Protein AF-A0A1I0YNU4-F1 (afdb_monomer)

Sequence (839 aa):
MLKPWMLETPRPGLGELNALDLMLEQQLVSIAKTKTVETIGDIEQSILSANVVILSDGLSHAVIAELKGFEQRAIEEPANETTIRGPREGFTENINVNTSLVRRKIQSTKLKMESMTVGNLSKTTIVIAYIEGLAIDSIVEEVRKRINRIQIDTVLGGNFIEEFIEDHPFTLFPQVQNTERPDIVASSLAERKVAIFIDGTPFTLIVPCSLWNAFQSADDYYERFLYATLIRWLRMLLIITSLFLPSIYVAITTFHPQLMPTNFLLSLTSAREGVPFPAVIEAFIMEFLFEGLREAGIRLPRPTGSAVSIVGALVIGQAAVQAGIVSAPMVIVVSLTGIASLISPRYSMGVAFRMLRFPMLLFSGMFGLYGVTMGSLFLLIHLTNLESFGVPYLSPITPLSRTEIKGRIHSCTKMENAYNPLIRFYPSSIAIPQRTKARRQPRRRSLMNHRPTAFLFLILCFALTTGCWDREELTDRVFDLAASTDLNKDGTYLTAAQFLIPSRIEQSSKGGIGGEKPYFIETGSGKSILEAIQKARQKLSRTITRSHRRNYYIGEDLAKHGIKEMLDAFSRDPGNRIRMDIWVVKGNTGLEALQVPYPLEKIPAVASLKIHKAVGGTSGTSYLDFMMASSSEGSCPTLPVVDIVQGDSSQKTIRFYGRAIFNHDYKLAGYLNFVEGAYRQWILNGISFLDIEENIPEADGSVGVIVTNFSSKLKSRITSENKVKMEIELSGVGHVSENNTNLDLRRQKNLKLVQNTINEKTSEHVLEMVIKVQKQYGTDVFGFNEALNRQHPREWNKIKGQWDTIFQDIKVTVNVKVNIKSIGLVGPPLQFKEGDIKQ

Secondary structure (DSSP, 8-state):
--S-GGGS-PPTTS-HHHHHHHHHHHHHTTTSEEEEE--HHHHHHHHHTT-EEE--TT-SSEEEEE------PPPPPPSSS--SSS--PPP-S-HHHHHHHHHHH---TTEEEEEEEE-TTT-EEEEEEEETTTS-HHHHHHHHHHHHH---S---SHHHHHHHH-S-TT-SS-SSEEES-HHHHHHHHHTT-EEEEETT-S-EEEES--GGGGG--SGGGTS-HHHHHHHHHHHHHHHHHHHHHHHHHHHHHHT-GGGS-HHHHHHHHHHHTT--S-HHHHHHHHHHHHHHHHHHHHHS-HHHHHHHHHHHHHHHHHHHHHTTSS-HHHHHHHHHHHHHHTT-SSHHHHHHHHHHHHHHHHHHHHHHHHHHHHHHHHHHHHHHH-EETTEETTTTTTTT-HHHHHHHH-TTHHHHHHS-TTS----S--------S-----------SSHHHHHHHHHHHHHHT--GGG---GGGEEEEEEEEEEE-TTS-EEEEEEEE-GGGTTGGGS--TTSPPSEEEEEEEESSHHHHHHHHHTT-SSEEE-TT--EEEEEHHHHHH-SHHHHHHHHH-TTS-TT-EEEEEETS-HHHHHH--BTTBSSHHHHHHHHHHHTTB--S-HHHHHHHHHHSTT---EEEEEEEEE-TTS-EEEEEEEEEEE-TTS-EEEEEEHHHHHHHHHHTT-BSEEEEEEEEGGGTEEEEEEEEEEEEEEEEEE-TT--EEEEEEEEEEEEEEEE-SSB-TTSHHHHHHHHHHHHHHHHHHHHHHHHHIIIII----S-HHHHHHHH-HHHHHHHGGGHHHHHHH-EEEEEEEEEEEE--S-SS-TTS-TTTSB-

Solvent-accessible surface area (backbone atoms only — not comparable to full-atom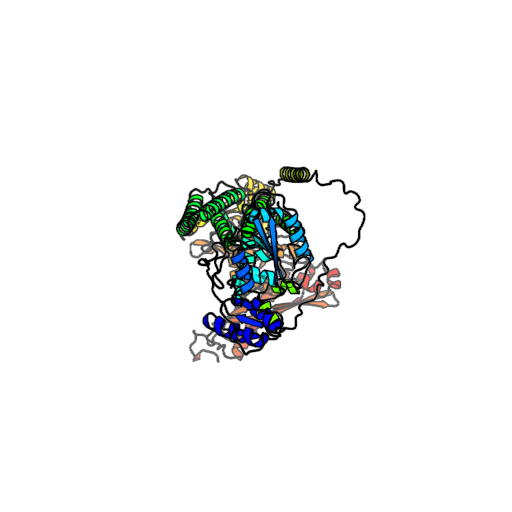 values): 45512 Å² total; per-residue (Å²): 130,92,65,76,72,84,75,73,73,84,80,91,87,57,62,77,69,66,45,51,55,55,50,50,51,65,59,42,55,77,79,23,64,65,49,79,44,70,49,69,69,58,51,53,54,37,48,52,72,57,30,47,75,48,78,54,91,97,54,82,50,32,45,33,34,50,61,86,76,81,92,69,77,86,71,50,64,34,86,86,65,74,71,95,50,75,85,56,58,26,45,46,42,47,48,71,60,39,54,47,55,33,39,70,76,51,69,49,94,44,57,45,73,49,79,46,73,45,28,79,72,54,54,39,47,34,35,45,34,35,29,66,93,58,33,52,64,72,44,55,52,49,51,54,53,41,62,73,64,60,84,49,52,66,72,89,47,62,67,61,58,50,58,69,62,45,81,57,79,86,54,64,66,68,43,60,38,78,40,38,40,44,67,60,50,48,52,38,34,75,70,34,22,39,37,40,40,38,51,72,29,41,49,35,42,33,38,64,28,39,60,63,58,56,60,53,51,75,47,49,76,65,46,59,40,70,61,30,26,53,50,35,52,50,40,51,53,27,46,52,40,34,36,43,47,67,19,52,52,36,8,34,54,33,62,38,59,71,79,47,58,62,74,58,47,50,58,51,39,33,56,36,66,72,36,87,55,54,63,53,58,39,48,52,54,52,51,51,50,51,50,52,45,50,59,52,23,73,75,37,60,72,76,55,12,52,51,51,39,53,51,47,54,51,49,51,48,52,48,34,36,74,70,27,59,33,35,61,71,55,50,52,50,51,50,53,28,53,58,25,44,66,61,42,65,42,66,66,55,35,51,29,46,55,61,52,23,57,61,31,34,48,32,6,62,43,48,17,61,61,20,38,52,51,48,49,49,52,51,50,56,51,45,69,71,36,50,12,78,89,37,47,20,47,46,40,66,48,70,74,35,74,70,57,42,49,48,72,66,34,51,56,51,65,58,60,50,69,78,36,86,75,74,59,91,69,75,95,68,79,74,67,81,72,86,81,68,96,64,83,74,71,83,74,69,82,84,70,87,50,59,69,58,52,50,49,48,49,51,49,49,50,65,74,62,62,52,60,84,72,67,48,50,58,78,50,43,34,46,30,44,25,36,21,41,29,50,44,97,87,68,30,27,37,29,31,36,37,32,56,38,46,81,32,57,70,64,53,70,61,88,50,99,81,56,71,70,33,49,51,74,48,59,14,68,20,86,40,66,67,49,2,48,50,52,26,50,74,76,52,97,46,47,80,40,40,60,61,31,46,36,34,28,30,4,38,65,26,35,49,76,33,42,54,71,58,51,56,57,50,77,70,40,86,48,56,49,60,58,15,30,42,33,38,20,53,94,41,46,12,61,56,63,66,65,39,64,44,98,92,33,91,51,35,58,57,42,60,52,51,52,39,45,74,68,23,41,77,66,46,37,38,44,41,52,27,52,52,27,67,70,37,82,65,40,24,30,54,31,46,24,34,31,77,43,76,41,97,83,75,46,57,36,83,41,82,44,25,26,36,35,26,40,94,72,40,22,51,67,48,76,35,48,49,67,54,33,47,50,50,22,38,59,66,63,48,49,61,43,49,82,45,75,44,76,39,83,96,42,74,29,39,40,30,31,41,31,30,75,64,44,47,48,75,47,69,47,71,47,100,82,74,50,51,35,41,37,42,40,38,35,30,38,23,31,36,78,42,58,61,26,38,45,32,48,76,38,68,69,50,40,48,48,53,38,48,51,50,20,51,51,52,21,51,55,51,44,52,49,50,50,47,37,26,73,75,61,40,52,44,70,70,51,59,55,59,45,34,40,75,75,39,51,74,61,33,72,74,43,51,94,49,35,53,68,50,56,44,70,45,52,73,46,60,47,45,47,51,47,71,78,45,57,65,98,54,42,57,34,87,88,55,58,82,88,67,44,51,127

Foldseek 3Di:
DPPPPVPPDDDPDDPPVVSVVVVCCVVLVVPFDKDKDQDPVVVLLLVLQVWDWDDDPPDNIIMTGPPPDDDDDDFAFDPQQDEPDDDRGFFDLAQVVLVVLLSNVDSDPQWDWDWDFDAQAARWIKIKIAGHLQADVLLVVLLVVQRVPDDHHDDPEDVVSQCSSWPDNPALARQKDKDRDSVVVNVLRNVNWMWMDIHRYSIIIIDGAAPLVQLDGPNLVVDDQVVSLVLSVLLVVLLVLLQCLLLQVLLCQWFNVLVDDPVVLLLQLLQLLLAPDRSLVLLVVLLVQLVVLQVVLVVDDVVVSVVSNVCSLVVVLVVCSVVNNHGNVSSVSSVSSSVSLVSGSHDSRSSSSSVSNNCSSVLCNQPRVVSNVVSVVVVVVVQQPDDRSLHRNNPPVVVPDPVVVCVSNTVCVVVVCVVCVPPDPDRDPPCPPPPPDDDPDPPPPDPPPCVVVVVVVVVVVCVVPRCCVSTGGSNQEWEFQEKEWEADPVRKIKIKTKTFQSNQPVVCVPPDPPGDQRTDMFMAIGNAPVNGVVRSVVPDRHHYQQSNHAEYEYEQVDLQVACVRVLVVQVPDPSHDQQHAYEYEPPDGSVVQQVQDDSVDSRSRVVVQVLCVVQFFDHRHLSVQCVVQLVAQQAWHKHWYWYWDQDPVRGIDIHGFAIFTADNRSHGLDGDGNLLNQLLCLLVVGGAKHWDWDDQVVFGGIWIKIWGDKDWDWDWDADPVRQIAIEIEIETEIATPDDGGLEQCVDPVSVVSNQVRRFVVSQVVNVVSLLCCLARRLGHNNCNLVNCCVVPVPSSVVCSVVSSVSSSVHHYGYGYGYHYDYHPPGRGHPPDDPVSRDD

Mean predicted aligned error: 13.48 Å

Structure (mmCIF, N/CA/C/O backbone):
data_AF-A0A1I0YNU4-F1
#
_entry.id   AF-A0A1I0YNU4-F1
#
loop_
_atom_site.group_PDB
_atom_site.id
_atom_site.type_symbol
_atom_site.label_atom_id
_atom_site.label_alt_id
_atom_site.label_comp_id
_atom_site.label_asym_id
_atom_site.label_entity_id
_atom_site.label_seq_id
_atom_site.pdbx_PDB_ins_code
_atom_site.Cartn_x
_atom_site.Cartn_y
_atom_site.Cartn_z
_atom_site.occupancy
_atom_site.B_iso_or_equiv
_atom_site.auth_seq_id
_atom_site.auth_comp_id
_atom_site.auth_asym_id
_atom_site.auth_atom_id
_atom_site.pdbx_PDB_model_num
ATOM 1 N N . MET A 1 1 ? 55.400 -5.269 -47.349 1.00 42.78 1 MET A N 1
ATOM 2 C CA . MET A 1 1 ? 55.995 -6.573 -47.715 1.00 42.78 1 MET A CA 1
ATOM 3 C C . MET A 1 1 ? 56.030 -6.863 -49.220 1.00 42.78 1 MET A C 1
ATOM 5 O O . MET A 1 1 ? 56.769 -7.751 -49.597 1.00 42.78 1 MET A O 1
ATOM 9 N N . LEU A 1 2 ? 55.330 -6.139 -50.108 1.00 44.31 2 LEU A N 1
ATOM 10 C CA . LEU A 1 2 ? 55.301 -6.473 -51.550 1.00 44.31 2 LEU A CA 1
ATOM 11 C C . LEU A 1 2 ? 56.367 -5.750 -52.407 1.00 44.31 2 LEU A C 1
ATOM 13 O O . LEU A 1 2 ? 56.107 -5.405 -53.555 1.00 44.31 2 LEU A O 1
ATOM 17 N N . LYS A 1 3 ? 57.571 -5.503 -51.872 1.00 52.38 3 LYS A N 1
ATOM 18 C CA . LYS A 1 3 ? 58.757 -5.315 -52.730 1.00 52.38 3 LYS A CA 1
ATOM 19 C C . LYS A 1 3 ? 59.356 -6.714 -52.903 1.00 52.38 3 LYS A C 1
ATOM 21 O O . LYS A 1 3 ? 59.558 -7.353 -51.873 1.00 52.38 3 LYS A O 1
ATOM 26 N N . PRO A 1 4 ? 59.608 -7.223 -54.122 1.00 51.06 4 PRO A N 1
ATOM 27 C CA . PRO A 1 4 ? 60.126 -8.576 -54.288 1.00 51.06 4 PRO A CA 1
ATOM 28 C C . PRO A 1 4 ? 61.519 -8.662 -53.655 1.00 51.06 4 PRO A C 1
ATOM 30 O O . PRO A 1 4 ? 62.486 -8.144 -54.203 1.00 51.06 4 PRO A O 1
ATOM 33 N N . TRP A 1 5 ? 61.623 -9.302 -52.490 1.00 53.41 5 TRP A N 1
ATOM 34 C CA . TRP A 1 5 ? 62.898 -9.532 -51.794 1.00 53.41 5 TRP A CA 1
ATOM 35 C C . TRP A 1 5 ? 63.843 -10.448 -52.581 1.00 53.41 5 TRP A C 1
ATOM 37 O O . TRP A 1 5 ? 65.043 -10.464 -52.342 1.00 53.41 5 TRP A O 1
ATOM 47 N N . MET A 1 6 ? 63.310 -11.149 -53.582 1.00 49.66 6 MET A N 1
ATOM 48 C CA . MET A 1 6 ? 64.043 -12.059 -54.460 1.00 49.66 6 MET A CA 1
ATOM 49 C C . MET A 1 6 ? 65.051 -11.368 -55.404 1.00 49.66 6 MET A C 1
ATOM 51 O O . MET A 1 6 ? 65.832 -12.059 -56.047 1.00 49.66 6 MET A O 1
ATOM 55 N N . LEU A 1 7 ? 65.037 -10.033 -55.525 1.00 48.16 7 LEU A N 1
ATOM 56 C CA . LEU A 1 7 ? 65.888 -9.297 -56.476 1.00 48.16 7 LEU A CA 1
ATOM 57 C C . LEU A 1 7 ? 67.234 -8.821 -55.899 1.00 48.16 7 LEU A C 1
ATOM 59 O O . LEU A 1 7 ? 68.112 -8.449 -56.674 1.00 48.16 7 LEU A O 1
ATOM 63 N N . GLU A 1 8 ? 67.444 -8.876 -54.581 1.00 50.28 8 GLU A N 1
ATOM 64 C CA . GLU A 1 8 ? 68.716 -8.486 -53.951 1.00 50.28 8 GLU A CA 1
ATOM 65 C C . GLU A 1 8 ? 69.497 -9.725 -53.461 1.00 50.28 8 GLU A C 1
ATOM 67 O O . GLU A 1 8 ? 69.604 -10.014 -52.276 1.00 50.28 8 GLU A O 1
ATOM 72 N N . THR A 1 9 ? 70.088 -10.429 -54.440 1.00 47.84 9 THR A N 1
ATOM 73 C CA . THR A 1 9 ? 71.176 -11.442 -54.377 1.00 47.84 9 THR A CA 1
ATOM 74 C C . THR A 1 9 ? 70.952 -12.782 -53.641 1.00 47.84 9 THR A C 1
ATOM 76 O O . THR A 1 9 ? 70.757 -12.793 -52.428 1.00 47.84 9 THR A O 1
ATOM 79 N N . PRO A 1 10 ? 71.171 -13.943 -54.304 1.00 49.12 10 PRO A N 1
ATOM 80 C CA . PRO A 1 10 ? 71.491 -15.197 -53.625 1.00 49.12 10 PRO A CA 1
ATOM 81 C C . PRO A 1 10 ? 73.016 -15.330 -53.440 1.00 49.12 10 PRO A C 1
ATOM 83 O O . PRO A 1 10 ? 73.789 -15.152 -54.383 1.00 49.12 10 PRO A O 1
ATOM 86 N N . ARG A 1 11 ? 73.483 -15.672 -52.231 1.00 48.78 11 ARG A N 1
ATOM 87 C CA . ARG A 1 11 ? 74.863 -16.160 -52.039 1.00 48.78 11 ARG A CA 1
ATOM 88 C C . ARG A 1 11 ? 74.952 -17.594 -52.592 1.00 48.78 11 ARG A C 1
ATOM 90 O O . ARG A 1 11 ? 74.142 -18.424 -52.184 1.00 48.78 11 ARG A O 1
ATOM 97 N N . PRO A 1 12 ? 75.902 -17.921 -53.486 1.00 39.62 12 PRO A N 1
ATOM 98 C CA . PRO A 1 12 ? 75.988 -19.258 -54.067 1.00 39.62 12 PRO A CA 1
ATOM 99 C C . PRO A 1 12 ? 76.534 -20.253 -53.031 1.00 39.62 12 PRO A C 1
ATOM 101 O O . PRO A 1 12 ? 77.619 -20.042 -52.493 1.00 39.62 12 PRO A O 1
ATOM 104 N N . GLY A 1 13 ? 75.790 -21.332 -52.756 1.00 49.91 13 GLY A N 1
ATOM 105 C CA . GLY A 1 13 ? 76.290 -22.480 -51.979 1.00 49.91 13 GLY A CA 1
ATOM 106 C C . GLY A 1 13 ? 75.359 -23.085 -50.920 1.00 49.91 13 GLY A C 1
ATOM 107 O O . GLY A 1 13 ? 75.735 -24.077 -50.305 1.00 49.91 13 GLY A O 1
ATOM 108 N N . LEU A 1 14 ? 74.159 -22.545 -50.702 1.00 47.19 14 LEU A N 1
ATOM 109 C CA . LEU A 1 14 ? 73.142 -23.136 -49.820 1.00 47.19 14 LEU A CA 1
ATOM 110 C C . LEU A 1 14 ? 71.992 -23.664 -50.685 1.00 47.19 14 LEU A C 1
ATOM 112 O O . LEU A 1 14 ? 71.564 -22.972 -51.605 1.00 47.19 14 LEU A O 1
ATOM 116 N N . GLY A 1 15 ? 71.518 -24.888 -50.426 1.00 53.84 15 GLY A N 1
ATOM 117 C CA . GLY A 1 15 ? 70.350 -25.440 -51.122 1.00 53.84 15 GLY A CA 1
ATOM 118 C C . GLY A 1 15 ? 69.161 -24.474 -51.056 1.00 53.84 15 GLY A C 1
ATOM 119 O O . GLY A 1 15 ? 68.958 -23.835 -50.023 1.00 53.84 15 GLY A O 1
ATOM 120 N N . GLU A 1 16 ? 68.406 -24.363 -52.154 1.00 54.31 16 GLU A N 1
ATOM 121 C CA . GLU A 1 16 ? 67.404 -23.304 -52.389 1.00 54.31 16 GLU A CA 1
ATOM 122 C C . GLU A 1 16 ? 66.394 -23.125 -51.240 1.00 54.31 16 GLU A C 1
ATOM 124 O O . GLU A 1 16 ? 65.996 -22.000 -50.951 1.00 54.31 16 GLU A O 1
ATOM 129 N N . LEU A 1 17 ? 66.045 -24.205 -50.531 1.00 51.81 17 LEU A N 1
ATOM 130 C CA . LEU A 1 17 ? 65.100 -24.187 -49.408 1.00 51.81 17 LEU A CA 1
ATOM 131 C C . LEU A 1 17 ? 65.709 -23.608 -48.114 1.00 51.81 17 LEU A C 1
ATOM 133 O O . LEU A 1 17 ? 65.120 -22.719 -47.511 1.00 51.81 17 LEU A O 1
ATOM 137 N N . ASN A 1 18 ? 66.926 -24.019 -47.731 1.00 53.91 18 ASN A N 1
ATOM 138 C CA . ASN A 1 18 ? 67.583 -23.535 -46.503 1.00 53.91 18 ASN A CA 1
ATOM 139 C C . ASN A 1 18 ? 68.078 -22.084 -46.623 1.00 53.91 18 ASN A C 1
ATOM 141 O O . ASN A 1 18 ? 68.269 -21.408 -45.613 1.00 53.91 18 ASN A O 1
ATOM 145 N N . ALA A 1 19 ? 68.332 -21.605 -47.845 1.00 58.22 19 ALA A N 1
ATOM 146 C CA . ALA A 1 19 ? 68.742 -20.224 -48.084 1.00 58.22 19 ALA A CA 1
ATOM 147 C C . ALA A 1 19 ? 67.593 -19.232 -47.829 1.00 58.22 19 ALA A C 1
ATOM 149 O O . ALA A 1 19 ? 67.837 -18.148 -47.302 1.00 58.22 19 ALA A O 1
ATOM 150 N N . LEU A 1 20 ? 66.352 -19.610 -48.161 1.00 60.41 20 LEU A N 1
ATOM 151 C CA . LEU A 1 20 ? 65.181 -18.743 -48.031 1.00 60.41 20 LEU A CA 1
ATOM 152 C C . LEU A 1 20 ? 64.808 -18.494 -46.560 1.00 60.41 20 LEU A C 1
ATOM 154 O O . LEU A 1 20 ? 64.576 -17.347 -46.183 1.00 60.41 20 LEU A O 1
ATOM 158 N N . ASP A 1 21 ? 64.832 -19.534 -45.722 1.00 58.94 21 ASP A N 1
ATOM 159 C CA . ASP A 1 21 ? 64.544 -19.428 -44.282 1.00 58.94 21 ASP A CA 1
ATOM 160 C C . ASP A 1 21 ? 65.544 -18.526 -43.564 1.00 58.94 21 ASP A C 1
ATOM 162 O O . ASP A 1 21 ? 65.171 -17.613 -42.827 1.00 58.94 21 ASP A O 1
ATOM 166 N N . LEU A 1 22 ? 66.833 -18.725 -43.846 1.00 61.72 22 LEU A N 1
ATOM 167 C CA . LEU A 1 22 ? 67.919 -17.962 -43.237 1.00 61.72 22 LEU A CA 1
ATOM 168 C C . LEU A 1 22 ? 67.891 -16.487 -43.677 1.00 61.72 22 LEU A C 1
ATOM 170 O O . LEU A 1 22 ? 68.210 -15.599 -42.885 1.00 61.72 22 LEU A O 1
ATOM 174 N N . MET A 1 23 ? 67.469 -16.213 -44.918 1.00 63.22 23 MET A N 1
ATOM 175 C CA . MET A 1 23 ? 67.255 -14.853 -45.428 1.00 63.22 23 MET A CA 1
ATOM 176 C C . MET A 1 23 ? 66.038 -14.178 -44.785 1.00 63.22 23 MET A C 1
ATOM 178 O O . MET A 1 23 ? 66.135 -13.019 -44.371 1.00 63.22 23 MET A O 1
ATOM 182 N N . LEU A 1 24 ? 64.911 -14.894 -44.682 1.00 63.69 24 LEU A N 1
ATOM 183 C CA . LEU A 1 24 ? 63.697 -14.401 -44.034 1.00 63.69 24 LEU A CA 1
ATOM 184 C C . LEU A 1 24 ? 63.969 -14.086 -42.564 1.00 63.69 24 LEU A C 1
ATOM 186 O O . LEU A 1 24 ? 63.661 -12.981 -42.128 1.00 63.69 24 LEU A O 1
ATOM 190 N N . GLU A 1 25 ? 64.610 -14.987 -41.817 1.00 62.44 25 GLU A N 1
ATOM 191 C CA . GLU A 1 25 ? 64.972 -14.745 -40.420 1.00 62.44 25 GLU A CA 1
ATOM 192 C C . GLU A 1 25 ? 65.926 -13.553 -40.269 1.00 62.44 25 GLU A C 1
ATOM 194 O O . GLU A 1 25 ? 65.624 -12.633 -39.513 1.00 62.44 25 GLU A O 1
ATOM 199 N N . GLN A 1 26 ? 67.040 -13.499 -41.008 1.00 64.44 26 GLN A N 1
ATOM 200 C CA . GLN A 1 26 ? 68.035 -12.429 -40.838 1.00 64.44 26 GLN A CA 1
ATOM 201 C C . GLN A 1 26 ? 67.491 -11.030 -41.156 1.00 64.44 26 GLN A C 1
ATOM 203 O O . GLN A 1 26 ? 67.839 -10.069 -40.466 1.00 64.44 26 GLN A O 1
ATOM 208 N N . GLN A 1 27 ? 66.636 -10.894 -42.174 1.00 63.50 27 GLN A N 1
ATOM 209 C CA . GLN A 1 27 ? 66.058 -9.597 -42.532 1.00 63.50 27 GLN A CA 1
ATOM 210 C C . GLN A 1 27 ? 64.829 -9.241 -41.689 1.00 63.50 27 GLN A C 1
ATOM 212 O O . GLN A 1 27 ? 64.687 -8.084 -41.294 1.00 63.50 27 GLN A O 1
ATOM 217 N N . LEU A 1 28 ? 63.959 -10.198 -41.346 1.00 62.25 28 LEU A N 1
ATOM 218 C CA . LEU A 1 28 ? 62.780 -9.926 -40.514 1.00 62.25 28 LEU A CA 1
ATOM 219 C C . LEU A 1 28 ? 63.147 -9.630 -39.056 1.00 62.25 28 LEU A C 1
ATOM 221 O O . LEU A 1 28 ? 62.504 -8.765 -38.461 1.00 62.25 28 LEU A O 1
ATOM 225 N N . VAL A 1 29 ? 64.206 -10.251 -38.513 1.00 60.19 29 VAL A N 1
ATOM 226 C CA . VAL A 1 29 ? 64.736 -9.962 -37.161 1.00 60.19 29 VAL A CA 1
ATOM 227 C C . VAL A 1 29 ? 65.100 -8.482 -36.993 1.00 60.19 29 VAL A C 1
ATOM 229 O O . VAL A 1 29 ? 65.012 -7.949 -35.888 1.00 60.19 29 VAL A O 1
ATOM 232 N N . SER A 1 30 ? 65.458 -7.787 -38.080 1.00 61.38 30 SER A N 1
ATOM 233 C CA . SER A 1 30 ? 65.788 -6.356 -38.037 1.00 61.38 30 SER A CA 1
ATOM 234 C C . SER A 1 30 ? 64.573 -5.433 -37.828 1.00 61.38 30 SER A C 1
ATOM 236 O O . SER A 1 30 ? 64.750 -4.285 -37.426 1.00 61.38 30 SER A O 1
ATOM 238 N N . ILE A 1 31 ? 63.345 -5.922 -38.065 1.00 63.97 31 ILE A N 1
ATOM 239 C CA . ILE A 1 31 ? 62.097 -5.131 -38.040 1.00 63.97 31 ILE A CA 1
ATOM 240 C C . ILE A 1 31 ? 61.124 -5.631 -36.959 1.00 63.97 31 ILE A C 1
ATOM 242 O O . ILE A 1 31 ? 60.387 -4.837 -36.375 1.00 63.97 31 ILE A O 1
ATOM 246 N N . ALA A 1 32 ? 61.099 -6.936 -36.684 1.00 68.12 32 ALA A N 1
ATOM 247 C CA . ALA A 1 32 ? 60.167 -7.559 -35.752 1.00 68.12 32 ALA A CA 1
ATOM 248 C C . ALA A 1 32 ? 60.786 -8.791 -35.084 1.00 68.12 32 ALA A C 1
ATOM 250 O O . ALA A 1 32 ? 61.663 -9.452 -35.634 1.00 68.12 32 ALA A O 1
ATOM 251 N N . LYS A 1 33 ? 60.285 -9.150 -33.898 1.00 74.50 33 LYS A N 1
ATOM 252 C CA . LYS A 1 33 ? 60.649 -10.418 -33.261 1.00 74.50 33 LYS A CA 1
ATOM 253 C C . LYS A 1 33 ? 60.056 -11.570 -34.075 1.00 74.50 33 LYS A C 1
ATOM 255 O O . LYS A 1 33 ? 58.842 -11.593 -34.293 1.00 74.50 33 LYS A O 1
ATOM 260 N N . THR A 1 34 ? 60.899 -12.502 -34.511 1.00 78.25 34 THR A N 1
ATOM 261 C CA . THR A 1 34 ? 60.482 -13.661 -35.305 1.00 78.25 34 THR A CA 1
ATOM 262 C C . THR A 1 34 ? 60.488 -14.955 -34.498 1.00 78.25 34 THR A C 1
ATOM 264 O O . THR A 1 34 ? 61.238 -15.102 -33.531 1.00 78.25 34 THR A O 1
ATOM 267 N N . LYS A 1 35 ? 59.618 -15.894 -34.878 1.00 81.88 35 LYS A N 1
ATOM 268 C CA . LYS A 1 35 ? 59.570 -17.256 -34.331 1.00 81.88 35 LYS A CA 1
ATOM 269 C C . LYS A 1 35 ? 59.152 -18.238 -35.425 1.00 81.88 35 LYS A C 1
ATOM 271 O O . LYS A 1 35 ? 58.194 -17.963 -36.141 1.00 81.88 35 LYS A O 1
ATOM 276 N N . THR A 1 36 ? 59.814 -19.385 -35.511 1.00 81.19 36 THR A N 1
ATOM 277 C CA . THR A 1 36 ? 59.415 -20.499 -36.381 1.00 81.19 36 THR A CA 1
ATOM 278 C C . THR A 1 36 ? 58.432 -21.428 -35.668 1.00 81.19 36 THR A C 1
ATOM 280 O O . THR A 1 36 ? 58.555 -21.692 -34.467 1.00 81.19 36 THR A O 1
ATOM 283 N N . VAL A 1 37 ? 57.404 -21.881 -36.388 1.00 84.00 37 VAL A N 1
ATOM 284 C CA . VAL A 1 37 ? 56.398 -22.832 -35.888 1.00 84.00 37 VAL A CA 1
ATOM 285 C C . VAL A 1 37 ? 56.085 -23.895 -36.931 1.00 84.00 37 VAL A C 1
ATOM 287 O O . VAL A 1 37 ? 56.006 -23.603 -38.119 1.00 84.00 37 VAL A O 1
ATOM 290 N N . GLU A 1 38 ? 55.875 -25.127 -36.481 1.00 83.12 38 GLU A N 1
ATOM 291 C CA . GLU A 1 38 ? 55.632 -26.288 -37.353 1.00 83.12 38 GLU A CA 1
ATOM 292 C C . GLU A 1 38 ? 54.169 -26.758 -37.306 1.00 83.12 38 GLU A C 1
ATOM 294 O O . GLU A 1 38 ? 53.688 -27.434 -38.213 1.00 83.12 38 GLU A O 1
ATOM 299 N N . THR A 1 39 ? 53.421 -26.376 -36.265 1.00 85.69 39 THR A N 1
ATOM 300 C CA . THR A 1 39 ? 52.045 -26.838 -36.051 1.00 85.69 39 THR A CA 1
ATOM 301 C C . THR A 1 39 ? 51.022 -25.833 -36.574 1.00 85.69 39 THR A C 1
ATOM 303 O O . THR A 1 39 ? 51.100 -24.639 -36.283 1.00 85.69 39 THR A O 1
ATOM 306 N N . ILE A 1 40 ? 49.964 -26.323 -37.231 1.00 84.31 40 ILE A N 1
ATOM 307 C CA . ILE A 1 40 ? 48.814 -25.499 -37.652 1.00 84.31 40 ILE A CA 1
ATOM 308 C C . ILE A 1 40 ? 48.177 -24.767 -36.460 1.00 84.31 40 ILE A C 1
ATOM 310 O O . ILE A 1 40 ? 47.834 -23.596 -36.577 1.00 84.31 40 ILE A O 1
ATOM 314 N N . GLY A 1 41 ? 48.074 -25.411 -35.292 1.00 83.38 41 GLY A N 1
ATOM 315 C CA . GLY A 1 41 ? 47.530 -24.769 -34.089 1.00 83.38 41 GLY A CA 1
ATOM 316 C C . GLY A 1 41 ? 48.340 -23.548 -33.629 1.00 83.38 41 GLY A C 1
ATOM 317 O O . GLY A 1 41 ? 47.760 -22.527 -33.259 1.00 83.38 41 GLY A O 1
ATOM 318 N N . ASP A 1 42 ? 49.671 -23.612 -33.727 1.00 82.19 42 ASP A N 1
ATOM 319 C CA . ASP A 1 42 ? 50.554 -22.490 -33.388 1.00 82.19 42 ASP A CA 1
ATOM 320 C C . ASP A 1 42 ? 50.431 -21.352 -34.414 1.00 82.19 42 ASP A C 1
ATOM 322 O O . ASP A 1 42 ? 50.466 -20.171 -34.052 1.00 82.19 42 ASP A O 1
ATOM 326 N N . ILE A 1 43 ? 50.231 -21.697 -35.692 1.00 84.69 43 ILE A N 1
ATOM 327 C CA . ILE A 1 43 ? 49.937 -20.743 -36.770 1.00 84.69 43 ILE A CA 1
ATOM 328 C C . ILE A 1 43 ? 48.607 -20.029 -36.500 1.00 84.69 43 ILE A C 1
ATOM 330 O O . ILE A 1 43 ? 48.559 -18.798 -36.510 1.00 84.69 43 ILE A O 1
ATOM 334 N N . GLU A 1 44 ? 47.540 -20.772 -36.196 1.00 84.69 44 GLU A N 1
ATOM 335 C CA . GLU A 1 44 ? 46.219 -20.215 -35.886 1.00 84.69 44 GLU A CA 1
ATOM 336 C C . GLU A 1 44 ? 46.278 -19.248 -34.698 1.00 84.69 44 GLU A C 1
ATOM 338 O O . GLU A 1 44 ? 45.787 -18.120 -34.787 1.00 84.69 44 GLU A O 1
ATOM 343 N N . GLN A 1 45 ? 46.924 -19.648 -33.599 1.00 82.88 45 GLN A N 1
ATOM 344 C CA . GLN A 1 45 ? 47.087 -18.799 -32.417 1.00 82.88 45 GLN A CA 1
ATOM 345 C C . GLN A 1 45 ? 47.905 -17.534 -32.724 1.00 82.88 45 GLN A C 1
ATOM 347 O O . GLN A 1 45 ? 47.615 -16.449 -32.208 1.00 82.88 45 GLN A O 1
ATOM 352 N N . SER A 1 46 ? 48.905 -17.646 -33.597 1.00 82.88 46 SER A N 1
ATOM 353 C CA . SER A 1 46 ? 49.748 -16.520 -34.003 1.00 82.88 46 SER A CA 1
ATOM 354 C C . SER A 1 46 ? 48.988 -15.515 -34.868 1.00 82.88 46 SER A C 1
ATOM 356 O O . SER A 1 46 ? 49.088 -14.312 -34.635 1.00 82.88 46 SER A O 1
ATOM 358 N N . ILE A 1 47 ? 48.144 -15.989 -35.787 1.00 84.56 47 ILE A N 1
ATOM 359 C CA . ILE A 1 47 ? 47.246 -15.128 -36.573 1.00 84.56 47 ILE A CA 1
ATOM 360 C C . ILE A 1 47 ? 46.236 -14.430 -35.651 1.00 84.56 47 ILE A C 1
ATOM 362 O O . ILE A 1 47 ? 46.014 -13.223 -35.755 1.00 84.56 47 ILE A O 1
ATOM 366 N N . LEU A 1 48 ? 45.636 -15.164 -34.708 1.00 83.31 48 LEU A N 1
ATOM 367 C CA . LEU A 1 48 ? 44.648 -14.617 -33.769 1.00 83.31 48 LEU A CA 1
ATOM 368 C C . LEU A 1 48 ? 45.231 -13.581 -32.797 1.00 83.31 48 LEU A C 1
ATOM 370 O O . LEU A 1 48 ? 44.501 -12.703 -32.339 1.00 83.31 48 LEU A O 1
ATOM 374 N N . SER A 1 49 ? 46.532 -13.651 -32.512 1.00 79.88 49 SER A N 1
ATOM 375 C CA . SER A 1 49 ? 47.263 -12.672 -31.694 1.00 79.88 49 SER A CA 1
ATOM 376 C C . SER A 1 49 ? 47.809 -11.479 -32.492 1.00 79.88 49 SER A C 1
ATOM 378 O O . SER A 1 49 ? 48.583 -10.686 -31.954 1.00 79.88 49 SER A O 1
ATOM 380 N N . ALA A 1 50 ? 47.341 -11.310 -33.736 1.00 76.69 50 ALA A N 1
ATOM 381 C CA . ALA A 1 50 ? 47.706 -10.234 -34.657 1.00 76.69 50 ALA A CA 1
ATOM 382 C C . ALA A 1 50 ? 49.177 -10.256 -35.113 1.00 76.69 50 ALA A C 1
ATOM 384 O O . ALA A 1 50 ? 49.750 -9.204 -35.396 1.00 76.69 50 ALA A O 1
ATOM 385 N N . ASN A 1 51 ? 49.783 -11.443 -35.213 1.00 82.19 51 ASN A N 1
ATOM 386 C CA . ASN A 1 51 ? 51.087 -11.605 -35.850 1.00 82.19 51 ASN A CA 1
ATOM 387 C C . ASN A 1 51 ? 50.930 -11.902 -37.346 1.00 82.19 51 ASN A C 1
ATOM 389 O O . ASN A 1 51 ? 49.925 -12.465 -37.787 1.00 82.19 51 ASN A O 1
ATOM 393 N N . VAL A 1 52 ? 51.948 -11.553 -38.131 1.00 82.94 52 VAL A N 1
ATOM 394 C CA . VAL A 1 52 ? 52.010 -11.903 -39.553 1.00 82.94 52 VAL A CA 1
ATOM 395 C C . VAL A 1 52 ? 52.654 -13.277 -39.678 1.00 82.94 52 VAL A C 1
ATOM 397 O O . VAL A 1 52 ? 53.743 -13.489 -39.152 1.00 82.94 52 VAL A O 1
ATOM 400 N N . VAL A 1 53 ? 51.989 -14.205 -40.365 1.00 84.06 53 VAL A N 1
ATOM 401 C CA . VAL A 1 53 ? 52.535 -15.535 -40.662 1.00 84.06 53 VAL A CA 1
ATOM 402 C C . VAL A 1 53 ? 52.938 -15.586 -42.126 1.00 84.06 53 VAL A C 1
ATOM 404 O O . VAL A 1 53 ? 52.140 -15.258 -43.003 1.00 84.06 53 VAL A O 1
ATOM 407 N N . ILE A 1 54 ? 54.174 -16.000 -42.380 1.00 82.00 54 ILE A N 1
ATOM 408 C CA . ILE A 1 54 ? 54.722 -16.196 -43.717 1.00 82.00 54 ILE A CA 1
ATOM 409 C C . ILE A 1 54 ? 54.820 -17.700 -43.949 1.00 82.00 54 ILE A C 1
ATOM 411 O O . ILE A 1 54 ? 55.526 -18.408 -43.231 1.00 82.00 54 ILE A O 1
ATOM 415 N N . LEU A 1 55 ? 54.073 -18.165 -44.946 1.00 81.88 55 LEU A N 1
ATOM 416 C CA . LEU A 1 55 ? 54.127 -19.528 -45.454 1.00 81.88 55 LEU A CA 1
ATOM 417 C C . LEU A 1 55 ? 54.826 -19.482 -46.807 1.00 81.88 55 LEU A C 1
ATOM 419 O O . LEU A 1 55 ? 54.407 -18.728 -47.686 1.00 81.88 55 LEU A O 1
ATOM 423 N N . SER A 1 56 ? 55.885 -20.269 -46.956 1.00 76.75 56 SER A N 1
ATOM 424 C CA . SER A 1 56 ? 56.593 -20.422 -48.221 1.00 76.75 56 SER A CA 1
ATOM 425 C C . SER A 1 56 ? 56.353 -21.816 -48.777 1.00 76.75 56 SER A C 1
ATOM 427 O O . SER A 1 56 ? 56.330 -22.797 -48.034 1.00 76.75 56 SER A O 1
ATOM 429 N N . ASP A 1 57 ? 56.172 -21.891 -50.092 1.00 73.75 57 ASP A N 1
ATOM 430 C CA . ASP A 1 57 ? 55.971 -23.157 -50.788 1.00 73.75 57 ASP A CA 1
ATOM 431 C C . ASP A 1 57 ? 57.214 -24.055 -50.645 1.00 73.75 57 ASP A C 1
ATOM 433 O O . ASP A 1 57 ? 58.347 -23.575 -50.711 1.00 73.75 57 ASP A O 1
ATOM 437 N N . GLY A 1 58 ? 56.996 -25.347 -50.395 1.00 72.88 58 GLY A N 1
ATOM 438 C CA . GLY A 1 58 ? 58.054 -26.339 -50.165 1.00 72.88 58 GLY A CA 1
ATOM 439 C C . GLY A 1 58 ? 58.646 -26.414 -48.747 1.00 72.88 58 GLY A C 1
ATOM 440 O O . GLY A 1 58 ? 59.459 -27.305 -48.501 1.00 72.88 58 GLY A O 1
ATOM 441 N N . LEU A 1 59 ? 58.241 -25.551 -47.805 1.00 74.75 59 LEU A N 1
ATOM 442 C CA . LEU A 1 59 ? 58.750 -25.546 -46.424 1.00 74.75 59 LEU A CA 1
ATOM 443 C C . LEU A 1 59 ? 57.742 -26.132 -45.423 1.00 74.75 59 LEU A C 1
ATOM 445 O O . LEU A 1 59 ? 56.544 -25.865 -45.483 1.00 74.75 59 LEU A O 1
ATOM 449 N N . SER A 1 60 ? 58.235 -26.943 -44.480 1.00 75.94 60 SER A N 1
ATOM 450 C CA . SER A 1 60 ? 57.415 -27.632 -43.467 1.00 75.94 60 SER A CA 1
ATOM 451 C C . SER A 1 60 ? 57.127 -26.796 -42.215 1.00 75.94 60 SER A C 1
ATOM 453 O O . SER A 1 60 ? 56.512 -27.296 -41.276 1.00 75.94 60 SER A O 1
ATOM 455 N N . HIS A 1 61 ? 57.586 -25.546 -42.176 1.00 78.00 61 HIS A N 1
ATOM 456 C CA . HIS A 1 61 ? 57.438 -24.641 -41.042 1.00 78.00 61 HIS A CA 1
ATOM 457 C C . HIS A 1 61 ? 57.064 -23.230 -41.514 1.00 78.00 61 HIS A C 1
ATOM 459 O O . HIS A 1 61 ? 57.293 -22.856 -42.662 1.00 78.00 61 HIS A O 1
ATOM 465 N N . ALA A 1 62 ? 56.453 -22.453 -40.624 1.00 83.12 62 ALA A N 1
ATOM 466 C CA . ALA A 1 62 ? 56.020 -21.085 -40.870 1.00 83.12 62 ALA A CA 1
ATOM 467 C C . ALA A 1 62 ? 56.850 -20.097 -40.048 1.00 83.12 62 ALA A C 1
ATOM 469 O O . ALA A 1 62 ? 57.137 -20.343 -38.873 1.00 83.12 62 ALA A O 1
ATOM 470 N N . VAL A 1 63 ? 57.172 -18.945 -40.639 1.00 81.69 63 VAL A N 1
ATOM 471 C CA . VAL A 1 63 ? 57.839 -17.843 -39.934 1.00 81.69 63 VAL A CA 1
ATOM 472 C C . VAL A 1 63 ? 56.780 -16.859 -39.446 1.00 81.69 63 VAL A C 1
ATOM 474 O O . VAL A 1 63 ? 56.031 -16.283 -40.235 1.00 81.69 63 VAL A O 1
ATOM 477 N N . ILE A 1 64 ? 56.710 -16.649 -38.134 1.00 82.75 64 ILE A N 1
ATOM 478 C CA . ILE A 1 64 ? 55.865 -15.633 -37.505 1.00 82.75 64 ILE A CA 1
ATOM 479 C C . ILE A 1 64 ? 56.693 -14.369 -37.315 1.00 82.75 64 ILE A C 1
ATOM 481 O O . ILE A 1 64 ? 57.773 -14.433 -36.734 1.00 82.75 64 ILE A O 1
ATOM 485 N N . ALA A 1 65 ? 56.162 -13.222 -37.726 1.00 80.06 65 ALA A N 1
ATOM 486 C CA . ALA A 1 65 ? 56.704 -11.903 -37.425 1.00 80.06 65 ALA A CA 1
ATOM 487 C C . ALA A 1 65 ? 55.733 -11.124 -36.522 1.00 80.06 65 ALA A C 1
ATOM 489 O O . ALA A 1 65 ? 54.585 -10.854 -36.897 1.00 80.06 65 ALA A O 1
ATOM 490 N N . GLU A 1 66 ? 56.192 -10.738 -35.329 1.00 76.50 66 GLU A N 1
ATOM 491 C CA . GLU A 1 66 ? 55.421 -9.902 -34.401 1.00 76.50 66 GLU A CA 1
ATOM 492 C C . GLU A 1 66 ? 55.408 -8.432 -34.858 1.00 76.50 66 GLU A C 1
ATOM 494 O O . GLU A 1 66 ? 56.201 -7.609 -34.402 1.00 76.50 66 GLU A O 1
ATOM 499 N N . LEU A 1 67 ? 54.486 -8.081 -35.755 1.00 71.62 67 LEU A N 1
ATOM 500 C CA . LEU A 1 67 ? 54.282 -6.712 -36.242 1.00 71.62 67 LEU A CA 1
ATOM 501 C C . LEU A 1 67 ? 53.108 -6.043 -35.514 1.00 71.62 67 LEU A C 1
ATOM 503 O O . LEU A 1 67 ? 52.031 -5.839 -36.069 1.00 71.62 67 LEU A O 1
ATOM 507 N N . LYS A 1 68 ? 53.313 -5.691 -34.242 1.00 64.19 68 LYS A N 1
ATOM 508 C CA . LYS A 1 68 ? 52.307 -5.004 -33.410 1.00 64.19 68 LYS A CA 1
ATOM 509 C C . LYS A 1 68 ? 52.403 -3.483 -33.583 1.00 64.19 68 LYS A C 1
ATOM 511 O O . LYS A 1 68 ? 52.769 -2.771 -32.655 1.00 64.19 68 LYS A O 1
ATOM 516 N N . GLY A 1 69 ? 52.120 -2.988 -34.788 1.00 56.25 69 GLY A N 1
ATOM 517 C CA . GLY A 1 69 ? 52.034 -1.554 -35.089 1.00 56.25 69 GLY A CA 1
ATOM 518 C C . GLY A 1 69 ? 50.577 -1.125 -35.234 1.00 56.25 69 GLY A C 1
ATOM 519 O O . GLY A 1 69 ? 49.894 -1.588 -36.144 1.00 56.25 69 GLY A O 1
ATOM 520 N N . PHE A 1 70 ? 50.085 -0.265 -34.342 1.00 55.88 70 PHE A N 1
ATOM 521 C CA . PHE A 1 70 ? 48.709 0.227 -34.388 1.00 55.88 70 PHE A CA 1
ATOM 522 C C . PHE A 1 70 ? 48.708 1.727 -34.680 1.00 55.88 70 PHE A C 1
ATOM 524 O O . PHE A 1 70 ? 48.976 2.524 -33.786 1.00 55.88 70 PHE A O 1
ATOM 531 N N . GLU A 1 71 ? 48.365 2.129 -35.902 1.00 44.66 71 GLU A N 1
ATOM 532 C CA . GLU A 1 71 ? 47.824 3.474 -36.093 1.00 44.66 71 GLU A CA 1
ATOM 533 C C . GLU A 1 71 ? 46.362 3.453 -35.646 1.00 44.66 71 GLU A C 1
ATOM 535 O O . GLU A 1 71 ? 45.530 2.753 -36.225 1.00 44.66 71 GLU A O 1
ATOM 540 N N . GLN A 1 72 ? 46.041 4.178 -34.576 1.00 52.62 72 GLN A N 1
ATOM 541 C CA . GLN A 1 72 ? 44.662 4.381 -34.142 1.00 52.62 72 GLN A CA 1
ATOM 542 C C . GLN A 1 72 ? 44.457 5.867 -33.846 1.00 52.62 72 GLN A C 1
ATOM 544 O O . GLN A 1 72 ? 45.261 6.484 -33.149 1.00 52.62 72 GLN A O 1
ATOM 549 N N . ARG A 1 73 ? 43.355 6.442 -34.351 1.00 54.06 73 ARG A N 1
ATOM 550 C CA . ARG A 1 73 ? 42.753 7.623 -33.710 1.00 54.06 73 ARG A CA 1
ATOM 551 C C . ARG A 1 73 ? 42.536 7.302 -32.229 1.00 54.06 73 ARG A C 1
ATOM 553 O O . ARG A 1 73 ? 42.303 6.143 -31.888 1.00 54.06 73 ARG A O 1
ATOM 560 N N . ALA A 1 74 ? 42.596 8.315 -31.366 1.00 65.50 74 ALA A N 1
ATOM 561 C CA . ALA A 1 74 ? 42.278 8.140 -29.955 1.00 65.50 74 ALA A CA 1
ATOM 562 C C . ALA A 1 74 ? 40.887 7.494 -29.820 1.00 65.50 74 ALA A C 1
ATOM 564 O O . ALA A 1 74 ? 39.906 8.027 -30.331 1.00 65.50 74 ALA A O 1
ATOM 565 N N . ILE A 1 75 ? 40.820 6.315 -29.197 1.00 68.94 75 ILE A N 1
ATOM 566 C CA . ILE A 1 75 ? 39.551 5.684 -28.833 1.00 68.94 75 ILE A CA 1
ATOM 567 C C . ILE A 1 75 ? 38.995 6.492 -27.663 1.00 68.94 75 ILE A C 1
ATOM 569 O O . ILE A 1 75 ? 39.649 6.604 -26.625 1.00 68.94 75 ILE A O 1
ATOM 573 N N . GLU A 1 76 ? 37.815 7.070 -27.848 1.00 74.94 76 GLU A N 1
ATOM 574 C CA . GLU A 1 76 ? 37.151 7.883 -26.834 1.00 74.94 76 GLU A CA 1
ATOM 575 C C . GLU A 1 76 ? 36.201 7.040 -25.973 1.00 74.94 76 GLU A C 1
ATOM 577 O O . GLU A 1 76 ? 35.826 5.916 -26.323 1.00 74.94 76 GLU A O 1
ATOM 582 N N . GLU A 1 77 ? 35.836 7.584 -24.811 1.00 78.00 77 GLU A N 1
ATOM 583 C CA . GLU A 1 77 ? 34.871 6.953 -23.914 1.00 78.00 77 GLU A CA 1
ATOM 584 C C . GLU A 1 77 ? 33.452 7.044 -24.502 1.00 78.00 77 GLU A C 1
ATOM 586 O O . GLU A 1 77 ? 33.063 8.129 -24.943 1.00 78.00 77 GLU A O 1
ATOM 591 N N . PRO A 1 78 ? 32.656 5.954 -24.491 1.00 75.62 78 PRO A N 1
ATOM 592 C CA . PRO A 1 78 ? 31.283 5.971 -24.993 1.00 75.62 78 PRO A CA 1
ATOM 593 C C . PRO A 1 78 ? 30.453 7.041 -24.277 1.00 75.62 78 PRO A C 1
ATOM 595 O O . PRO A 1 78 ? 30.293 7.029 -23.050 1.00 75.62 78 PRO A O 1
ATOM 598 N N . ALA A 1 79 ? 29.910 7.986 -25.044 1.00 70.31 79 ALA A N 1
ATOM 599 C CA . ALA A 1 79 ? 29.197 9.133 -24.498 1.00 70.31 79 ALA A CA 1
ATOM 600 C C . ALA A 1 79 ? 27.836 8.740 -23.902 1.00 70.31 79 ALA A C 1
ATOM 602 O O . ALA A 1 79 ? 27.385 9.392 -22.952 1.00 70.31 79 ALA A O 1
ATOM 603 N N . ASN A 1 80 ? 27.204 7.686 -24.434 1.00 69.19 80 ASN A N 1
ATOM 604 C CA . ASN A 1 80 ? 25.878 7.223 -24.015 1.00 69.19 80 ASN A CA 1
ATOM 605 C C . ASN A 1 80 ? 25.920 6.055 -23.012 1.00 69.19 80 ASN A C 1
ATOM 607 O O . ASN A 1 80 ? 24.928 5.813 -22.325 1.00 69.19 80 ASN A O 1
ATOM 611 N N . GLU A 1 81 ? 27.056 5.361 -22.881 1.00 72.19 81 GLU A N 1
ATOM 612 C CA . GLU A 1 81 ? 27.251 4.221 -21.967 1.00 72.19 81 GLU A CA 1
ATOM 613 C C . GLU A 1 81 ? 28.449 4.442 -21.018 1.00 72.19 81 GLU A C 1
ATOM 615 O O . GLU A 1 81 ? 29.382 3.636 -20.941 1.00 72.19 81 GLU A O 1
ATOM 620 N N . THR A 1 82 ? 28.427 5.548 -20.267 1.00 67.38 82 THR A N 1
ATOM 621 C CA . THR A 1 82 ? 29.482 5.879 -19.292 1.00 67.38 82 THR A CA 1
ATOM 622 C C . THR A 1 82 ? 29.581 4.819 -18.201 1.00 67.38 82 THR A C 1
ATOM 624 O O . THR A 1 82 ? 28.566 4.407 -17.637 1.00 67.38 82 THR A O 1
ATOM 627 N N . THR A 1 83 ? 30.801 4.406 -17.870 1.00 67.75 83 THR A N 1
ATOM 628 C CA . THR A 1 83 ? 31.047 3.244 -17.005 1.00 67.75 83 THR A CA 1
ATOM 629 C C . THR A 1 83 ? 31.833 3.649 -15.770 1.00 67.75 83 THR A C 1
ATOM 631 O O . THR A 1 83 ? 32.882 4.289 -15.870 1.00 67.75 83 THR A O 1
ATOM 634 N N . ILE A 1 84 ? 31.360 3.242 -14.592 1.00 70.88 84 ILE A N 1
ATOM 635 C CA . ILE A 1 84 ? 32.069 3.514 -13.334 1.00 70.88 84 ILE A CA 1
ATOM 636 C C . ILE A 1 84 ? 33.232 2.525 -13.184 1.00 70.88 84 ILE A C 1
ATOM 638 O O . ILE A 1 84 ? 34.323 2.917 -12.761 1.00 70.88 84 ILE A O 1
ATOM 642 N N . ARG A 1 85 ? 33.027 1.255 -13.570 1.00 68.12 85 ARG A N 1
ATOM 643 C CA . ARG A 1 85 ? 34.065 0.212 -13.576 1.00 68.12 85 ARG A CA 1
ATOM 644 C C . ARG A 1 85 ? 34.002 -0.669 -14.822 1.00 68.12 85 ARG A C 1
ATOM 646 O O . ARG A 1 85 ? 32.998 -1.318 -15.077 1.00 68.12 85 ARG A O 1
ATOM 653 N N . GLY A 1 86 ? 35.115 -0.752 -15.548 1.00 77.19 86 GLY A N 1
ATOM 654 C CA . GLY A 1 86 ? 35.248 -1.578 -16.750 1.00 77.19 86 GLY A CA 1
ATOM 655 C C . GLY A 1 86 ? 36.029 -0.867 -17.861 1.00 77.19 86 GLY A C 1
ATOM 656 O O . GLY A 1 86 ? 36.517 0.246 -17.649 1.00 77.19 86 GLY A O 1
ATOM 657 N N . PRO A 1 87 ? 36.173 -1.499 -19.040 1.00 79.12 87 PRO A N 1
ATOM 658 C CA . PRO A 1 87 ? 36.780 -0.885 -20.215 1.00 79.12 87 PRO A CA 1
ATOM 659 C C . PRO A 1 87 ? 35.996 0.352 -20.655 1.00 79.12 87 PRO A C 1
ATOM 661 O O . PRO A 1 87 ? 34.770 0.301 -20.755 1.00 79.12 87 PRO A O 1
ATOM 664 N N . ARG A 1 88 ? 36.722 1.432 -20.955 1.00 80.19 88 ARG A N 1
ATOM 665 C CA . ARG A 1 88 ? 36.186 2.707 -21.463 1.00 80.19 88 ARG A CA 1
ATOM 666 C C . ARG A 1 88 ? 36.340 2.856 -22.977 1.00 80.19 88 ARG A C 1
ATOM 668 O O . ARG A 1 88 ? 36.249 3.952 -23.494 1.00 80.19 88 ARG A O 1
ATOM 675 N N . GLU A 1 89 ? 36.629 1.769 -23.680 1.00 83.38 89 GLU A N 1
ATOM 676 C CA . GLU A 1 89 ? 36.784 1.792 -25.135 1.00 83.38 89 GLU A CA 1
ATOM 677 C C . GLU A 1 89 ? 35.400 1.876 -25.793 1.00 83.38 89 GLU A C 1
ATOM 679 O O . GLU A 1 89 ? 34.577 0.986 -25.574 1.00 83.38 89 GLU A O 1
ATOM 684 N N . GLY A 1 90 ? 35.148 2.920 -26.585 1.00 87.06 90 GLY A N 1
ATOM 685 C CA . GLY A 1 90 ? 33.978 3.030 -27.457 1.00 87.06 90 GLY A CA 1
ATOM 686 C C . GLY A 1 90 ? 34.264 2.578 -28.893 1.00 87.06 90 GLY A C 1
ATOM 687 O O . GLY A 1 90 ? 35.410 2.564 -29.349 1.00 87.06 90 GLY A O 1
ATOM 688 N N . PHE A 1 91 ? 33.220 2.195 -29.621 1.00 90.31 91 PHE A N 1
ATOM 689 C CA . PHE A 1 91 ? 33.269 2.039 -31.072 1.00 90.31 91 PHE A CA 1
ATOM 690 C C . PHE A 1 91 ? 33.411 3.396 -31.774 1.00 90.31 91 PHE A C 1
ATOM 692 O O . PHE A 1 91 ? 33.066 4.444 -31.236 1.00 90.31 91 PHE A O 1
ATOM 699 N N . THR A 1 92 ? 33.917 3.354 -33.003 1.00 89.12 92 THR A N 1
ATOM 700 C CA . THR A 1 92 ? 34.103 4.512 -33.893 1.00 89.12 92 THR A CA 1
ATOM 701 C C . THR A 1 92 ? 33.233 4.354 -35.138 1.00 89.12 92 THR A C 1
ATOM 703 O O . THR A 1 92 ? 32.632 3.307 -35.342 1.00 89.12 92 THR A O 1
ATOM 706 N N . GLU A 1 93 ? 33.190 5.336 -36.030 1.00 88.88 93 GLU A N 1
ATOM 707 C CA . GLU A 1 93 ? 32.448 5.227 -37.293 1.00 88.88 93 GLU A CA 1
ATOM 708 C C . GLU A 1 93 ? 33.091 4.249 -38.291 1.00 88.88 93 GLU A C 1
ATOM 710 O O . GLU A 1 93 ? 32.456 3.867 -39.270 1.00 88.88 93 GLU A O 1
ATOM 715 N N . ASN A 1 94 ? 34.346 3.837 -38.068 1.00 87.62 94 ASN A N 1
ATOM 716 C CA . ASN A 1 94 ? 35.072 2.953 -38.975 1.00 87.62 94 ASN A CA 1
ATOM 717 C C . ASN A 1 94 ? 34.835 1.476 -38.628 1.00 87.62 94 ASN A C 1
ATOM 719 O O . ASN A 1 94 ? 35.282 0.982 -37.585 1.00 87.62 94 ASN A O 1
ATOM 723 N N . ILE A 1 95 ? 34.209 0.742 -39.551 1.00 89.31 95 ILE A N 1
ATOM 724 C CA . ILE A 1 95 ? 33.867 -0.668 -39.338 1.00 89.31 95 ILE A CA 1
ATOM 725 C C . ILE A 1 95 ? 35.088 -1.568 -39.093 1.00 89.31 95 ILE A C 1
ATOM 727 O O . ILE A 1 95 ? 35.023 -2.446 -38.235 1.00 89.31 95 ILE A O 1
ATOM 731 N N . ASN A 1 96 ? 36.221 -1.320 -39.762 1.00 88.31 96 ASN A N 1
ATOM 732 C CA . ASN A 1 96 ? 37.437 -2.133 -39.620 1.00 88.31 96 ASN A CA 1
ATOM 733 C C . ASN A 1 96 ? 38.073 -1.971 -38.235 1.00 88.31 96 ASN A C 1
ATOM 735 O O . ASN A 1 96 ? 38.623 -2.925 -37.675 1.00 88.31 96 ASN A O 1
ATOM 739 N N . VAL A 1 97 ? 37.995 -0.765 -37.663 1.00 87.75 97 VAL A N 1
ATOM 740 C CA . VAL A 1 97 ? 38.432 -0.513 -36.285 1.00 87.75 97 VAL A CA 1
ATOM 741 C C . VAL A 1 97 ? 37.517 -1.267 -35.321 1.00 87.75 97 VAL A C 1
ATOM 743 O O . VAL A 1 97 ? 38.007 -1.998 -34.460 1.00 87.75 97 VAL A O 1
ATOM 746 N N . ASN A 1 98 ? 36.199 -1.177 -35.512 1.00 91.38 98 ASN A N 1
ATOM 747 C CA . ASN A 1 98 ? 35.213 -1.823 -34.643 1.00 91.38 98 ASN A CA 1
ATOM 748 C C . ASN A 1 98 ? 35.335 -3.354 -34.640 1.00 91.38 98 ASN A C 1
ATOM 750 O O . ASN A 1 98 ? 35.378 -3.975 -33.573 1.00 91.38 98 ASN A O 1
ATOM 754 N N . THR A 1 99 ? 35.465 -3.979 -35.813 1.00 91.69 99 THR A N 1
ATOM 755 C CA . THR A 1 99 ? 35.673 -5.431 -35.921 1.00 91.69 99 THR A CA 1
ATOM 756 C C . THR A 1 99 ? 36.998 -5.853 -35.289 1.00 91.69 99 THR A C 1
ATOM 758 O O . THR A 1 99 ? 37.056 -6.879 -34.608 1.00 91.69 99 THR A O 1
ATOM 761 N N . SER A 1 100 ? 38.050 -5.039 -35.428 1.00 88.62 100 SER A N 1
ATOM 762 C CA . SER A 1 100 ? 39.347 -5.287 -34.790 1.00 88.62 100 SER A CA 1
ATOM 763 C C . SER A 1 100 ? 39.259 -5.243 -33.260 1.00 88.62 100 SER A C 1
ATOM 765 O O . SER A 1 100 ? 39.848 -6.097 -32.594 1.00 88.62 100 SER A O 1
ATOM 767 N N . LEU A 1 101 ? 38.490 -4.309 -32.682 1.00 89.56 101 LEU A N 1
ATOM 768 C CA . LEU A 1 101 ? 38.278 -4.220 -31.228 1.00 89.56 101 LEU A CA 1
ATOM 769 C C . LEU A 1 101 ? 37.614 -5.481 -30.663 1.00 89.56 101 LEU A C 1
ATOM 771 O O . LEU A 1 101 ? 38.029 -5.981 -29.615 1.00 89.56 101 LEU A O 1
ATOM 775 N N . VAL A 1 102 ? 36.632 -6.047 -31.370 1.00 92.62 102 VAL A N 1
ATOM 776 C CA . VAL A 1 102 ? 35.991 -7.306 -30.954 1.00 92.62 102 VAL A CA 1
ATOM 777 C C . VAL A 1 102 ? 36.913 -8.507 -31.167 1.00 92.62 102 VAL A C 1
ATOM 779 O O . VAL A 1 102 ? 37.015 -9.358 -30.281 1.00 92.62 102 VAL A O 1
ATOM 782 N N . ARG A 1 103 ? 37.659 -8.556 -32.280 1.00 88.94 103 ARG A N 1
ATOM 783 C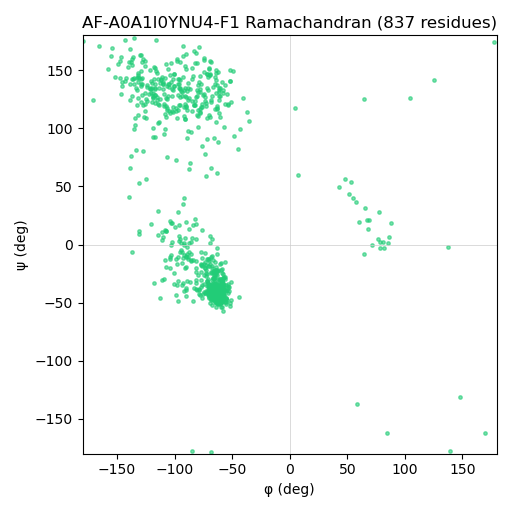 CA . ARG A 1 103 ? 38.638 -9.624 -32.553 1.00 88.94 103 ARG A CA 1
ATOM 784 C C . ARG A 1 103 ? 39.746 -9.683 -31.496 1.00 88.94 103 ARG A C 1
ATOM 786 O O . ARG A 1 103 ? 40.174 -10.771 -31.131 1.00 88.94 103 ARG A O 1
ATOM 793 N N . ARG A 1 104 ? 40.162 -8.535 -30.946 1.00 86.25 104 ARG A N 1
ATOM 794 C CA . ARG A 1 104 ? 41.122 -8.469 -29.827 1.00 86.25 104 ARG A CA 1
ATOM 795 C C . ARG A 1 104 ? 40.587 -9.114 -28.549 1.00 86.25 104 ARG A C 1
ATOM 797 O O . ARG A 1 104 ? 41.363 -9.722 -27.817 1.00 86.25 104 ARG A O 1
ATOM 804 N N . LYS A 1 105 ? 39.283 -8.980 -28.277 1.00 87.88 105 LYS A N 1
ATOM 805 C CA . LYS A 1 105 ? 38.637 -9.555 -27.086 1.00 87.88 105 LYS A CA 1
ATOM 806 C C . LYS A 1 105 ? 38.299 -11.041 -27.262 1.00 87.88 105 LYS A C 1
ATOM 808 O O . LYS A 1 105 ? 38.327 -11.776 -26.281 1.00 87.88 105 LYS A O 1
ATOM 813 N N . ILE A 1 106 ? 38.008 -11.494 -28.487 1.00 89.25 106 ILE A N 1
ATOM 814 C CA . ILE A 1 106 ? 37.702 -12.898 -28.810 1.00 89.25 106 ILE A CA 1
ATOM 815 C C . ILE A 1 106 ? 38.732 -13.441 -29.810 1.00 89.25 106 ILE A C 1
ATOM 817 O O . ILE A 1 106 ? 38.559 -13.367 -31.028 1.00 89.25 106 ILE A O 1
ATOM 821 N N . GLN A 1 107 ? 39.785 -14.058 -29.278 1.00 87.69 107 GLN A N 1
ATOM 822 C CA . GLN A 1 107 ? 40.833 -14.725 -30.053 1.00 87.69 107 GLN A CA 1
ATOM 823 C C . GLN A 1 107 ? 40.432 -16.176 -30.353 1.00 87.69 107 GLN A C 1
ATOM 825 O O . GLN A 1 107 ? 40.962 -17.118 -29.773 1.00 87.69 107 GLN A O 1
ATOM 830 N N . SER A 1 108 ? 39.441 -16.369 -31.227 1.00 87.25 108 SER A N 1
ATOM 831 C CA . SER A 1 108 ? 38.979 -17.704 -31.626 1.00 87.25 108 SER A CA 1
ATOM 832 C C . SER A 1 108 ? 38.784 -17.813 -33.136 1.00 87.25 108 SER A C 1
ATOM 834 O O . SER A 1 108 ? 38.199 -16.926 -33.757 1.00 87.25 108 SER A O 1
ATOM 836 N N . THR A 1 109 ? 39.199 -18.941 -33.718 1.00 87.12 109 THR A N 1
ATOM 837 C CA . THR A 1 109 ? 38.940 -19.303 -35.126 1.00 87.12 109 THR A CA 1
ATOM 838 C C . THR A 1 109 ? 37.448 -19.505 -35.424 1.00 87.12 109 THR A C 1
ATOM 840 O O . THR A 1 109 ? 37.014 -19.401 -36.575 1.00 87.12 109 THR A O 1
ATOM 843 N N . LYS A 1 110 ? 36.643 -19.733 -34.377 1.00 90.44 110 LYS A N 1
ATOM 844 C CA . LYS A 1 110 ? 35.184 -19.865 -34.459 1.00 90.44 110 LYS A CA 1
ATOM 845 C C . LYS A 1 110 ? 34.462 -18.528 -34.606 1.00 90.44 110 LYS A C 1
ATOM 847 O O . LYS A 1 110 ? 33.300 -18.523 -34.990 1.00 90.44 110 LYS A O 1
ATOM 852 N N . LEU A 1 111 ? 35.108 -17.395 -34.313 1.00 93.44 111 LEU A N 1
ATOM 853 C CA . LEU A 1 111 ? 34.506 -16.082 -34.549 1.00 93.44 111 LEU A CA 1
ATOM 854 C C . LEU A 1 111 ? 34.469 -15.805 -36.058 1.00 93.44 111 LEU A C 1
ATOM 856 O O . LEU A 1 111 ? 35.512 -15.563 -36.675 1.00 93.44 111 LEU A O 1
ATOM 860 N N . LYS A 1 112 ? 33.268 -15.827 -36.635 1.00 94.56 112 LYS A N 1
ATOM 861 C CA . LYS A 1 112 ? 33.008 -15.506 -38.040 1.00 94.56 112 LYS A CA 1
ATOM 862 C C . LYS A 1 112 ? 32.549 -14.062 -38.167 1.00 94.56 112 LYS A C 1
ATOM 864 O O . LYS A 1 112 ? 31.836 -13.556 -37.304 1.00 94.56 112 LYS A O 1
ATOM 869 N N . MET A 1 113 ? 32.992 -13.414 -39.236 1.00 94.62 113 MET A N 1
ATOM 870 C CA . MET A 1 113 ? 32.618 -12.055 -39.617 1.00 94.62 113 MET A CA 1
ATOM 871 C C . MET A 1 113 ? 32.318 -12.069 -41.117 1.00 94.62 113 MET A C 1
ATOM 873 O O . MET A 1 113 ? 33.226 -12.253 -41.922 1.00 94.62 113 MET A O 1
ATOM 877 N N . GLU A 1 114 ? 31.046 -11.935 -41.482 1.00 94.19 114 GLU A N 1
ATOM 878 C CA . GLU A 1 114 ? 30.562 -11.959 -42.865 1.00 94.19 114 GLU A CA 1
ATOM 879 C C . GLU A 1 114 ? 30.289 -10.532 -43.336 1.00 94.19 114 GLU A C 1
ATOM 881 O O . GLU A 1 114 ? 29.449 -9.845 -42.757 1.00 94.19 114 GLU A O 1
ATOM 886 N N . SER A 1 115 ? 31.002 -10.083 -44.370 1.00 93.44 115 SER A N 1
ATOM 887 C CA . SER A 1 115 ? 30.809 -8.753 -44.957 1.00 93.44 115 SER A CA 1
ATOM 888 C C . SER A 1 115 ? 29.740 -8.783 -46.049 1.00 93.44 115 SER A C 1
ATOM 890 O O . SER A 1 115 ? 29.731 -9.673 -46.900 1.00 93.44 115 SER A O 1
ATOM 892 N N . MET A 1 116 ? 28.847 -7.800 -46.022 1.00 91.94 116 MET A N 1
ATOM 893 C CA . MET A 1 116 ? 27.738 -7.608 -46.951 1.00 91.94 116 MET A CA 1
ATOM 894 C C . MET A 1 116 ? 27.635 -6.130 -47.339 1.00 91.94 116 MET A C 1
ATOM 896 O O . MET A 1 116 ? 28.108 -5.253 -46.619 1.00 91.94 116 MET A O 1
ATOM 900 N N . THR A 1 117 ? 26.982 -5.835 -48.460 1.00 90.56 117 THR A N 1
ATOM 901 C CA . THR A 1 117 ? 26.767 -4.459 -48.931 1.00 90.56 117 THR A CA 1
ATOM 902 C C . THR A 1 117 ? 25.276 -4.191 -49.089 1.00 90.56 117 THR A C 1
ATOM 904 O O . THR A 1 117 ? 24.579 -4.976 -49.729 1.00 90.56 117 THR A O 1
ATOM 907 N N . VAL A 1 118 ? 24.788 -3.088 -48.516 1.00 89.62 118 VAL A N 1
ATOM 908 C CA . VAL A 1 118 ? 23.371 -2.688 -48.529 1.00 89.62 118 VAL A CA 1
ATOM 909 C C . VAL A 1 118 ? 23.231 -1.236 -48.990 1.00 89.62 118 VAL A C 1
ATOM 911 O O . VAL A 1 118 ? 24.039 -0.382 -48.636 1.00 89.62 118 VAL A O 1
ATOM 914 N N . GLY A 1 119 ? 22.185 -0.948 -49.766 1.00 87.12 119 GLY A N 1
ATOM 915 C CA . GLY A 1 119 ? 21.895 0.384 -50.304 1.00 87.12 119 GLY A CA 1
ATOM 916 C C . GLY A 1 119 ? 22.240 0.507 -51.789 1.00 87.12 119 GLY A C 1
ATOM 917 O O . GLY A 1 119 ? 23.375 0.236 -52.185 1.00 87.12 119 GLY A O 1
ATOM 918 N N . ASN A 1 120 ? 21.278 0.934 -52.614 1.00 84.81 120 ASN A N 1
ATOM 919 C CA . ASN A 1 120 ? 21.475 1.056 -54.067 1.00 84.81 120 ASN A CA 1
ATOM 920 C C . ASN A 1 120 ? 22.487 2.156 -54.433 1.00 84.81 120 ASN A C 1
ATOM 922 O O . ASN A 1 120 ? 23.315 1.966 -55.327 1.00 84.81 120 ASN A O 1
ATOM 926 N N . LEU A 1 121 ? 22.422 3.296 -53.737 1.00 85.19 121 LEU A N 1
ATOM 927 C CA . LEU A 1 121 ? 23.285 4.460 -53.939 1.00 85.19 121 LEU A CA 1
ATOM 928 C C . LEU A 1 121 ? 24.450 4.472 -52.949 1.00 85.19 121 LEU A C 1
ATOM 930 O O . LEU A 1 121 ? 25.592 4.649 -53.367 1.00 85.19 121 LEU A O 1
ATOM 934 N N . SER A 1 122 ? 24.182 4.269 -51.652 1.00 85.88 122 SER A N 1
ATOM 935 C CA . SER A 1 122 ? 25.222 4.390 -50.617 1.00 85.88 122 SER A CA 1
ATOM 936 C C . SER A 1 122 ? 26.203 3.221 -50.580 1.00 85.88 122 SER A C 1
ATOM 938 O O . SER A 1 122 ? 27.335 3.419 -50.148 1.00 85.88 122 SER A O 1
ATOM 940 N N . LYS A 1 123 ? 25.788 2.021 -51.022 1.00 87.44 123 LYS A N 1
ATOM 941 C CA . LYS A 1 123 ? 26.584 0.779 -50.973 1.00 87.44 123 LYS A CA 1
ATOM 942 C C . LYS A 1 123 ? 27.320 0.614 -49.636 1.00 87.44 123 LYS A C 1
ATOM 944 O O . LYS A 1 123 ? 28.523 0.362 -49.589 1.00 87.44 123 LYS A O 1
ATOM 949 N N . THR A 1 124 ? 26.586 0.784 -48.543 1.00 89.94 124 THR A N 1
ATOM 950 C CA . THR A 1 124 ? 27.119 0.768 -47.182 1.00 89.94 124 THR A CA 1
ATOM 951 C C . THR A 1 124 ? 27.520 -0.650 -46.791 1.00 89.94 124 THR A C 1
ATOM 953 O O . THR A 1 124 ? 26.763 -1.601 -47.004 1.00 89.94 124 THR A O 1
ATOM 956 N N . THR A 1 125 ? 28.714 -0.800 -46.214 1.00 91.94 125 THR A N 1
ATOM 957 C CA . THR A 1 125 ? 29.220 -2.102 -45.760 1.00 91.94 125 THR A CA 1
ATOM 958 C C . THR A 1 125 ? 28.622 -2.461 -44.402 1.00 91.94 125 THR A C 1
ATOM 960 O O . THR A 1 125 ? 28.606 -1.647 -43.479 1.00 91.94 125 THR A O 1
ATOM 963 N N . ILE A 1 126 ? 28.139 -3.693 -44.274 1.00 94.25 126 ILE A N 1
ATOM 964 C CA . ILE A 1 126 ? 27.605 -4.270 -43.041 1.00 94.25 126 ILE A CA 1
ATOM 965 C C . ILE A 1 126 ? 28.376 -5.553 -42.745 1.00 94.25 126 ILE A C 1
ATOM 967 O O . ILE A 1 126 ? 28.587 -6.363 -43.643 1.00 94.25 126 ILE A O 1
ATOM 971 N N . VAL A 1 127 ? 28.780 -5.762 -41.493 1.00 96.00 127 VAL A N 1
ATOM 972 C CA . VAL A 1 127 ? 29.452 -6.997 -41.063 1.00 96.00 127 VAL A CA 1
ATOM 973 C C . VAL A 1 127 ? 28.599 -7.719 -40.028 1.00 96.00 127 VAL A C 1
ATOM 975 O O . VAL A 1 127 ? 28.316 -7.175 -38.963 1.00 96.00 127 VAL A O 1
ATOM 978 N N . ILE A 1 128 ? 28.223 -8.965 -40.319 1.00 96.50 128 ILE A N 1
ATOM 979 C CA . ILE A 1 128 ? 27.549 -9.862 -39.373 1.00 96.50 128 ILE A CA 1
ATOM 980 C C . ILE A 1 128 ? 28.619 -10.668 -38.635 1.00 96.50 128 ILE A C 1
ATOM 982 O O . ILE A 1 128 ? 29.376 -11.407 -39.259 1.00 96.50 128 ILE A O 1
ATOM 986 N N . ALA A 1 129 ? 28.674 -10.561 -37.309 1.00 96.62 129 ALA A N 1
ATOM 987 C CA . ALA A 1 129 ? 29.594 -11.313 -36.465 1.00 96.62 129 ALA A CA 1
ATOM 988 C C . ALA A 1 129 ? 28.860 -12.307 -35.556 1.00 96.62 129 ALA A C 1
ATOM 990 O O . ALA A 1 129 ? 27.871 -11.965 -34.905 1.00 96.62 129 ALA A O 1
ATOM 991 N N . TYR A 1 130 ? 29.371 -13.535 -35.479 1.00 96.00 130 TYR A N 1
ATOM 992 C CA . TYR A 1 130 ? 28.848 -14.610 -34.628 1.00 96.00 130 TYR A CA 1
ATOM 993 C C . TYR A 1 130 ? 29.946 -15.632 -34.299 1.00 96.00 130 TYR A C 1
ATOM 995 O O . TYR A 1 130 ? 30.982 -15.681 -34.964 1.00 96.00 130 TYR A O 1
ATOM 1003 N N . ILE A 1 131 ? 29.743 -16.456 -33.266 1.00 93.44 131 ILE A N 1
ATOM 1004 C CA . ILE A 1 131 ? 30.659 -17.561 -32.939 1.00 93.44 131 ILE A CA 1
ATOM 1005 C C . ILE A 1 131 ? 30.058 -18.880 -33.428 1.00 93.44 131 ILE A C 1
ATOM 1007 O O . ILE A 1 131 ? 29.028 -19.331 -32.924 1.00 93.44 131 ILE A O 1
ATOM 1011 N N . GLU A 1 132 ? 30.726 -19.504 -34.392 1.00 90.62 132 GLU A N 1
ATOM 1012 C CA . GLU A 1 132 ? 30.363 -20.798 -34.967 1.00 90.62 132 GLU A CA 1
ATOM 1013 C C . GLU A 1 132 ? 30.300 -21.892 -33.887 1.00 90.62 132 GLU A C 1
ATOM 1015 O O . GLU A 1 132 ? 31.207 -22.044 -33.062 1.00 90.62 132 GLU A O 1
ATOM 1020 N N . GLY A 1 133 ? 29.198 -22.646 -33.868 1.00 84.56 133 GLY A N 1
ATOM 1021 C CA . GLY A 1 133 ? 28.931 -23.689 -32.873 1.00 84.56 133 GLY A CA 1
ATOM 1022 C C . GLY A 1 133 ? 28.451 -23.184 -31.504 1.00 84.56 133 GLY A C 1
ATOM 1023 O O . GLY A 1 133 ? 28.152 -24.008 -30.639 1.00 84.56 133 GLY A O 1
ATOM 1024 N N . LEU A 1 134 ? 28.362 -21.864 -31.290 1.00 83.06 134 LEU A N 1
ATOM 1025 C CA . LEU A 1 134 ? 27.716 -21.257 -30.115 1.00 83.06 134 LEU A CA 1
ATOM 1026 C C . LEU A 1 134 ? 26.442 -20.496 -30.479 1.00 83.06 134 LEU A C 1
ATOM 1028 O O . LEU A 1 134 ? 25.439 -20.632 -29.778 1.00 83.06 134 LEU A O 1
ATOM 1032 N N . ALA A 1 135 ? 26.490 -19.682 -31.535 1.00 85.81 135 ALA A N 1
ATOM 1033 C CA . ALA A 1 135 ? 25.329 -18.957 -32.028 1.00 85.81 135 ALA A CA 1
ATOM 1034 C C . ALA A 1 135 ? 24.252 -19.932 -32.525 1.00 85.81 135 ALA A C 1
ATOM 1036 O O . ALA A 1 135 ? 24.549 -21.020 -33.012 1.00 85.81 135 ALA A O 1
ATOM 1037 N N . ILE A 1 136 ? 22.987 -19.543 -32.381 1.00 83.38 136 ILE A N 1
ATOM 1038 C CA . ILE A 1 136 ? 21.868 -20.340 -32.884 1.00 83.38 136 ILE A CA 1
ATOM 1039 C C . ILE A 1 136 ? 21.776 -20.113 -34.396 1.00 83.38 136 ILE A C 1
ATOM 1041 O O . ILE A 1 136 ? 21.419 -19.014 -34.824 1.00 83.38 136 ILE A O 1
ATOM 1045 N N . ASP A 1 137 ? 22.044 -21.148 -35.194 1.00 86.69 137 ASP A N 1
ATOM 1046 C CA . ASP A 1 137 ? 22.097 -21.049 -36.663 1.00 86.69 137 ASP A CA 1
ATOM 1047 C C . ASP A 1 137 ? 20.823 -20.438 -37.266 1.00 86.69 137 ASP A C 1
ATOM 1049 O O . ASP A 1 137 ? 20.895 -19.612 -38.171 1.00 86.69 137 ASP A O 1
ATOM 1053 N N . SER A 1 138 ? 19.643 -20.751 -36.714 1.00 88.81 138 SER A N 1
ATOM 1054 C CA . SER A 1 138 ? 18.379 -20.171 -37.192 1.00 88.81 138 SER A CA 1
ATOM 1055 C C . SER A 1 138 ? 18.316 -18.648 -37.049 1.00 88.81 138 SER A C 1
ATOM 1057 O O . SER A 1 138 ? 17.659 -17.996 -37.854 1.00 88.81 138 SER A O 1
ATOM 1059 N N . ILE A 1 139 ? 18.983 -18.077 -36.041 1.00 89.75 139 ILE A N 1
ATOM 1060 C CA . ILE A 1 139 ? 19.049 -16.625 -35.831 1.00 89.75 139 ILE A CA 1
ATOM 1061 C C . ILE A 1 139 ? 20.016 -16.002 -36.838 1.00 89.75 139 ILE A C 1
ATOM 1063 O O . ILE A 1 139 ? 19.687 -14.981 -37.433 1.00 89.75 139 ILE A O 1
ATOM 1067 N N . VAL A 1 140 ? 21.175 -16.628 -37.070 1.00 92.88 140 VAL A N 1
ATOM 1068 C CA . VAL A 1 140 ? 22.161 -16.160 -38.061 1.00 92.88 140 VAL A CA 1
ATOM 1069 C C . VAL A 1 140 ? 21.542 -16.129 -39.462 1.00 92.88 140 VAL A C 1
ATOM 1071 O O . VAL A 1 140 ? 21.636 -15.115 -40.154 1.00 92.88 140 VAL A O 1
ATOM 1074 N N . GLU A 1 141 ? 20.840 -17.196 -39.857 1.00 92.94 141 GLU A N 1
ATOM 1075 C CA . GLU A 1 141 ? 20.136 -17.256 -41.144 1.00 92.94 141 GLU A CA 1
ATOM 1076 C C . GLU A 1 141 ? 19.031 -16.203 -41.260 1.00 92.94 141 GLU A C 1
ATOM 1078 O O . GLU A 1 141 ? 18.884 -15.565 -42.304 1.00 92.94 141 GLU A O 1
ATOM 1083 N N . GLU A 1 142 ? 18.258 -15.983 -40.194 1.00 92.31 142 GLU A N 1
ATOM 1084 C CA . GLU A 1 142 ? 17.190 -14.983 -40.196 1.00 92.31 142 GLU A CA 1
ATOM 1085 C C . GLU A 1 142 ? 17.756 -13.557 -40.307 1.00 92.31 142 GLU A C 1
ATOM 1087 O O . GLU A 1 142 ? 17.233 -12.754 -41.080 1.00 92.31 142 GLU A O 1
ATOM 1092 N N . VAL A 1 143 ? 18.872 -13.259 -39.631 1.00 94.12 143 VAL A N 1
ATOM 1093 C CA . VAL A 1 143 ? 19.607 -11.991 -39.786 1.00 94.12 143 VAL A CA 1
ATOM 1094 C C . VAL A 1 143 ? 20.087 -11.817 -41.226 1.00 94.12 143 VAL A C 1
ATOM 1096 O O . VAL A 1 143 ? 19.793 -10.793 -41.848 1.00 94.12 143 VAL A O 1
ATOM 1099 N N . ARG A 1 144 ? 20.756 -12.829 -41.797 1.00 94.06 144 ARG A N 1
ATOM 1100 C CA . ARG A 1 144 ? 21.249 -12.789 -43.184 1.00 94.06 144 ARG A CA 1
ATOM 1101 C C . ARG A 1 144 ? 20.110 -12.555 -44.174 1.00 94.06 144 ARG A C 1
ATOM 1103 O O . ARG A 1 144 ? 20.221 -11.742 -45.091 1.00 94.06 144 ARG A O 1
ATOM 1110 N N . LYS A 1 145 ? 18.986 -13.243 -43.979 1.00 93.81 145 LYS A N 1
ATOM 1111 C CA . LYS A 1 145 ? 17.788 -13.113 -44.811 1.00 93.81 145 LYS A CA 1
ATOM 1112 C C . LYS A 1 145 ? 17.155 -11.725 -44.713 1.00 93.81 145 LYS A C 1
ATOM 1114 O O . LYS A 1 145 ? 16.749 -11.189 -45.744 1.00 93.81 145 LYS A O 1
ATOM 1119 N N . ARG A 1 146 ? 17.056 -11.145 -43.512 1.00 92.50 146 ARG A N 1
ATOM 1120 C CA . ARG A 1 146 ? 16.490 -9.799 -43.317 1.00 92.50 146 ARG A CA 1
ATOM 1121 C C . ARG A 1 146 ? 17.361 -8.734 -43.955 1.00 92.50 146 ARG A C 1
ATOM 1123 O O . ARG A 1 146 ? 16.832 -7.949 -44.731 1.00 92.50 146 ARG A O 1
ATOM 1130 N N . ILE A 1 147 ? 18.674 -8.778 -43.724 1.00 92.44 147 ILE A N 1
ATOM 1131 C CA . ILE A 1 147 ? 19.631 -7.830 -44.313 1.00 92.44 147 ILE A CA 1
ATOM 1132 C C . ILE A 1 147 ? 19.592 -7.892 -45.847 1.00 92.44 147 ILE A C 1
ATOM 1134 O O . ILE A 1 147 ? 19.486 -6.856 -46.495 1.00 92.44 147 ILE A O 1
ATOM 1138 N N . ASN A 1 148 ? 19.562 -9.092 -46.439 1.00 91.81 148 ASN A N 1
ATOM 1139 C CA . ASN A 1 148 ? 19.452 -9.260 -47.896 1.00 91.81 148 ASN A CA 1
ATOM 1140 C C . ASN A 1 148 ? 18.130 -8.753 -48.496 1.00 91.81 148 ASN A C 1
ATOM 1142 O O . ASN A 1 148 ? 18.057 -8.498 -49.696 1.00 91.81 148 ASN A O 1
ATOM 1146 N N . ARG A 1 149 ? 17.063 -8.646 -47.696 1.00 91.12 149 ARG A N 1
ATOM 1147 C CA . ARG A 1 149 ? 15.755 -8.158 -48.155 1.00 91.12 149 ARG A CA 1
ATOM 1148 C C . ARG A 1 149 ? 15.665 -6.629 -48.151 1.00 91.12 149 ARG A C 1
ATOM 1150 O O . ARG A 1 149 ? 14.722 -6.090 -48.730 1.00 91.12 149 ARG A O 1
ATOM 1157 N N . ILE A 1 150 ? 16.601 -5.933 -47.507 1.00 90.25 150 ILE A N 1
ATOM 1158 C CA . ILE A 1 150 ? 16.568 -4.474 -47.390 1.00 90.25 150 ILE A CA 1
ATOM 1159 C C . ILE A 1 150 ? 16.715 -3.851 -48.784 1.00 90.25 150 ILE A C 1
ATOM 1161 O O . ILE A 1 150 ? 17.739 -4.002 -49.444 1.00 90.25 150 ILE A O 1
ATOM 1165 N N . GLN A 1 151 ? 15.681 -3.131 -49.220 1.00 85.25 151 GLN A N 1
ATOM 1166 C CA . GLN A 1 151 ? 15.673 -2.359 -50.462 1.00 85.25 151 GLN A CA 1
ATOM 1167 C C . GLN A 1 151 ? 15.500 -0.881 -50.123 1.00 85.25 151 GLN A C 1
ATOM 1169 O O . GLN A 1 151 ? 14.379 -0.403 -49.968 1.00 85.25 151 GLN A O 1
ATOM 1174 N N . ILE A 1 152 ? 16.624 -0.178 -49.983 1.00 88.62 152 ILE A N 1
ATOM 1175 C CA . ILE A 1 152 ? 16.682 1.272 -49.768 1.00 88.62 152 ILE A CA 1
ATOM 1176 C C . ILE A 1 152 ? 17.783 1.880 -50.626 1.00 88.62 152 ILE A C 1
ATOM 1178 O O . ILE A 1 152 ? 18.760 1.211 -50.965 1.00 88.62 152 ILE A O 1
ATOM 1182 N N . ASP A 1 153 ? 17.642 3.156 -50.964 1.00 86.00 153 ASP A N 1
ATOM 1183 C CA . ASP A 1 153 ? 18.629 3.833 -51.801 1.00 86.00 153 ASP A CA 1
ATOM 1184 C C . ASP A 1 153 ? 19.868 4.247 -51.000 1.00 86.00 153 ASP A C 1
ATOM 1186 O O . ASP A 1 153 ? 20.992 4.000 -51.438 1.00 86.00 153 ASP A O 1
ATOM 1190 N N . THR A 1 154 ? 19.681 4.777 -49.790 1.00 84.94 154 THR A N 1
ATOM 1191 C CA . THR A 1 154 ? 20.770 5.298 -48.951 1.00 84.94 154 THR A CA 1
ATOM 1192 C C . THR A 1 154 ? 20.597 4.859 -47.499 1.00 84.94 154 THR A C 1
ATOM 1194 O O . THR A 1 154 ? 19.548 5.093 -46.901 1.00 84.94 154 THR A O 1
ATOM 1197 N N . VAL A 1 155 ? 21.642 4.273 -46.910 1.00 85.94 155 VAL A N 1
ATOM 1198 C CA . VAL A 1 155 ? 21.741 4.018 -45.463 1.00 85.94 155 VAL A CA 1
ATOM 1199 C C . VAL A 1 155 ? 22.444 5.212 -44.814 1.00 85.94 155 VAL A C 1
ATOM 1201 O O . VAL A 1 155 ? 23.635 5.414 -45.036 1.00 85.94 155 VAL A O 1
ATOM 1204 N N . LEU A 1 156 ? 21.717 6.012 -44.028 1.00 79.56 156 LEU A N 1
ATOM 1205 C CA . LEU A 1 156 ? 22.274 7.196 -43.347 1.00 79.56 156 LEU A CA 1
ATOM 1206 C C . LEU A 1 156 ? 22.751 6.912 -41.916 1.00 79.56 156 LEU A C 1
ATOM 1208 O O . LEU A 1 156 ? 23.472 7.717 -41.336 1.00 79.56 156 LEU A O 1
ATOM 1212 N N . GLY A 1 157 ? 22.338 5.789 -41.330 1.00 80.31 157 GLY A N 1
ATOM 1213 C CA . GLY A 1 157 ? 22.717 5.413 -39.975 1.00 80.31 157 GLY A CA 1
ATOM 1214 C C . GLY A 1 157 ? 22.124 4.076 -39.545 1.00 80.31 157 GLY A C 1
ATOM 1215 O O . GLY A 1 157 ? 21.324 3.473 -40.262 1.00 80.31 157 GLY A O 1
ATOM 1216 N N . GLY A 1 158 ? 22.507 3.628 -38.348 1.00 80.44 158 GLY A N 1
ATOM 1217 C CA . GLY A 1 158 ? 22.181 2.297 -37.835 1.00 80.44 158 GLY A CA 1
ATOM 1218 C C . GLY A 1 158 ? 20.686 2.084 -37.620 1.00 80.44 158 GLY A C 1
ATOM 1219 O O . GLY A 1 158 ? 20.178 1.008 -37.921 1.00 80.44 158 GLY A O 1
ATOM 1220 N N . ASN A 1 159 ? 19.973 3.141 -37.221 1.00 84.94 159 ASN A N 1
ATOM 1221 C CA . ASN A 1 159 ? 18.531 3.111 -36.964 1.00 84.94 159 ASN A CA 1
ATOM 1222 C C . ASN A 1 159 ? 17.710 2.723 -38.207 1.00 84.94 159 ASN A C 1
ATOM 1224 O O . ASN A 1 159 ? 16.655 2.116 -38.071 1.00 84.94 159 ASN A O 1
ATOM 1228 N N . PHE A 1 160 ? 18.194 3.036 -39.420 1.00 86.19 160 PHE A N 1
ATOM 1229 C CA . PHE A 1 160 ? 17.521 2.623 -40.656 1.00 86.19 160 PHE A CA 1
ATOM 1230 C C . PHE A 1 160 ? 17.534 1.103 -40.773 1.00 86.19 160 PHE A C 1
ATOM 1232 O O . PHE A 1 160 ? 16.501 0.486 -40.999 1.00 86.19 160 PHE A O 1
ATOM 1239 N N . ILE A 1 161 ? 18.707 0.492 -40.587 1.00 89.38 161 ILE A N 1
ATOM 1240 C CA . ILE A 1 161 ? 18.841 -0.965 -40.625 1.00 89.38 161 ILE A CA 1
ATOM 1241 C C . ILE A 1 161 ? 18.036 -1.595 -39.490 1.00 89.38 161 ILE A C 1
ATOM 1243 O O . ILE A 1 161 ? 17.343 -2.575 -39.743 1.00 89.38 161 ILE A O 1
ATOM 1247 N N . GLU A 1 162 ? 18.086 -1.019 -38.285 1.00 89.38 162 GLU A N 1
ATOM 1248 C CA . GLU A 1 162 ? 17.306 -1.459 -37.123 1.00 89.38 162 GLU A CA 1
ATOM 1249 C C . GLU A 1 162 ? 15.811 -1.585 -37.456 1.00 89.38 162 GLU A C 1
ATOM 1251 O O . GLU A 1 162 ? 15.252 -2.671 -37.319 1.00 89.38 162 GLU A O 1
ATOM 1256 N N . GLU A 1 163 ? 15.190 -0.542 -38.013 1.00 87.06 163 GLU A N 1
ATOM 1257 C CA . GLU A 1 163 ? 13.760 -0.538 -38.357 1.00 87.06 163 GLU A CA 1
ATOM 1258 C C . GLU A 1 163 ? 13.379 -1.624 -39.384 1.00 87.06 163 GLU A C 1
ATOM 1260 O O . GLU A 1 163 ? 12.312 -2.234 -39.284 1.00 87.06 163 GLU A O 1
ATOM 1265 N N . PHE A 1 164 ? 14.258 -1.929 -40.349 1.00 88.44 164 PHE A N 1
ATOM 1266 C CA . PHE A 1 164 ? 14.005 -2.977 -41.349 1.00 88.44 164 PHE A CA 1
ATOM 1267 C C . PHE A 1 164 ? 14.189 -4.405 -40.826 1.00 88.44 164 PHE A C 1
ATOM 1269 O O . PHE A 1 164 ? 13.641 -5.341 -41.421 1.00 88.44 164 PHE A O 1
ATOM 1276 N N . ILE A 1 165 ? 14.983 -4.600 -39.770 1.00 90.25 165 ILE A N 1
ATOM 1277 C CA . ILE A 1 165 ? 15.272 -5.933 -39.226 1.00 90.25 165 ILE A CA 1
ATOM 1278 C C . ILE A 1 165 ? 14.393 -6.300 -38.024 1.00 90.25 165 ILE A C 1
ATOM 1280 O O . ILE A 1 165 ? 14.397 -7.469 -37.636 1.00 90.25 165 ILE A O 1
ATOM 1284 N N . GLU A 1 166 ? 13.639 -5.363 -37.447 1.00 88.81 166 GLU A N 1
ATOM 1285 C CA . GLU A 1 166 ? 12.710 -5.633 -36.342 1.00 88.81 166 GLU A CA 1
ATOM 1286 C C . GLU A 1 166 ? 11.489 -6.479 -36.757 1.00 88.81 166 GLU A C 1
ATOM 1288 O O . GLU A 1 166 ? 10.972 -6.371 -37.869 1.00 88.81 166 GLU A O 1
ATOM 1293 N N . ASP A 1 167 ? 10.989 -7.324 -35.843 1.00 84.50 167 ASP A N 1
ATOM 1294 C CA . ASP A 1 167 ? 9.780 -8.133 -36.080 1.00 84.50 167 ASP A CA 1
ATOM 1295 C C . ASP A 1 167 ? 8.496 -7.294 -36.010 1.00 84.50 167 ASP A C 1
ATOM 1297 O O . ASP A 1 167 ? 7.570 -7.466 -36.808 1.00 84.50 167 ASP A O 1
ATOM 1301 N N . HIS A 1 168 ? 8.438 -6.373 -35.046 1.00 85.62 168 HIS A N 1
ATOM 1302 C CA . HIS A 1 168 ? 7.265 -5.553 -34.758 1.00 85.62 168 HIS A CA 1
ATOM 1303 C C . HIS A 1 168 ? 7.592 -4.050 -34.719 1.00 85.62 168 HIS A C 1
ATOM 1305 O O . HIS A 1 168 ? 7.667 -3.504 -33.626 1.00 85.62 168 HIS A O 1
ATOM 1311 N N . PRO A 1 169 ? 7.695 -3.341 -35.856 1.00 82.44 169 PRO A N 1
ATOM 1312 C CA . PRO A 1 169 ? 8.125 -1.930 -35.889 1.00 82.44 169 PRO A CA 1
ATOM 1313 C C . PRO A 1 169 ? 7.256 -0.943 -35.083 1.00 82.44 169 PRO A C 1
ATOM 1315 O O . PRO A 1 169 ? 7.692 0.145 -34.735 1.00 82.44 169 PRO A O 1
ATOM 1318 N N . PHE A 1 170 ? 6.002 -1.300 -34.781 1.00 83.06 170 PHE A N 1
ATOM 1319 C CA . PHE A 1 170 ? 5.071 -0.448 -34.023 1.00 83.06 170 PHE A CA 1
ATOM 1320 C C . PHE A 1 170 ? 5.087 -0.693 -32.507 1.00 83.06 170 PHE A C 1
ATOM 1322 O O . PHE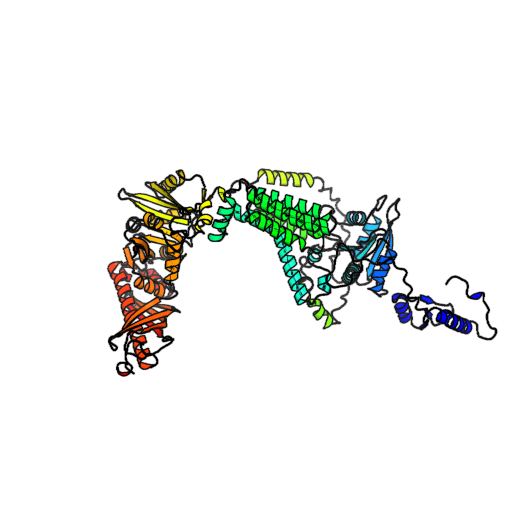 A 1 170 ? 4.295 -0.091 -31.779 1.00 83.06 170 PHE A O 1
ATOM 1329 N N . THR A 1 171 ? 5.908 -1.622 -32.013 1.00 88.38 171 THR A N 1
ATOM 1330 C CA . THR A 1 171 ? 6.023 -1.847 -30.568 1.00 88.38 171 THR A CA 1
ATOM 1331 C C . THR A 1 171 ? 6.823 -0.715 -29.918 1.00 88.38 171 THR A C 1
ATOM 1333 O O . THR A 1 171 ? 7.750 -0.179 -30.509 1.00 88.38 171 THR A O 1
ATOM 1336 N N . LEU A 1 172 ? 6.509 -0.380 -28.664 1.00 88.81 172 LEU A N 1
ATOM 1337 C CA . LEU A 1 172 ? 7.329 0.555 -27.881 1.00 88.81 172 LEU A CA 1
ATOM 1338 C C . LEU A 1 172 ? 8.618 -0.095 -27.353 1.00 88.81 172 LEU A C 1
ATOM 1340 O O . LEU A 1 172 ? 9.531 0.605 -26.928 1.00 88.81 172 LEU A O 1
ATOM 1344 N N . PHE A 1 173 ? 8.668 -1.428 -27.313 1.00 91.00 173 PHE A N 1
ATOM 1345 C CA . PHE A 1 173 ? 9.769 -2.188 -26.726 1.00 91.00 173 PHE A CA 1
ATOM 1346 C C . PHE A 1 173 ? 10.860 -2.495 -27.756 1.00 91.00 173 PHE A C 1
ATOM 1348 O O . PHE A 1 173 ? 10.583 -3.242 -28.691 1.00 91.00 173 PHE A O 1
ATOM 1355 N N . PRO A 1 174 ? 12.106 -2.032 -27.564 1.00 89.75 174 PRO A N 1
ATOM 1356 C CA . PRO A 1 174 ? 13.170 -2.290 -28.528 1.00 89.75 174 PRO A CA 1
ATOM 1357 C C . PRO A 1 174 ? 13.431 -3.796 -28.660 1.00 89.75 174 PRO A C 1
ATOM 1359 O O . PRO A 1 174 ? 13.577 -4.499 -27.647 1.00 89.75 174 PRO A O 1
ATOM 1362 N N . GLN A 1 175 ? 13.486 -4.281 -29.904 1.00 90.19 175 GLN A N 1
ATOM 1363 C CA . GLN A 1 175 ? 13.751 -5.689 -30.242 1.00 90.19 175 GLN A CA 1
ATOM 1364 C C . GLN A 1 175 ? 15.213 -5.922 -30.633 1.00 90.19 175 GLN A C 1
ATOM 1366 O O . GLN A 1 175 ? 15.687 -7.058 -30.650 1.00 90.19 175 GLN A O 1
ATOM 1371 N N . VAL A 1 176 ? 15.949 -4.842 -30.871 1.00 91.62 176 VAL A N 1
ATOM 1372 C CA . VAL A 1 176 ? 17.386 -4.835 -31.114 1.00 91.62 176 VAL A CA 1
ATOM 1373 C C . VAL A 1 176 ? 18.074 -4.104 -29.964 1.00 91.62 176 VAL A C 1
ATOM 1375 O O . VAL A 1 176 ? 17.545 -3.152 -29.394 1.00 91.62 176 VAL A O 1
ATOM 1378 N N . GLN A 1 177 ? 19.243 -4.591 -29.551 1.00 90.56 177 GLN A N 1
ATOM 1379 C CA . GLN A 1 177 ? 20.060 -3.899 -28.561 1.00 90.56 177 GLN A CA 1
ATOM 1380 C C . GLN A 1 177 ? 21.154 -3.108 -29.282 1.00 90.56 177 GLN A C 1
ATOM 1382 O O . GLN A 1 177 ? 22.034 -3.704 -29.896 1.00 90.56 177 GLN A O 1
ATOM 1387 N N . ASN A 1 178 ? 21.139 -1.786 -29.151 1.00 90.12 178 ASN A N 1
ATOM 1388 C CA . ASN A 1 178 ? 22.236 -0.919 -29.565 1.00 90.12 178 ASN A CA 1
ATOM 1389 C C . ASN A 1 178 ? 23.305 -0.824 -28.463 1.00 90.12 178 ASN A C 1
ATOM 1391 O O . ASN A 1 178 ? 22.986 -0.829 -27.273 1.00 90.12 178 ASN A O 1
ATOM 1395 N N . THR A 1 179 ? 24.580 -0.773 -28.850 1.00 89.69 179 THR A N 1
ATOM 1396 C CA . THR A 1 179 ? 25.684 -0.507 -27.918 1.00 89.69 179 THR A CA 1
ATOM 1397 C C . THR A 1 179 ? 26.866 0.165 -28.608 1.00 89.69 179 THR A C 1
ATOM 1399 O O . THR A 1 179 ? 27.196 -0.149 -29.753 1.00 89.69 179 THR A O 1
ATOM 1402 N N . GLU A 1 180 ? 27.522 1.071 -27.885 1.00 90.00 180 GLU A N 1
ATOM 1403 C CA . GLU A 1 180 ? 28.790 1.708 -28.274 1.00 90.00 180 GLU A CA 1
ATOM 1404 C C . GLU A 1 180 ? 30.002 0.903 -27.778 1.00 90.00 180 GLU A C 1
ATOM 1406 O O . GLU A 1 180 ? 31.142 1.279 -28.028 1.00 90.00 180 GLU A O 1
ATOM 1411 N N . ARG A 1 181 ? 29.783 -0.196 -27.046 1.00 89.25 181 ARG A N 1
ATOM 1412 C CA . ARG A 1 181 ? 30.819 -0.854 -26.251 1.00 89.25 181 ARG A CA 1
ATOM 1413 C C . ARG A 1 181 ? 31.265 -2.205 -26.823 1.00 89.25 181 ARG A C 1
ATOM 1415 O O . ARG A 1 181 ? 30.467 -3.149 -26.877 1.00 89.25 181 ARG A O 1
ATOM 1422 N N . PRO A 1 182 ? 32.561 -2.380 -27.154 1.00 90.88 182 PRO A N 1
ATOM 1423 C CA . PRO A 1 182 ? 33.073 -3.640 -27.691 1.00 90.88 182 PRO A CA 1
ATOM 1424 C C . PRO A 1 182 ? 33.038 -4.808 -26.701 1.00 90.88 182 PRO A C 1
ATOM 1426 O O . PRO A 1 182 ? 32.928 -5.963 -27.110 1.00 90.88 182 PRO A O 1
ATOM 1429 N N . ASP A 1 183 ? 33.134 -4.547 -25.396 1.00 88.31 183 ASP A N 1
ATOM 1430 C CA . ASP A 1 183 ? 33.039 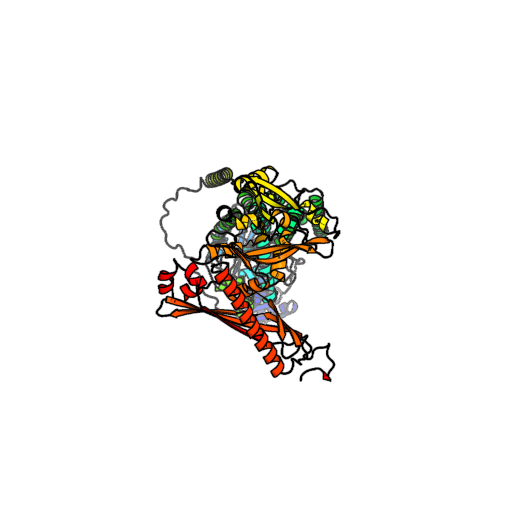-5.579 -24.360 1.00 88.31 183 ASP A CA 1
ATOM 1431 C C . ASP A 1 183 ? 31.618 -6.145 -24.217 1.00 88.31 183 ASP A C 1
ATOM 1433 O O . ASP A 1 183 ? 31.474 -7.353 -24.028 1.00 88.31 183 ASP A O 1
ATOM 1437 N N . ILE A 1 184 ? 30.579 -5.319 -24.398 1.00 88.50 184 ILE A N 1
ATOM 1438 C CA . ILE A 1 184 ? 29.179 -5.777 -24.428 1.00 88.50 184 ILE A CA 1
ATOM 1439 C C . ILE A 1 184 ? 28.915 -6.640 -25.665 1.00 88.50 184 ILE A C 1
ATOM 1441 O O . ILE A 1 184 ? 28.207 -7.646 -25.577 1.00 88.50 184 ILE A O 1
ATOM 1445 N N . VAL A 1 185 ? 29.494 -6.284 -26.815 1.00 93.06 185 VAL A N 1
ATOM 1446 C CA . VAL A 1 185 ? 29.412 -7.122 -28.020 1.00 93.06 185 VAL A CA 1
ATOM 1447 C C . VAL A 1 185 ? 30.105 -8.461 -27.783 1.00 93.06 185 VAL A C 1
ATOM 1449 O O . VAL A 1 185 ? 29.515 -9.505 -28.047 1.00 93.06 185 VAL A O 1
ATOM 1452 N N . ALA A 1 186 ? 31.319 -8.457 -27.227 1.00 90.62 186 ALA A N 1
ATOM 1453 C CA . ALA A 1 186 ? 32.056 -9.688 -26.959 1.00 90.62 186 ALA A CA 1
ATOM 1454 C C . ALA A 1 186 ? 31.317 -10.620 -25.979 1.00 90.62 186 ALA A C 1
ATOM 1456 O O . ALA A 1 186 ? 31.212 -11.822 -26.233 1.00 90.62 186 ALA A O 1
ATOM 1457 N N . SER A 1 187 ? 30.756 -10.079 -24.890 1.00 86.69 187 SER A N 1
ATOM 1458 C CA . SER A 1 187 ? 29.956 -10.869 -23.946 1.00 86.69 187 SER A CA 1
ATOM 1459 C C . SER A 1 187 ? 28.662 -11.381 -24.581 1.00 86.69 187 SER A C 1
ATOM 1461 O O . SER A 1 187 ? 28.314 -12.544 -24.403 1.00 86.69 187 SER A O 1
ATOM 1463 N N . SER A 1 188 ? 27.998 -10.569 -25.404 1.00 88.62 188 SER A N 1
ATOM 1464 C CA . SER A 1 188 ? 26.776 -10.966 -26.111 1.00 88.62 188 SER A CA 1
ATOM 1465 C C . SER A 1 188 ? 27.020 -12.085 -27.129 1.00 88.62 188 SER A C 1
ATOM 1467 O O . SER A 1 188 ? 26.228 -13.022 -27.213 1.00 88.62 188 SER A O 1
ATOM 1469 N N . LEU A 1 189 ? 28.137 -12.037 -27.862 1.00 90.56 189 LEU A N 1
ATOM 1470 C CA . LEU A 1 189 ? 28.557 -13.113 -28.766 1.00 90.56 189 LEU A CA 1
ATOM 1471 C C . LEU A 1 189 ? 28.826 -14.419 -27.998 1.00 90.56 189 LEU A C 1
ATOM 1473 O O . LEU A 1 189 ? 28.424 -15.494 -28.444 1.00 90.56 189 LEU A O 1
ATOM 1477 N N . ALA A 1 190 ? 29.441 -14.333 -26.813 1.00 86.44 190 ALA A N 1
ATOM 1478 C CA . ALA A 1 190 ? 29.622 -15.481 -25.922 1.00 86.44 190 ALA A CA 1
ATOM 1479 C C . ALA A 1 190 ? 28.286 -16.014 -25.357 1.00 86.44 190 ALA A C 1
ATOM 1481 O O . ALA A 1 190 ? 28.146 -17.214 -25.122 1.00 86.44 190 ALA A O 1
ATOM 1482 N N . GLU A 1 191 ? 27.278 -15.150 -25.210 1.00 81.31 191 GLU A N 1
ATOM 1483 C CA . GLU A 1 191 ? 25.895 -15.482 -24.833 1.00 81.31 191 GLU A CA 1
ATOM 1484 C C . GLU A 1 191 ? 25.029 -15.969 -26.016 1.00 81.31 191 GLU A C 1
ATOM 1486 O O . GLU A 1 191 ? 23.799 -15.957 -25.933 1.00 81.31 191 GLU A O 1
ATOM 1491 N N . ARG A 1 192 ? 25.653 -16.463 -27.098 1.00 87.56 192 ARG A N 1
ATOM 1492 C CA . ARG A 1 192 ? 24.993 -17.067 -28.278 1.00 87.56 192 ARG A CA 1
ATOM 1493 C C . ARG A 1 192 ? 24.193 -16.086 -29.146 1.00 87.56 192 ARG A C 1
ATOM 1495 O O . ARG A 1 192 ? 23.306 -16.512 -29.887 1.00 87.56 192 ARG A O 1
ATOM 1502 N N . LYS A 1 193 ? 24.489 -14.787 -29.063 1.00 90.25 193 LYS A N 1
ATOM 1503 C CA . LYS A 1 193 ? 23.858 -13.744 -29.888 1.00 90.25 193 LYS A CA 1
ATOM 1504 C C . LYS A 1 193 ? 24.656 -13.462 -31.161 1.00 90.25 193 LYS A C 1
ATOM 1506 O O . LYS A 1 193 ? 25.780 -13.931 -31.324 1.00 90.25 193 LYS A O 1
ATOM 1511 N N . VAL A 1 194 ? 24.060 -12.668 -32.044 1.00 95.38 194 VAL A N 1
ATOM 1512 C CA . VAL A 1 194 ? 24.656 -12.167 -33.286 1.00 95.38 194 VAL A CA 1
ATOM 1513 C C . VAL A 1 194 ? 24.836 -10.656 -33.165 1.00 95.38 194 VAL A C 1
ATOM 1515 O O . VAL A 1 194 ? 23.961 -9.968 -32.636 1.00 95.38 194 VAL A O 1
ATOM 1518 N N . ALA A 1 195 ? 25.969 -10.146 -33.640 1.00 96.25 195 ALA A N 1
ATOM 1519 C CA . ALA A 1 195 ? 26.257 -8.718 -33.703 1.00 96.25 195 ALA A CA 1
ATOM 1520 C C . ALA A 1 195 ? 26.303 -8.245 -35.161 1.00 96.25 195 ALA A C 1
ATOM 1522 O O . ALA A 1 195 ? 26.789 -8.963 -36.031 1.00 96.25 195 ALA A O 1
ATOM 1523 N N . ILE A 1 196 ? 25.803 -7.043 -35.429 1.00 96.06 196 ILE A N 1
ATOM 1524 C CA . ILE A 1 196 ? 25.731 -6.440 -36.760 1.00 96.06 196 ILE A CA 1
ATOM 1525 C C . ILE A 1 196 ? 26.410 -5.073 -36.682 1.00 96.06 196 ILE A C 1
ATOM 1527 O O . ILE A 1 196 ? 25.942 -4.173 -35.981 1.00 96.06 196 ILE A O 1
ATOM 1531 N N . PHE A 1 197 ? 27.524 -4.934 -37.392 1.00 95.38 197 PHE A N 1
ATOM 1532 C CA . PHE A 1 197 ? 28.273 -3.688 -37.521 1.00 95.38 197 PHE A CA 1
ATOM 1533 C C . PHE A 1 197 ? 27.866 -2.975 -38.800 1.00 95.38 197 PHE A C 1
ATOM 1535 O O . PHE A 1 197 ? 27.742 -3.614 -39.844 1.00 95.38 197 PHE A O 1
ATOM 1542 N N . ILE A 1 198 ? 27.698 -1.659 -38.727 1.00 93.50 198 ILE A N 1
ATOM 1543 C CA . ILE A 1 198 ? 27.278 -0.830 -39.856 1.00 93.50 198 ILE A CA 1
ATOM 1544 C C . ILE A 1 198 ? 28.322 0.263 -40.044 1.00 93.50 198 ILE A C 1
ATOM 1546 O O . ILE A 1 198 ? 28.624 1.006 -39.106 1.00 93.50 198 ILE A O 1
ATOM 1550 N N . ASP A 1 199 ? 28.882 0.338 -41.248 1.00 90.25 199 ASP A N 1
ATOM 1551 C CA . ASP A 1 199 ? 29.902 1.326 -41.579 1.00 90.25 199 ASP A CA 1
ATOM 1552 C C . ASP A 1 199 ? 29.340 2.753 -41.521 1.00 90.25 199 ASP A C 1
ATOM 1554 O O . ASP A 1 199 ? 28.207 3.009 -41.937 1.00 90.25 199 ASP A O 1
ATOM 1558 N N . GLY A 1 200 ? 30.124 3.677 -40.967 1.00 86.25 200 GLY A N 1
ATOM 1559 C CA . GLY A 1 200 ? 29.715 5.061 -40.735 1.00 86.25 200 GLY A CA 1
ATOM 1560 C C . GLY A 1 200 ? 28.981 5.309 -39.413 1.00 86.25 200 GLY A C 1
ATOM 1561 O O . GLY A 1 200 ? 28.510 6.425 -39.201 1.00 86.25 200 GLY A O 1
ATOM 1562 N N . THR A 1 201 ? 28.873 4.319 -38.513 1.00 88.69 201 THR A N 1
ATOM 1563 C CA . THR A 1 201 ? 28.194 4.493 -37.214 1.00 88.69 201 THR A CA 1
ATOM 1564 C C . THR A 1 201 ? 29.004 3.965 -36.027 1.00 88.69 201 THR A C 1
ATOM 1566 O O . THR A 1 201 ? 29.583 2.884 -36.129 1.00 88.69 201 THR A O 1
ATOM 1569 N N . PRO A 1 202 ? 29.011 4.669 -34.876 1.00 88.62 202 PRO A N 1
ATOM 1570 C CA . PRO A 1 202 ? 29.710 4.225 -33.668 1.00 88.62 202 PRO A CA 1
ATOM 1571 C C . PRO A 1 202 ? 28.881 3.236 -32.827 1.00 88.62 202 PRO A C 1
ATOM 1573 O O . PRO A 1 202 ? 29.174 3.012 -31.656 1.00 88.62 202 PRO A O 1
ATOM 1576 N N . PHE A 1 203 ? 27.833 2.634 -33.398 1.00 88.94 203 PHE A N 1
ATOM 1577 C CA . PHE A 1 203 ? 26.942 1.708 -32.703 1.00 88.94 203 PHE A CA 1
ATOM 1578 C C . PHE A 1 203 ? 26.950 0.344 -33.383 1.00 88.94 203 PHE A C 1
ATOM 1580 O O . PHE A 1 203 ? 26.931 0.236 -34.606 1.00 88.94 203 PHE A O 1
ATOM 1587 N N . THR A 1 204 ? 26.922 -0.711 -32.576 1.00 93.50 204 THR A N 1
ATOM 1588 C CA . THR A 1 204 ? 26.715 -2.084 -33.046 1.00 93.50 204 THR A CA 1
ATOM 1589 C C . THR A 1 204 ? 25.347 -2.572 -32.591 1.00 93.50 204 THR A C 1
ATOM 1591 O O . THR A 1 204 ? 24.951 -2.343 -31.445 1.00 93.50 204 THR A O 1
ATOM 1594 N N . LEU A 1 205 ? 24.630 -3.259 -33.479 1.00 93.81 205 LEU A N 1
ATOM 1595 C CA . LEU A 1 205 ? 23.333 -3.863 -33.181 1.00 93.81 205 LEU A CA 1
ATOM 1596 C C . LEU A 1 205 ? 23.530 -5.310 -32.714 1.00 93.81 205 LEU A C 1
ATOM 1598 O O . LEU A 1 205 ? 24.254 -6.076 -33.343 1.00 93.81 205 LEU A O 1
ATOM 1602 N N . ILE A 1 206 ? 22.884 -5.704 -31.621 1.00 93.25 206 ILE A N 1
ATOM 1603 C CA . ILE A 1 206 ? 22.949 -7.052 -31.046 1.00 93.25 206 ILE A CA 1
ATOM 1604 C C . ILE A 1 206 ? 21.552 -7.667 -31.058 1.00 93.25 206 ILE A C 1
ATOM 1606 O O . ILE A 1 206 ? 20.593 -7.070 -30.559 1.00 93.25 206 ILE A O 1
ATOM 1610 N N . VAL A 1 207 ? 21.454 -8.895 -31.568 1.00 93.69 207 VAL A N 1
ATOM 1611 C CA . VAL A 1 207 ? 20.197 -9.644 -31.691 1.00 93.69 207 VAL A CA 1
ATOM 1612 C C . VAL A 1 207 ? 20.372 -11.102 -31.243 1.00 93.69 207 VAL A C 1
ATOM 1614 O O . VAL A 1 207 ? 21.426 -11.694 -31.486 1.00 93.69 207 VAL A O 1
ATOM 1617 N N . PRO A 1 208 ? 19.373 -11.725 -30.590 1.00 90.44 208 PRO A N 1
ATOM 1618 C CA . PRO A 1 208 ? 18.076 -11.172 -30.183 1.00 90.44 208 PRO A CA 1
ATOM 1619 C C . PRO A 1 208 ? 18.144 -10.347 -28.880 1.00 90.44 208 PRO A C 1
ATOM 1621 O O . PRO A 1 208 ? 19.008 -10.573 -28.021 1.00 90.44 208 PRO A O 1
ATOM 1624 N N . CYS A 1 209 ? 17.191 -9.426 -28.703 1.00 88.75 209 CYS A N 1
ATOM 1625 C CA . CYS A 1 209 ? 16.984 -8.678 -27.461 1.00 88.75 209 CYS A CA 1
ATOM 1626 C C . CYS A 1 209 ? 15.823 -9.271 -26.643 1.00 88.75 209 CYS A C 1
ATOM 1628 O O . CYS A 1 209 ? 14.847 -9.778 -27.189 1.00 88.75 209 CYS A O 1
ATOM 1630 N N . SER A 1 210 ? 15.919 -9.209 -25.314 1.00 87.25 210 SER A N 1
ATOM 1631 C CA . SER A 1 210 ? 14.861 -9.654 -24.397 1.00 87.25 210 SER A CA 1
ATOM 1632 C C . SER A 1 210 ? 14.563 -8.584 -23.353 1.00 87.25 210 SER A C 1
ATOM 1634 O O . SER A 1 210 ? 15.410 -7.729 -23.095 1.00 87.25 210 SER A O 1
ATOM 1636 N N . LEU A 1 211 ? 13.417 -8.662 -22.670 1.00 85.81 211 LEU A N 1
ATOM 1637 C CA . LEU A 1 211 ? 13.059 -7.697 -21.622 1.00 85.81 211 LEU A CA 1
ATOM 1638 C C . LEU A 1 211 ? 14.137 -7.606 -20.532 1.00 85.81 211 LEU A C 1
ATOM 1640 O O . LEU A 1 211 ? 14.407 -6.537 -20.004 1.00 85.81 211 LEU A O 1
ATOM 1644 N N . TRP A 1 212 ? 14.803 -8.713 -20.212 1.00 82.81 212 TRP A N 1
ATOM 1645 C CA . TRP A 1 212 ? 15.836 -8.753 -19.174 1.00 82.81 212 TRP A CA 1
ATOM 1646 C C . TRP A 1 212 ? 17.064 -7.914 -19.487 1.00 82.81 212 TRP A C 1
ATOM 1648 O O . TRP A 1 212 ? 17.738 -7.452 -18.567 1.00 82.81 212 TRP A O 1
ATOM 1658 N N . ASN A 1 213 ? 17.318 -7.662 -20.772 1.00 79.81 213 ASN A N 1
ATOM 1659 C CA . ASN A 1 213 ? 18.355 -6.739 -21.193 1.00 79.81 213 ASN A CA 1
ATOM 1660 C C . ASN A 1 213 ? 18.085 -5.346 -20.588 1.00 79.81 213 ASN A C 1
ATOM 1662 O O . ASN A 1 213 ? 19.040 -4.699 -20.170 1.00 79.81 213 ASN A O 1
ATOM 1666 N N . ALA A 1 214 ? 16.823 -4.928 -20.409 1.00 75.06 214 ALA A N 1
ATOM 1667 C CA . ALA A 1 214 ? 16.452 -3.681 -19.725 1.00 75.06 214 ALA A CA 1
ATOM 1668 C C . ALA A 1 214 ? 17.076 -3.522 -18.333 1.00 75.06 214 ALA A C 1
ATOM 1670 O O . ALA A 1 214 ? 17.421 -2.419 -17.920 1.00 75.06 214 ALA A O 1
ATOM 1671 N N . PHE A 1 215 ? 17.195 -4.624 -17.594 1.00 80.44 215 PHE A N 1
ATOM 1672 C CA . PHE A 1 215 ? 17.573 -4.612 -16.185 1.00 80.44 215 PHE A CA 1
ATOM 1673 C C . PHE A 1 215 ? 19.060 -4.858 -15.961 1.00 80.44 215 PHE A C 1
ATOM 1675 O O . PHE A 1 215 ? 19.484 -4.924 -14.809 1.00 80.44 215 PHE A O 1
ATOM 1682 N N . GLN A 1 216 ? 19.854 -4.985 -17.023 1.00 78.62 216 GLN A N 1
ATOM 1683 C CA . GLN A 1 216 ? 21.263 -5.335 -16.936 1.00 78.62 216 GLN A CA 1
ATOM 1684 C C . GLN A 1 216 ? 22.147 -4.191 -17.430 1.00 78.62 216 GLN A C 1
ATOM 1686 O O . GLN A 1 216 ? 22.003 -3.735 -18.564 1.00 78.62 216 GLN A O 1
ATOM 1691 N N . SER A 1 217 ? 23.074 -3.758 -16.573 1.00 81.94 217 SER A N 1
ATOM 1692 C CA . SER A 1 217 ? 24.151 -2.832 -16.941 1.00 81.94 217 SER A CA 1
ATOM 1693 C C . SER A 1 217 ? 25.440 -3.603 -17.219 1.00 81.94 217 SER A C 1
ATOM 1695 O O . SER A 1 217 ? 25.635 -4.713 -16.719 1.00 81.94 217 SER A O 1
ATOM 1697 N N . ALA A 1 218 ? 26.345 -3.000 -17.982 1.00 76.75 218 ALA A N 1
ATOM 1698 C CA . ALA A 1 218 ? 27.691 -3.521 -18.177 1.00 76.75 218 ALA A CA 1
ATOM 1699 C C . ALA A 1 218 ? 28.514 -3.530 -16.876 1.00 76.75 218 ALA A C 1
ATOM 1701 O O . ALA A 1 218 ? 29.246 -4.490 -16.635 1.00 76.75 218 ALA A O 1
ATOM 1702 N N . ASP A 1 219 ? 28.316 -2.550 -15.982 1.00 77.06 219 ASP A N 1
ATOM 1703 C CA . ASP A 1 219 ? 28.965 -2.518 -14.658 1.00 77.06 219 ASP A CA 1
ATOM 1704 C C . ASP A 1 219 ? 28.640 -3.770 -13.820 1.00 77.06 219 ASP A C 1
ATOM 1706 O O . ASP A 1 219 ? 29.459 -4.229 -13.018 1.00 77.06 219 ASP A O 1
ATOM 1710 N N . ASP A 1 220 ? 27.471 -4.388 -14.039 1.00 79.50 220 ASP A N 1
ATOM 1711 C CA . ASP A 1 220 ? 27.048 -5.583 -13.304 1.00 79.50 220 ASP A CA 1
ATOM 1712 C C . ASP A 1 220 ? 28.011 -6.773 -13.543 1.00 79.50 220 ASP A C 1
ATOM 1714 O O . ASP A 1 220 ? 28.065 -7.696 -12.722 1.00 79.50 220 ASP A O 1
ATOM 1718 N N . TYR A 1 221 ? 28.770 -6.765 -14.653 1.00 74.94 221 TYR A N 1
ATOM 1719 C CA . TYR A 1 221 ? 29.804 -7.758 -14.969 1.00 74.94 221 TYR A CA 1
ATOM 1720 C C . TYR A 1 221 ? 31.168 -7.440 -14.352 1.00 74.94 221 TYR A C 1
ATOM 1722 O O . TYR A 1 221 ? 32.003 -8.342 -14.276 1.00 74.94 221 TYR A O 1
ATOM 1730 N N . TYR A 1 222 ? 31.406 -6.228 -13.863 1.00 78.31 222 TYR A N 1
ATOM 1731 C CA . TYR A 1 222 ? 32.678 -5.835 -13.244 1.00 78.31 222 TYR A CA 1
ATOM 1732 C C . TYR A 1 222 ? 32.600 -5.757 -11.715 1.00 78.31 222 TYR A C 1
ATOM 1734 O O . TYR A 1 222 ? 33.628 -5.761 -11.041 1.00 78.31 222 TYR A O 1
ATOM 1742 N N . GLU A 1 223 ? 31.392 -5.788 -11.152 1.00 81.62 223 GLU A N 1
ATOM 1743 C CA . GLU A 1 223 ? 31.161 -5.793 -9.708 1.00 81.62 223 GLU A CA 1
ATOM 1744 C C . GLU A 1 223 ? 31.095 -7.192 -9.076 1.00 81.62 223 GLU A C 1
ATOM 1746 O O . GLU A 1 223 ? 30.908 -8.226 -9.740 1.00 81.62 223 GLU A O 1
ATOM 1751 N N . ARG A 1 224 ? 31.226 -7.231 -7.739 1.00 81.62 224 ARG A N 1
ATOM 1752 C CA . ARG A 1 224 ? 30.980 -8.462 -6.967 1.00 81.62 224 ARG A CA 1
ATOM 1753 C C . ARG A 1 224 ? 29.505 -8.847 -7.073 1.00 81.62 224 ARG A C 1
ATOM 1755 O O . ARG A 1 224 ? 28.623 -7.990 -7.034 1.00 81.62 224 ARG A O 1
ATOM 1762 N N . PHE A 1 225 ? 29.233 -10.151 -7.125 1.00 79.44 225 PHE A N 1
ATOM 1763 C CA . PHE A 1 225 ? 27.891 -10.669 -7.406 1.00 79.44 225 PHE A CA 1
ATOM 1764 C C . PHE A 1 225 ? 26.814 -10.162 -6.429 1.00 79.44 225 PHE A C 1
ATOM 1766 O O . PHE A 1 225 ? 25.682 -9.936 -6.854 1.00 79.44 225 PHE A O 1
ATOM 1773 N N . LEU A 1 226 ? 27.150 -9.968 -5.146 1.00 84.12 226 LEU A N 1
ATOM 1774 C CA . LEU A 1 226 ? 26.209 -9.501 -4.124 1.00 84.12 226 LEU A CA 1
ATOM 1775 C C . LEU A 1 226 ? 25.793 -8.043 -4.369 1.00 84.12 226 LEU A C 1
ATOM 1777 O O . LEU A 1 226 ? 24.598 -7.752 -4.387 1.00 84.12 226 LEU A O 1
ATOM 1781 N N . TYR A 1 227 ? 26.755 -7.157 -4.658 1.00 85.31 227 TYR A N 1
ATOM 1782 C CA . TYR A 1 227 ? 26.475 -5.761 -5.016 1.00 85.31 227 TYR A CA 1
ATOM 1783 C C . TYR A 1 227 ? 25.709 -5.666 -6.337 1.00 85.31 227 TYR A C 1
ATOM 1785 O O . TYR A 1 227 ? 24.674 -5.007 -6.394 1.00 85.31 227 TYR A O 1
ATOM 1793 N N . ALA A 1 228 ? 26.149 -6.392 -7.370 1.00 83.75 228 ALA A N 1
ATOM 1794 C CA . ALA A 1 228 ? 25.473 -6.417 -8.666 1.00 83.75 228 ALA A CA 1
ATOM 1795 C C . ALA A 1 228 ? 24.016 -6.899 -8.544 1.00 83.75 228 ALA A C 1
ATOM 1797 O O . ALA A 1 228 ? 23.114 -6.316 -9.137 1.00 83.75 228 ALA A O 1
ATOM 1798 N N . THR A 1 229 ? 23.758 -7.931 -7.734 1.00 84.44 229 THR A N 1
ATOM 1799 C CA . THR A 1 229 ? 22.397 -8.450 -7.522 1.00 84.44 229 THR A CA 1
ATOM 1800 C C . THR A 1 229 ? 21.523 -7.435 -6.782 1.00 84.44 229 THR A C 1
ATOM 1802 O O . THR A 1 229 ? 20.390 -7.206 -7.196 1.00 84.44 229 THR A O 1
ATOM 1805 N N . LEU A 1 230 ? 22.036 -6.780 -5.732 1.00 89.06 230 LEU A N 1
ATOM 1806 C CA . LEU A 1 230 ? 21.289 -5.750 -5.001 1.00 89.06 230 LEU A CA 1
ATOM 1807 C C . LEU A 1 230 ? 20.940 -4.553 -5.899 1.00 89.06 230 LEU A C 1
ATOM 1809 O O . LEU A 1 230 ? 19.800 -4.092 -5.889 1.00 89.06 230 LEU A O 1
ATOM 1813 N N . ILE A 1 231 ? 21.885 -4.099 -6.729 1.00 87.44 231 ILE A N 1
ATOM 1814 C CA . ILE A 1 231 ? 21.660 -3.008 -7.689 1.00 87.44 231 ILE A CA 1
ATOM 1815 C C . ILE A 1 231 ? 20.642 -3.417 -8.765 1.00 87.44 231 ILE A C 1
ATOM 1817 O O . ILE A 1 231 ? 19.780 -2.613 -9.115 1.00 87.44 231 ILE A O 1
ATOM 1821 N N . ARG A 1 232 ? 20.667 -4.667 -9.253 1.00 87.31 232 ARG A N 1
ATOM 1822 C CA . ARG A 1 232 ? 19.635 -5.178 -10.177 1.00 87.31 232 ARG A CA 1
ATOM 1823 C C . ARG A 1 232 ? 18.241 -5.169 -9.546 1.00 87.31 232 ARG A C 1
ATOM 1825 O O . ARG A 1 232 ? 17.301 -4.723 -10.198 1.00 87.31 232 ARG A O 1
ATOM 1832 N N . TRP A 1 233 ? 18.095 -5.603 -8.290 1.00 89.44 233 TRP A N 1
ATOM 1833 C CA . TRP A 1 233 ? 16.813 -5.532 -7.569 1.00 89.44 233 TRP A CA 1
ATOM 1834 C C . TRP A 1 233 ? 16.326 -4.097 -7.392 1.00 89.44 233 TRP A C 1
ATOM 1836 O O . TRP A 1 233 ? 15.155 -3.817 -7.646 1.00 89.44 233 TRP A O 1
ATOM 1846 N N . LEU A 1 234 ? 17.229 -3.183 -7.033 1.00 91.19 234 LEU A N 1
ATOM 1847 C CA . LEU A 1 234 ? 16.920 -1.760 -6.939 1.00 91.19 234 LEU A CA 1
ATOM 1848 C C . LEU A 1 234 ? 16.441 -1.200 -8.288 1.00 91.19 234 LEU A C 1
ATOM 1850 O O . LEU A 1 234 ? 15.416 -0.526 -8.341 1.00 91.19 234 LEU A O 1
ATOM 1854 N N . ARG A 1 235 ? 17.133 -1.526 -9.386 1.00 90.44 235 ARG A N 1
ATOM 1855 C CA . ARG A 1 235 ? 16.776 -1.113 -10.751 1.00 90.44 235 ARG A CA 1
ATOM 1856 C C . ARG A 1 235 ? 15.408 -1.654 -11.170 1.00 90.44 235 ARG A C 1
ATOM 1858 O O . ARG A 1 235 ? 14.603 -0.897 -11.701 1.00 90.44 235 ARG A O 1
ATOM 1865 N N . MET A 1 236 ? 15.115 -2.927 -10.891 1.00 89.50 236 MET A N 1
ATOM 1866 C CA . MET A 1 236 ? 13.793 -3.516 -11.144 1.00 89.50 236 MET A CA 1
ATOM 1867 C C . MET A 1 236 ? 12.694 -2.784 -10.363 1.00 89.50 236 MET A C 1
ATOM 1869 O O . MET A 1 236 ? 11.690 -2.389 -10.951 1.00 89.50 236 MET A O 1
ATOM 1873 N N . LEU A 1 237 ? 12.900 -2.544 -9.064 1.00 93.25 237 LEU A N 1
ATOM 1874 C CA . LEU A 1 237 ? 11.936 -1.838 -8.218 1.00 93.25 237 LEU A CA 1
ATOM 1875 C C . LEU A 1 237 ? 11.695 -0.404 -8.699 1.00 93.25 237 LEU A C 1
ATOM 1877 O O . LEU A 1 237 ? 10.545 0.026 -8.769 1.00 93.25 237 LEU A O 1
ATOM 1881 N N . LEU A 1 238 ? 12.752 0.322 -9.068 1.00 93.69 238 LEU A N 1
ATOM 1882 C CA . LEU A 1 238 ? 12.651 1.698 -9.549 1.00 93.69 238 LEU A CA 1
ATOM 1883 C C . LEU A 1 238 ? 12.004 1.779 -10.937 1.00 93.69 238 LEU A C 1
ATOM 1885 O O . LEU A 1 238 ? 11.156 2.637 -11.141 1.00 93.69 238 LEU A O 1
ATOM 1889 N N . ILE A 1 239 ? 12.290 0.859 -11.863 1.00 91.19 239 ILE A N 1
ATOM 1890 C CA . ILE A 1 239 ? 11.607 0.827 -13.169 1.00 91.19 239 ILE A CA 1
ATOM 1891 C C . ILE A 1 239 ? 10.108 0.549 -12.987 1.00 91.19 239 ILE A C 1
ATOM 1893 O O . ILE A 1 239 ? 9.286 1.263 -13.562 1.00 91.19 239 ILE A O 1
ATOM 1897 N N . ILE A 1 240 ? 9.737 -0.411 -12.131 1.00 92.50 240 ILE A N 1
ATOM 1898 C CA . ILE A 1 240 ? 8.330 -0.696 -11.793 1.00 92.50 240 ILE A CA 1
ATOM 1899 C C . ILE A 1 240 ? 7.675 0.537 -11.153 1.00 92.50 240 ILE A C 1
ATOM 1901 O O . ILE A 1 240 ? 6.599 0.956 -11.577 1.00 92.50 240 ILE A O 1
ATOM 1905 N N . THR A 1 241 ? 8.346 1.168 -10.188 1.00 94.56 241 THR A N 1
ATOM 1906 C CA . THR A 1 241 ? 7.887 2.420 -9.562 1.00 94.56 241 THR A CA 1
ATOM 1907 C C . THR A 1 241 ? 7.696 3.520 -10.606 1.00 94.56 241 THR A C 1
ATOM 1909 O O . THR A 1 241 ? 6.669 4.186 -10.604 1.00 94.56 241 THR A O 1
ATOM 1912 N N . SER A 1 242 ? 8.624 3.668 -11.554 1.00 93.75 242 SER A N 1
ATOM 1913 C CA . SER A 1 242 ? 8.567 4.702 -12.592 1.00 93.75 242 SER A CA 1
ATOM 1914 C C . SER A 1 242 ? 7.400 4.529 -13.571 1.00 93.75 242 SER A C 1
ATOM 1916 O O . SER A 1 242 ? 6.998 5.497 -14.211 1.00 93.75 242 SER A O 1
ATOM 1918 N N . LEU A 1 243 ? 6.866 3.311 -13.708 1.00 93.94 243 LEU A N 1
ATOM 1919 C CA . LEU A 1 243 ? 5.706 3.017 -14.548 1.00 93.94 243 LEU A CA 1
ATOM 1920 C C . LEU A 1 243 ? 4.390 3.156 -13.768 1.00 93.94 243 LEU A C 1
ATOM 1922 O O . LEU A 1 243 ? 3.424 3.724 -14.276 1.00 93.94 243 LEU A O 1
ATOM 1926 N N . PHE A 1 244 ? 4.339 2.626 -12.542 1.00 95.88 244 PHE A N 1
ATOM 1927 C CA . PHE A 1 244 ? 3.081 2.461 -11.811 1.00 95.88 244 PHE A CA 1
ATOM 1928 C C . PHE A 1 244 ? 2.802 3.529 -10.753 1.00 95.88 244 PHE A C 1
ATOM 1930 O O . PHE A 1 244 ? 1.633 3.733 -10.439 1.00 95.88 244 PHE A O 1
ATOM 1937 N N . LEU A 1 245 ? 3.809 4.208 -10.194 1.00 96.25 245 LEU A N 1
ATOM 1938 C CA . LEU A 1 245 ? 3.617 5.083 -9.030 1.00 96.25 245 LEU A CA 1
ATOM 1939 C C . LEU A 1 245 ? 2.600 6.221 -9.267 1.00 96.25 245 LEU A C 1
ATOM 1941 O O . LEU A 1 245 ? 1.692 6.340 -8.441 1.00 96.25 245 LEU A O 1
ATOM 1945 N N . PRO A 1 246 ? 2.654 6.996 -10.371 1.00 95.56 246 PRO A N 1
ATOM 1946 C CA . PRO A 1 246 ? 1.667 8.053 -10.627 1.00 95.56 246 PRO A CA 1
ATOM 1947 C C . PRO A 1 246 ? 0.252 7.488 -10.779 1.00 95.56 246 PRO A C 1
ATOM 1949 O O . PRO A 1 246 ? -0.705 7.984 -10.188 1.00 95.56 246 PRO A O 1
ATOM 1952 N N . SER A 1 247 ? 0.136 6.381 -11.513 1.00 95.69 247 SER A N 1
ATOM 1953 C CA . SER A 1 247 ? -1.126 5.686 -11.755 1.00 95.69 247 SER A CA 1
ATOM 1954 C C . SER A 1 247 ? -1.723 5.140 -10.455 1.00 95.69 247 SER A C 1
ATOM 1956 O O . SER A 1 247 ? -2.907 5.322 -10.195 1.00 95.69 247 SER A O 1
ATOM 1958 N N . ILE A 1 248 ? -0.924 4.514 -9.591 1.00 95.69 248 ILE A N 1
ATOM 1959 C CA . ILE A 1 248 ? -1.380 4.005 -8.290 1.00 95.69 248 ILE A CA 1
ATOM 1960 C C . ILE A 1 248 ? -1.799 5.159 -7.374 1.00 95.69 248 ILE A C 1
ATOM 1962 O O . ILE A 1 248 ? -2.831 5.063 -6.712 1.00 95.69 248 ILE A O 1
ATOM 1966 N N . TYR A 1 249 ? -1.035 6.254 -7.347 1.00 95.25 249 TYR A N 1
ATOM 1967 C CA . TYR A 1 249 ? -1.364 7.430 -6.543 1.00 95.25 249 TYR A CA 1
ATOM 1968 C C . TYR A 1 249 ? -2.734 8.010 -6.921 1.00 95.25 249 TYR A C 1
ATOM 1970 O O . TYR A 1 249 ? -3.595 8.188 -6.057 1.00 95.25 249 TYR A O 1
ATOM 1978 N N . VAL A 1 250 ? -2.978 8.229 -8.214 1.00 94.44 250 VAL A N 1
ATOM 1979 C CA . VAL A 1 250 ? -4.271 8.709 -8.722 1.00 94.44 250 VAL A CA 1
ATOM 1980 C C . VAL A 1 250 ? -5.402 7.727 -8.392 1.00 94.44 250 VAL A C 1
ATOM 1982 O O . VAL A 1 250 ? -6.441 8.127 -7.870 1.00 94.44 250 VAL A O 1
ATOM 1985 N N . ALA A 1 251 ? -5.184 6.426 -8.589 1.00 93.25 251 ALA A N 1
ATOM 1986 C CA . ALA A 1 251 ? -6.189 5.406 -8.296 1.00 93.25 251 ALA A CA 1
ATOM 1987 C C . ALA A 1 251 ? -6.601 5.394 -6.815 1.00 93.25 251 ALA A C 1
ATOM 1989 O O . ALA A 1 251 ? -7.786 5.322 -6.489 1.00 93.25 251 ALA A O 1
ATOM 1990 N N . ILE A 1 252 ? -5.626 5.462 -5.906 1.00 92.75 252 ILE A N 1
ATOM 1991 C CA . ILE A 1 252 ? -5.877 5.426 -4.462 1.00 92.75 252 ILE A CA 1
ATOM 1992 C C . ILE A 1 252 ? -6.552 6.717 -3.996 1.00 92.75 252 ILE A C 1
ATOM 1994 O O . ILE A 1 252 ? -7.499 6.660 -3.216 1.00 92.75 252 ILE A O 1
ATOM 1998 N N . THR A 1 253 ? -6.090 7.876 -4.463 1.00 91.75 253 THR A N 1
ATOM 1999 C CA . THR A 1 253 ? -6.608 9.169 -3.994 1.00 91.75 253 THR A CA 1
ATOM 2000 C C . THR A 1 253 ? -8.015 9.474 -4.488 1.00 91.75 253 THR A C 1
ATOM 2002 O O . THR A 1 253 ? -8.774 10.105 -3.756 1.00 91.75 253 THR A O 1
ATOM 2005 N N . THR A 1 254 ? -8.380 8.996 -5.678 1.00 89.25 254 THR A N 1
ATOM 2006 C CA . THR A 1 254 ? -9.675 9.303 -6.290 1.00 89.25 254 THR A CA 1
ATOM 2007 C C . THR A 1 254 ? -10.726 8.202 -6.084 1.00 89.25 254 THR A C 1
ATOM 2009 O O . THR A 1 254 ? -11.900 8.511 -5.894 1.00 89.25 254 THR A O 1
ATOM 2012 N N . PHE A 1 255 ? -10.341 6.920 -6.074 1.00 88.00 255 PHE A N 1
ATOM 2013 C CA . PHE A 1 255 ? -11.304 5.807 -5.982 1.00 88.00 255 PHE A CA 1
ATOM 2014 C C . PHE A 1 255 ? -11.250 5.050 -4.652 1.00 88.00 255 PHE A C 1
ATOM 2016 O O . PHE A 1 255 ? -12.269 4.529 -4.200 1.00 88.00 255 PHE A O 1
ATOM 2023 N N . HIS A 1 256 ? -10.081 4.977 -4.008 1.00 87.94 256 HIS A N 1
ATOM 2024 C CA . HIS A 1 256 ? -9.883 4.121 -2.832 1.00 87.94 256 HIS A CA 1
ATOM 2025 C C . HIS A 1 256 ? -9.230 4.833 -1.634 1.00 87.94 256 HIS A C 1
ATOM 2027 O O . HIS A 1 256 ? -8.248 4.318 -1.078 1.00 87.94 256 HIS A O 1
ATOM 2033 N N . PRO A 1 257 ? -9.765 5.980 -1.164 1.00 87.06 257 PRO A N 1
ATOM 2034 C CA . PRO A 1 257 ? -9.186 6.694 -0.027 1.00 87.06 257 PRO A CA 1
ATOM 2035 C C . PRO A 1 257 ? -9.147 5.847 1.255 1.00 87.06 257 PRO A C 1
ATOM 2037 O O . PRO A 1 257 ? -8.297 6.057 2.118 1.00 87.06 257 PRO A O 1
ATOM 2040 N N . GLN A 1 258 ? -9.999 4.821 1.341 1.00 84.94 258 GLN A N 1
ATOM 2041 C CA . GLN A 1 258 ? -10.102 3.892 2.467 1.00 84.94 258 GLN A CA 1
ATOM 2042 C C . GLN A 1 258 ? -8.833 3.063 2.710 1.00 84.94 258 GLN A C 1
ATOM 2044 O O . GLN A 1 258 ? -8.635 2.565 3.822 1.00 84.94 258 GLN A O 1
ATOM 2049 N N . LEU A 1 259 ? -7.984 2.896 1.688 1.00 87.81 259 LEU A N 1
ATOM 2050 C CA . LEU A 1 259 ? -6.711 2.179 1.803 1.00 87.81 259 LEU A CA 1
ATOM 2051 C C . LEU A 1 259 ? -5.655 2.995 2.560 1.00 87.81 259 LEU A C 1
ATOM 2053 O O . LEU A 1 259 ? -4.699 2.425 3.086 1.00 87.81 259 LEU A O 1
ATOM 2057 N N . MET A 1 260 ? -5.822 4.318 2.642 1.00 89.31 260 MET A N 1
ATOM 2058 C CA . MET A 1 260 ? -4.850 5.192 3.286 1.00 89.31 260 MET A CA 1
ATOM 2059 C C . MET A 1 260 ? -4.985 5.158 4.816 1.00 89.31 260 MET A C 1
ATOM 2061 O O . MET A 1 260 ? -6.092 5.179 5.364 1.00 89.31 260 MET A O 1
ATOM 2065 N N . PRO A 1 261 ? -3.870 5.157 5.566 1.00 87.75 261 PRO A N 1
ATOM 2066 C CA . PRO A 1 261 ? -3.914 5.450 6.992 1.00 87.75 261 PRO A CA 1
ATOM 2067 C C . PRO A 1 261 ? -4.555 6.821 7.225 1.00 87.75 261 PRO A C 1
ATOM 2069 O O . PRO A 1 261 ? -4.224 7.776 6.525 1.00 87.75 261 PRO A O 1
ATOM 2072 N N . THR A 1 262 ? -5.432 6.939 8.231 1.00 82.50 262 THR A N 1
ATOM 2073 C CA . THR A 1 262 ? -6.183 8.181 8.479 1.00 82.50 262 THR A CA 1
ATOM 2074 C C . THR A 1 262 ? -5.249 9.390 8.564 1.00 82.50 262 THR A C 1
ATOM 2076 O O . THR A 1 262 ? -5.438 10.324 7.807 1.00 82.50 262 THR A O 1
ATOM 2079 N N . ASN A 1 263 ? -4.177 9.347 9.363 1.00 82.25 263 ASN A N 1
ATOM 2080 C CA . ASN A 1 263 ? -3.249 10.483 9.500 1.00 82.25 263 ASN A CA 1
ATOM 2081 C C . ASN A 1 263 ? -2.633 10.942 8.165 1.00 82.25 263 ASN A C 1
ATOM 2083 O O . ASN A 1 263 ? -2.487 12.141 7.945 1.00 82.25 263 ASN A O 1
ATOM 2087 N N . PHE A 1 264 ? -2.302 9.999 7.277 1.00 85.50 264 PHE A N 1
ATOM 2088 C CA . PHE A 1 264 ? -1.756 10.315 5.958 1.00 85.50 264 PHE A CA 1
ATOM 2089 C C . PHE A 1 264 ? -2.819 10.952 5.056 1.00 85.50 264 PHE A C 1
ATOM 2091 O O . PHE A 1 264 ? -2.559 11.983 4.444 1.00 85.50 264 PHE A O 1
ATOM 2098 N N . LEU A 1 265 ? -4.040 10.406 5.053 1.00 87.69 265 LEU A N 1
ATOM 2099 C CA . LEU A 1 265 ? -5.179 10.980 4.332 1.00 87.69 265 LEU A CA 1
ATOM 2100 C C . LEU A 1 265 ? -5.473 12.420 4.773 1.00 87.69 265 LEU A C 1
ATOM 2102 O O . LEU A 1 265 ? -5.716 13.277 3.927 1.00 87.69 265 LEU A O 1
ATOM 2106 N N . LEU A 1 266 ? -5.452 12.693 6.084 1.00 83.06 266 LEU A N 1
ATOM 2107 C CA . LEU A 1 266 ? -5.723 14.032 6.616 1.00 83.06 266 LEU A CA 1
ATOM 2108 C C . LEU A 1 266 ? -4.689 15.047 6.107 1.00 83.06 266 LEU A C 1
ATOM 2110 O O . LEU A 1 266 ? -5.073 16.107 5.623 1.00 83.06 266 LEU A O 1
ATOM 2114 N N . SER A 1 267 ? -3.399 14.694 6.161 1.00 84.75 267 SER A N 1
ATOM 2115 C CA . SER A 1 267 ? -2.310 15.536 5.644 1.00 84.75 267 SER A CA 1
ATOM 2116 C C . SER A 1 267 ? -2.376 15.716 4.125 1.00 84.75 267 SER A C 1
ATOM 2118 O O . SER A 1 267 ? -2.009 16.765 3.606 1.00 84.75 267 SER A O 1
ATOM 2120 N N . LEU A 1 268 ? -2.829 14.695 3.398 1.00 88.94 268 LEU A N 1
ATOM 2121 C CA . LEU A 1 268 ? -2.984 14.762 1.949 1.00 88.94 268 LEU A CA 1
ATOM 2122 C C . LEU A 1 268 ? -4.161 15.657 1.546 1.00 88.94 268 LEU A C 1
ATOM 2124 O O . LEU A 1 268 ? -4.058 16.434 0.603 1.00 88.94 268 LEU A O 1
ATOM 2128 N N . THR A 1 269 ? -5.272 15.565 2.278 1.00 88.00 269 THR A N 1
ATOM 2129 C CA . THR A 1 269 ? -6.465 16.383 2.038 1.00 88.00 269 THR A CA 1
ATOM 2130 C C . THR A 1 269 ? -6.174 17.852 2.340 1.00 88.00 269 THR A C 1
ATOM 2132 O O . THR A 1 269 ? -6.535 18.708 1.540 1.00 88.00 269 THR A O 1
ATOM 2135 N N . SER A 1 270 ? -5.455 18.159 3.431 1.00 86.50 270 SER A N 1
ATOM 2136 C CA . SER A 1 270 ? -5.054 19.542 3.733 1.00 86.50 270 SER A CA 1
ATOM 2137 C C . SER A 1 270 ? -4.172 20.136 2.635 1.00 86.50 270 SER A C 1
ATOM 2139 O O . SER A 1 270 ? -4.410 21.263 2.212 1.00 86.50 270 SER A O 1
ATOM 2141 N N . ALA A 1 271 ? -3.225 19.357 2.106 1.00 87.88 271 ALA A N 1
ATOM 2142 C CA . ALA A 1 271 ? -2.336 19.791 1.030 1.00 87.88 271 ALA A CA 1
ATOM 2143 C C . ALA A 1 271 ? -3.034 19.973 -0.335 1.00 87.88 271 ALA A C 1
ATOM 2145 O O . ALA A 1 271 ? -2.458 20.595 -1.228 1.00 87.88 271 ALA A O 1
ATOM 2146 N N . ARG A 1 272 ? -4.245 19.425 -0.521 1.00 88.31 272 ARG A N 1
ATOM 2147 C CA . ARG A 1 272 ? -5.028 19.526 -1.769 1.00 88.31 272 ARG A CA 1
ATOM 2148 C C . ARG A 1 272 ? -6.185 20.521 -1.710 1.00 88.31 272 ARG A C 1
ATOM 2150 O O . ARG A 1 272 ? -6.740 20.832 -2.754 1.00 88.31 272 ARG A O 1
ATOM 2157 N N . GLU A 1 273 ? -6.538 21.040 -0.536 1.00 83.88 273 GLU A N 1
ATOM 2158 C CA . GLU A 1 273 ? -7.738 21.870 -0.333 1.00 83.88 273 GLU A CA 1
ATOM 2159 C C . GLU A 1 273 ? -7.779 23.132 -1.225 1.00 83.88 273 GLU A C 1
ATOM 2161 O O . GLU A 1 273 ? -8.858 23.594 -1.586 1.00 83.88 273 GLU A O 1
ATOM 2166 N N . GLY A 1 274 ? -6.617 23.677 -1.605 1.00 83.19 274 GLY A N 1
ATOM 2167 C CA . GLY A 1 274 ? -6.496 24.847 -2.486 1.00 83.19 274 GLY A CA 1
ATOM 2168 C C . GLY A 1 274 ? -6.296 24.537 -3.973 1.00 83.19 274 GLY A C 1
ATOM 2169 O O . GLY A 1 274 ? -6.122 25.471 -4.751 1.00 83.19 274 GLY A O 1
ATOM 2170 N N . VAL A 1 275 ? -6.278 23.260 -4.373 1.00 90.31 275 VAL A N 1
ATOM 2171 C CA . VAL A 1 275 ? -5.950 22.848 -5.747 1.00 90.31 275 VAL A CA 1
ATOM 2172 C C . VAL A 1 275 ? -7.234 22.639 -6.558 1.00 90.31 275 VAL A C 1
ATOM 2174 O O . VAL A 1 275 ? -8.037 21.777 -6.202 1.00 90.31 275 VAL A O 1
ATOM 2177 N N . PRO A 1 276 ? -7.445 23.378 -7.665 1.00 87.12 276 PRO A N 1
ATOM 2178 C CA . PRO A 1 276 ? -8.693 23.330 -8.427 1.00 87.12 276 PRO A CA 1
ATOM 2179 C C . PRO A 1 276 ? -8.767 22.135 -9.386 1.00 87.12 276 PRO A C 1
ATOM 2181 O O . PRO A 1 276 ? -9.835 21.835 -9.921 1.00 87.12 276 PRO A O 1
ATOM 2184 N N . PHE A 1 277 ? -7.638 21.467 -9.646 1.00 90.62 277 PHE A N 1
ATOM 2185 C CA . PHE A 1 277 ? -7.566 20.379 -10.610 1.00 90.62 277 PHE A CA 1
ATOM 2186 C C . PHE A 1 277 ? -7.720 18.993 -9.958 1.00 90.62 277 PHE A C 1
ATOM 2188 O O . PHE A 1 277 ? -7.157 18.714 -8.896 1.00 90.62 277 PHE A O 1
ATOM 2195 N N . PRO A 1 278 ? -8.429 18.076 -10.637 1.00 90.62 278 PRO A N 1
ATOM 2196 C CA . PRO A 1 278 ? -8.386 16.645 -10.366 1.00 90.62 278 PRO A CA 1
ATOM 2197 C C . PRO A 1 278 ? -6.982 16.064 -10.265 1.00 90.62 278 PRO A C 1
ATOM 2199 O O . PRO A 1 278 ? -6.113 16.446 -11.050 1.00 90.62 278 PRO A O 1
ATOM 2202 N N . ALA A 1 279 ? -6.805 15.023 -9.445 1.00 92.12 279 ALA A N 1
ATOM 2203 C CA . ALA A 1 279 ? -5.512 14.341 -9.307 1.00 92.12 279 ALA A CA 1
ATOM 2204 C C . ALA A 1 279 ? -4.979 13.815 -10.653 1.00 92.12 279 ALA A C 1
ATOM 2206 O O . ALA A 1 279 ? -3.784 13.867 -10.923 1.00 92.12 279 ALA A O 1
ATOM 2207 N N . VAL A 1 280 ? -5.873 13.337 -11.526 1.00 92.44 280 VAL A N 1
ATOM 2208 C CA . VAL A 1 280 ? -5.521 12.848 -12.869 1.00 92.44 280 VAL A CA 1
ATOM 2209 C C . VAL A 1 280 ? -4.914 13.967 -13.722 1.00 92.44 280 VAL A C 1
ATOM 2211 O O . VAL A 1 280 ? -3.862 13.781 -14.327 1.00 92.44 280 VAL A O 1
ATOM 2214 N N . ILE A 1 281 ? -5.574 15.129 -13.772 1.00 92.44 281 ILE A N 1
ATOM 2215 C CA . ILE A 1 281 ? -5.154 16.272 -14.601 1.00 92.44 281 ILE A CA 1
ATOM 2216 C C . ILE A 1 281 ? -3.852 16.855 -14.058 1.00 92.44 281 ILE A C 1
ATOM 2218 O O . ILE A 1 281 ? -2.927 17.124 -14.818 1.00 92.44 281 ILE A O 1
ATOM 2222 N N . GLU A 1 282 ? -3.767 16.983 -12.738 1.00 92.00 282 GLU A N 1
ATOM 2223 C CA . GLU A 1 282 ? -2.574 17.409 -12.021 1.00 92.00 282 GLU A CA 1
ATOM 2224 C C . GLU A 1 282 ? -1.359 16.524 -12.363 1.00 92.00 282 GLU A C 1
ATOM 2226 O O . GLU A 1 282 ? -0.290 17.037 -12.702 1.00 92.00 282 GLU A O 1
ATOM 2231 N N . ALA A 1 283 ? -1.545 15.197 -12.365 1.00 93.62 283 ALA A N 1
ATOM 2232 C CA . ALA A 1 283 ? -0.513 14.244 -12.759 1.00 93.62 283 ALA A CA 1
ATOM 2233 C C . ALA A 1 283 ? -0.119 14.410 -14.234 1.00 93.62 283 ALA A C 1
ATOM 2235 O O . ALA A 1 283 ? 1.068 14.463 -14.530 1.00 93.62 283 ALA A O 1
ATOM 2236 N N . PHE A 1 284 ? -1.075 14.553 -15.160 1.00 94.19 284 PHE A N 1
ATOM 2237 C CA . PHE A 1 284 ? -0.761 14.761 -16.581 1.00 94.19 284 PHE A CA 1
ATOM 2238 C C . PHE A 1 284 ? 0.040 16.041 -16.833 1.00 94.19 284 PHE A C 1
ATOM 2240 O O . PHE A 1 284 ? 1.015 15.998 -17.581 1.00 94.19 284 PHE A O 1
ATOM 2247 N N . ILE A 1 285 ? -0.343 17.161 -16.210 1.00 92.19 285 ILE A N 1
ATOM 2248 C CA . ILE A 1 285 ? 0.376 18.435 -16.344 1.00 92.19 285 ILE A CA 1
ATOM 2249 C C . ILE A 1 285 ? 1.812 18.271 -15.848 1.00 92.19 285 ILE A C 1
ATOM 2251 O O . ILE A 1 285 ? 2.753 18.614 -16.560 1.00 92.19 285 ILE A O 1
ATOM 2255 N N . MET A 1 286 ? 1.994 17.709 -14.651 1.00 91.69 286 MET A N 1
ATOM 2256 C CA . MET A 1 286 ? 3.324 17.555 -14.067 1.00 91.69 286 MET A CA 1
ATOM 2257 C C . MET A 1 286 ? 4.195 16.542 -14.811 1.00 91.69 286 MET A C 1
ATOM 2259 O O . MET A 1 286 ? 5.374 16.811 -15.021 1.00 91.69 286 MET A O 1
ATOM 2263 N N . GLU A 1 287 ? 3.638 15.410 -15.242 1.00 91.62 287 GLU A N 1
ATOM 2264 C CA . GLU A 1 287 ? 4.360 14.413 -16.041 1.00 91.62 287 GLU A CA 1
ATOM 2265 C C . GLU A 1 287 ? 4.774 14.988 -17.402 1.00 91.62 287 GLU A C 1
ATOM 2267 O O . GLU A 1 287 ? 5.912 14.801 -17.830 1.00 91.62 287 GLU A O 1
ATOM 2272 N N . PHE A 1 288 ? 3.895 15.754 -18.058 1.00 91.56 288 PHE A N 1
ATOM 2273 C CA . PHE A 1 288 ? 4.212 16.421 -19.320 1.00 91.56 288 PHE A CA 1
ATOM 2274 C C . PHE A 1 288 ? 5.304 17.487 -19.154 1.00 91.56 288 PHE A C 1
ATOM 2276 O O . PHE A 1 288 ? 6.257 17.521 -19.933 1.00 91.56 288 PHE A O 1
ATOM 2283 N N . LEU A 1 289 ? 5.209 18.333 -18.121 1.00 89.94 289 LEU A N 1
ATOM 2284 C CA . LEU A 1 289 ? 6.228 19.345 -17.823 1.00 89.94 289 LEU A CA 1
ATOM 2285 C C . LEU A 1 289 ? 7.579 18.705 -17.492 1.00 89.94 289 LEU A C 1
ATOM 2287 O O . LEU A 1 289 ? 8.614 19.171 -17.969 1.00 89.94 289 LEU A O 1
ATOM 2291 N N . PHE A 1 290 ? 7.580 17.627 -16.706 1.00 87.44 290 PHE A N 1
ATOM 2292 C CA . PHE A 1 290 ? 8.803 16.920 -16.342 1.00 87.44 290 PHE A CA 1
ATOM 2293 C C . PHE A 1 290 ? 9.464 16.255 -17.557 1.00 87.44 290 PHE A C 1
ATOM 2295 O O . PHE A 1 290 ? 10.684 16.321 -17.710 1.00 87.44 290 PHE A O 1
ATOM 2302 N N . GLU A 1 291 ? 8.674 15.668 -18.455 1.00 88.75 291 GLU A N 1
ATOM 2303 C CA . GLU A 1 291 ? 9.186 15.084 -19.695 1.00 88.75 291 GLU A CA 1
ATOM 2304 C C . GLU A 1 291 ? 9.729 16.161 -20.648 1.00 88.75 291 GLU A C 1
ATOM 2306 O O . GLU A 1 291 ? 10.817 16.000 -21.200 1.00 88.75 291 GLU A O 1
ATOM 2311 N N . GLY A 1 292 ? 9.048 17.306 -20.767 1.00 88.38 292 GLY A N 1
ATOM 2312 C CA . GLY A 1 292 ? 9.538 18.455 -21.534 1.00 88.38 292 GLY A CA 1
ATOM 2313 C C . GLY A 1 292 ? 10.861 19.009 -20.995 1.00 88.38 292 GLY A C 1
ATOM 2314 O O . GLY A 1 292 ? 11.792 19.257 -21.764 1.00 88.38 292 GLY A O 1
ATOM 2315 N N . LEU A 1 293 ? 10.988 19.137 -19.669 1.00 86.56 293 LEU A N 1
ATOM 2316 C CA . LEU A 1 293 ? 12.248 19.510 -19.016 1.00 86.56 293 LEU A CA 1
ATOM 2317 C C . LEU A 1 293 ? 13.362 18.509 -19.310 1.00 86.56 293 LEU A C 1
ATOM 2319 O O . LEU A 1 293 ? 14.499 18.904 -19.574 1.00 86.56 293 LEU A O 1
ATOM 2323 N N . ARG A 1 294 ? 13.047 17.212 -19.271 1.00 83.81 294 ARG A N 1
ATOM 2324 C CA . ARG A 1 294 ? 14.017 16.152 -19.538 1.00 83.81 294 ARG A CA 1
ATOM 2325 C C . ARG A 1 294 ? 14.501 16.190 -20.984 1.00 83.81 294 ARG A C 1
ATOM 2327 O O . ARG A 1 294 ? 15.708 16.112 -21.210 1.00 83.81 294 ARG A O 1
ATOM 2334 N N . GLU A 1 295 ? 13.585 16.334 -21.935 1.00 85.44 295 GLU A N 1
ATOM 2335 C CA . GLU A 1 295 ? 13.888 16.409 -23.366 1.00 85.44 295 GLU A CA 1
ATOM 2336 C C . GLU A 1 295 ? 14.702 17.666 -23.713 1.00 85.44 295 GLU A C 1
ATOM 2338 O O . GLU A 1 295 ? 15.646 17.607 -24.501 1.00 85.44 295 GLU A O 1
ATOM 2343 N N . ALA A 1 296 ? 14.415 18.798 -23.065 1.00 85.44 296 ALA A N 1
ATOM 2344 C CA . ALA A 1 296 ? 15.246 19.993 -23.175 1.00 85.44 296 ALA A CA 1
ATOM 2345 C C . ALA A 1 296 ? 16.644 19.771 -22.568 1.00 85.44 296 ALA A C 1
ATOM 2347 O O . ALA A 1 296 ? 17.653 20.141 -23.168 1.00 85.44 296 ALA A O 1
ATOM 2348 N N . GLY A 1 297 ? 16.717 19.120 -21.402 1.00 83.69 297 GLY A N 1
ATOM 2349 C CA . GLY A 1 297 ? 17.962 18.866 -20.678 1.00 83.69 297 GLY A CA 1
ATOM 2350 C C . GLY A 1 297 ? 18.959 17.997 -21.446 1.00 83.69 297 GLY A C 1
ATOM 2351 O O . GLY A 1 297 ? 20.156 18.271 -21.390 1.00 83.69 297 GLY A O 1
ATOM 2352 N N . ILE A 1 298 ? 18.490 16.989 -22.194 1.00 80.69 298 ILE A N 1
ATOM 2353 C CA . ILE A 1 298 ? 19.373 16.116 -22.992 1.00 80.69 298 ILE A CA 1
ATOM 2354 C C . ILE A 1 298 ? 19.927 16.792 -24.256 1.00 80.69 298 ILE A C 1
ATOM 2356 O O . ILE A 1 298 ? 20.936 16.339 -24.788 1.00 80.69 298 ILE A O 1
ATOM 2360 N N . ARG A 1 299 ? 19.292 17.869 -24.740 1.00 85.31 299 ARG A N 1
ATOM 2361 C CA . ARG A 1 299 ? 19.729 18.620 -25.934 1.00 85.31 299 ARG A CA 1
ATOM 2362 C C . ARG A 1 299 ? 20.731 19.728 -25.614 1.00 85.31 299 ARG A C 1
ATOM 2364 O O . ARG A 1 299 ? 21.339 20.287 -26.523 1.00 85.31 299 ARG A O 1
ATOM 2371 N N . LEU A 1 300 ? 20.895 20.056 -24.335 1.00 85.50 300 LEU A N 1
ATOM 2372 C CA . LEU A 1 300 ? 21.832 21.068 -23.863 1.00 85.50 300 LEU A CA 1
ATOM 2373 C C . LEU A 1 300 ? 23.203 20.443 -23.546 1.00 85.50 300 LEU A C 1
ATOM 2375 O O . LEU A 1 300 ? 23.268 19.288 -23.119 1.00 85.50 300 LEU A O 1
ATOM 2379 N N . PRO A 1 301 ? 24.312 21.198 -23.680 1.00 83.62 301 PRO A N 1
ATOM 2380 C CA . PRO A 1 301 ? 25.631 20.743 -23.240 1.00 83.62 301 PRO A CA 1
ATOM 2381 C C . PRO A 1 301 ? 25.600 20.268 -21.783 1.00 83.62 301 PRO A C 1
ATOM 2383 O O . PRO A 1 301 ? 24.954 20.908 -20.956 1.00 83.62 301 PRO A O 1
ATOM 2386 N N . ARG A 1 302 ? 26.322 19.187 -21.441 1.00 78.06 302 ARG A N 1
ATOM 2387 C CA . ARG A 1 302 ? 26.246 18.524 -20.116 1.00 78.06 302 ARG A CA 1
ATOM 2388 C C . ARG A 1 302 ? 26.234 19.482 -18.900 1.00 78.06 302 ARG A C 1
ATOM 2390 O O . ARG A 1 302 ? 25.395 19.265 -18.026 1.00 78.06 302 ARG A O 1
ATOM 2397 N N . PRO A 1 303 ? 27.082 20.535 -18.814 1.00 78.81 303 PRO A N 1
ATOM 2398 C CA . PRO A 1 303 ? 27.063 21.469 -17.680 1.00 78.81 303 PRO A CA 1
ATOM 2399 C C . PRO A 1 303 ? 25.797 22.338 -17.624 1.00 78.81 303 PRO A C 1
ATOM 2401 O O . PRO A 1 303 ? 25.291 22.643 -16.549 1.00 78.81 303 PRO A O 1
ATOM 2404 N N . THR A 1 304 ? 25.270 22.729 -18.784 1.00 81.94 304 THR A N 1
ATOM 2405 C CA . THR A 1 304 ? 24.067 23.560 -18.908 1.00 81.94 304 THR A CA 1
ATOM 2406 C C . THR A 1 304 ? 22.799 22.723 -18.751 1.00 81.94 304 THR A C 1
ATOM 2408 O O . THR A 1 304 ? 21.863 23.152 -18.086 1.00 81.94 304 THR A O 1
ATOM 2411 N N . GLY A 1 305 ? 22.772 21.508 -19.306 1.00 82.38 305 GLY A N 1
ATOM 2412 C CA . GLY A 1 305 ? 21.629 20.599 -19.228 1.00 82.38 305 GLY A CA 1
ATOM 2413 C C . GLY A 1 305 ? 21.316 20.155 -17.801 1.00 82.38 305 GLY A C 1
ATOM 2414 O O . GLY A 1 305 ? 20.147 20.124 -17.413 1.00 82.38 305 GLY A O 1
ATOM 2415 N N . SER A 1 306 ? 22.341 19.884 -16.983 1.00 79.69 306 SER A N 1
ATOM 2416 C CA . SER A 1 306 ? 22.156 19.569 -15.560 1.00 79.69 306 SER A CA 1
ATOM 2417 C C . SER A 1 306 ? 21.652 20.780 -14.769 1.00 79.69 306 SER A C 1
ATOM 2419 O O . SER A 1 306 ? 20.686 20.648 -14.019 1.00 79.69 306 SER A O 1
ATOM 2421 N N . ALA A 1 307 ? 22.225 21.968 -14.992 1.00 83.19 307 ALA A N 1
ATOM 2422 C CA . ALA A 1 307 ? 21.790 23.206 -14.347 1.00 83.19 307 ALA A CA 1
ATOM 2423 C C . ALA A 1 307 ? 20.331 23.557 -14.689 1.00 83.19 307 ALA A C 1
ATOM 2425 O O . ALA A 1 307 ? 19.533 23.808 -13.788 1.00 83.19 307 ALA A O 1
ATOM 2426 N N . VAL A 1 308 ? 19.953 23.500 -15.971 1.00 83.88 308 VAL A N 1
ATOM 2427 C CA . VAL A 1 308 ? 18.577 23.757 -16.430 1.00 83.88 308 VAL A CA 1
ATOM 2428 C C . VAL A 1 308 ? 17.605 22.703 -15.904 1.00 83.88 308 VAL A C 1
ATOM 2430 O O . VAL A 1 308 ? 16.498 23.057 -15.515 1.00 83.88 308 VAL A O 1
ATOM 2433 N N . SER A 1 309 ? 18.005 21.431 -15.815 1.00 81.88 309 SER A N 1
ATOM 2434 C CA . SER A 1 309 ? 17.151 20.384 -15.233 1.00 81.88 309 SER A CA 1
ATOM 2435 C C . SER A 1 309 ? 16.902 20.609 -13.736 1.00 81.88 309 SER A C 1
ATOM 2437 O O . SER A 1 309 ? 15.773 20.446 -13.280 1.00 81.88 309 SER A O 1
ATOM 2439 N N . ILE A 1 310 ? 17.928 21.011 -12.972 1.00 82.44 310 ILE A N 1
ATOM 2440 C CA . ILE A 1 310 ? 17.813 21.288 -11.529 1.00 82.44 310 ILE A CA 1
ATOM 2441 C C . ILE A 1 310 ? 16.942 22.522 -11.287 1.00 82.44 310 ILE A C 1
ATOM 2443 O O . ILE A 1 310 ? 15.983 22.462 -10.518 1.00 82.44 310 ILE A O 1
ATOM 2447 N N . VAL A 1 311 ? 17.258 23.631 -11.961 1.00 80.94 311 VAL A N 1
ATOM 2448 C CA . VAL A 1 311 ? 16.508 24.885 -11.825 1.00 80.94 311 VAL A CA 1
ATOM 2449 C C . VAL A 1 311 ? 15.086 24.704 -12.344 1.00 80.94 311 VAL A C 1
ATOM 2451 O O . VAL A 1 311 ? 14.145 25.099 -11.670 1.00 80.94 311 VAL A O 1
ATOM 2454 N N . GLY A 1 312 ? 14.906 24.046 -13.489 1.00 83.25 312 GLY A N 1
ATOM 2455 C CA . GLY A 1 312 ? 13.600 23.767 -14.074 1.00 83.25 312 GLY A CA 1
ATOM 2456 C C . GLY A 1 312 ? 12.719 22.931 -13.153 1.00 83.25 312 GLY A C 1
ATOM 2457 O O . GLY A 1 312 ? 11.601 23.341 -12.862 1.00 83.25 312 GLY A O 1
ATOM 2458 N N . ALA A 1 313 ? 13.221 21.809 -12.628 1.00 81.19 313 ALA A N 1
ATOM 2459 C CA . ALA A 1 313 ? 12.442 20.953 -11.733 1.00 81.19 313 ALA A CA 1
ATOM 2460 C C . ALA A 1 313 ? 12.081 21.655 -10.412 1.00 81.19 313 ALA A C 1
ATOM 2462 O O . ALA A 1 313 ? 10.940 21.552 -9.960 1.00 81.19 313 ALA A O 1
ATOM 2463 N N . LEU A 1 314 ? 13.022 22.396 -9.810 1.00 82.75 314 LEU A N 1
ATOM 2464 C CA . LEU A 1 314 ? 12.782 23.122 -8.560 1.00 82.75 314 LEU A CA 1
ATOM 2465 C C . LEU A 1 314 ? 11.813 24.290 -8.763 1.00 82.75 314 LEU A C 1
ATOM 2467 O O . LEU A 1 314 ? 10.834 24.398 -8.031 1.00 82.75 314 LEU A O 1
ATOM 2471 N N . VAL A 1 315 ? 12.065 25.145 -9.758 1.00 83.94 315 VAL A N 1
ATOM 2472 C CA . VAL A 1 315 ? 11.266 26.350 -10.009 1.00 83.94 315 VAL A CA 1
ATOM 2473 C C . VAL A 1 315 ? 9.869 25.973 -10.475 1.00 83.94 315 VAL A C 1
ATOM 2475 O O . VAL A 1 315 ? 8.908 26.507 -9.937 1.00 83.94 315 VAL A O 1
ATOM 2478 N N . ILE A 1 316 ? 9.723 25.028 -11.410 1.00 85.69 316 ILE A N 1
ATOM 2479 C CA . ILE A 1 316 ? 8.396 24.598 -11.872 1.00 85.69 316 ILE A CA 1
ATOM 2480 C C . ILE A 1 316 ? 7.647 23.891 -10.746 1.00 85.69 316 ILE A C 1
ATOM 2482 O O . ILE A 1 316 ? 6.483 24.205 -10.520 1.00 85.69 316 ILE A O 1
ATOM 2486 N N . GLY A 1 317 ? 8.300 23.000 -9.994 1.00 85.44 317 GLY A N 1
ATOM 2487 C CA . GLY A 1 317 ? 7.670 22.320 -8.863 1.00 85.44 317 GLY A CA 1
ATOM 2488 C C . GLY A 1 317 ? 7.207 23.293 -7.775 1.00 85.44 317 GLY A C 1
ATOM 2489 O O . GLY A 1 317 ? 6.048 23.257 -7.368 1.00 85.44 317 GLY A O 1
ATOM 2490 N N . GLN A 1 318 ? 8.080 24.202 -7.329 1.00 88.94 318 GLN A N 1
ATOM 2491 C CA . GLN A 1 318 ? 7.741 25.182 -6.294 1.00 88.94 318 GLN A CA 1
ATOM 2492 C C . GLN A 1 318 ? 6.716 26.206 -6.777 1.00 88.94 318 GLN A C 1
ATOM 2494 O O . GLN A 1 318 ? 5.769 26.489 -6.046 1.00 88.94 318 GLN A O 1
ATOM 2499 N N . ALA A 1 319 ? 6.860 26.732 -7.995 1.00 88.75 319 ALA A N 1
ATOM 2500 C CA . ALA A 1 319 ? 5.911 27.688 -8.554 1.00 88.75 319 ALA A CA 1
ATOM 2501 C C . ALA A 1 319 ? 4.533 27.052 -8.771 1.00 88.75 319 ALA A C 1
ATOM 2503 O O . ALA A 1 319 ? 3.531 27.684 -8.458 1.00 88.75 319 ALA A O 1
ATOM 2504 N N . ALA A 1 320 ? 4.462 25.798 -9.235 1.00 87.69 320 ALA A N 1
ATOM 2505 C CA . ALA A 1 320 ? 3.193 25.090 -9.410 1.00 87.69 320 ALA A CA 1
ATOM 2506 C C . ALA A 1 320 ? 2.460 24.874 -8.076 1.00 87.69 320 ALA A C 1
ATOM 2508 O O . ALA A 1 320 ? 1.238 25.030 -8.021 1.00 87.69 320 ALA A O 1
ATOM 2509 N N . VAL A 1 321 ? 3.206 24.580 -7.003 1.00 89.12 321 VAL A N 1
ATOM 2510 C CA . VAL A 1 321 ? 2.658 24.452 -5.642 1.00 89.12 321 VAL A CA 1
ATOM 2511 C C . VAL A 1 321 ? 2.226 25.803 -5.080 1.00 89.12 321 VAL A C 1
ATOM 2513 O O . VAL A 1 321 ? 1.125 25.921 -4.553 1.00 89.12 321 VAL A O 1
ATOM 2516 N N . GLN A 1 322 ? 3.051 26.843 -5.222 1.00 88.75 322 GLN A N 1
ATOM 2517 C CA . GLN A 1 322 ? 2.729 28.192 -4.739 1.00 88.75 322 GLN A CA 1
ATOM 2518 C C . GLN A 1 322 ? 1.547 28.820 -5.485 1.00 88.75 322 GLN A C 1
ATOM 2520 O O . GLN A 1 322 ? 0.741 29.514 -4.874 1.00 88.75 322 GLN A O 1
ATOM 2525 N N . ALA A 1 323 ? 1.420 28.554 -6.787 1.00 87.56 323 ALA A N 1
ATOM 2526 C CA . ALA A 1 323 ? 0.286 28.989 -7.596 1.00 87.56 323 ALA A CA 1
ATOM 2527 C C . ALA A 1 323 ? -1.000 28.191 -7.309 1.00 87.56 323 ALA A C 1
ATOM 2529 O O . ALA A 1 323 ? -2.048 28.519 -7.861 1.00 87.56 323 ALA A O 1
ATOM 2530 N N . GLY A 1 324 ? -0.933 27.129 -6.495 1.00 85.62 324 GLY A N 1
ATOM 2531 C CA . GLY A 1 324 ? -2.071 26.257 -6.200 1.00 85.62 324 GLY A CA 1
ATOM 2532 C C . GLY A 1 324 ? -2.543 25.424 -7.395 1.00 85.62 324 GLY A C 1
ATOM 2533 O O . GLY A 1 324 ? -3.624 24.852 -7.348 1.00 85.62 324 GLY A O 1
ATOM 2534 N N . ILE A 1 325 ? -1.756 25.338 -8.474 1.00 89.19 325 ILE A N 1
ATOM 2535 C CA . ILE A 1 325 ? -2.096 24.540 -9.666 1.00 89.19 325 ILE A CA 1
ATOM 2536 C C . ILE A 1 325 ? -1.916 23.048 -9.365 1.00 89.19 325 ILE A C 1
ATOM 2538 O O . ILE A 1 325 ? -2.659 22.212 -9.876 1.00 89.19 325 ILE A O 1
ATOM 2542 N N . VAL A 1 326 ? -0.925 22.722 -8.533 1.00 91.62 326 VAL A N 1
ATOM 2543 C CA . VAL A 1 326 ? -0.509 21.358 -8.200 1.00 91.62 326 VAL A CA 1
ATOM 2544 C C . VAL A 1 326 ? -0.278 21.258 -6.694 1.00 91.62 326 VAL A C 1
ATOM 2546 O O . VAL A 1 326 ? 0.241 22.170 -6.064 1.00 91.62 326 VAL A O 1
ATOM 2549 N N . SER A 1 327 ? -0.645 20.134 -6.101 1.00 92.06 327 SER A N 1
ATOM 2550 C CA . SER A 1 327 ? -0.409 19.801 -4.702 1.00 92.06 327 SER A CA 1
ATOM 2551 C C . SER A 1 327 ? 1.035 19.348 -4.460 1.00 92.06 327 SER A C 1
ATOM 2553 O O . SER A 1 327 ? 1.648 18.651 -5.273 1.00 92.06 327 SER A O 1
ATOM 2555 N N . ALA A 1 328 ? 1.590 19.686 -3.293 1.00 91.00 328 ALA A N 1
ATOM 2556 C CA . ALA A 1 328 ? 2.940 19.251 -2.923 1.00 91.00 328 ALA A CA 1
ATOM 2557 C C . ALA A 1 328 ? 3.133 17.714 -2.988 1.00 91.00 328 ALA A C 1
ATOM 2559 O O . ALA A 1 328 ? 4.166 17.271 -3.500 1.00 91.00 328 ALA A O 1
ATOM 2560 N N . PRO A 1 329 ? 2.164 16.875 -2.560 1.00 92.38 329 PRO A N 1
ATOM 2561 C CA . PRO A 1 329 ? 2.271 15.421 -2.686 1.00 92.38 329 PRO A CA 1
ATOM 2562 C C . PRO A 1 329 ? 2.410 14.929 -4.130 1.00 92.38 329 PRO A C 1
ATOM 2564 O O . PRO A 1 329 ? 3.173 13.993 -4.369 1.00 92.38 329 PRO A O 1
ATOM 2567 N N . MET A 1 330 ? 1.759 15.571 -5.106 1.00 93.00 330 MET A N 1
ATOM 2568 C CA . MET A 1 330 ? 1.932 15.200 -6.513 1.00 93.00 330 MET A CA 1
ATOM 2569 C C . MET A 1 330 ? 3.327 15.538 -7.031 1.00 93.00 330 MET A C 1
ATOM 2571 O O . MET A 1 330 ? 3.935 14.721 -7.720 1.00 93.00 330 MET A O 1
ATOM 2575 N N . VAL A 1 331 ? 3.877 16.702 -6.665 1.00 91.62 331 VAL A N 1
ATOM 2576 C CA . VAL A 1 331 ? 5.254 17.063 -7.043 1.00 91.62 331 VAL A CA 1
ATOM 2577 C C . VAL A 1 331 ? 6.250 16.030 -6.516 1.00 91.62 331 VAL A C 1
ATOM 2579 O O . VAL A 1 331 ? 7.166 15.640 -7.241 1.00 91.62 331 VAL A O 1
ATOM 2582 N N . ILE A 1 332 ? 6.049 15.527 -5.293 1.00 92.12 332 ILE A N 1
ATOM 2583 C CA . ILE A 1 332 ? 6.867 14.447 -4.720 1.00 92.12 332 ILE A CA 1
ATOM 2584 C C . ILE A 1 332 ? 6.736 13.164 -5.551 1.00 92.12 332 ILE A C 1
ATOM 2586 O O . ILE A 1 332 ? 7.752 12.561 -5.903 1.00 92.12 332 ILE A O 1
ATOM 2590 N N . VAL A 1 333 ? 5.508 12.757 -5.892 1.00 94.69 333 VAL A N 1
ATOM 2591 C CA . VAL A 1 333 ? 5.238 11.555 -6.700 1.00 94.69 333 VAL A CA 1
ATOM 2592 C C . VAL A 1 333 ? 5.922 11.634 -8.064 1.00 94.69 333 VAL A C 1
ATOM 2594 O O . VAL A 1 333 ? 6.631 10.699 -8.444 1.00 94.69 333 VAL A O 1
ATOM 2597 N N . VAL A 1 334 ? 5.774 12.749 -8.778 1.00 92.19 334 VAL A N 1
ATOM 2598 C CA . VAL A 1 334 ? 6.373 12.939 -10.108 1.00 92.19 334 VAL A CA 1
ATOM 2599 C C . VAL A 1 334 ? 7.895 13.041 -10.018 1.00 92.19 334 VAL A C 1
ATOM 2601 O O . VAL A 1 334 ? 8.593 12.426 -10.819 1.00 92.19 334 VAL A O 1
ATOM 2604 N N . SER A 1 335 ? 8.438 13.712 -8.998 1.00 90.38 335 SER A N 1
ATOM 2605 C CA . SER A 1 335 ? 9.892 13.794 -8.788 1.00 90.38 335 SER A CA 1
ATOM 2606 C C . SER A 1 335 ? 10.507 12.418 -8.527 1.00 90.38 335 SER A C 1
ATOM 2608 O O . SER A 1 335 ? 11.519 12.063 -9.133 1.00 90.38 335 SER A O 1
ATOM 2610 N N . LEU A 1 336 ? 9.877 11.607 -7.666 1.00 93.12 336 LEU A N 1
ATOM 2611 C CA . LEU A 1 336 ? 10.327 10.243 -7.385 1.00 93.12 336 LEU A CA 1
ATOM 2612 C C . LEU A 1 336 ? 10.234 9.358 -8.634 1.00 93.12 336 LEU A C 1
ATOM 2614 O O . LEU A 1 336 ? 11.165 8.612 -8.929 1.00 93.12 336 LEU A O 1
ATOM 2618 N N . THR A 1 337 ? 9.146 9.480 -9.394 1.00 92.94 337 THR A N 1
ATOM 2619 C CA . THR A 1 337 ? 8.938 8.769 -10.665 1.00 92.94 337 THR A CA 1
ATOM 2620 C C . THR A 1 337 ? 9.992 9.168 -11.704 1.00 92.94 337 THR A C 1
ATOM 2622 O O . THR A 1 337 ? 10.566 8.309 -12.379 1.00 92.94 337 THR A O 1
ATOM 2625 N N . GLY A 1 338 ? 10.298 10.461 -11.788 1.00 88.62 338 GLY A N 1
ATOM 2626 C CA . GLY A 1 338 ? 11.336 11.031 -12.633 1.00 88.62 338 GLY A CA 1
ATOM 2627 C C . GLY A 1 338 ? 12.712 10.462 -12.311 1.00 88.62 338 GLY A C 1
ATOM 2628 O O . GLY A 1 338 ? 13.347 9.887 -13.192 1.00 88.62 338 GLY A O 1
ATOM 2629 N N . ILE A 1 339 ? 13.134 10.521 -11.043 1.00 88.31 339 ILE A N 1
ATOM 2630 C CA . ILE A 1 339 ? 14.403 9.938 -10.570 1.00 88.31 339 ILE A CA 1
ATOM 2631 C C . ILE A 1 339 ? 14.449 8.434 -10.853 1.00 88.31 339 ILE A C 1
ATOM 2633 O O . ILE A 1 339 ? 15.440 7.932 -11.382 1.00 88.31 339 ILE A O 1
ATOM 2637 N N . ALA A 1 340 ? 13.366 7.716 -10.549 1.00 91.50 340 ALA A N 1
ATOM 2638 C CA . ALA A 1 340 ? 13.278 6.280 -10.766 1.00 91.50 340 ALA A CA 1
ATOM 2639 C C . ALA A 1 340 ? 13.427 5.908 -12.251 1.00 91.50 340 ALA A C 1
ATOM 2641 O O . ALA A 1 340 ? 14.032 4.888 -12.562 1.00 91.50 340 ALA A O 1
ATOM 2642 N N . SER A 1 341 ? 12.955 6.752 -13.174 1.00 88.19 341 SER A N 1
ATOM 2643 C CA . SER A 1 341 ? 13.110 6.520 -14.616 1.00 88.19 341 SER A CA 1
ATOM 2644 C C . SER A 1 341 ? 14.558 6.640 -15.117 1.00 88.19 341 SER A C 1
ATOM 2646 O O . SER A 1 341 ? 14.909 6.023 -16.123 1.00 88.19 341 SER A O 1
ATOM 2648 N N . LEU A 1 342 ? 15.425 7.369 -14.399 1.00 83.75 342 LEU A N 1
ATOM 2649 C CA . LEU A 1 342 ? 16.835 7.570 -14.767 1.00 83.75 342 LEU A CA 1
ATOM 2650 C C . LEU A 1 342 ? 17.721 6.354 -14.488 1.00 83.75 342 LEU A C 1
ATOM 2652 O O . LEU A 1 342 ? 18.859 6.311 -14.944 1.00 83.75 342 LEU A O 1
ATOM 2656 N N . ILE A 1 343 ? 17.215 5.365 -13.748 1.00 86.06 343 ILE A N 1
ATOM 2657 C CA . ILE A 1 343 ? 17.964 4.150 -13.411 1.00 86.06 343 ILE A CA 1
ATOM 2658 C C . ILE A 1 343 ? 18.114 3.194 -14.605 1.00 86.06 343 ILE A C 1
ATOM 2660 O O . ILE A 1 343 ? 18.895 2.241 -14.532 1.00 86.06 343 ILE A O 1
ATOM 2664 N N . SER A 1 344 ? 17.324 3.395 -15.671 1.00 84.38 344 SER A N 1
ATOM 2665 C CA . SER A 1 344 ? 17.363 2.542 -16.858 1.00 84.38 344 SER A CA 1
ATOM 2666 C C . SER A 1 344 ? 18.746 2.644 -17.512 1.00 84.38 344 SER A C 1
ATOM 2668 O O . SER A 1 344 ? 19.109 3.724 -17.975 1.00 84.38 344 SER A O 1
ATOM 2670 N N . PRO A 1 345 ? 19.514 1.542 -17.596 1.00 77.69 345 PRO A N 1
ATOM 2671 C CA . PRO A 1 345 ? 20.883 1.556 -18.105 1.00 77.69 345 PRO A CA 1
ATOM 2672 C C . PRO A 1 345 ? 20.938 1.811 -19.613 1.00 77.69 345 PRO A C 1
ATOM 2674 O O . PRO A 1 345 ? 21.983 2.181 -20.131 1.00 77.69 345 PRO A O 1
ATOM 2677 N N . ARG A 1 346 ? 19.821 1.605 -20.323 1.00 81.00 346 ARG A N 1
ATOM 2678 C CA . ARG A 1 346 ? 19.699 1.875 -21.756 1.00 81.00 346 ARG A CA 1
ATOM 2679 C C . ARG A 1 346 ? 18.600 2.889 -22.017 1.00 81.00 346 ARG A C 1
ATOM 2681 O O . ARG A 1 346 ? 17.482 2.747 -21.507 1.00 81.00 346 ARG A O 1
ATOM 2688 N N . TYR A 1 347 ? 18.914 3.872 -22.854 1.00 80.94 347 TYR A N 1
ATOM 2689 C CA . TYR A 1 347 ? 18.011 4.972 -23.177 1.00 80.94 347 TYR A CA 1
ATOM 2690 C C . TYR A 1 347 ? 16.739 4.493 -23.894 1.00 80.94 347 TYR A C 1
ATOM 2692 O O . TYR A 1 347 ? 15.642 4.782 -23.416 1.00 80.94 347 TYR A O 1
ATOM 2700 N N . SER A 1 348 ? 16.863 3.689 -24.960 1.00 83.44 348 SER A N 1
ATOM 2701 C CA . SER A 1 348 ? 15.721 3.209 -25.764 1.00 83.44 348 SER A CA 1
ATOM 2702 C C . SER A 1 348 ? 14.694 2.445 -24.924 1.00 83.44 348 SER A C 1
ATOM 2704 O O . SER A 1 348 ? 13.488 2.633 -25.059 1.00 83.44 348 SER A O 1
ATOM 2706 N N . MET A 1 349 ? 15.169 1.644 -23.968 1.00 85.75 349 MET A N 1
ATOM 2707 C CA . MET A 1 349 ? 14.298 0.928 -23.038 1.00 85.75 349 MET A CA 1
ATOM 2708 C C . MET A 1 349 ? 13.618 1.866 -22.032 1.00 85.75 349 MET A C 1
ATOM 2710 O O . MET A 1 349 ? 12.446 1.693 -21.708 1.00 85.75 349 MET A O 1
ATOM 2714 N N . GLY A 1 350 ? 14.335 2.887 -21.554 1.00 87.06 350 GLY A N 1
ATOM 2715 C CA . GLY A 1 350 ? 13.773 3.905 -20.668 1.00 87.06 350 GLY A CA 1
ATOM 2716 C C . GLY A 1 350 ? 12.653 4.707 -21.338 1.00 87.06 350 GLY A C 1
ATOM 2717 O O . GLY A 1 350 ? 11.651 5.012 -20.695 1.00 87.06 350 GLY A O 1
ATOM 2718 N N . VAL A 1 351 ? 12.775 5.010 -22.636 1.00 87.56 351 VAL A N 1
ATOM 2719 C CA . VAL A 1 351 ? 11.710 5.660 -23.428 1.00 87.56 351 VAL A CA 1
ATOM 2720 C C . VAL A 1 351 ? 10.436 4.808 -23.445 1.00 87.56 351 VAL A C 1
ATOM 2722 O O . VAL A 1 351 ? 9.357 5.347 -23.205 1.00 87.56 351 VAL A O 1
ATOM 2725 N N . ALA A 1 352 ? 10.547 3.488 -23.639 1.00 90.56 352 ALA A N 1
ATOM 2726 C CA . ALA A 1 352 ? 9.397 2.579 -23.660 1.00 90.56 352 ALA A CA 1
ATOM 2727 C C . ALA A 1 352 ? 8.558 2.671 -22.372 1.00 90.56 352 ALA A C 1
ATOM 2729 O O . ALA A 1 352 ? 7.342 2.868 -22.421 1.00 90.56 352 ALA A O 1
ATOM 2730 N N . PHE A 1 353 ? 9.210 2.599 -21.205 1.00 90.38 353 PHE A N 1
ATOM 2731 C CA . PHE A 1 353 ? 8.536 2.711 -19.906 1.00 90.38 353 PHE A CA 1
ATOM 2732 C C . PHE A 1 353 ? 7.936 4.101 -19.659 1.00 90.38 353 PHE A C 1
ATOM 2734 O O . PHE A 1 353 ? 6.858 4.199 -19.074 1.00 90.38 353 PHE A O 1
ATOM 2741 N N . ARG A 1 354 ? 8.593 5.171 -20.131 1.00 90.38 354 ARG A N 1
ATOM 2742 C CA . ARG A 1 354 ? 8.066 6.544 -20.044 1.00 90.38 354 ARG A CA 1
ATOM 2743 C C . ARG A 1 354 ? 6.803 6.722 -20.882 1.00 90.38 354 ARG A C 1
ATOM 2745 O O . ARG A 1 354 ? 5.816 7.246 -20.380 1.00 90.38 354 ARG A O 1
ATOM 2752 N N . MET A 1 355 ? 6.787 6.211 -22.112 1.00 91.50 355 MET A N 1
ATOM 2753 C CA . MET A 1 355 ? 5.604 6.274 -22.976 1.00 91.50 355 MET A CA 1
ATOM 2754 C C . MET A 1 355 ? 4.438 5.457 -22.416 1.00 91.50 355 MET A C 1
ATOM 2756 O O . MET A 1 355 ? 3.301 5.915 -22.450 1.00 91.50 355 MET A O 1
ATOM 2760 N N . LEU A 1 356 ? 4.707 4.282 -21.836 1.00 93.00 356 LEU A N 1
ATOM 2761 C CA . LEU A 1 356 ? 3.682 3.437 -21.208 1.00 93.00 356 LEU A CA 1
ATOM 2762 C C . LEU A 1 356 ? 3.065 4.041 -19.939 1.00 93.00 356 LEU A C 1
ATOM 2764 O O . LEU A 1 356 ? 1.956 3.654 -19.562 1.00 93.00 356 LEU A O 1
ATOM 2768 N N . ARG A 1 357 ? 3.737 5.002 -19.296 1.00 93.12 357 ARG A N 1
ATOM 2769 C CA . ARG A 1 357 ? 3.222 5.697 -18.110 1.00 93.12 357 ARG A CA 1
ATOM 2770 C C . ARG A 1 357 ? 1.927 6.452 -18.405 1.00 93.12 357 ARG A C 1
ATOM 2772 O O . ARG A 1 357 ? 0.996 6.363 -17.612 1.00 93.12 357 ARG A O 1
ATOM 2779 N N . PHE A 1 358 ? 1.832 7.144 -19.542 1.00 93.62 358 PHE A N 1
ATOM 2780 C CA . PHE A 1 358 ? 0.653 7.952 -19.881 1.00 93.62 358 PHE A CA 1
ATOM 2781 C C . PHE A 1 358 ? -0.619 7.104 -20.102 1.00 93.62 358 PHE A C 1
ATOM 2783 O O . PHE A 1 358 ? -1.643 7.429 -19.500 1.00 93.62 358 PHE A O 1
ATOM 2790 N N . PRO A 1 359 ? -0.595 5.985 -20.862 1.00 93.12 359 PRO A N 1
ATOM 2791 C CA . PRO A 1 359 ? -1.724 5.055 -20.929 1.00 93.12 359 PRO A CA 1
ATOM 2792 C C . PRO A 1 359 ? -2.106 4.447 -19.575 1.00 93.12 359 PRO A C 1
ATOM 2794 O O . PRO A 1 359 ? -3.291 4.315 -19.280 1.00 93.12 359 PRO A O 1
ATOM 2797 N N . MET A 1 360 ? -1.127 4.100 -18.729 1.00 93.94 360 MET A N 1
ATOM 2798 C CA . MET A 1 360 ? -1.407 3.578 -17.383 1.00 93.94 360 MET A CA 1
ATOM 2799 C C . MET A 1 360 ? -2.086 4.625 -16.495 1.00 93.94 360 MET A C 1
ATOM 2801 O O . MET A 1 360 ? -3.045 4.304 -15.788 1.00 93.94 360 MET A O 1
ATOM 2805 N N . LEU A 1 361 ? -1.630 5.878 -16.569 1.00 93.75 361 LEU A N 1
ATOM 2806 C CA . LEU A 1 361 ? -2.218 7.006 -15.852 1.00 93.75 361 LEU A CA 1
ATOM 2807 C C . LEU A 1 361 ? -3.650 7.272 -16.327 1.00 93.75 361 LEU A C 1
ATOM 2809 O O . LEU A 1 361 ? -4.538 7.499 -15.507 1.00 93.75 361 LEU A O 1
ATOM 2813 N N . LEU A 1 362 ? -3.892 7.168 -17.637 1.00 91.94 362 LEU A N 1
ATOM 2814 C CA . LEU A 1 362 ? -5.224 7.285 -18.223 1.00 91.94 362 LEU A CA 1
ATOM 2815 C C . LEU A 1 362 ? -6.160 6.182 -17.710 1.00 91.94 362 LEU A C 1
ATOM 2817 O O . LEU A 1 362 ? -7.240 6.484 -17.206 1.00 91.94 362 LEU A O 1
ATOM 2821 N N . PHE A 1 363 ? -5.740 4.912 -17.765 1.00 90.81 363 PHE A N 1
ATOM 2822 C CA . PHE A 1 363 ? -6.548 3.803 -17.248 1.00 90.81 363 PHE A CA 1
ATOM 2823 C C . PHE A 1 363 ? -6.842 3.944 -15.754 1.00 90.81 363 PHE A C 1
ATOM 2825 O O . PHE A 1 363 ? -7.961 3.660 -15.326 1.00 90.81 363 PHE A O 1
ATOM 2832 N N . SER A 1 364 ? -5.872 4.421 -14.971 1.00 92.44 364 SER A N 1
ATOM 2833 C CA . SER A 1 364 ? -6.072 4.735 -13.556 1.00 92.44 364 SER A CA 1
ATOM 2834 C C . SER A 1 364 ? -7.102 5.845 -13.339 1.00 92.44 364 SER A C 1
ATOM 2836 O O . SER A 1 364 ? -8.011 5.696 -12.527 1.00 92.44 364 SER A O 1
ATOM 2838 N N . GLY A 1 365 ? -7.011 6.943 -14.090 1.00 90.12 365 GLY A N 1
ATOM 2839 C CA . GLY A 1 365 ? -7.953 8.052 -13.957 1.00 90.12 365 GLY A CA 1
ATOM 2840 C C . GLY A 1 365 ? -9.391 7.690 -14.330 1.00 90.12 365 GLY A C 1
ATOM 2841 O O . GLY A 1 365 ? -10.323 8.311 -13.825 1.00 90.12 365 GLY A O 1
ATOM 2842 N N . MET A 1 366 ? -9.568 6.677 -15.182 1.00 87.06 366 MET A N 1
ATOM 2843 C CA . MET A 1 366 ? -10.878 6.211 -15.640 1.00 87.06 366 MET A CA 1
ATOM 2844 C C . MET A 1 366 ? -11.482 5.114 -14.757 1.00 87.06 366 MET A C 1
ATOM 2846 O O . MET A 1 366 ? -12.687 5.119 -14.541 1.00 87.06 366 MET A O 1
ATOM 2850 N N . PHE A 1 367 ? -10.672 4.167 -14.270 1.00 87.25 367 PHE A N 1
ATOM 2851 C CA . PHE A 1 367 ? -11.163 2.959 -13.586 1.00 87.25 367 PHE A CA 1
ATOM 2852 C C . PHE A 1 367 ? -10.460 2.672 -12.245 1.00 87.25 367 PHE A C 1
ATOM 2854 O O . PHE A 1 367 ? -10.563 1.566 -11.710 1.00 87.25 367 PHE A O 1
ATOM 2861 N N . GLY A 1 368 ? -9.680 3.611 -11.714 1.00 90.25 368 GLY A N 1
ATOM 2862 C CA . GLY A 1 368 ? -8.937 3.445 -10.467 1.00 90.25 368 GLY A CA 1
ATOM 2863 C C . GLY A 1 368 ? -7.959 2.268 -10.499 1.00 90.25 368 GLY A C 1
ATOM 2864 O O . GLY A 1 368 ? -7.261 2.028 -11.489 1.00 90.25 368 GLY A O 1
ATOM 2865 N N . LEU A 1 369 ? -7.904 1.498 -9.404 1.00 90.12 369 LEU A N 1
ATOM 2866 C CA . LEU A 1 369 ? -6.990 0.352 -9.293 1.00 90.12 369 LEU A CA 1
ATOM 2867 C C . LEU A 1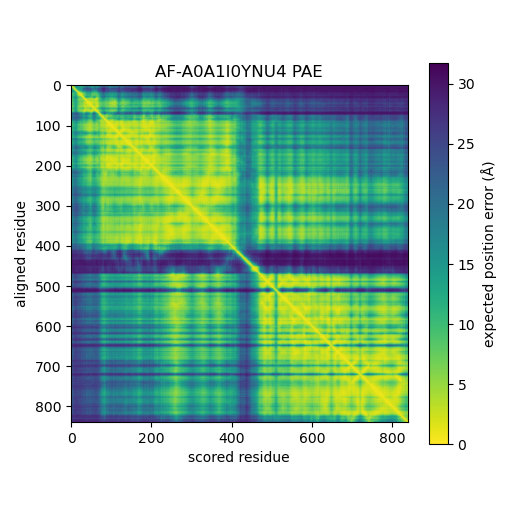 369 ? -7.330 -0.751 -10.302 1.00 90.12 369 LEU A C 1
ATOM 2869 O O . LEU A 1 369 ? -6.422 -1.403 -10.817 1.00 90.12 369 LEU A O 1
ATOM 2873 N N . TYR A 1 370 ? -8.613 -0.923 -10.634 1.00 90.69 370 TYR A N 1
ATOM 2874 C CA . TYR A 1 370 ? -9.037 -1.871 -11.663 1.00 90.69 370 TYR A CA 1
ATOM 2875 C C . TYR A 1 370 ? -8.424 -1.517 -13.026 1.00 90.69 370 TYR A C 1
ATOM 2877 O O . TYR A 1 370 ? -7.866 -2.385 -13.699 1.00 90.69 370 TYR A O 1
ATOM 2885 N N . GLY A 1 371 ? -8.405 -0.232 -13.389 1.00 90.62 371 GLY A N 1
ATOM 2886 C CA . GLY A 1 371 ? -7.755 0.252 -14.610 1.00 90.62 371 GLY A CA 1
ATOM 2887 C C . GLY A 1 371 ? -6.265 -0.054 -14.657 1.00 90.62 371 GLY A C 1
ATOM 2888 O O . GLY A 1 371 ? -5.773 -0.560 -15.665 1.00 90.62 371 GLY A O 1
ATOM 2889 N N . VAL A 1 372 ? -5.559 0.166 -13.545 1.00 91.25 372 VAL A N 1
ATOM 2890 C CA . VAL A 1 372 ? -4.136 -0.191 -13.434 1.00 91.25 372 VAL A CA 1
ATOM 2891 C C . VAL A 1 372 ? -3.940 -1.693 -13.642 1.00 91.25 372 VAL A C 1
ATOM 2893 O O . VAL A 1 372 ? -3.071 -2.091 -14.418 1.00 91.25 372 VAL A O 1
ATOM 2896 N N . THR A 1 373 ? -4.759 -2.546 -13.015 1.00 92.38 373 THR A N 1
ATOM 2897 C CA . THR A 1 373 ? -4.656 -4.005 -13.203 1.00 92.38 373 THR A CA 1
ATOM 2898 C C . THR A 1 373 ? -4.933 -4.427 -14.644 1.00 92.38 373 THR A C 1
ATOM 2900 O O . THR A 1 373 ? -4.181 -5.220 -15.206 1.00 92.38 373 THR A O 1
ATOM 2903 N N . MET A 1 374 ? -5.946 -3.845 -15.285 1.00 88.75 374 MET A N 1
ATOM 2904 C CA . MET A 1 374 ? -6.293 -4.124 -16.675 1.00 88.75 374 MET A CA 1
ATOM 2905 C C . MET A 1 374 ? -5.182 -3.674 -17.638 1.00 88.75 374 MET A C 1
ATOM 2907 O O . MET A 1 374 ? -4.769 -4.449 -18.499 1.00 88.75 374 MET A O 1
ATOM 2911 N N . GLY A 1 375 ? -4.638 -2.466 -17.459 1.00 89.81 375 GLY A N 1
ATOM 2912 C CA . GLY A 1 375 ? -3.492 -1.974 -18.228 1.00 89.81 375 GLY A CA 1
ATOM 2913 C C . GLY A 1 375 ? -2.258 -2.861 -18.056 1.00 89.81 375 GLY A C 1
ATOM 2914 O O . GLY A 1 375 ? -1.577 -3.180 -19.030 1.00 89.81 375 GLY A O 1
ATOM 2915 N N . SER A 1 376 ? -2.016 -3.341 -16.832 1.00 89.94 376 SER A N 1
ATOM 2916 C CA . SER A 1 376 ? -0.942 -4.296 -16.526 1.00 89.94 376 SER A CA 1
ATOM 2917 C C . SER A 1 376 ? -1.132 -5.620 -17.265 1.00 89.94 376 SER A C 1
ATOM 2919 O O . SER A 1 376 ? -0.180 -6.152 -17.830 1.00 89.94 376 SER A O 1
ATOM 2921 N N . LEU A 1 377 ? -2.361 -6.144 -17.305 1.00 87.62 377 LEU A N 1
ATOM 2922 C CA . LEU A 1 377 ? -2.686 -7.370 -18.035 1.00 87.62 377 LEU A CA 1
ATOM 2923 C C . LEU A 1 377 ? -2.499 -7.197 -19.544 1.00 87.62 377 LEU A C 1
ATOM 2925 O O . LEU A 1 377 ? -1.883 -8.058 -20.168 1.00 87.62 377 LEU A O 1
ATOM 2929 N N . PHE A 1 378 ? -2.954 -6.083 -20.127 1.00 89.56 378 PHE A N 1
ATOM 2930 C CA . PHE A 1 378 ? -2.704 -5.778 -21.541 1.00 89.56 378 PHE A CA 1
ATOM 2931 C C . PHE A 1 378 ? -1.209 -5.711 -21.852 1.00 89.56 378 PHE A C 1
ATOM 2933 O O . PHE A 1 378 ? -0.764 -6.291 -22.842 1.00 89.56 378 PHE A O 1
ATOM 2940 N N . LEU A 1 379 ? -0.427 -5.066 -20.984 1.00 88.12 379 LEU A N 1
ATOM 2941 C CA . LEU A 1 379 ? 1.022 -4.993 -21.123 1.00 88.12 379 LEU A CA 1
ATOM 2942 C C . LEU A 1 379 ? 1.673 -6.384 -21.073 1.00 88.12 379 LEU A C 1
ATOM 2944 O O . LEU A 1 379 ? 2.521 -6.695 -21.906 1.00 88.12 379 LEU A O 1
ATOM 2948 N N . LEU A 1 380 ? 1.257 -7.244 -20.141 1.00 87.25 380 LEU A N 1
ATOM 2949 C CA . LEU A 1 380 ? 1.757 -8.619 -20.040 1.00 87.25 380 LEU A CA 1
ATOM 2950 C C . LEU A 1 380 ? 1.374 -9.469 -21.259 1.00 87.25 380 LEU A C 1
ATOM 2952 O O . LEU A 1 380 ? 2.210 -10.208 -21.779 1.00 87.25 380 LEU A O 1
ATOM 2956 N N . ILE A 1 381 ? 0.137 -9.352 -21.745 1.00 84.94 381 ILE A N 1
ATOM 2957 C CA . ILE A 1 381 ? -0.320 -10.028 -22.969 1.00 84.94 381 ILE A CA 1
ATOM 2958 C C . ILE A 1 381 ? 0.490 -9.549 -24.183 1.00 84.94 381 ILE A C 1
ATOM 2960 O O . ILE A 1 381 ? 0.872 -10.358 -25.025 1.00 84.94 381 ILE A O 1
ATOM 2964 N N . HIS A 1 382 ? 0.797 -8.255 -24.277 1.00 88.75 382 HIS A N 1
ATOM 2965 C CA . HIS A 1 382 ? 1.655 -7.726 -25.340 1.00 88.75 382 HIS A CA 1
ATOM 2966 C C . HIS A 1 382 ? 3.074 -8.302 -25.260 1.00 88.75 382 HIS A C 1
ATOM 2968 O O . HIS A 1 382 ? 3.568 -8.865 -26.232 1.00 88.75 382 HIS A O 1
ATOM 2974 N N . LEU A 1 383 ? 3.699 -8.249 -24.081 1.00 86.31 383 LEU A N 1
ATOM 2975 C CA . LEU A 1 383 ? 5.067 -8.733 -23.862 1.00 86.31 383 LEU A CA 1
ATOM 2976 C C . LEU A 1 383 ? 5.222 -10.246 -24.070 1.00 86.31 383 LEU A C 1
ATOM 2978 O O . LEU A 1 383 ? 6.271 -10.695 -24.521 1.00 86.31 383 LEU A O 1
ATOM 2982 N N . THR A 1 384 ? 4.197 -11.037 -23.748 1.00 84.88 384 THR A N 1
ATOM 2983 C CA . THR A 1 384 ? 4.200 -12.497 -23.973 1.00 84.88 384 THR A CA 1
ATOM 2984 C C . THR A 1 384 ? 4.063 -12.883 -25.442 1.00 84.88 384 THR A C 1
ATOM 2986 O O . THR A 1 384 ? 4.552 -13.945 -25.817 1.00 84.88 384 THR A O 1
ATOM 2989 N N . ASN A 1 385 ? 3.426 -12.043 -26.261 1.00 84.62 385 ASN A N 1
ATOM 2990 C CA . ASN A 1 385 ? 3.289 -12.259 -27.703 1.00 84.62 385 ASN A CA 1
ATOM 2991 C C . ASN A 1 385 ? 4.439 -11.646 -28.516 1.00 84.62 385 ASN A C 1
ATOM 2993 O O . ASN A 1 385 ? 4.510 -11.881 -29.720 1.00 84.62 385 ASN A O 1
ATOM 2997 N N . LEU A 1 386 ? 5.300 -10.842 -27.886 1.00 86.12 386 LEU A N 1
ATOM 2998 C CA . LEU A 1 386 ? 6.431 -10.214 -28.551 1.00 86.12 386 LEU A CA 1
ATOM 2999 C C . LEU A 1 386 ? 7.567 -11.230 -28.729 1.00 86.12 386 LEU A C 1
ATOM 3001 O O . LEU A 1 386 ? 7.982 -11.906 -27.782 1.00 86.12 386 LEU A O 1
ATOM 3005 N N . GLU A 1 387 ? 8.098 -11.299 -29.943 1.00 87.31 387 GLU A N 1
ATOM 3006 C CA . GLU A 1 387 ? 9.262 -12.106 -30.298 1.00 87.31 387 GLU A CA 1
ATOM 3007 C C . GLU A 1 387 ? 10.354 -11.198 -30.872 1.00 87.31 387 GLU A C 1
ATOM 3009 O O . GLU A 1 387 ? 10.065 -10.161 -31.461 1.00 87.31 387 GLU A O 1
ATOM 3014 N N . SER A 1 388 ? 11.612 -11.586 -30.676 1.00 89.00 388 SER A N 1
ATOM 3015 C CA . SER A 1 388 ? 12.786 -10.955 -31.277 1.00 89.00 388 SER A CA 1
ATOM 3016 C C . SER A 1 388 ? 13.594 -12.042 -31.976 1.00 89.00 388 SER A C 1
ATOM 3018 O O . SER A 1 388 ? 14.206 -12.879 -31.309 1.00 89.00 388 SER A O 1
ATOM 3020 N N . PHE A 1 389 ? 13.623 -12.029 -33.307 1.00 88.69 389 PHE A N 1
ATOM 3021 C CA . PHE A 1 389 ? 14.330 -13.001 -34.151 1.00 88.69 389 PHE A CA 1
ATOM 3022 C C . PHE A 1 389 ? 13.973 -14.455 -33.790 1.00 88.69 389 PHE A C 1
ATOM 3024 O O . PHE A 1 389 ? 14.836 -15.326 -33.668 1.00 88.69 389 PHE A O 1
ATOM 3031 N N . GLY A 1 390 ? 12.676 -14.705 -33.569 1.00 82.56 390 GLY A N 1
ATOM 3032 C CA . GLY A 1 390 ? 12.128 -16.020 -33.210 1.00 82.56 390 GLY A CA 1
ATOM 3033 C C . GLY A 1 390 ? 12.352 -16.446 -31.754 1.00 82.56 390 GLY A C 1
ATOM 3034 O O . GLY A 1 390 ? 12.005 -17.570 -31.389 1.00 82.56 390 GLY A O 1
ATOM 3035 N N . VAL A 1 391 ? 12.920 -15.576 -30.911 1.00 85.38 391 VAL A N 1
ATOM 3036 C CA . VAL A 1 391 ? 13.061 -15.807 -29.468 1.00 85.38 391 VAL A CA 1
ATOM 3037 C C . VAL A 1 391 ? 11.999 -15.002 -28.708 1.00 85.38 391 VAL A C 1
ATOM 3039 O O . VAL A 1 391 ? 11.916 -13.788 -28.904 1.00 85.38 391 VAL A O 1
ATOM 3042 N N . PRO A 1 392 ? 11.209 -15.623 -27.809 1.00 86.75 392 PRO A N 1
ATOM 3043 C CA . PRO A 1 392 ? 10.231 -14.904 -26.992 1.00 86.75 392 PRO A CA 1
ATOM 3044 C C . PRO A 1 392 ? 10.873 -13.799 -26.147 1.00 86.75 392 PRO A C 1
ATOM 3046 O O . PRO A 1 392 ? 11.854 -14.039 -25.436 1.00 86.75 392 PRO A O 1
ATOM 3049 N N . TYR A 1 393 ? 10.284 -12.603 -26.154 1.00 85.56 393 TYR A N 1
ATOM 3050 C CA . TYR A 1 393 ? 10.859 -11.421 -25.502 1.00 85.56 393 TYR A CA 1
ATOM 3051 C C . TYR A 1 393 ? 10.957 -11.546 -23.971 1.00 85.56 393 TYR A C 1
ATOM 3053 O O . TYR A 1 393 ? 11.859 -10.983 -23.347 1.00 85.56 393 TYR A O 1
ATOM 3061 N N . LEU A 1 394 ? 10.061 -12.327 -23.355 1.00 82.50 394 LEU A N 1
ATOM 3062 C CA . LEU A 1 394 ? 10.061 -12.632 -21.917 1.00 82.50 394 LEU A CA 1
ATOM 3063 C C . LEU A 1 394 ? 10.913 -13.848 -21.528 1.00 82.50 394 LEU A C 1
ATOM 3065 O O . LEU A 1 394 ? 10.972 -14.197 -20.343 1.00 82.50 394 LEU A O 1
ATOM 3069 N N . SER A 1 395 ? 11.582 -14.500 -22.481 1.00 78.88 395 SER A N 1
ATOM 3070 C CA . SER A 1 395 ? 12.498 -15.602 -22.180 1.00 78.88 395 SER A CA 1
ATOM 3071 C C . SER A 1 395 ? 13.553 -15.143 -21.163 1.00 78.88 395 SER A C 1
ATOM 3073 O O . SER A 1 395 ? 14.140 -14.073 -21.362 1.00 78.88 395 SER A O 1
ATOM 3075 N N . PRO A 1 396 ? 13.797 -15.877 -20.056 1.00 70.25 396 PRO A N 1
ATOM 3076 C CA . PRO A 1 396 ? 13.418 -17.271 -19.780 1.00 70.25 396 PRO A CA 1
ATOM 3077 C C . PRO A 1 396 ? 12.207 -17.474 -18.842 1.00 70.25 396 PRO A C 1
ATOM 3079 O O . PRO A 1 396 ? 12.070 -18.545 -18.255 1.00 70.25 396 PRO A O 1
ATOM 3082 N N . ILE A 1 397 ? 11.345 -16.471 -18.619 1.00 71.62 397 ILE A N 1
ATOM 3083 C CA . ILE A 1 397 ? 10.087 -16.682 -17.859 1.00 71.62 397 ILE A CA 1
ATOM 3084 C C . ILE A 1 397 ? 9.090 -17.462 -18.711 1.00 71.62 397 ILE A C 1
ATOM 3086 O O . ILE A 1 397 ? 8.414 -18.362 -18.217 1.00 71.62 397 ILE A O 1
ATOM 3090 N N . THR A 1 398 ? 9.021 -17.110 -19.993 1.00 69.50 398 THR A N 1
ATOM 3091 C CA . THR A 1 398 ? 8.095 -17.696 -20.957 1.00 69.50 398 THR A CA 1
ATOM 3092 C C . THR A 1 398 ? 8.879 -17.995 -22.236 1.00 69.50 398 THR A C 1
ATOM 3094 O O . THR A 1 398 ? 9.176 -17.052 -22.970 1.00 69.50 398 THR A O 1
ATOM 3097 N N . PRO A 1 399 ? 9.261 -19.261 -22.509 1.00 66.38 399 PRO A N 1
ATOM 3098 C CA . PRO A 1 399 ? 9.015 -20.473 -21.713 1.00 66.38 399 PRO A CA 1
ATOM 3099 C C . PRO A 1 399 ? 9.851 -20.525 -20.423 1.00 66.38 399 PRO A C 1
ATOM 3101 O O . PRO A 1 399 ? 10.984 -20.055 -20.401 1.00 66.38 399 PRO A O 1
ATOM 3104 N N . LEU A 1 400 ? 9.295 -21.120 -19.361 1.00 65.44 400 LEU A N 1
ATOM 3105 C CA . LEU A 1 400 ? 9.902 -21.138 -18.027 1.00 65.44 400 LEU A CA 1
ATOM 3106 C C . LEU A 1 400 ? 11.155 -22.027 -17.979 1.00 65.44 400 LEU A C 1
ATOM 3108 O O . LEU A 1 400 ? 11.048 -23.253 -17.992 1.00 65.44 400 LEU A O 1
ATOM 3112 N N . SER A 1 401 ? 12.330 -21.418 -17.816 1.00 67.81 401 SER A N 1
ATOM 3113 C CA . SER A 1 401 ? 13.598 -22.117 -17.566 1.00 67.81 401 SER A CA 1
ATOM 3114 C C . SER A 1 401 ? 14.185 -21.706 -16.213 1.00 67.81 401 SER A C 1
ATOM 3116 O O . SER A 1 401 ? 14.793 -20.647 -16.067 1.00 67.81 401 SER A O 1
ATOM 3118 N N . ARG A 1 402 ? 13.999 -22.545 -15.180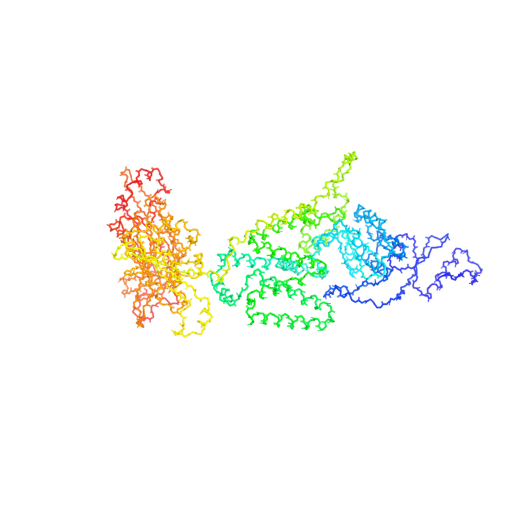 1.00 60.78 402 ARG A N 1
ATOM 3119 C CA . ARG A 1 402 ? 14.397 -22.231 -13.787 1.00 60.78 402 ARG A CA 1
ATOM 3120 C C . ARG A 1 402 ? 15.895 -21.931 -13.634 1.00 60.78 402 ARG A C 1
ATOM 3122 O O . ARG A 1 402 ? 16.266 -21.063 -12.847 1.00 60.78 402 ARG A O 1
ATOM 3129 N N . THR A 1 403 ? 16.745 -22.629 -14.383 1.00 61.88 403 THR A N 1
ATOM 3130 C CA . THR A 1 403 ? 18.204 -22.444 -14.393 1.00 61.88 403 THR A CA 1
ATOM 3131 C C . THR A 1 403 ? 18.607 -21.108 -15.012 1.00 61.88 403 THR A C 1
ATOM 3133 O O . THR A 1 403 ? 19.416 -20.385 -14.432 1.00 61.88 403 THR A O 1
ATOM 3136 N N . GLU A 1 404 ? 18.004 -20.729 -16.139 1.00 64.38 404 GLU A N 1
ATOM 3137 C CA . GLU A 1 404 ? 18.292 -19.449 -16.798 1.00 64.38 404 GLU A CA 1
ATOM 3138 C C . GLU A 1 404 ? 17.726 -18.258 -16.012 1.00 64.38 404 GLU A C 1
ATOM 3140 O O . GLU A 1 404 ? 18.378 -17.219 -15.909 1.00 64.38 404 GLU A O 1
ATOM 3145 N N . ILE A 1 405 ? 16.561 -18.422 -15.375 1.00 65.94 405 ILE A N 1
ATOM 3146 C CA . ILE A 1 405 ? 15.978 -17.417 -14.473 1.00 65.94 405 ILE A CA 1
ATOM 3147 C C . ILE A 1 405 ? 16.931 -17.120 -13.309 1.00 65.94 405 ILE A C 1
ATOM 3149 O O . ILE A 1 405 ? 17.208 -15.952 -13.032 1.00 65.94 405 ILE A O 1
ATOM 3153 N N . LYS A 1 406 ? 17.482 -18.158 -12.658 1.00 61.38 406 LYS A N 1
ATOM 3154 C CA . LYS A 1 406 ? 18.436 -17.989 -11.549 1.00 61.38 406 LYS A CA 1
ATOM 3155 C C . LYS A 1 406 ? 19.665 -17.187 -11.994 1.00 61.38 406 LYS A C 1
ATOM 3157 O O . LYS A 1 406 ? 20.086 -16.297 -11.262 1.00 61.38 406 LYS A O 1
ATOM 3162 N N . GLY A 1 407 ? 20.189 -17.453 -13.194 1.00 58.94 407 GLY A N 1
ATOM 3163 C CA . GLY A 1 407 ? 21.348 -16.745 -13.751 1.00 58.94 407 GLY A CA 1
ATOM 3164 C C . GLY A 1 407 ? 21.078 -15.302 -14.190 1.00 58.94 407 GLY A C 1
ATOM 3165 O O . GLY A 1 407 ? 21.970 -14.460 -14.088 1.00 58.94 407 GLY A O 1
ATOM 3166 N N . ARG A 1 408 ? 19.857 -14.982 -14.642 1.00 67.75 408 ARG A N 1
ATOM 3167 C CA . ARG A 1 408 ? 19.482 -13.602 -15.004 1.00 67.75 408 ARG A CA 1
ATOM 3168 C C . ARG A 1 408 ? 19.158 -12.740 -13.782 1.00 67.75 408 ARG A C 1
ATOM 3170 O O . ARG A 1 408 ? 19.566 -11.580 -13.729 1.00 67.75 408 ARG A O 1
ATOM 3177 N N . ILE A 1 409 ? 18.492 -13.312 -12.778 1.00 62.59 409 ILE A N 1
ATOM 3178 C CA . ILE A 1 409 ? 18.103 -12.601 -11.550 1.00 62.59 409 ILE A CA 1
ATOM 3179 C C . ILE A 1 409 ? 19.287 -12.453 -10.583 1.00 62.59 409 ILE A C 1
ATOM 3181 O O . ILE A 1 409 ? 19.507 -11.371 -10.039 1.00 62.59 409 ILE A O 1
ATOM 3185 N N . HIS A 1 410 ? 20.082 -13.507 -10.383 1.00 61.09 410 HIS A N 1
ATOM 3186 C CA . HIS A 1 410 ? 21.230 -13.488 -9.478 1.00 61.09 410 HIS A CA 1
ATOM 3187 C C . HIS A 1 410 ? 22.539 -13.489 -10.272 1.00 61.09 410 HIS A C 1
ATOM 3189 O O . HIS A 1 410 ? 22.807 -14.405 -11.041 1.00 61.09 410 HIS A O 1
ATOM 3195 N N . SER A 1 411 ? 23.427 -12.523 -10.012 1.00 51.94 411 SER A N 1
ATOM 3196 C CA . SER A 1 411 ? 24.768 -12.458 -10.637 1.00 51.94 411 SER A CA 1
ATOM 3197 C C . SER A 1 411 ? 25.730 -13.577 -10.156 1.00 51.94 411 SER A C 1
ATOM 3199 O O . SER A 1 411 ? 26.923 -13.576 -10.455 1.00 51.94 411 SER A O 1
ATOM 3201 N N . CYS A 1 412 ? 25.232 -14.541 -9.368 1.00 43.88 412 CYS A N 1
ATOM 3202 C CA . CYS A 1 412 ? 26.009 -15.592 -8.696 1.00 43.88 412 CYS A CA 1
ATOM 3203 C C . CYS A 1 412 ? 26.595 -16.648 -9.660 1.00 43.88 412 CYS A C 1
ATOM 3205 O O . CYS A 1 412 ? 27.499 -17.399 -9.294 1.00 43.88 412 CYS A O 1
ATOM 3207 N N . THR A 1 413 ? 26.150 -16.675 -10.919 1.00 49.38 413 THR A N 1
ATOM 3208 C CA . THR A 1 413 ? 26.614 -17.620 -11.952 1.00 49.38 413 THR A CA 1
ATOM 3209 C C . THR A 1 413 ? 28.111 -17.534 -12.258 1.00 49.38 413 THR A C 1
ATOM 3211 O O . THR A 1 413 ? 28.668 -18.501 -12.769 1.00 49.38 413 THR A O 1
ATOM 3214 N N . LYS A 1 414 ? 28.807 -16.450 -11.875 1.00 47.22 414 LYS A N 1
ATOM 3215 C CA . LYS A 1 414 ? 30.281 -16.388 -11.929 1.00 47.22 414 LYS A CA 1
ATOM 3216 C C . LYS A 1 414 ? 30.961 -17.463 -11.070 1.00 47.22 414 LYS A C 1
ATOM 3218 O O . LYS A 1 414 ? 31.957 -18.025 -11.504 1.00 47.22 414 LYS A O 1
ATOM 3223 N N . MET A 1 415 ? 30.447 -17.751 -9.870 1.00 35.31 415 MET A N 1
ATOM 3224 C CA . MET A 1 415 ? 31.030 -18.762 -8.973 1.00 35.31 415 MET A CA 1
ATOM 3225 C C . MET A 1 415 ? 30.601 -20.183 -9.355 1.00 35.31 415 MET A C 1
ATOM 3227 O O . MET A 1 415 ? 31.418 -21.096 -9.317 1.00 35.31 415 MET A O 1
ATOM 3231 N N . GLU A 1 416 ? 29.349 -20.363 -9.778 1.00 37.66 416 GLU A N 1
ATOM 3232 C CA . GLU A 1 416 ? 28.804 -21.675 -10.166 1.00 37.66 416 GLU A CA 1
ATOM 3233 C C . GLU A 1 416 ? 29.468 -22.204 -11.460 1.00 37.66 416 GLU A C 1
ATOM 3235 O O . GLU A 1 416 ? 29.762 -23.394 -11.551 1.00 37.66 416 GLU A O 1
ATOM 3240 N N . ASN A 1 417 ? 29.825 -21.316 -12.402 1.00 42.69 417 ASN A N 1
ATOM 3241 C CA . ASN A 1 417 ? 30.593 -21.669 -13.606 1.00 42.69 417 ASN A CA 1
ATOM 3242 C C . ASN A 1 417 ? 32.110 -21.803 -13.353 1.00 42.69 417 ASN A C 1
ATOM 3244 O O . ASN A 1 417 ? 32.776 -22.547 -14.067 1.00 42.69 417 ASN A O 1
ATOM 3248 N N . ALA A 1 418 ? 32.670 -21.117 -12.347 1.00 40.72 418 ALA A N 1
ATOM 3249 C CA . ALA A 1 418 ? 34.096 -21.210 -12.008 1.00 40.72 418 ALA A CA 1
ATOM 3250 C C . ALA A 1 418 ? 34.458 -22.499 -11.243 1.00 40.72 418 ALA A C 1
ATOM 3252 O O . ALA A 1 418 ? 35.566 -23.003 -11.396 1.00 40.72 418 ALA A O 1
ATOM 3253 N N . TYR A 1 419 ? 33.535 -23.051 -10.446 1.00 37.34 419 TYR A N 1
ATOM 3254 C CA . TYR A 1 419 ? 33.753 -24.296 -9.690 1.00 37.34 419 TYR A CA 1
ATOM 3255 C C . TYR A 1 419 ? 33.376 -25.569 -10.455 1.00 37.34 419 TYR A C 1
ATOM 3257 O O . TYR A 1 419 ? 33.668 -26.670 -9.993 1.00 37.34 419 TYR A O 1
ATOM 3265 N N . ASN A 1 420 ? 32.741 -25.444 -11.622 1.00 32.19 420 ASN A N 1
ATOM 3266 C CA . ASN A 1 420 ? 32.303 -26.586 -12.410 1.00 32.19 420 ASN A CA 1
ATOM 3267 C C . ASN A 1 420 ? 32.585 -26.347 -13.908 1.00 32.19 420 ASN A C 1
ATOM 3269 O O . ASN A 1 420 ? 31.663 -26.059 -14.675 1.00 32.19 420 ASN A O 1
ATOM 3273 N N . PRO A 1 421 ? 33.852 -26.474 -14.357 1.00 33.28 421 PRO A N 1
ATOM 3274 C CA . PRO A 1 421 ? 34.234 -26.260 -15.760 1.00 33.28 421 PRO A CA 1
ATOM 3275 C C . PRO A 1 421 ? 33.578 -27.271 -16.723 1.00 33.28 421 PRO A C 1
ATOM 3277 O O . PRO A 1 421 ? 33.655 -27.119 -17.938 1.00 33.28 421 PRO A O 1
ATOM 3280 N N . LEU A 1 422 ? 32.910 -28.296 -16.178 1.00 29.00 422 LEU A N 1
ATOM 3281 C CA . LEU A 1 422 ? 32.202 -29.361 -16.886 1.00 29.00 422 LEU A CA 1
ATOM 3282 C C . LEU A 1 422 ? 30.692 -29.122 -17.050 1.00 29.00 422 LEU A C 1
ATOM 3284 O O . LEU A 1 422 ? 30.001 -30.012 -17.557 1.00 29.00 422 LEU A O 1
ATOM 3288 N N . ILE A 1 423 ? 30.148 -27.945 -16.702 1.00 31.86 423 ILE A N 1
ATOM 3289 C CA . ILE A 1 423 ? 28.786 -27.579 -17.133 1.00 31.86 423 ILE A CA 1
ATOM 3290 C C . ILE A 1 423 ? 28.836 -27.240 -18.629 1.00 31.86 423 ILE A C 1
ATOM 3292 O O . ILE A 1 423 ? 28.902 -26.089 -19.045 1.00 31.86 423 ILE A O 1
ATOM 3296 N N . ARG A 1 424 ? 28.873 -28.319 -19.416 1.00 31.23 424 ARG A N 1
ATOM 3297 C CA . ARG A 1 424 ? 28.608 -28.466 -20.846 1.00 31.23 424 ARG A CA 1
ATOM 3298 C C . ARG A 1 424 ? 28.337 -27.155 -21.593 1.00 31.23 424 ARG A C 1
ATOM 3300 O O . ARG A 1 424 ? 27.259 -26.567 -21.488 1.00 31.23 424 ARG A O 1
ATOM 3307 N N . PHE A 1 425 ? 29.229 -26.878 -22.542 1.00 35.41 425 PHE A N 1
ATOM 3308 C CA . PHE A 1 425 ? 28.840 -26.596 -23.924 1.00 35.41 425 PHE A CA 1
ATOM 3309 C C . PHE A 1 425 ? 27.784 -27.633 -24.358 1.00 35.41 425 PHE A C 1
ATOM 3311 O O . PHE A 1 425 ? 28.110 -28.695 -24.882 1.00 35.41 425 PHE A O 1
ATOM 3318 N N . TYR A 1 426 ? 26.517 -27.403 -24.007 1.00 27.97 426 TYR A N 1
ATOM 3319 C CA . TYR A 1 426 ? 25.429 -28.300 -24.374 1.00 27.97 426 TYR A CA 1
ATOM 3320 C C . TYR A 1 426 ? 25.246 -28.228 -25.895 1.00 27.97 426 TYR A C 1
ATOM 3322 O O . TYR A 1 426 ? 25.090 -27.121 -26.416 1.00 27.97 426 TYR A O 1
ATOM 3330 N N . PRO A 1 427 ? 25.231 -29.367 -26.608 1.00 29.50 427 PRO A N 1
ATOM 3331 C CA . PRO A 1 427 ? 24.855 -29.384 -28.011 1.00 29.50 427 PRO A CA 1
ATOM 3332 C C . PRO A 1 427 ? 23.386 -28.957 -28.137 1.00 29.50 427 PRO A C 1
ATOM 3334 O O . PRO A 1 427 ? 22.534 -29.440 -27.386 1.00 29.50 427 PRO A O 1
ATOM 3337 N N . SER A 1 428 ? 23.142 -28.004 -29.040 1.00 31.69 428 SER A N 1
ATOM 3338 C CA . SER A 1 428 ? 21.918 -27.740 -29.824 1.00 31.69 428 SER A CA 1
ATOM 3339 C C . SER A 1 428 ? 20.655 -28.564 -29.501 1.00 31.69 428 SER A C 1
ATOM 3341 O O . SER A 1 428 ? 20.092 -29.243 -30.353 1.00 31.69 428 SER A O 1
ATOM 3343 N N . SER A 1 429 ? 20.146 -28.484 -28.273 1.00 28.56 429 SER A N 1
ATOM 3344 C CA . SER A 1 429 ? 18.903 -29.161 -27.879 1.00 28.56 429 SER A CA 1
ATOM 3345 C C . SER A 1 429 ? 18.033 -28.284 -26.986 1.00 28.56 429 SER A C 1
ATOM 3347 O O . SER A 1 429 ? 17.374 -28.748 -26.063 1.00 28.56 429 SER A O 1
ATOM 3349 N N . ILE A 1 430 ? 17.951 -26.996 -27.317 1.00 33.44 430 ILE A N 1
ATOM 3350 C CA . ILE A 1 430 ? 16.654 -26.333 -27.212 1.00 33.44 430 ILE A CA 1
ATOM 3351 C C . ILE A 1 430 ? 15.976 -26.640 -28.539 1.00 33.44 430 ILE A C 1
ATOM 3353 O O . ILE A 1 430 ? 16.246 -26.000 -29.554 1.00 33.44 430 ILE A O 1
ATOM 3357 N N . ALA A 1 431 ? 15.130 -27.667 -28.538 1.00 30.88 431 ALA A N 1
ATOM 3358 C CA . ALA A 1 431 ? 14.112 -27.790 -29.558 1.00 30.88 431 ALA A CA 1
ATOM 3359 C C . ALA A 1 431 ? 13.194 -26.568 -29.409 1.00 30.88 431 ALA A C 1
ATOM 3361 O O . ALA A 1 431 ? 12.182 -26.610 -28.713 1.00 30.88 431 ALA A O 1
ATOM 3362 N N . ILE A 1 432 ? 13.544 -25.467 -30.079 1.00 37.94 432 ILE A N 1
ATOM 3363 C CA . ILE A 1 432 ? 12.510 -24.628 -30.677 1.00 37.94 432 ILE A CA 1
ATOM 3364 C C . ILE A 1 432 ? 11.672 -25.635 -31.462 1.00 37.94 432 ILE A C 1
ATOM 3366 O O . ILE A 1 432 ? 12.268 -26.381 -32.246 1.00 37.94 432 ILE A O 1
ATOM 3370 N N . PRO A 1 433 ? 10.358 -25.774 -31.221 1.00 28.88 433 PRO A N 1
ATOM 3371 C CA . PRO A 1 433 ? 9.560 -26.706 -31.990 1.00 28.88 433 PRO A CA 1
ATOM 3372 C C . PRO A 1 433 ? 9.708 -26.319 -33.459 1.00 28.88 433 PRO A C 1
ATOM 3374 O O . PRO A 1 433 ? 9.103 -25.356 -33.930 1.00 28.88 433 PRO A O 1
ATOM 3377 N N . GLN A 1 434 ? 10.559 -27.053 -34.180 1.00 32.06 434 GLN A N 1
ATOM 3378 C CA . GLN A 1 434 ? 10.650 -26.947 -35.615 1.00 32.06 434 GLN A CA 1
ATOM 3379 C C . GLN A 1 434 ? 9.264 -27.330 -36.109 1.00 32.06 434 GLN A C 1
ATOM 3381 O O . GLN A 1 434 ? 8.847 -28.484 -36.024 1.00 32.06 434 GLN A O 1
ATOM 3386 N N . ARG A 1 435 ? 8.517 -26.350 -36.617 1.00 32.47 435 ARG A N 1
ATOM 3387 C CA . ARG A 1 435 ? 7.356 -26.608 -37.466 1.00 32.47 435 ARG A CA 1
ATOM 3388 C C . ARG A 1 435 ? 7.856 -27.184 -38.796 1.00 32.47 435 ARG A C 1
ATOM 3390 O O . ARG A 1 435 ? 7.716 -26.577 -39.849 1.00 32.47 435 ARG A O 1
ATOM 3397 N N . THR A 1 436 ? 8.443 -28.374 -38.763 1.00 33.31 436 THR A N 1
ATOM 3398 C CA . THR A 1 436 ? 8.738 -29.187 -39.937 1.00 33.31 436 THR A CA 1
ATOM 3399 C C . THR A 1 436 ? 7.533 -30.071 -40.211 1.00 33.31 436 THR A C 1
ATOM 3401 O O . THR A 1 436 ? 7.375 -31.163 -39.679 1.00 33.31 436 THR A O 1
ATOM 3404 N N . LYS A 1 437 ? 6.636 -29.559 -41.054 1.00 32.59 437 LYS A N 1
ATOM 3405 C CA . LYS A 1 437 ? 6.002 -30.329 -42.130 1.00 32.59 437 LYS A CA 1
ATOM 3406 C C . LYS A 1 437 ? 5.225 -29.370 -43.014 1.00 32.59 437 LYS A C 1
ATOM 3408 O O . LYS A 1 437 ? 4.351 -28.642 -42.547 1.00 32.59 437 LYS A O 1
ATOM 3413 N N . ALA A 1 438 ? 5.555 -29.415 -44.299 1.00 36.81 438 ALA A N 1
ATOM 3414 C CA . ALA A 1 438 ? 4.781 -28.858 -45.389 1.00 36.81 438 ALA A CA 1
ATOM 3415 C C . ALA A 1 438 ? 3.310 -29.291 -45.265 1.00 36.81 438 ALA A C 1
ATOM 3417 O O . ALA A 1 438 ? 2.901 -30.353 -45.725 1.00 36.81 438 ALA A O 1
ATOM 3418 N N . ARG A 1 439 ? 2.494 -28.460 -44.620 1.00 28.00 439 ARG A N 1
ATOM 3419 C CA . ARG A 1 439 ? 1.050 -28.448 -44.812 1.00 28.00 439 ARG A CA 1
ATOM 3420 C C . ARG A 1 439 ? 0.801 -27.342 -45.816 1.00 28.00 439 ARG A C 1
ATOM 3422 O O . ARG A 1 439 ? 1.094 -26.185 -45.521 1.00 28.00 439 ARG A O 1
ATOM 3429 N N . ARG A 1 440 ? 0.294 -27.713 -46.999 1.00 33.88 440 ARG A N 1
ATOM 3430 C CA . ARG A 1 440 ? -0.317 -26.782 -47.956 1.00 33.88 440 ARG A CA 1
ATOM 3431 C C . ARG A 1 440 ? -1.082 -25.733 -47.153 1.00 33.88 440 ARG A C 1
ATOM 3433 O O . ARG A 1 440 ? -2.032 -26.082 -46.452 1.00 33.88 440 ARG A O 1
ATOM 3440 N N . GLN A 1 441 ? -0.627 -24.482 -47.207 1.00 31.20 441 GLN A N 1
ATOM 3441 C CA . GLN A 1 441 ? -1.400 -23.366 -46.689 1.00 31.20 441 GLN A CA 1
ATOM 3442 C C . GLN A 1 441 ? -2.776 -23.446 -47.362 1.00 31.20 441 GLN A C 1
ATOM 3444 O O . GLN A 1 441 ? -2.832 -23.355 -48.593 1.00 31.20 441 GLN A O 1
ATOM 3449 N N . PRO A 1 442 ? -3.902 -23.571 -46.634 1.00 28.52 442 PRO A N 1
ATOM 3450 C CA . PRO A 1 442 ? -5.089 -22.947 -47.173 1.00 28.52 442 PRO A CA 1
ATOM 3451 C C . PRO A 1 442 ? -4.721 -21.467 -47.246 1.00 28.52 442 PRO A C 1
ATOM 3453 O O . PRO A 1 442 ? -4.209 -20.924 -46.263 1.00 28.52 442 PRO A O 1
ATOM 3456 N N . ARG A 1 443 ? -4.892 -20.838 -48.416 1.00 37.72 443 ARG A N 1
ATOM 3457 C CA . ARG A 1 443 ? -4.839 -19.379 -48.562 1.00 37.72 443 ARG A CA 1
ATOM 3458 C C . ARG A 1 443 ? -5.611 -18.787 -47.385 1.00 37.72 443 ARG A C 1
ATOM 3460 O O . ARG A 1 443 ? -6.841 -18.769 -47.397 1.00 37.72 443 ARG A O 1
ATOM 3467 N N . ARG A 1 444 ? -4.899 -18.342 -46.346 1.00 36.12 444 ARG A N 1
ATOM 3468 C CA . ARG A 1 444 ? -5.484 -17.557 -45.271 1.00 36.12 444 ARG A CA 1
ATOM 3469 C C . ARG A 1 444 ? -5.737 -16.224 -45.944 1.00 36.12 444 ARG A C 1
ATOM 3471 O O . ARG A 1 444 ? -4.836 -15.400 -46.069 1.00 36.12 444 ARG A O 1
ATOM 3478 N N . ARG A 1 445 ? -6.945 -16.091 -46.503 1.00 32.06 445 ARG A N 1
ATOM 3479 C CA . ARG A 1 445 ? -7.519 -14.803 -46.877 1.00 32.06 445 ARG A CA 1
ATOM 3480 C C . ARG A 1 445 ? -7.157 -13.836 -45.761 1.00 32.06 445 ARG A C 1
ATOM 3482 O O . ARG A 1 445 ? -7.379 -14.152 -44.592 1.00 32.06 445 ARG A O 1
ATOM 3489 N N . SER A 1 446 ? -6.536 -12.731 -46.157 1.00 37.91 446 SER A N 1
ATOM 3490 C CA . SER A 1 446 ? -6.262 -11.575 -45.318 1.00 37.91 446 SER A CA 1
ATOM 3491 C C . SER A 1 446 ? -7.406 -11.367 -44.321 1.00 37.91 446 SER A C 1
ATOM 3493 O O . SER A 1 446 ? -8.494 -10.936 -44.686 1.00 37.91 446 SER A O 1
ATOM 3495 N N . LEU A 1 447 ? -7.148 -11.705 -43.060 1.00 34.88 447 LEU A N 1
ATOM 3496 C CA . LEU A 1 447 ? -7.928 -11.261 -41.904 1.00 34.88 447 LEU A CA 1
ATOM 3497 C C . LEU A 1 447 ? -7.233 -10.044 -41.267 1.00 34.88 447 LEU A C 1
ATOM 3499 O O . LEU A 1 447 ? -7.323 -9.823 -40.064 1.00 34.88 447 LEU A O 1
ATOM 3503 N N . MET A 1 448 ? -6.491 -9.268 -42.067 1.00 39.88 448 MET A N 1
ATOM 3504 C CA . MET A 1 448 ? -5.680 -8.138 -41.601 1.00 39.88 448 MET A CA 1
ATOM 3505 C C . MET A 1 448 ? -6.214 -6.762 -42.013 1.00 39.88 448 MET A C 1
ATOM 3507 O O . MET A 1 448 ? -5.585 -5.766 -41.681 1.00 39.88 448 MET A O 1
ATOM 3511 N N . ASN A 1 449 ? -7.404 -6.668 -42.618 1.00 37.97 449 ASN A N 1
ATOM 3512 C CA . ASN A 1 449 ? -7.986 -5.371 -42.998 1.00 37.97 449 ASN A CA 1
ATOM 3513 C C . ASN A 1 449 ? -8.915 -4.739 -41.938 1.00 37.97 449 ASN A C 1
ATOM 3515 O O . ASN A 1 449 ? -9.431 -3.651 -42.167 1.00 37.97 449 ASN A O 1
ATOM 3519 N N . HIS A 1 450 ? -9.109 -5.362 -40.767 1.00 43.84 450 HIS A N 1
ATOM 3520 C CA . HIS A 1 450 ? -9.984 -4.824 -39.707 1.00 43.84 450 HIS A CA 1
ATOM 3521 C C . HIS A 1 450 ? -9.260 -4.420 -38.414 1.00 43.84 450 HIS A C 1
ATOM 3523 O O . HIS A 1 450 ? -9.904 -4.103 -37.422 1.00 43.84 450 HIS A O 1
ATOM 3529 N N . ARG A 1 451 ? -7.921 -4.409 -38.382 1.00 54.59 451 ARG A N 1
ATOM 3530 C CA . ARG A 1 451 ? -7.171 -4.042 -37.168 1.00 54.59 451 ARG A CA 1
ATOM 3531 C C . ARG A 1 451 ? -7.265 -2.563 -36.767 1.00 54.59 451 ARG A C 1
ATOM 3533 O O . ARG A 1 451 ? -7.469 -2.336 -35.578 1.00 54.59 451 ARG A O 1
ATOM 3540 N N . PRO A 1 452 ? -7.217 -1.567 -37.676 1.00 46.94 452 PRO A N 1
ATOM 3541 C CA . PRO A 1 452 ? -7.422 -0.184 -37.257 1.00 46.94 452 PRO A CA 1
ATOM 3542 C C . PRO A 1 452 ? -8.883 0.075 -36.880 1.00 46.94 452 PRO A C 1
ATOM 3544 O O . PRO A 1 452 ? -9.127 0.813 -35.940 1.00 46.94 452 PRO A O 1
ATOM 3547 N N . THR A 1 453 ? -9.852 -0.583 -37.528 1.00 43.97 453 THR A N 1
ATOM 3548 C CA . THR A 1 453 ? -11.283 -0.412 -37.231 1.00 43.97 453 THR A CA 1
ATOM 3549 C C . THR A 1 453 ? -11.724 -1.134 -35.965 1.00 43.97 453 THR A C 1
ATOM 3551 O O . THR A 1 453 ? -12.513 -0.569 -35.227 1.00 43.97 453 THR A O 1
ATOM 3554 N N . ALA A 1 454 ? -11.192 -2.317 -35.648 1.00 45.78 454 ALA A N 1
ATOM 3555 C CA . ALA A 1 454 ? -11.441 -2.989 -34.371 1.00 45.78 454 ALA A CA 1
ATOM 3556 C C . ALA A 1 454 ? -10.755 -2.271 -33.200 1.00 45.78 454 ALA A C 1
ATOM 3558 O O . ALA A 1 454 ? -11.326 -2.221 -32.119 1.00 45.78 454 ALA A O 1
ATOM 3559 N N . PHE A 1 455 ? -9.573 -1.682 -33.414 1.00 50.31 455 PHE A N 1
ATOM 3560 C CA . PHE A 1 455 ? -8.903 -0.836 -32.423 1.00 50.31 455 PHE A CA 1
ATOM 3561 C C . PHE A 1 455 ? -9.636 0.501 -32.241 1.00 50.31 455 PHE A C 1
ATOM 3563 O O . PHE A 1 455 ? -9.875 0.896 -31.107 1.00 50.31 455 PHE A O 1
ATOM 3570 N N . LEU A 1 456 ? -10.104 1.140 -33.325 1.00 51.16 456 LEU A N 1
ATOM 3571 C CA . LEU A 1 456 ? -10.995 2.306 -33.250 1.00 51.16 456 LEU A CA 1
ATOM 3572 C C . LEU A 1 456 ? -12.324 1.963 -32.578 1.00 51.16 456 LEU A C 1
ATOM 3574 O O . LEU A 1 456 ? -12.814 2.769 -31.807 1.00 51.16 456 LEU A O 1
ATOM 3578 N N . PHE A 1 457 ? -12.902 0.790 -32.842 1.00 57.91 457 PHE A N 1
ATOM 3579 C CA . PHE A 1 457 ? -14.154 0.347 -32.228 1.00 57.91 457 PHE A CA 1
ATOM 3580 C C . PHE A 1 457 ? -13.956 -0.002 -30.751 1.00 57.91 457 PHE A C 1
ATOM 3582 O O . PHE A 1 457 ? -14.814 0.318 -29.946 1.00 57.91 457 PHE A O 1
ATOM 3589 N N . LEU A 1 458 ? -12.806 -0.567 -30.360 1.00 56.06 458 LEU A N 1
ATOM 3590 C CA . LEU A 1 458 ? -12.423 -0.750 -28.955 1.00 56.06 458 LEU A CA 1
ATOM 3591 C C . LEU A 1 458 ? -12.185 0.586 -28.253 1.00 56.06 458 LEU A C 1
ATOM 3593 O O . LEU A 1 458 ? -12.657 0.747 -27.138 1.00 56.06 458 LEU A O 1
ATOM 3597 N N . ILE A 1 459 ? -11.516 1.547 -28.896 1.00 57.53 459 ILE A N 1
ATOM 3598 C CA . ILE A 1 459 ? -11.347 2.916 -28.383 1.00 57.53 459 ILE A CA 1
ATOM 3599 C C . ILE A 1 459 ? -12.704 3.618 -28.268 1.00 57.53 459 ILE A C 1
ATOM 3601 O O . ILE A 1 459 ? -12.957 4.272 -27.265 1.00 57.53 459 ILE A O 1
ATOM 3605 N N . LEU A 1 460 ? -13.594 3.451 -29.250 1.00 55.56 460 LEU A N 1
ATOM 3606 C CA . LEU A 1 460 ? -14.946 4.010 -29.252 1.00 55.56 460 LEU A CA 1
ATOM 3607 C C . LEU A 1 460 ? -15.815 3.351 -28.171 1.00 55.56 460 LEU A C 1
ATOM 3609 O O . LEU A 1 460 ? -16.514 4.049 -27.451 1.00 55.56 460 LEU A O 1
ATOM 3613 N N . CYS A 1 461 ? -15.730 2.031 -27.989 1.00 58.06 461 CYS A N 1
ATOM 3614 C CA . CYS A 1 461 ? -16.385 1.321 -26.892 1.00 58.06 461 CYS A CA 1
ATOM 3615 C C . CYS A 1 461 ? -15.813 1.746 -25.537 1.00 58.06 461 CYS A C 1
ATOM 3617 O O . CYS A 1 461 ? -16.598 2.024 -24.645 1.00 58.06 461 CYS A O 1
ATOM 3619 N N . PHE A 1 462 ? -14.491 1.892 -25.390 1.00 57.81 462 PHE A N 1
ATOM 3620 C CA . PHE A 1 462 ? -13.869 2.428 -24.174 1.00 57.81 462 PHE A CA 1
ATOM 3621 C C . PHE A 1 462 ? -14.308 3.868 -23.896 1.00 57.81 462 PHE A C 1
ATOM 3623 O O . PHE A 1 462 ? -14.584 4.185 -22.745 1.00 57.81 462 PHE A O 1
ATOM 3630 N N . ALA A 1 463 ? -14.419 4.712 -24.930 1.00 55.59 463 ALA A N 1
ATOM 3631 C CA . ALA A 1 463 ? -14.917 6.086 -24.847 1.00 55.59 463 ALA A CA 1
ATOM 3632 C C . ALA A 1 463 ? -16.405 6.143 -24.437 1.00 55.59 463 ALA A C 1
ATOM 3634 O O . ALA A 1 463 ? -16.810 7.010 -23.662 1.00 55.59 463 ALA A O 1
ATOM 3635 N N . LEU A 1 464 ? -17.209 5.183 -24.906 1.00 52.16 464 LEU A N 1
ATOM 3636 C CA . LEU A 1 464 ? -18.630 5.042 -24.572 1.00 52.16 464 LEU A CA 1
ATOM 3637 C C . LEU A 1 464 ? -18.870 4.348 -23.217 1.00 52.16 464 LEU A C 1
ATOM 3639 O O . LEU A 1 464 ? -19.929 4.533 -22.626 1.00 52.16 464 LEU A O 1
ATOM 3643 N N . THR A 1 465 ? -17.896 3.595 -22.693 1.00 52.94 465 THR A N 1
ATOM 3644 C CA . THR A 1 465 ? -17.928 2.967 -21.358 1.00 52.94 465 THR A CA 1
ATOM 3645 C C . THR A 1 465 ? -17.063 3.704 -20.334 1.00 52.94 465 THR A C 1
ATOM 3647 O O . THR A 1 465 ? -16.659 3.097 -19.341 1.00 52.94 465 THR A O 1
ATOM 3650 N N . THR A 1 466 ? -16.713 4.979 -20.560 1.00 52.12 466 THR A N 1
ATOM 3651 C CA . THR A 1 466 ? -15.914 5.761 -19.600 1.00 52.12 466 THR A CA 1
ATOM 3652 C C . THR A 1 466 ? -16.696 5.982 -18.307 1.00 52.12 466 THR A C 1
ATOM 3654 O O . THR A 1 466 ? -17.475 6.916 -18.139 1.00 52.12 466 THR A O 1
ATOM 3657 N N . GLY A 1 467 ? -16.487 5.054 -17.376 1.00 50.41 467 GLY A N 1
ATOM 3658 C CA . GLY A 1 467 ? -17.046 5.017 -16.036 1.00 50.41 467 GLY A CA 1
ATOM 3659 C C . GLY A 1 467 ? -16.428 6.061 -15.113 1.00 50.41 467 GLY A C 1
ATOM 3660 O O . GLY A 1 467 ? -15.937 5.719 -14.047 1.00 50.41 467 GLY A O 1
ATOM 3661 N N . CYS A 1 468 ? -16.525 7.346 -15.461 1.00 56.56 468 CYS A N 1
ATOM 3662 C CA . CYS A 1 468 ? -16.285 8.437 -14.507 1.00 56.56 468 CYS A CA 1
ATOM 3663 C C . CYS A 1 468 ? -17.364 8.509 -13.403 1.00 56.56 468 CYS A C 1
ATOM 3665 O O . CYS A 1 468 ? -17.357 9.446 -12.612 1.00 56.56 468 CYS A O 1
ATOM 3667 N N . TRP A 1 469 ? -18.304 7.558 -13.370 1.00 58.22 469 TRP A N 1
ATOM 3668 C CA . TRP A 1 469 ? -19.500 7.578 -12.528 1.00 58.22 469 TRP A CA 1
ATOM 3669 C C . TRP A 1 469 ? -19.178 7.482 -11.031 1.00 58.22 469 TRP A C 1
ATOM 3671 O O . TRP A 1 469 ? -19.896 8.074 -10.235 1.00 58.22 469 TRP A O 1
ATOM 3681 N N . ASP A 1 470 ? -18.065 6.835 -10.667 1.00 69.06 470 ASP A N 1
ATOM 3682 C CA . ASP A 1 470 ? -17.659 6.630 -9.266 1.00 69.06 470 ASP A CA 1
ATOM 3683 C C . ASP A 1 470 ? -16.445 7.486 -8.851 1.00 69.06 470 ASP A C 1
ATOM 3685 O O . ASP A 1 470 ? -15.814 7.245 -7.818 1.00 69.06 470 ASP A O 1
ATOM 3689 N N . ARG A 1 471 ? -16.069 8.476 -9.671 1.00 81.12 471 ARG A N 1
ATOM 3690 C CA . ARG A 1 471 ? -14.906 9.328 -9.413 1.00 81.12 471 ARG A CA 1
ATOM 3691 C C . ARG A 1 471 ? -15.259 10.416 -8.393 1.00 81.12 471 ARG A C 1
ATOM 3693 O O . ARG A 1 471 ? -16.026 11.319 -8.700 1.00 81.12 471 ARG A O 1
ATOM 3700 N N . GLU A 1 472 ? -14.632 10.388 -7.220 1.00 84.38 472 GLU A N 1
ATOM 3701 C CA . GLU A 1 472 ? -14.843 11.392 -6.166 1.00 84.38 472 GLU A CA 1
ATOM 3702 C C . GLU A 1 472 ? -13.494 11.890 -5.627 1.00 84.38 472 GLU A C 1
ATOM 3704 O O . GLU A 1 472 ? -12.767 11.153 -4.954 1.00 84.38 472 GLU A O 1
ATOM 3709 N N . GLU A 1 473 ? -13.156 13.153 -5.899 1.00 88.88 473 GLU A N 1
ATOM 3710 C CA . GLU A 1 473 ? -11.909 13.750 -5.415 1.00 88.88 473 GLU A CA 1
ATOM 3711 C C . GLU A 1 473 ? -11.915 13.929 -3.891 1.00 88.88 473 GLU A C 1
ATOM 3713 O O . GLU A 1 473 ? -12.957 14.053 -3.247 1.00 88.88 473 GLU A O 1
ATOM 3718 N N . LEU A 1 474 ? -10.721 13.999 -3.295 1.00 87.81 474 LEU A N 1
ATOM 3719 C CA . LEU A 1 474 ? -10.574 14.242 -1.855 1.00 87.81 474 LEU A CA 1
ATOM 3720 C C . LEU A 1 474 ? -11.212 15.569 -1.411 1.00 87.81 474 LEU A C 1
ATOM 3722 O O . LEU A 1 474 ? -11.711 15.653 -0.292 1.00 87.81 474 LEU A O 1
ATOM 3726 N N . THR A 1 475 ? -11.222 16.579 -2.283 1.00 86.94 475 THR A N 1
ATOM 3727 C CA . THR A 1 475 ? -11.818 17.903 -2.046 1.00 86.94 475 THR A CA 1
ATOM 3728 C C . THR A 1 475 ? -13.345 17.886 -2.048 1.00 86.94 475 THR A C 1
ATOM 3730 O O . THR A 1 475 ? -13.957 18.719 -1.387 1.00 86.94 475 THR A O 1
ATOM 3733 N N . ASP A 1 476 ? -13.972 16.921 -2.724 1.00 88.06 476 ASP A N 1
ATOM 3734 C CA . ASP A 1 476 ? -15.436 16.787 -2.785 1.00 88.06 476 ASP A CA 1
ATOM 3735 C C . ASP A 1 476 ? -15.992 15.991 -1.595 1.00 88.06 476 ASP A C 1
ATOM 3737 O O . ASP A 1 476 ? -17.204 15.928 -1.372 1.00 88.06 476 ASP A O 1
ATOM 3741 N N . ARG A 1 477 ? -15.094 15.402 -0.796 1.00 89.06 477 ARG A N 1
ATOM 3742 C CA . ARG A 1 477 ? -15.404 14.557 0.354 1.00 89.06 477 ARG A CA 1
ATOM 3743 C C . ARG A 1 477 ? -15.266 15.321 1.665 1.00 89.06 477 ARG A C 1
ATOM 3745 O O . ARG A 1 477 ? -14.381 16.154 1.858 1.00 89.06 477 ARG A O 1
ATOM 3752 N N . VAL A 1 478 ? -16.117 14.964 2.620 1.00 89.88 478 VAL A N 1
ATOM 3753 C CA . VAL A 1 478 ? -15.952 15.311 4.032 1.00 89.88 478 VAL A CA 1
ATOM 3754 C C . VAL A 1 478 ? -15.792 14.035 4.847 1.00 89.88 478 VAL A C 1
ATOM 3756 O O . VAL A 1 478 ? -16.571 13.088 4.725 1.00 89.88 478 VAL A O 1
ATOM 3759 N N . PHE A 1 479 ? -14.743 13.984 5.663 1.00 89.06 479 PHE A N 1
ATOM 3760 C CA . PHE A 1 479 ? -14.390 12.785 6.415 1.00 89.06 479 PHE A CA 1
ATOM 3761 C C . PHE A 1 479 ? -15.078 12.780 7.780 1.00 89.06 479 PHE A C 1
ATOM 3763 O O . PHE A 1 479 ? -14.828 13.658 8.607 1.00 89.06 479 PHE A O 1
ATOM 3770 N N . ASP A 1 480 ? -15.922 11.771 7.999 1.00 89.75 480 ASP A N 1
ATOM 3771 C CA . ASP A 1 480 ? -16.526 11.446 9.294 1.00 89.75 480 ASP A CA 1
ATOM 3772 C C . ASP A 1 480 ? -15.497 10.662 10.121 1.00 89.75 480 ASP A C 1
ATOM 3774 O O . ASP A 1 480 ? -15.116 9.538 9.774 1.00 89.75 480 ASP A O 1
ATOM 3778 N N . LEU A 1 481 ? -14.994 11.286 11.187 1.00 87.56 481 LEU A N 1
ATOM 3779 C CA . LEU A 1 481 ? -13.992 10.690 12.075 1.00 87.56 481 LEU A CA 1
ATOM 3780 C C . LEU A 1 481 ? -14.639 9.982 13.267 1.00 87.56 481 LEU A C 1
ATOM 3782 O O . L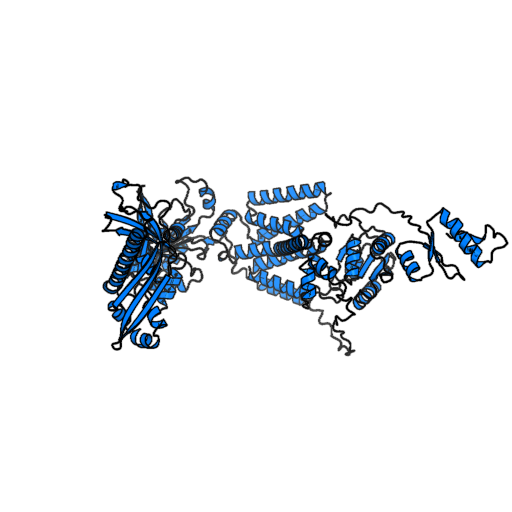EU A 1 481 ? -14.127 8.955 13.737 1.00 87.56 481 LEU A O 1
ATOM 3786 N N . ALA A 1 482 ? -15.769 10.518 13.723 1.00 91.31 482 ALA A N 1
ATOM 3787 C CA . ALA A 1 482 ? -16.609 9.946 14.755 1.00 91.31 482 ALA A CA 1
ATOM 3788 C C . ALA A 1 482 ? -18.028 10.477 14.675 1.00 91.31 482 ALA A C 1
ATOM 3790 O O . ALA A 1 482 ? -18.253 11.623 14.300 1.00 91.31 482 ALA A O 1
ATOM 3791 N N . ALA A 1 483 ? -18.973 9.660 15.112 1.00 93.81 483 ALA A N 1
ATOM 3792 C CA . ALA A 1 483 ? -20.376 10.026 15.128 1.00 93.81 483 ALA A CA 1
ATOM 3793 C C . ALA A 1 483 ? -21.047 9.552 16.414 1.00 93.81 483 ALA A C 1
ATOM 3795 O O . ALA A 1 483 ? -20.472 8.777 17.178 1.00 93.81 483 ALA A O 1
ATOM 3796 N N . SER A 1 484 ? -22.256 10.032 16.662 1.00 94.81 484 SER A N 1
ATOM 3797 C CA . SER A 1 484 ? -23.087 9.593 17.766 1.00 94.81 484 SER A CA 1
ATOM 3798 C C . SER A 1 484 ? -24.545 9.458 17.362 1.00 94.81 484 SER A C 1
ATOM 3800 O O . SER A 1 484 ? -24.993 10.097 16.405 1.00 94.81 484 SER A O 1
ATOM 3802 N N . THR A 1 485 ? -25.280 8.639 18.112 1.00 95.56 485 THR A N 1
ATOM 3803 C CA . THR A 1 485 ? -26.744 8.701 18.155 1.00 95.56 485 THR A CA 1
ATOM 3804 C C . THR A 1 485 ? -27.217 8.759 19.596 1.00 95.56 485 THR A C 1
ATOM 3806 O O . THR A 1 485 ? -26.725 8.040 20.467 1.00 95.56 485 THR A O 1
ATOM 3809 N N . ASP A 1 486 ? -28.208 9.607 19.806 1.00 96.06 486 ASP A N 1
ATOM 3810 C CA . ASP A 1 486 ? -28.891 9.856 21.058 1.00 96.06 486 ASP A CA 1
ATOM 3811 C C . ASP A 1 486 ? -30.405 9.726 20.854 1.00 96.06 486 ASP A C 1
ATOM 3813 O O . ASP A 1 486 ? -30.911 9.864 19.735 1.00 96.06 486 ASP A O 1
ATOM 3817 N N . LEU A 1 487 ? -31.135 9.456 21.935 1.00 95.44 487 LEU A N 1
ATOM 3818 C CA . LEU A 1 487 ? -32.595 9.447 21.948 1.00 95.44 487 LEU A CA 1
ATOM 3819 C C . LEU A 1 487 ? -33.078 10.680 22.711 1.00 95.44 487 LEU A C 1
ATOM 3821 O O . LEU A 1 487 ? -32.769 10.841 23.889 1.00 95.44 487 LEU A O 1
ATOM 3825 N N . ASN A 1 488 ? -33.826 11.558 22.046 1.00 94.00 488 ASN A N 1
ATOM 3826 C CA . ASN A 1 488 ? -34.421 12.716 22.707 1.00 94.00 488 ASN A CA 1
ATOM 3827 C C . ASN A 1 488 ? -35.614 12.295 23.572 1.00 94.00 488 ASN A C 1
ATOM 3829 O O . ASN A 1 488 ? -36.255 11.273 23.323 1.00 94.00 488 ASN A O 1
ATOM 3833 N N . LYS A 1 489 ? -35.988 13.158 24.524 1.00 91.12 489 LYS A N 1
ATOM 3834 C CA . LYS A 1 489 ? -37.167 12.965 25.388 1.00 91.12 489 LYS A CA 1
ATOM 3835 C C . LYS A 1 489 ? -38.471 12.778 24.604 1.00 91.12 489 LYS A C 1
ATOM 3837 O O . LYS A 1 489 ? -39.345 12.048 25.053 1.00 91.12 489 LYS A O 1
ATOM 3842 N N . ASP A 1 490 ? -38.560 13.372 23.417 1.00 90.38 490 ASP A N 1
ATOM 3843 C CA . ASP A 1 490 ? -39.731 13.294 22.535 1.00 90.38 490 ASP A CA 1
ATOM 3844 C C . ASP A 1 490 ? -39.772 11.996 21.696 1.00 90.38 490 ASP A C 1
ATOM 3846 O O . ASP A 1 490 ? -40.624 11.842 20.823 1.00 90.38 490 ASP A O 1
ATOM 3850 N N . GLY A 1 491 ? -38.830 11.068 21.911 1.00 88.75 491 GLY A N 1
ATOM 3851 C CA . GLY A 1 491 ? -38.732 9.790 21.196 1.00 88.75 491 GLY A CA 1
ATOM 3852 C C . GLY A 1 491 ? -38.065 9.865 19.818 1.00 88.75 491 GLY A C 1
ATOM 3853 O O . GLY A 1 491 ? -37.973 8.858 19.126 1.00 88.75 491 GLY A O 1
ATOM 3854 N N . THR A 1 492 ? -37.585 11.038 19.396 1.00 94.06 492 THR A N 1
ATOM 3855 C CA . THR A 1 492 ? -36.841 11.210 18.136 1.00 94.06 492 THR A CA 1
ATOM 3856 C C . THR A 1 492 ? -35.358 10.879 18.304 1.00 94.06 492 THR A C 1
ATOM 3858 O O . THR A 1 492 ? -34.763 11.240 19.322 1.00 94.06 492 THR A O 1
ATOM 3861 N N . TYR A 1 493 ? -34.733 10.310 17.276 1.00 94.12 493 TYR A N 1
ATOM 3862 C CA . TYR A 1 493 ? -33.290 10.078 17.228 1.00 94.12 493 TYR A CA 1
ATOM 3863 C C . TYR A 1 493 ? -32.543 11.358 16.864 1.00 94.12 493 TYR A C 1
ATOM 3865 O O . TYR A 1 493 ? -32.867 12.007 15.868 1.00 94.12 493 TYR A O 1
ATOM 3873 N N . LEU A 1 494 ? -31.507 11.681 17.632 1.00 95.69 494 LEU A N 1
ATOM 3874 C CA . LEU A 1 494 ? -30.551 12.744 17.350 1.00 95.69 494 LEU A CA 1
ATOM 3875 C C . LEU A 1 494 ? -29.230 12.110 16.921 1.00 95.69 494 LEU A C 1
ATOM 3877 O O . LEU A 1 494 ? -28.578 11.439 17.711 1.00 95.69 494 LEU A O 1
ATOM 3881 N N . THR A 1 495 ? -28.813 12.341 15.683 1.00 94.50 495 THR A N 1
ATOM 3882 C CA . THR A 1 495 ? -27.510 11.889 15.183 1.00 94.50 495 THR A CA 1
ATOM 3883 C C . THR A 1 495 ? -26.563 13.069 15.077 1.00 94.50 495 THR A C 1
ATOM 3885 O O . THR A 1 495 ? -26.967 14.124 14.580 1.00 94.50 495 THR A O 1
ATOM 3888 N N . ALA A 1 496 ? -25.308 12.887 15.475 1.00 94.62 496 ALA A N 1
ATOM 3889 C CA . ALA A 1 496 ? -24.256 13.879 15.300 1.00 94.62 496 ALA A CA 1
ATOM 3890 C C . ALA A 1 496 ? -23.018 13.257 14.653 1.00 94.62 496 ALA A C 1
ATOM 3892 O O . ALA A 1 496 ? -22.739 12.079 14.855 1.00 94.62 496 ALA A O 1
ATOM 3893 N N . ALA A 1 497 ? -22.265 14.033 13.881 1.00 92.94 497 ALA A N 1
ATOM 3894 C CA . ALA A 1 497 ? -21.010 13.583 13.288 1.00 92.94 497 ALA A CA 1
ATOM 3895 C C . ALA A 1 497 ? -19.944 14.677 13.356 1.00 92.94 497 ALA A C 1
ATOM 3897 O O . ALA A 1 497 ? -20.224 15.852 13.123 1.00 92.94 497 ALA A O 1
ATOM 3898 N N . GLN A 1 498 ? -18.723 14.269 13.691 1.00 90.94 498 GLN A N 1
ATOM 3899 C CA . GLN A 1 498 ? -17.528 15.095 13.743 1.00 90.94 498 GLN A CA 1
ATOM 3900 C C . GLN A 1 498 ? -16.829 15.046 12.383 1.00 90.94 498 GLN A C 1
ATOM 3902 O O . GLN A 1 498 ? -16.216 14.040 12.007 1.00 90.94 498 GLN A O 1
ATOM 3907 N N . PHE A 1 499 ? -16.916 16.162 11.668 1.00 90.25 499 PHE A N 1
ATOM 3908 C CA . PHE A 1 499 ? -16.360 16.346 10.338 1.00 90.25 499 PHE A CA 1
ATOM 3909 C C . PHE A 1 499 ? -15.069 17.150 10.396 1.00 90.25 499 PHE A C 1
ATOM 3911 O O . PHE A 1 499 ? -14.983 18.179 11.066 1.00 90.25 499 PHE A O 1
ATOM 3918 N N . LEU A 1 500 ? -14.053 16.676 9.685 1.00 86.94 500 LEU A N 1
ATOM 3919 C CA . LEU A 1 500 ? -12.758 17.342 9.602 1.00 86.94 500 LEU A CA 1
ATOM 3920 C C . LEU A 1 500 ? -12.830 18.641 8.782 1.00 86.94 500 LEU A C 1
ATOM 3922 O O . LEU A 1 500 ? -13.495 18.684 7.750 1.00 86.94 500 LEU A O 1
ATOM 3926 N N . ILE A 1 501 ? -12.055 19.649 9.192 1.00 87.88 501 ILE A N 1
ATOM 3927 C CA . ILE A 1 501 ? -11.751 20.851 8.404 1.00 87.88 501 ILE A CA 1
ATOM 3928 C C . ILE A 1 501 ? -10.284 20.771 7.950 1.00 87.88 501 ILE A C 1
ATOM 3930 O O . ILE A 1 501 ? -9.392 21.081 8.747 1.00 87.88 501 ILE A O 1
ATOM 3934 N N . PRO A 1 502 ? -10.006 20.362 6.696 1.00 82.94 502 PRO A N 1
ATOM 3935 C CA . PRO A 1 502 ? -8.642 20.135 6.213 1.00 82.94 502 PRO A CA 1
ATOM 3936 C C . PRO A 1 502 ? -7.697 21.331 6.401 1.00 82.94 502 PRO A C 1
ATOM 3938 O O . PRO A 1 502 ? -6.568 21.157 6.860 1.00 82.94 502 PRO A O 1
ATOM 3941 N N . SER A 1 503 ? -8.169 22.553 6.141 1.00 79.44 503 SER A N 1
ATOM 3942 C CA . SER A 1 503 ? -7.368 23.788 6.212 1.00 79.44 503 SER A CA 1
ATOM 3943 C C . SER A 1 503 ? -6.845 24.141 7.614 1.00 79.44 503 SER A C 1
ATOM 3945 O O . SER A 1 503 ? -5.847 24.847 7.745 1.00 79.44 503 SER A O 1
ATOM 3947 N N . ARG A 1 504 ? -7.472 23.630 8.683 1.00 81.94 504 ARG A N 1
ATOM 3948 C CA . ARG A 1 504 ? -7.116 23.946 10.083 1.00 81.94 504 ARG A CA 1
ATOM 3949 C C . ARG A 1 504 ? -6.135 22.952 10.714 1.00 81.94 504 ARG A C 1
ATOM 3951 O O . ARG A 1 504 ? -5.640 23.165 11.824 1.00 81.94 504 ARG A O 1
ATOM 3958 N N . ILE A 1 505 ? -5.811 21.863 10.018 1.00 73.56 505 ILE A N 1
ATOM 3959 C CA . ILE A 1 505 ? -4.938 20.800 10.540 1.00 73.56 505 ILE A CA 1
ATOM 3960 C C . ILE A 1 505 ? -3.494 21.287 10.686 1.00 73.56 505 ILE A C 1
ATOM 3962 O O . ILE A 1 505 ? -2.855 20.998 11.701 1.00 73.56 505 ILE A O 1
ATOM 3966 N N . GLU A 1 506 ? -2.999 22.065 9.723 1.00 61.53 506 GLU A N 1
ATOM 3967 C CA . GLU A 1 506 ? -1.635 22.609 9.741 1.00 61.53 506 GLU A CA 1
ATOM 3968 C C . GLU A 1 506 ? -1.482 23.784 10.716 1.00 61.53 506 GLU A C 1
ATOM 3970 O O . GLU A 1 506 ? -0.463 23.893 11.397 1.00 61.53 506 GLU A O 1
ATOM 3975 N N . GLN A 1 507 ? -2.511 24.622 10.870 1.00 54.00 507 GLN A N 1
ATOM 3976 C CA . GLN A 1 507 ? -2.475 25.775 11.782 1.00 54.00 507 GLN A CA 1
ATOM 3977 C C . GLN A 1 507 ? -2.427 25.360 13.262 1.00 54.00 507 GLN A C 1
ATOM 3979 O O . GLN A 1 507 ? -1.761 26.009 14.068 1.00 54.00 507 GLN A O 1
ATOM 3984 N N . SER A 1 508 ? -3.028 24.217 13.609 1.00 50.72 508 SER A N 1
ATOM 3985 C CA . SER A 1 508 ? -2.969 23.633 14.961 1.00 50.72 508 SER A CA 1
ATOM 3986 C C . SER A 1 508 ? -1.584 23.093 15.374 1.00 50.72 508 SER A C 1
ATOM 3988 O O . SER A 1 508 ? -1.438 22.534 16.458 1.00 50.72 508 SER A O 1
ATOM 3990 N N . SER A 1 509 ? -0.557 23.216 14.524 1.00 45.06 509 SER A N 1
ATOM 3991 C CA . SER A 1 509 ? 0.835 22.827 14.833 1.00 45.06 509 SER A CA 1
ATOM 3992 C C . SER A 1 509 ? 1.553 23.823 15.748 1.00 45.06 509 SER A C 1
ATOM 3994 O O . SER A 1 509 ? 2.564 23.480 16.356 1.00 45.06 509 SER A O 1
ATOM 3996 N N . LYS A 1 510 ? 1.043 25.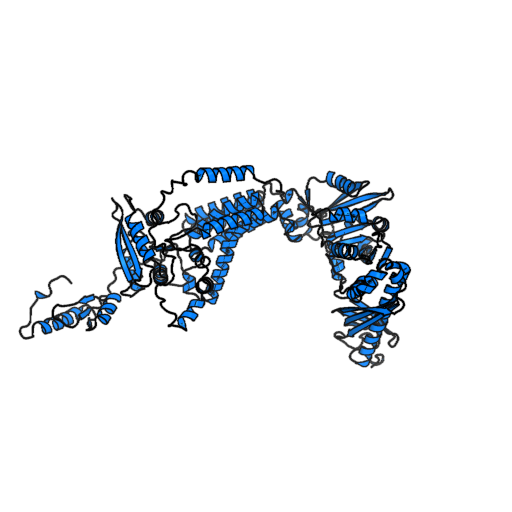055 15.867 1.00 42.03 510 LYS A N 1
ATOM 3997 C CA . LYS A 1 510 ? 1.508 26.021 16.868 1.00 42.03 510 LYS A CA 1
ATOM 3998 C C . LYS A 1 510 ? 0.688 25.787 18.134 1.00 42.03 510 LYS A C 1
ATOM 4000 O O . LYS A 1 510 ? -0.457 26.216 18.196 1.00 42.03 510 LYS A O 1
ATOM 4005 N N . GLY A 1 511 ? 1.250 25.036 19.085 1.00 36.12 511 GLY A N 1
ATOM 4006 C CA . GLY A 1 511 ? 0.597 24.499 20.289 1.00 36.12 511 GLY A CA 1
ATOM 4007 C C . GLY A 1 511 ? 0.064 25.533 21.288 1.00 36.12 511 GLY A C 1
ATOM 4008 O O . GLY A 1 511 ? 0.498 25.570 22.434 1.00 36.12 511 GLY A O 1
ATOM 4009 N N . GLY A 1 512 ? -0.883 26.366 20.866 1.00 38.34 512 GLY A N 1
ATOM 4010 C CA . GLY A 1 512 ? -1.674 27.228 21.729 1.00 38.34 512 GLY A CA 1
ATOM 4011 C C . GLY A 1 512 ? -3.053 26.623 21.978 1.00 38.34 512 GLY A C 1
ATOM 4012 O O . GLY A 1 512 ? -3.734 26.200 21.046 1.00 38.34 512 GLY A O 1
ATOM 4013 N N . ILE A 1 513 ? -3.498 26.666 23.234 1.00 42.88 513 ILE A N 1
ATOM 4014 C CA . ILE A 1 513 ? -4.833 26.241 23.704 1.00 42.88 513 ILE A CA 1
ATOM 4015 C C . ILE A 1 513 ? -5.975 27.100 23.087 1.00 42.88 513 ILE A C 1
ATOM 4017 O O . ILE A 1 513 ? -7.150 26.808 23.278 1.00 42.88 513 ILE A O 1
ATOM 4021 N N . GLY A 1 514 ? -5.645 28.124 22.286 1.00 47.22 514 GLY A N 1
ATOM 4022 C CA . GLY A 1 514 ? -6.585 29.010 21.586 1.00 47.22 514 GLY A CA 1
ATOM 4023 C C . GLY A 1 514 ? -6.696 28.823 20.064 1.00 47.22 514 GLY A C 1
ATOM 4024 O O . GLY A 1 514 ? -7.251 29.697 19.405 1.00 47.22 514 GLY A O 1
ATOM 4025 N N . GLY A 1 515 ? -6.149 27.751 19.477 1.00 57.72 515 GLY A N 1
ATOM 4026 C CA . GLY A 1 515 ? -6.291 27.485 18.037 1.00 57.72 515 GLY A CA 1
ATOM 4027 C C . GLY A 1 515 ? -7.720 27.088 17.634 1.00 57.72 515 GLY A C 1
ATOM 4028 O O . GLY A 1 515 ? -8.416 26.405 18.386 1.00 57.72 515 GLY A O 1
ATOM 4029 N N . GLU A 1 516 ? -8.163 27.483 16.434 1.00 66.81 516 GLU A N 1
ATOM 4030 C CA . GLU A 1 516 ? -9.456 27.045 15.891 1.00 66.81 516 GLU A CA 1
ATOM 4031 C C . GLU A 1 516 ? -9.522 25.511 15.787 1.00 66.81 516 GLU A C 1
ATOM 4033 O O . GLU A 1 516 ? -8.560 24.850 15.386 1.00 66.81 516 GLU A O 1
ATOM 4038 N N . LYS A 1 517 ? -10.679 24.926 16.127 1.00 78.75 517 LYS A N 1
ATOM 4039 C CA . LYS A 1 517 ? -10.867 23.468 16.104 1.00 78.75 517 LYS A CA 1
ATOM 4040 C C . LYS A 1 517 ? -10.669 22.923 14.677 1.00 78.75 517 LYS A C 1
ATOM 4042 O O . LYS A 1 517 ? -11.293 23.442 13.747 1.00 78.75 517 LYS A O 1
ATOM 4047 N N . PRO A 1 518 ? -9.894 21.835 14.483 1.00 81.75 518 PRO A N 1
ATOM 4048 C CA . PRO A 1 518 ? -9.684 21.216 13.169 1.00 81.75 518 PRO A CA 1
ATOM 4049 C C . PRO A 1 518 ? -10.889 20.384 12.696 1.00 81.75 518 PRO A C 1
ATOM 4051 O O . PRO A 1 518 ? -10.782 19.600 11.755 1.00 81.75 518 PRO A O 1
ATOM 4054 N N . TYR A 1 519 ? -12.032 20.520 13.366 1.00 87.12 519 TYR A N 1
ATOM 4055 C CA . TYR A 1 519 ? -13.271 19.817 13.087 1.00 87.12 519 TYR A CA 1
ATOM 4056 C C . TYR A 1 519 ? -14.471 20.714 13.415 1.00 87.12 519 TYR A C 1
ATOM 4058 O O . TYR A 1 519 ? -14.364 21.659 14.201 1.00 87.12 519 TYR A O 1
ATOM 4066 N N . PHE A 1 520 ? -15.625 20.363 12.865 1.00 90.19 520 PHE A N 1
ATOM 4067 C CA . PHE A 1 520 ? -16.936 20.860 13.273 1.00 90.19 520 PHE A CA 1
ATOM 4068 C C . PHE A 1 520 ? -17.873 19.674 13.512 1.00 90.19 520 PHE A C 1
ATOM 4070 O O . PHE A 1 520 ? -17.564 18.544 13.131 1.00 90.19 520 PHE A O 1
ATOM 4077 N N . ILE A 1 521 ? -18.983 19.910 14.207 1.00 91.81 521 ILE A N 1
ATOM 4078 C CA . ILE A 1 521 ? -19.982 18.878 14.488 1.00 91.81 521 ILE A CA 1
ATOM 4079 C C . ILE A 1 521 ? -21.290 19.318 13.858 1.00 91.81 521 ILE A C 1
ATOM 4081 O O . ILE A 1 521 ? -21.768 20.409 14.154 1.00 91.81 521 ILE A O 1
ATOM 4085 N N . GLU A 1 522 ? -21.874 18.447 13.044 1.00 94.69 522 GLU A N 1
ATOM 4086 C CA . GLU A 1 522 ? -23.219 18.641 12.512 1.00 94.69 522 GLU A CA 1
ATOM 4087 C C . GLU A 1 522 ? -24.182 17.631 13.102 1.00 94.69 522 GLU A C 1
ATOM 4089 O O . GLU A 1 522 ? -23.832 16.472 13.337 1.00 94.69 522 GLU A O 1
ATOM 4094 N N . THR A 1 523 ? -25.411 18.088 13.327 1.00 95.19 523 THR A N 1
ATOM 4095 C CA . THR A 1 523 ? -26.470 17.301 13.955 1.00 95.19 523 THR A CA 1
ATOM 4096 C C . THR A 1 523 ? -27.726 17.261 13.093 1.00 95.19 523 THR A C 1
ATOM 4098 O O . THR A 1 523 ? -28.018 18.180 12.320 1.00 95.19 523 THR A O 1
ATOM 4101 N N . GLY A 1 524 ? -28.509 16.201 13.251 1.00 94.38 524 GLY A N 1
ATOM 4102 C CA . GLY A 1 524 ? -29.827 16.052 12.645 1.00 94.38 524 GLY A CA 1
ATOM 4103 C C . GLY A 1 524 ? -30.737 15.243 13.558 1.00 94.38 524 GLY A C 1
ATOM 4104 O O . GLY A 1 524 ? -30.272 14.334 14.238 1.00 94.38 524 GLY A O 1
ATOM 4105 N N . SER A 1 525 ? -32.022 15.600 13.597 1.00 95.50 525 SER A N 1
ATOM 4106 C CA . SER A 1 525 ? -33.024 14.948 14.448 1.00 95.50 525 SER A CA 1
ATOM 4107 C C . SER A 1 525 ? -34.214 14.469 13.621 1.00 95.50 525 SER A C 1
ATOM 4109 O O . SER A 1 525 ? -34.758 15.234 12.818 1.00 95.50 525 SER A O 1
ATOM 4111 N N . GLY A 1 526 ? -34.628 13.217 13.795 1.00 94.00 526 GLY A N 1
ATOM 4112 C CA . GLY A 1 526 ? -35.699 12.592 13.015 1.00 94.00 526 GLY A CA 1
ATOM 4113 C C . GLY A 1 526 ? -36.396 11.458 13.761 1.00 94.00 526 GLY A C 1
ATOM 4114 O O . GLY A 1 526 ? -35.935 11.008 14.807 1.00 94.00 526 GLY A O 1
ATOM 4115 N N . LYS A 1 527 ? -37.522 10.979 13.224 1.00 92.25 527 LYS A N 1
ATOM 4116 C CA . LYS A 1 527 ? -38.251 9.829 13.788 1.00 92.25 527 LYS A CA 1
ATOM 4117 C C . LYS A 1 527 ? -37.525 8.506 13.552 1.00 92.25 527 LYS A C 1
ATOM 4119 O O . LYS A 1 527 ? -37.757 7.551 14.274 1.00 92.25 527 LYS A O 1
ATOM 4124 N N . SER A 1 528 ? -36.646 8.462 12.553 1.00 90.88 528 SER A N 1
ATOM 4125 C CA . SER A 1 528 ? -35.733 7.347 12.296 1.00 90.88 528 SER A CA 1
ATOM 4126 C C . SER A 1 528 ? -34.290 7.842 12.229 1.00 90.88 528 SER A C 1
ATOM 4128 O O . SER A 1 528 ? -34.034 9.007 11.909 1.00 90.88 528 SER A O 1
ATOM 4130 N N . ILE A 1 529 ? -33.335 6.938 12.461 1.00 88.19 529 ILE A N 1
ATOM 4131 C CA . ILE A 1 529 ? -31.897 7.222 12.318 1.00 88.19 529 ILE A CA 1
ATOM 4132 C C . ILE A 1 529 ? -31.573 7.689 10.889 1.00 88.19 529 ILE A C 1
ATOM 4134 O O . ILE A 1 529 ? -30.771 8.602 10.702 1.00 88.19 529 ILE A O 1
ATOM 4138 N N . LEU A 1 530 ? -32.234 7.123 9.873 1.00 88.50 530 LEU A N 1
ATOM 4139 C CA . LEU A 1 530 ? -32.037 7.522 8.479 1.00 88.50 530 LEU A CA 1
ATOM 4140 C C . LEU A 1 530 ? -32.499 8.965 8.221 1.00 88.50 530 LEU A C 1
ATOM 4142 O O . LEU A 1 530 ? -31.782 9.726 7.574 1.00 88.50 530 LEU A O 1
ATOM 4146 N N . GLU A 1 531 ? -33.658 9.359 8.757 1.00 92.31 531 GLU A N 1
ATOM 4147 C CA . GLU A 1 531 ? -34.168 10.734 8.653 1.00 92.31 531 GLU A CA 1
ATOM 4148 C C . GLU A 1 531 ? -33.247 11.728 9.381 1.00 92.31 531 GLU A C 1
ATOM 4150 O O . GLU A 1 531 ? -32.956 12.808 8.862 1.00 92.31 531 GLU A O 1
ATOM 4155 N N . ALA A 1 532 ? -32.744 11.354 10.562 1.00 91.75 532 ALA A N 1
ATOM 4156 C CA . ALA A 1 532 ? -31.788 12.154 11.321 1.00 91.75 532 ALA A CA 1
ATOM 4157 C C . ALA A 1 532 ? -30.479 12.371 10.533 1.00 91.75 532 ALA A C 1
ATOM 4159 O O . ALA A 1 532 ? -30.041 13.513 10.366 1.00 91.75 532 ALA A O 1
ATOM 4160 N N . ILE A 1 533 ? -29.920 11.306 9.941 1.00 89.19 533 ILE A N 1
ATOM 4161 C CA . ILE A 1 533 ? -28.737 11.381 9.067 1.00 89.19 533 ILE A CA 1
ATOM 4162 C C . ILE A 1 533 ? -29.021 12.234 7.825 1.00 89.19 533 ILE A C 1
ATOM 4164 O O . ILE A 1 533 ? -28.170 13.027 7.423 1.00 89.19 533 ILE A O 1
ATOM 4168 N N . GLN A 1 534 ? -30.200 12.103 7.209 1.00 91.06 534 GLN A N 1
ATOM 4169 C CA . GLN A 1 534 ? -30.583 12.896 6.039 1.00 91.06 534 GLN A CA 1
ATOM 4170 C C . GLN A 1 534 ? -30.626 14.393 6.369 1.00 91.06 534 GLN A C 1
ATOM 4172 O O . GLN A 1 534 ? -30.072 15.195 5.618 1.00 91.06 534 GLN A O 1
ATOM 4177 N N . LYS A 1 535 ? -31.216 14.769 7.508 1.00 93.75 535 LYS A N 1
ATOM 4178 C CA . LYS A 1 535 ? -31.259 16.163 7.980 1.00 93.75 535 LYS A CA 1
ATOM 4179 C C . LYS A 1 535 ? -29.880 16.712 8.341 1.00 93.75 535 LYS A C 1
ATOM 4181 O O . LYS A 1 535 ? -29.614 17.878 8.069 1.00 93.75 535 LYS A O 1
ATOM 4186 N N . ALA A 1 536 ? -28.992 15.892 8.906 1.00 90.25 536 ALA A N 1
ATOM 4187 C CA . ALA A 1 536 ? -27.596 16.285 9.116 1.00 90.25 536 ALA A CA 1
ATOM 4188 C C . ALA A 1 536 ? -26.873 16.494 7.771 1.00 90.25 536 ALA A C 1
ATOM 4190 O O . ALA A 1 536 ? -26.186 17.492 7.573 1.00 90.25 536 ALA A O 1
ATOM 4191 N N . ARG A 1 537 ? -27.086 15.590 6.804 1.00 90.31 537 ARG A N 1
ATOM 4192 C CA . ARG A 1 537 ? -26.490 15.657 5.460 1.00 90.31 537 ARG A CA 1
ATOM 4193 C C . ARG A 1 537 ? -26.941 16.884 4.666 1.00 90.31 537 ARG A C 1
ATOM 4195 O O . ARG A 1 537 ? -26.133 17.427 3.925 1.00 90.31 537 ARG A O 1
ATOM 4202 N N . GLN A 1 538 ? -28.186 17.338 4.824 1.00 91.81 538 GLN A N 1
ATOM 4203 C CA . GLN A 1 538 ? -28.715 18.540 4.156 1.00 91.81 538 GLN A CA 1
ATOM 4204 C C . GLN A 1 538 ? -27.949 19.831 4.498 1.00 91.81 538 GLN A C 1
ATOM 4206 O O . GLN A 1 538 ? -28.094 20.822 3.790 1.00 91.81 538 GLN A O 1
ATOM 4211 N N . LYS A 1 539 ? -27.131 19.821 5.557 1.00 91.75 539 LYS A N 1
ATOM 4212 C CA . LYS A 1 539 ? -26.302 20.956 5.984 1.00 91.75 539 LYS A CA 1
ATOM 4213 C C . LYS A 1 539 ? -24.871 20.913 5.433 1.00 91.75 539 LYS A C 1
ATOM 4215 O O . LYS A 1 539 ? -24.106 21.843 5.665 1.00 91.75 539 LYS A O 1
ATOM 4220 N N . LEU A 1 540 ? -24.487 19.845 4.730 1.00 90.81 540 LEU A N 1
ATOM 4221 C CA . LEU A 1 540 ? -23.126 19.640 4.228 1.00 90.81 540 LEU A CA 1
ATOM 4222 C C . LEU A 1 540 ? -23.038 19.927 2.728 1.00 90.81 540 LEU A C 1
ATOM 4224 O O . LEU A 1 540 ? -23.893 19.505 1.953 1.00 90.81 540 LEU A O 1
ATOM 4228 N N . SER A 1 541 ? -21.950 20.575 2.310 1.00 89.62 541 SER A N 1
ATOM 4229 C CA . SER A 1 541 ? -21.636 20.838 0.898 1.00 89.62 541 SER A CA 1
ATOM 4230 C C . SER A 1 541 ? -20.867 19.705 0.204 1.00 89.62 541 SER A C 1
ATOM 4232 O O . SER A 1 541 ? -20.649 19.772 -1.001 1.00 89.62 541 SER A O 1
ATOM 4234 N N . ARG A 1 542 ? -20.442 18.673 0.949 1.00 90.00 542 ARG A N 1
ATOM 4235 C CA . ARG A 1 542 ? -19.556 17.586 0.489 1.00 90.00 542 ARG A CA 1
ATOM 4236 C C . ARG A 1 542 ? -20.137 16.200 0.761 1.00 90.00 542 ARG A C 1
ATOM 4238 O O . ARG A 1 542 ? -20.982 16.026 1.644 1.00 90.00 542 ARG A O 1
ATOM 4245 N N . THR A 1 543 ? -19.653 15.189 0.041 1.00 88.38 543 THR A N 1
ATOM 4246 C CA . THR A 1 543 ? -20.069 13.793 0.237 1.00 88.38 543 THR A CA 1
ATOM 4247 C C . THR A 1 543 ? -19.437 13.199 1.497 1.00 88.38 543 THR A C 1
ATOM 4249 O O . THR A 1 543 ? -18.228 13.272 1.725 1.00 88.38 543 THR A O 1
ATOM 4252 N N . ILE A 1 544 ? -20.262 12.607 2.366 1.00 89.12 544 ILE A N 1
ATOM 4253 C CA . ILE A 1 544 ? -19.787 12.029 3.628 1.00 89.12 544 ILE A CA 1
ATOM 4254 C C . ILE A 1 544 ? -19.013 10.741 3.345 1.00 89.12 544 ILE A C 1
ATOM 4256 O O . ILE A 1 544 ? -19.572 9.772 2.835 1.00 89.12 544 ILE A O 1
ATOM 4260 N N . THR A 1 545 ? -17.755 10.693 3.774 1.00 88.50 545 THR A N 1
ATOM 4261 C CA . THR A 1 545 ? -16.919 9.491 3.726 1.00 88.50 545 THR A CA 1
ATOM 4262 C C . THR A 1 545 ? -16.734 8.924 5.135 1.00 88.50 545 THR A C 1
ATOM 4264 O O . THR A 1 545 ? -16.024 9.502 5.959 1.00 88.50 545 THR A O 1
ATOM 4267 N N . ARG A 1 546 ? -17.360 7.770 5.411 1.00 88.44 546 ARG A N 1
ATOM 4268 C CA . ARG A 1 546 ? -17.391 7.120 6.746 1.00 88.44 546 ARG A CA 1
ATOM 4269 C C . ARG A 1 546 ? -16.282 6.107 6.991 1.00 88.44 546 ARG A C 1
ATOM 4271 O O . ARG A 1 546 ? -16.070 5.664 8.115 1.00 88.44 546 ARG A O 1
ATOM 4278 N N . SER A 1 547 ? -15.519 5.762 5.964 1.00 84.25 547 SER A N 1
ATOM 4279 C CA . SER A 1 547 ? -14.523 4.691 6.033 1.00 84.25 547 SER A CA 1
ATOM 4280 C C . SER A 1 547 ? -13.330 4.995 6.948 1.00 84.25 547 SER A C 1
ATOM 4282 O O . SER A 1 547 ? -12.531 4.104 7.242 1.00 84.25 547 SER A O 1
ATOM 4284 N N . HIS A 1 548 ? -13.204 6.236 7.425 1.00 86.25 548 HIS A N 1
ATOM 4285 C CA . HIS A 1 548 ? -12.214 6.642 8.424 1.00 86.25 548 HIS A CA 1
ATOM 4286 C C . HIS A 1 548 ? -12.798 6.816 9.825 1.00 86.25 548 HIS A C 1
ATOM 4288 O O . HIS A 1 548 ? -12.018 7.052 10.749 1.00 86.25 548 HIS A O 1
ATOM 4294 N N . ARG A 1 549 ? -14.108 6.596 10.006 1.00 89.50 549 ARG A N 1
ATOM 4295 C CA . ARG A 1 549 ? -14.765 6.654 11.306 1.00 89.50 549 ARG A CA 1
ATOM 4296 C C . ARG A 1 549 ? -14.196 5.579 12.217 1.00 89.50 549 ARG A C 1
ATOM 4298 O O . ARG A 1 549 ? -14.239 4.386 11.900 1.00 89.50 549 ARG A O 1
ATOM 4305 N N . ARG A 1 550 ? -13.603 6.008 13.329 1.00 85.38 550 ARG A N 1
ATOM 4306 C CA . ARG A 1 550 ? -12.983 5.103 14.308 1.00 85.38 550 ARG A CA 1
ATOM 4307 C C . ARG A 1 550 ? -13.871 4.856 15.508 1.00 85.38 550 ARG A C 1
ATOM 4309 O O . ARG A 1 550 ? -13.845 3.741 16.014 1.00 85.38 550 ARG A O 1
ATOM 4316 N N . ASN A 1 551 ? -14.643 5.860 15.915 1.00 90.44 551 ASN A N 1
ATOM 4317 C CA . ASN A 1 551 ? -15.460 5.802 17.116 1.00 90.44 551 ASN A CA 1
ATOM 4318 C C . ASN A 1 551 ? -16.902 6.180 16.821 1.00 90.44 551 ASN A C 1
ATOM 4320 O O . ASN A 1 551 ? -17.180 7.068 16.013 1.00 90.44 551 ASN A O 1
ATOM 4324 N N . TYR A 1 552 ? -17.808 5.494 17.497 1.00 93.81 552 TYR A N 1
ATOM 4325 C CA . TYR A 1 552 ? -19.220 5.792 17.478 1.00 93.81 552 TYR A CA 1
ATOM 4326 C C . TYR A 1 552 ? -19.762 5.822 18.901 1.00 93.81 552 TYR A C 1
ATOM 4328 O O . TYR A 1 552 ? -19.575 4.855 19.629 1.00 93.81 552 TYR A O 1
ATOM 4336 N N . TYR A 1 553 ? -20.425 6.899 19.304 1.00 95.06 553 TYR A N 1
ATOM 4337 C CA . TYR A 1 553 ? -20.945 7.060 20.661 1.00 95.06 553 TYR A CA 1
ATOM 4338 C C . TYR A 1 553 ? -22.462 6.858 20.704 1.00 95.06 553 TYR A C 1
ATOM 4340 O O . TYR A 1 553 ? -23.202 7.370 19.868 1.00 95.06 553 TYR A O 1
ATOM 4348 N N . ILE A 1 554 ? -22.932 6.119 21.698 1.00 96.44 554 ILE A N 1
ATOM 4349 C CA . ILE A 1 554 ? -24.342 5.860 21.973 1.00 96.44 554 ILE A CA 1
ATOM 4350 C C . ILE A 1 554 ? -24.661 6.522 23.309 1.00 96.44 554 ILE A C 1
ATOM 4352 O O . ILE A 1 554 ? -24.034 6.192 24.321 1.00 96.44 554 ILE A O 1
ATOM 4356 N N . GLY A 1 555 ? -25.619 7.447 23.321 1.00 96.50 555 GLY A N 1
ATOM 4357 C CA . GLY A 1 555 ? -26.126 8.012 24.571 1.00 96.50 555 GLY A CA 1
ATOM 4358 C C . GLY A 1 555 ? -26.779 6.952 25.453 1.00 96.50 555 GLY A C 1
ATOM 4359 O O . GLY A 1 555 ? -27.383 5.999 24.953 1.00 96.50 555 GLY A O 1
ATOM 4360 N N . GLU A 1 556 ? -26.693 7.118 26.771 1.00 96.06 556 GLU A N 1
ATOM 4361 C CA . GLU A 1 556 ? -27.235 6.134 27.714 1.00 96.06 556 GLU A CA 1
ATOM 4362 C C . GLU A 1 556 ? -28.740 5.877 27.521 1.00 96.06 556 GLU A C 1
ATOM 4364 O O . GLU A 1 556 ? -29.172 4.725 27.577 1.00 96.06 556 GLU A O 1
ATOM 4369 N N . ASP A 1 557 ? -29.536 6.912 27.241 1.00 96.12 557 ASP A N 1
ATOM 4370 C CA . ASP A 1 557 ? -30.986 6.768 27.051 1.00 96.12 557 ASP A CA 1
ATOM 4371 C C . ASP A 1 557 ? -31.329 5.920 25.818 1.00 96.12 557 ASP A C 1
ATOM 4373 O O . ASP A 1 557 ? -32.221 5.070 25.876 1.00 96.12 557 ASP A O 1
ATOM 4377 N N . LEU A 1 558 ? -30.567 6.066 24.727 1.00 95.75 558 LEU A N 1
ATOM 4378 C CA . LEU A 1 558 ? -30.697 5.197 23.556 1.00 95.75 558 LEU A CA 1
ATOM 4379 C C . LEU A 1 558 ? -30.267 3.763 23.883 1.00 95.75 558 LEU A C 1
ATOM 4381 O O . LEU A 1 558 ? -30.943 2.812 23.494 1.00 95.75 558 LEU A O 1
ATOM 4385 N N . ALA A 1 559 ? -29.169 3.594 24.624 1.00 96.69 559 ALA A N 1
ATOM 4386 C CA . ALA A 1 559 ? -28.706 2.275 25.039 1.00 96.69 559 ALA A CA 1
ATOM 4387 C C . ALA A 1 559 ? -29.766 1.549 25.890 1.00 96.69 559 ALA A C 1
ATOM 4389 O O . ALA A 1 559 ? -30.005 0.362 25.675 1.00 96.69 559 ALA A O 1
ATOM 4390 N N . LYS A 1 560 ? -30.449 2.256 26.802 1.00 96.25 560 LYS A N 1
ATOM 4391 C CA . LYS A 1 560 ? -31.566 1.727 27.610 1.00 96.25 560 LYS A CA 1
ATOM 4392 C C . LYS A 1 560 ? -32.802 1.405 26.772 1.00 96.25 560 LYS A C 1
ATOM 4394 O O . LYS A 1 560 ? -33.439 0.379 27.003 1.00 96.25 560 LYS A O 1
ATOM 4399 N N . HIS A 1 561 ? -33.140 2.260 25.807 1.00 94.62 561 HIS A N 1
ATOM 4400 C CA . HIS A 1 561 ? -34.271 2.034 24.906 1.00 94.62 561 HIS A CA 1
ATOM 4401 C C . HIS A 1 561 ? -34.061 0.797 24.018 1.00 94.62 561 HIS A C 1
ATOM 4403 O O . HIS A 1 561 ? -34.986 0.003 23.831 1.00 94.62 561 HIS A O 1
ATOM 4409 N N . GLY A 1 562 ? -32.831 0.610 23.534 1.00 94.31 562 GLY A N 1
ATOM 4410 C CA . GLY A 1 562 ? -32.402 -0.503 22.695 1.00 94.31 562 GLY A CA 1
ATOM 4411 C C . GLY A 1 562 ? -31.758 -0.033 21.395 1.00 94.31 562 GLY A C 1
ATOM 4412 O O . GLY A 1 562 ? -32.208 0.926 20.772 1.00 94.31 562 GLY A O 1
ATOM 4413 N N . ILE A 1 563 ? -30.707 -0.733 20.959 1.00 94.25 563 ILE A N 1
ATOM 4414 C CA . ILE A 1 563 ? -29.877 -0.320 19.809 1.00 94.25 563 ILE A CA 1
ATOM 4415 C C . ILE A 1 563 ? -30.090 -1.176 18.553 1.00 94.25 563 ILE A C 1
ATOM 4417 O O . ILE A 1 563 ? -29.336 -1.072 17.589 1.00 94.25 563 ILE A O 1
ATOM 4421 N N . LYS A 1 564 ? -31.126 -2.020 18.526 1.00 91.12 564 LYS A N 1
ATOM 4422 C CA . LYS A 1 564 ? -31.395 -2.950 17.417 1.00 91.12 564 LYS A CA 1
ATOM 4423 C C . LYS A 1 564 ? -31.578 -2.247 16.067 1.00 91.12 564 LYS A C 1
ATOM 4425 O O . LYS A 1 564 ? -30.982 -2.668 15.080 1.00 91.12 564 LYS A O 1
ATOM 4430 N N . GLU A 1 565 ? -32.351 -1.163 16.027 1.00 87.69 565 GLU A N 1
ATOM 4431 C CA . GLU A 1 565 ? -32.580 -0.390 14.794 1.00 87.69 565 GLU A CA 1
ATOM 4432 C C . GLU A 1 565 ? -31.294 0.270 14.280 1.00 87.69 565 GLU A C 1
ATOM 4434 O O . GLU A 1 565 ? -31.024 0.288 13.080 1.00 87.69 565 GLU A O 1
ATOM 4439 N N . MET A 1 566 ? -30.457 0.752 15.202 1.00 89.75 566 MET A N 1
ATOM 4440 C CA . MET A 1 566 ? -29.141 1.300 14.881 1.00 89.75 566 MET A CA 1
ATOM 4441 C C . MET A 1 566 ? -28.222 0.231 14.283 1.00 89.75 566 MET A C 1
ATOM 4443 O O . MET A 1 566 ? -27.538 0.495 13.296 1.00 89.75 566 MET A O 1
ATOM 4447 N N . LEU A 1 567 ? -28.215 -0.976 14.853 1.00 89.25 567 LEU A N 1
ATOM 4448 C CA . LEU A 1 567 ? -27.397 -2.086 14.366 1.00 89.25 567 LEU A CA 1
ATOM 4449 C C . LEU A 1 567 ? -27.847 -2.585 12.987 1.00 89.25 567 LEU A C 1
ATOM 4451 O O . LEU A 1 567 ? -26.986 -2.850 12.145 1.00 89.25 567 LEU A O 1
ATOM 4455 N N . ASP A 1 568 ? -29.158 -2.660 12.723 1.00 87.50 568 ASP A N 1
ATOM 4456 C CA . ASP A 1 568 ? -29.676 -2.989 11.386 1.00 87.50 568 ASP A CA 1
ATOM 4457 C C . ASP A 1 568 ? -29.200 -1.948 10.362 1.00 87.50 568 ASP A C 1
ATOM 4459 O O . ASP A 1 568 ? -28.572 -2.314 9.365 1.00 87.50 568 ASP A O 1
ATOM 4463 N N . ALA A 1 569 ? -29.356 -0.653 10.664 1.00 84.94 569 ALA A N 1
ATOM 4464 C CA . ALA A 1 569 ? -28.849 0.423 9.811 1.00 84.94 569 ALA A CA 1
ATOM 4465 C C . ALA A 1 569 ? -27.326 0.333 9.595 1.00 84.94 569 ALA A C 1
ATOM 4467 O O . ALA A 1 569 ? -26.836 0.553 8.487 1.00 84.94 569 ALA A O 1
ATOM 4468 N N . PHE A 1 570 ? -26.567 -0.031 10.632 1.00 87.00 570 PHE A N 1
ATOM 4469 C CA . PHE A 1 570 ? -25.114 -0.159 10.550 1.00 87.00 570 PHE A CA 1
ATOM 4470 C C . PHE A 1 570 ? -24.662 -1.312 9.667 1.00 87.00 570 PHE A C 1
ATOM 4472 O O . PHE A 1 570 ? -23.725 -1.137 8.889 1.00 87.00 570 PHE A O 1
ATOM 4479 N N . SER A 1 571 ? -25.330 -2.460 9.787 1.00 85.44 571 SER A N 1
ATOM 4480 C CA . SER A 1 571 ? -25.015 -3.672 9.028 1.00 85.44 571 SER A CA 1
ATOM 4481 C C . SER A 1 571 ? -25.289 -3.528 7.527 1.00 85.44 571 SER A C 1
ATOM 4483 O O . SER A 1 571 ? -24.691 -4.238 6.721 1.00 85.44 571 SER A O 1
ATOM 4485 N N . ARG A 1 572 ? -26.166 -2.588 7.147 1.00 86.81 572 ARG A N 1
ATOM 4486 C CA . ARG A 1 572 ? -26.550 -2.305 5.757 1.00 86.81 572 ARG A CA 1
ATOM 4487 C C . ARG A 1 572 ? -25.683 -1.250 5.070 1.00 86.81 572 ARG A C 1
ATOM 4489 O O . ARG A 1 572 ? -25.699 -1.192 3.844 1.00 86.81 572 ARG A O 1
ATOM 4496 N N . ASP A 1 573 ? -24.958 -0.412 5.816 1.00 83.25 573 ASP A N 1
ATOM 4497 C CA . ASP A 1 573 ? -24.101 0.637 5.242 1.00 83.25 573 ASP A CA 1
ATOM 4498 C C . ASP A 1 573 ? -22.665 0.108 5.023 1.00 83.25 573 ASP A C 1
ATOM 4500 O O . ASP A 1 573 ? -21.912 -0.043 5.993 1.00 83.25 573 ASP A O 1
ATOM 4504 N N . PRO A 1 574 ? -22.236 -0.128 3.765 1.00 80.69 574 PRO A N 1
ATOM 4505 C CA . PRO A 1 574 ? -20.889 -0.615 3.457 1.00 80.69 574 PRO A CA 1
ATOM 4506 C C . PRO A 1 574 ? -19.787 0.403 3.797 1.00 80.69 574 PRO A C 1
ATOM 4508 O O . PRO A 1 574 ? -18.607 0.053 3.832 1.00 80.69 574 PRO A O 1
ATOM 4511 N N . GLY A 1 575 ? -20.142 1.666 4.059 1.00 80.81 575 GLY A N 1
ATOM 4512 C CA . GLY A 1 575 ? -19.218 2.698 4.515 1.00 80.81 575 GLY A CA 1
ATOM 4513 C C . GLY A 1 575 ? -18.733 2.494 5.953 1.00 80.81 575 GLY A C 1
ATOM 4514 O O . GLY A 1 575 ? -17.703 3.063 6.330 1.00 80.81 575 GLY A O 1
ATOM 4515 N N . ASN A 1 576 ? -19.434 1.680 6.751 1.00 84.38 576 ASN A N 1
ATOM 4516 C CA . ASN A 1 576 ? -19.061 1.392 8.130 1.00 84.38 576 ASN A CA 1
ATOM 4517 C C . ASN A 1 576 ? -17.921 0.378 8.203 1.00 84.38 576 ASN A C 1
ATOM 4519 O O . ASN A 1 576 ? -17.935 -0.683 7.581 1.00 84.38 576 ASN A O 1
ATOM 4523 N N . ARG A 1 577 ? -16.927 0.668 9.042 1.00 85.69 577 ARG A N 1
ATOM 4524 C CA . ARG A 1 577 ? -15.855 -0.288 9.314 1.00 85.69 577 ARG A CA 1
ATOM 4525 C C . ARG A 1 577 ? -16.337 -1.294 10.346 1.00 85.69 577 ARG A C 1
ATOM 4527 O O . ARG A 1 577 ? -16.671 -0.913 11.460 1.00 85.69 577 ARG A O 1
ATOM 4534 N N . ILE A 1 578 ? -16.214 -2.579 10.036 1.00 85.94 578 ILE A N 1
ATOM 4535 C CA . ILE A 1 578 ? -16.425 -3.658 11.016 1.00 85.94 578 ILE A CA 1
ATOM 4536 C C . ILE A 1 578 ? -15.474 -3.506 12.223 1.00 85.94 578 ILE A C 1
ATOM 4538 O O . ILE A 1 578 ? -15.837 -3.775 13.360 1.00 85.94 578 ILE A O 1
ATOM 4542 N N . ARG A 1 579 ? -14.260 -2.992 11.981 1.00 86.62 579 ARG A N 1
ATOM 4543 C CA . ARG A 1 579 ? -13.229 -2.706 12.997 1.00 86.62 579 ARG A CA 1
ATOM 4544 C C . ARG A 1 579 ? -13.281 -1.272 13.554 1.00 86.62 579 ARG A C 1
ATOM 4546 O O . ARG A 1 579 ? -12.241 -0.619 13.684 1.00 86.62 579 ARG A O 1
ATOM 4553 N N . MET A 1 580 ? -14.480 -0.741 13.784 1.00 89.56 580 MET A N 1
ATOM 4554 C CA . MET A 1 580 ? -14.678 0.504 14.541 1.00 89.56 580 MET A CA 1
ATOM 4555 C C . MET A 1 580 ? -15.041 0.193 15.989 1.00 89.56 580 MET A C 1
ATOM 4557 O O . MET A 1 580 ? -15.528 -0.902 16.280 1.00 89.56 580 MET A O 1
ATOM 4561 N N . ASP A 1 581 ? -14.834 1.167 16.874 1.00 91.06 581 ASP A N 1
ATOM 4562 C CA . ASP A 1 581 ? -15.323 1.066 18.238 1.00 91.06 581 ASP A CA 1
ATOM 4563 C C . ASP A 1 581 ? -16.670 1.756 18.432 1.00 91.06 581 ASP A C 1
ATOM 4565 O O . ASP A 1 581 ? -16.870 2.888 17.989 1.00 91.06 581 ASP A O 1
ATOM 4569 N N . ILE A 1 582 ? -17.578 1.068 19.120 1.00 94.00 582 ILE A N 1
ATOM 4570 C CA . ILE A 1 582 ? -18.857 1.607 19.568 1.00 94.00 582 ILE A CA 1
ATOM 4571 C C . ILE A 1 582 ? -18.795 1.754 21.085 1.00 94.00 582 ILE A C 1
ATOM 4573 O O . ILE A 1 582 ? -18.439 0.821 21.798 1.00 94.00 582 ILE A O 1
ATOM 4577 N N . TRP A 1 583 ? -19.154 2.933 21.566 1.00 94.62 583 TRP A N 1
ATOM 4578 C CA . TRP A 1 583 ? -19.019 3.372 22.944 1.00 94.62 583 TRP A CA 1
ATOM 4579 C C . TRP A 1 583 ? -20.384 3.700 23.520 1.00 94.62 583 TRP A C 1
ATOM 4581 O O . TRP A 1 583 ? -21.177 4.358 22.854 1.00 94.62 583 TRP A O 1
ATOM 4591 N N . VAL A 1 584 ? -20.640 3.321 24.768 1.00 96.88 584 VAL A N 1
ATOM 4592 C CA . VAL A 1 584 ? -21.772 3.869 25.530 1.00 96.88 584 VAL A CA 1
ATOM 4593 C C . VAL A 1 584 ? -21.270 5.030 26.379 1.00 96.88 584 VAL A C 1
ATOM 4595 O O . VAL A 1 584 ? -20.230 4.915 27.032 1.00 96.88 584 VAL A O 1
ATOM 4598 N N . VAL A 1 585 ? -21.993 6.148 26.368 1.00 95.88 585 VAL A N 1
ATOM 4599 C CA . VAL A 1 585 ? -21.677 7.318 27.192 1.00 95.88 585 VAL A CA 1
ATOM 4600 C C . VAL A 1 585 ? -22.547 7.294 28.437 1.00 95.88 585 VAL A C 1
ATOM 4602 O O . VAL A 1 585 ? -23.753 7.505 28.360 1.00 95.88 585 VAL A O 1
ATOM 4605 N N . LYS A 1 586 ? -21.941 7.026 29.594 1.00 95.38 586 LYS A N 1
ATOM 4606 C CA . LYS A 1 586 ? -22.660 6.936 30.866 1.00 95.38 586 LYS A CA 1
ATOM 4607 C C . LYS A 1 586 ? -23.057 8.330 31.364 1.00 95.38 586 LYS A C 1
ATOM 4609 O O . LYS A 1 586 ? -22.227 9.237 31.456 1.00 95.38 586 LYS A O 1
ATOM 4614 N N . GLY A 1 587 ? -24.329 8.486 31.705 1.00 93.19 587 GLY A N 1
ATOM 4615 C CA . GLY A 1 587 ? -24.947 9.673 32.290 1.00 93.19 587 GLY A CA 1
ATOM 4616 C C . GLY A 1 587 ? -25.095 10.867 31.351 1.00 93.19 587 GLY A C 1
ATOM 4617 O O . GLY A 1 587 ? -25.577 11.904 31.790 1.00 93.19 587 GLY A O 1
ATOM 4618 N N . ASN A 1 588 ? -24.659 10.759 30.093 1.00 93.50 588 ASN A N 1
ATOM 4619 C CA . ASN A 1 588 ? -24.613 11.873 29.148 1.00 93.50 588 ASN A CA 1
ATOM 4620 C C . ASN A 1 588 ? -24.978 11.406 27.730 1.00 93.50 588 ASN A C 1
ATOM 4622 O O . ASN A 1 588 ? -25.169 10.217 27.464 1.00 93.50 588 ASN A O 1
ATOM 4626 N N . THR A 1 589 ? -25.052 12.365 26.811 1.00 94.75 589 THR A N 1
ATOM 4627 C CA . THR A 1 589 ? -25.286 12.110 25.387 1.00 94.75 589 THR A CA 1
ATOM 4628 C C . THR A 1 589 ? -23.985 11.789 24.649 1.00 94.75 589 THR A C 1
ATOM 4630 O O . THR A 1 589 ? -22.897 12.254 25.003 1.00 94.75 589 THR A O 1
ATOM 4633 N N . GLY A 1 590 ? -24.089 11.016 23.573 1.00 92.69 590 GLY A N 1
ATOM 4634 C CA . GLY A 1 590 ? -23.018 10.816 22.610 1.00 92.69 590 GLY A CA 1
ATOM 4635 C C . GLY A 1 590 ? -22.568 12.123 21.954 1.00 92.69 590 GLY A C 1
ATOM 4636 O O . GLY A 1 590 ? -21.371 12.296 21.719 1.00 92.69 590 GLY A O 1
ATOM 4637 N N . LEU A 1 591 ? -23.488 13.069 21.727 1.00 93.50 591 LEU A N 1
ATOM 4638 C CA . LEU A 1 591 ? -23.151 14.416 21.257 1.00 93.50 591 LEU A CA 1
ATOM 4639 C C . LEU A 1 591 ? -22.185 15.136 22.209 1.00 93.50 591 LEU A C 1
ATOM 4641 O O . LEU A 1 591 ? -21.203 15.719 21.747 1.00 93.50 591 LEU A O 1
ATOM 4645 N N . GLU A 1 592 ? -22.425 15.086 23.522 1.00 91.75 592 GLU A N 1
ATOM 4646 C CA . GLU A 1 592 ? -21.508 15.686 24.495 1.00 91.75 592 GLU A CA 1
ATOM 4647 C C . GLU A 1 592 ? -20.124 15.037 24.432 1.00 91.75 592 GLU A C 1
ATOM 4649 O O . GLU A 1 592 ? -19.124 15.754 24.418 1.00 91.75 592 GLU A O 1
ATOM 4654 N N . ALA A 1 593 ? -20.041 13.709 24.298 1.00 90.56 593 ALA A N 1
ATOM 4655 C CA . ALA A 1 593 ? -18.758 13.014 24.173 1.00 90.56 593 ALA A CA 1
ATOM 4656 C C . ALA A 1 593 ? -17.953 13.459 22.938 1.00 90.56 593 ALA A C 1
ATOM 4658 O O . ALA A 1 593 ? -16.730 13.563 23.012 1.00 90.56 593 ALA A O 1
ATOM 4659 N N . LEU A 1 594 ? -18.615 13.797 21.823 1.00 89.50 594 LEU A N 1
ATOM 4660 C CA . LEU A 1 594 ? -17.948 14.353 20.636 1.00 89.50 594 LEU A CA 1
ATOM 4661 C C . LEU A 1 594 ? -17.386 15.769 20.859 1.00 89.50 594 LEU A C 1
ATOM 4663 O O . LEU A 1 594 ? -16.463 16.179 20.149 1.00 89.50 594 LEU A O 1
ATOM 4667 N N . GLN A 1 595 ? -17.942 16.528 21.809 1.00 88.06 595 GLN A N 1
ATOM 4668 C CA . GLN A 1 595 ? -17.589 17.927 22.071 1.00 88.06 595 GLN A CA 1
ATOM 4669 C C . GLN A 1 595 ? -16.468 18.103 23.101 1.00 88.06 595 GLN A C 1
ATOM 4671 O O . GLN A 1 595 ? -15.842 19.169 23.120 1.00 88.06 595 GLN A O 1
ATOM 4676 N N . VAL A 1 596 ? -16.213 17.096 23.943 1.00 86.12 596 VAL A N 1
ATOM 4677 C CA . VAL A 1 596 ? -15.188 17.161 24.994 1.00 86.12 596 VAL A CA 1
ATOM 4678 C C . VAL A 1 596 ? -13.802 17.327 24.357 1.00 86.12 596 VAL A C 1
ATOM 4680 O O . VAL A 1 596 ? -13.371 16.443 23.623 1.00 86.12 596 VAL A O 1
ATOM 4683 N N . PRO A 1 597 ? -13.077 18.436 24.590 1.00 79.12 597 PRO A N 1
ATOM 4684 C CA . PRO A 1 597 ? -11.722 18.593 24.072 1.00 79.12 597 PRO A CA 1
ATOM 4685 C C . PRO A 1 597 ? -10.751 17.650 24.796 1.00 79.12 597 PRO A C 1
ATOM 4687 O O . PRO A 1 597 ? -10.938 17.341 25.970 1.00 79.12 597 PRO A O 1
ATOM 4690 N N . TYR A 1 598 ? -9.684 17.225 24.113 1.00 78.06 598 TYR A N 1
ATOM 4691 C CA . TYR A 1 598 ? -8.622 16.427 24.727 1.00 78.06 598 TYR A CA 1
ATOM 4692 C C . TYR A 1 598 ? -7.243 17.049 24.447 1.00 78.06 598 TYR A C 1
ATOM 4694 O O . TYR A 1 598 ? -6.943 17.305 23.281 1.00 78.06 598 TYR A O 1
ATOM 4702 N N . PRO A 1 599 ? -6.384 17.290 25.459 1.00 74.31 599 PRO A N 1
ATOM 4703 C CA . PRO A 1 599 ? -5.143 18.053 25.271 1.00 74.31 599 PRO A CA 1
ATOM 4704 C C . PRO A 1 599 ? -4.127 17.411 24.319 1.00 74.31 599 PRO A C 1
ATOM 4706 O O . PRO A 1 599 ? -3.425 18.112 23.596 1.00 74.31 599 PRO A O 1
ATOM 4709 N N . LEU A 1 600 ? -4.039 16.077 24.320 1.00 77.50 600 LEU A N 1
ATOM 4710 C CA . LEU A 1 600 ? -3.030 15.335 23.553 1.00 77.50 600 LEU A CA 1
ATOM 4711 C C . LEU A 1 600 ? -3.493 14.956 22.141 1.00 77.50 600 LEU A C 1
ATOM 4713 O O . LEU A 1 600 ? -2.688 14.509 21.327 1.00 77.50 600 LEU A O 1
ATOM 4717 N N . GLU A 1 601 ? -4.781 15.124 21.829 1.00 77.69 601 GLU A N 1
ATOM 4718 C CA . GLU A 1 601 ? -5.366 14.665 20.571 1.00 77.69 601 GLU A CA 1
ATOM 4719 C C . GLU A 1 601 ? -6.121 15.792 19.870 1.00 77.69 601 GLU A C 1
ATOM 4721 O O . GLU A 1 601 ? -7.119 16.304 20.368 1.00 77.69 601 GLU A O 1
ATOM 4726 N N . LYS A 1 602 ? -5.692 16.126 18.647 1.00 70.50 602 LYS A N 1
ATOM 4727 C CA . LYS A 1 602 ? -6.347 17.145 17.804 1.00 70.50 602 LYS A CA 1
ATOM 4728 C C . LYS A 1 602 ? -7.804 16.799 17.471 1.00 70.50 602 LYS A C 1
ATOM 4730 O O . LYS A 1 602 ? -8.625 17.685 17.252 1.00 70.50 602 LYS A O 1
ATOM 4735 N N . ILE A 1 603 ? -8.101 15.502 17.400 1.00 73.25 603 ILE A N 1
ATOM 4736 C CA . ILE A 1 603 ? -9.426 14.947 17.129 1.00 73.25 603 ILE A CA 1
ATOM 4737 C C . ILE A 1 603 ? -9.863 14.227 18.407 1.00 73.25 603 ILE A C 1
ATOM 4739 O O . ILE A 1 603 ? -9.352 13.134 18.674 1.00 73.25 603 ILE A O 1
ATOM 4743 N N . PRO A 1 604 ? -10.796 14.798 19.190 1.00 72.88 604 PRO A N 1
ATOM 4744 C CA . PRO A 1 604 ? -11.205 14.238 20.473 1.00 72.88 604 PRO A CA 1
ATOM 4745 C C . PRO A 1 604 ? -11.645 12.788 20.409 1.00 72.88 604 PRO A C 1
ATOM 4747 O O . PRO A 1 604 ? -11.325 12.000 21.292 1.00 72.88 604 PRO A O 1
ATOM 4750 N N . ALA A 1 605 ? -12.306 12.403 19.320 1.00 69.75 605 ALA A N 1
ATOM 4751 C CA . ALA A 1 605 ? -12.743 11.035 19.166 1.00 69.75 605 ALA A CA 1
ATOM 4752 C C . ALA A 1 605 ? -11.584 10.033 19.214 1.00 69.75 605 ALA A C 1
ATOM 4754 O O . ALA A 1 605 ? -11.760 8.938 19.729 1.00 69.75 605 ALA A O 1
ATOM 4755 N N . VAL A 1 606 ? -10.383 10.377 18.735 1.00 77.19 606 VAL A N 1
ATOM 4756 C CA . VAL A 1 606 ? -9.213 9.479 18.791 1.00 77.19 606 VAL A CA 1
ATOM 4757 C C . VAL A 1 606 ? -8.760 9.227 20.236 1.00 77.19 606 VAL A C 1
ATOM 4759 O O . VAL A 1 606 ? -8.196 8.165 20.516 1.00 77.19 606 VAL A O 1
ATOM 4762 N N . ALA A 1 607 ? -9.057 10.145 21.162 1.00 81.69 607 ALA A N 1
ATOM 4763 C CA . ALA A 1 607 ? -8.671 10.032 22.562 1.00 81.69 607 ALA A CA 1
ATOM 4764 C C . ALA A 1 607 ? -9.288 8.800 23.229 1.00 81.69 607 ALA A C 1
ATOM 4766 O O . ALA A 1 607 ? -8.549 8.032 23.831 1.00 81.69 607 ALA A O 1
ATOM 4767 N N . SER A 1 608 ? -10.589 8.527 23.053 1.00 83.94 608 SER A N 1
ATOM 4768 C CA . SER A 1 608 ? -11.234 7.350 23.669 1.00 83.94 608 SER A CA 1
ATOM 4769 C C . SER A 1 608 ? -10.550 6.038 23.277 1.00 83.94 608 SER A C 1
ATOM 4771 O O . SER A 1 608 ? -10.320 5.178 24.123 1.00 83.94 608 SER A O 1
ATOM 4773 N N . LEU A 1 609 ? -10.138 5.914 22.012 1.00 83.69 609 LEU A N 1
ATOM 4774 C CA . LEU A 1 609 ? -9.431 4.735 21.515 1.00 83.69 609 LEU A CA 1
ATOM 4775 C C . LEU A 1 609 ? -8.030 4.599 22.130 1.00 83.69 609 LEU A C 1
ATOM 4777 O O . LEU A 1 609 ? -7.613 3.497 22.485 1.00 83.69 609 LEU A O 1
ATOM 4781 N N . LYS A 1 610 ? -7.298 5.709 22.264 1.00 86.06 610 LYS A N 1
ATOM 4782 C CA . LYS A 1 610 ? -5.967 5.713 22.885 1.00 86.06 610 LYS A CA 1
ATOM 4783 C C . LYS A 1 610 ? -6.031 5.482 24.393 1.00 86.06 610 LYS A C 1
ATOM 4785 O O . LYS A 1 610 ? -5.221 4.710 24.891 1.00 86.06 610 LYS A O 1
ATOM 4790 N N . ILE A 1 611 ? -7.016 6.061 25.080 1.00 85.69 611 ILE A N 1
ATOM 4791 C CA . ILE A 1 611 ? -7.285 5.817 26.502 1.00 85.69 611 ILE A CA 1
ATOM 4792 C C . ILE A 1 611 ? -7.560 4.328 26.718 1.00 85.69 611 ILE A C 1
ATOM 4794 O O . ILE A 1 611 ? -6.921 3.726 27.569 1.00 85.69 611 ILE A O 1
ATOM 4798 N N . HIS A 1 612 ? -8.417 3.703 25.902 1.00 85.88 612 HIS A N 1
ATOM 4799 C CA . HIS A 1 612 ? -8.717 2.269 26.016 1.00 85.88 612 HIS A CA 1
ATOM 4800 C C . HIS A 1 612 ? -7.465 1.391 25.955 1.00 85.88 612 HIS A C 1
ATOM 4802 O O . HIS A 1 612 ? -7.293 0.490 26.770 1.00 85.88 612 HIS A O 1
ATOM 4808 N N . LYS A 1 613 ? -6.581 1.670 24.987 1.00 85.69 613 LYS A N 1
ATOM 4809 C CA . LYS A 1 613 ? -5.309 0.953 24.842 1.00 85.69 613 LYS A CA 1
ATOM 4810 C C . LYS A 1 613 ? -4.374 1.216 26.018 1.00 85.69 613 LYS A C 1
ATOM 4812 O O . LYS A 1 613 ? -3.698 0.298 26.467 1.00 85.69 613 LYS A O 1
ATOM 4817 N N . ALA A 1 614 ? -4.326 2.464 26.483 1.00 84.81 614 ALA A N 1
ATOM 4818 C CA . ALA A 1 614 ? -3.482 2.886 27.593 1.00 84.81 614 ALA A CA 1
ATOM 4819 C C . ALA A 1 614 ? -3.908 2.273 28.931 1.00 84.81 614 ALA A C 1
ATOM 4821 O O . ALA A 1 614 ? -3.092 2.242 29.837 1.00 84.81 614 ALA A O 1
ATOM 4822 N N . VAL A 1 615 ? -5.139 1.765 29.045 1.00 82.69 615 VAL A N 1
ATOM 4823 C CA . VAL A 1 615 ? -5.627 1.031 30.225 1.00 82.69 615 VAL A CA 1
ATOM 4824 C C . VAL A 1 615 ? -5.676 -0.491 30.009 1.00 82.69 615 VAL A C 1
ATOM 4826 O O . VAL A 1 615 ? -6.395 -1.198 30.707 1.00 82.69 615 VAL A O 1
ATOM 4829 N N . GLY A 1 616 ? -4.956 -1.004 29.005 1.00 74.38 616 GLY A N 1
ATOM 4830 C CA . GLY A 1 616 ? -4.795 -2.444 28.763 1.00 74.38 616 GLY A CA 1
ATOM 4831 C C . GLY A 1 616 ? -5.900 -3.115 27.936 1.00 74.38 616 GLY A C 1
ATOM 4832 O O . GLY A 1 616 ? -5.835 -4.320 27.681 1.00 74.38 616 GLY A O 1
ATOM 4833 N N . GLY A 1 617 ? -6.901 -2.359 27.476 1.00 77.69 617 GLY A N 1
ATOM 4834 C CA . GLY A 1 617 ? -8.020 -2.885 26.695 1.00 77.69 617 GLY A CA 1
ATOM 4835 C C . GLY A 1 617 ? -7.732 -3.050 25.198 1.00 77.69 617 GLY A C 1
ATOM 4836 O O . GLY A 1 617 ? -6.887 -2.372 24.604 1.00 77.69 617 GLY A O 1
ATOM 4837 N N . THR A 1 618 ? -8.480 -3.945 24.551 1.00 72.88 618 THR A N 1
ATOM 4838 C CA . THR A 1 618 ? -8.467 -4.129 23.095 1.00 72.88 618 THR A CA 1
ATOM 4839 C C . THR A 1 618 ? -9.372 -3.103 22.414 1.00 72.88 618 THR A C 1
ATOM 4841 O O . THR A 1 618 ? -10.580 -3.064 22.644 1.00 72.88 618 THR A O 1
ATOM 4844 N N . SER A 1 619 ? -8.799 -2.273 21.543 1.00 71.56 619 SER A N 1
ATOM 4845 C CA . SER A 1 619 ? -9.543 -1.287 20.747 1.00 71.56 619 SER A CA 1
ATOM 4846 C C . SER A 1 619 ? -9.641 -1.688 19.273 1.00 71.56 619 SER A C 1
ATOM 4848 O O . SER A 1 619 ? -8.706 -2.284 18.733 1.00 71.56 619 SER A O 1
ATOM 4850 N N . GLY A 1 620 ? -10.657 -1.194 18.579 1.00 69.75 620 GLY A N 1
ATOM 4851 C CA . GLY A 1 620 ? -10.850 -1.328 17.139 1.00 69.75 620 GLY A CA 1
ATOM 4852 C C . GLY A 1 620 ? -11.595 -2.599 16.749 1.00 69.75 620 GLY A C 1
ATOM 4853 O O . GLY A 1 620 ? -11.499 -3.021 15.597 1.00 69.75 620 GLY A O 1
ATOM 4854 N N . THR A 1 621 ? -12.300 -3.221 17.693 1.00 81.19 621 THR A N 1
ATOM 4855 C CA . THR A 1 621 ? -13.059 -4.461 17.474 1.00 81.19 621 THR A CA 1
ATOM 4856 C C . THR A 1 621 ? -14.430 -4.451 18.124 1.00 81.19 621 THR A C 1
ATOM 4858 O O . THR A 1 621 ? -15.194 -5.359 17.841 1.00 81.19 621 THR A O 1
ATOM 4861 N N . SER A 1 622 ? -14.809 -3.452 18.930 1.00 87.25 622 SER A N 1
ATOM 4862 C CA . SER A 1 622 ? -16.046 -3.589 19.715 1.00 87.25 622 SER A CA 1
ATOM 4863 C C . SER A 1 622 ? -17.315 -3.731 18.870 1.00 87.25 622 SER A C 1
ATOM 4865 O O . SER A 1 622 ? -18.214 -4.447 19.297 1.00 87.25 622 SER A O 1
ATOM 4867 N N . TYR A 1 623 ? -17.387 -3.157 17.659 1.00 91.31 623 TYR A N 1
ATOM 4868 C CA . TYR A 1 623 ? -18.499 -3.463 16.748 1.00 91.31 623 TYR A CA 1
ATOM 4869 C C . TYR A 1 623 ? -18.480 -4.924 16.273 1.00 91.31 623 TYR A C 1
ATOM 4871 O O . TYR A 1 623 ? -19.504 -5.600 16.322 1.00 91.31 623 TYR A O 1
ATOM 4879 N N . LEU A 1 624 ? -17.316 -5.431 15.853 1.00 90.94 624 LEU A N 1
ATOM 4880 C CA . LEU A 1 624 ? -17.137 -6.832 15.466 1.00 90.94 624 LEU A CA 1
ATOM 4881 C C . LEU A 1 624 ? -17.484 -7.783 16.618 1.00 90.94 624 LEU A C 1
ATOM 4883 O O . LEU A 1 624 ? -18.254 -8.716 16.415 1.00 90.94 624 LEU A O 1
ATOM 4887 N N . ASP A 1 625 ? -16.965 -7.516 17.815 1.00 89.50 625 ASP A N 1
ATOM 4888 C CA . ASP A 1 625 ? -17.189 -8.322 19.016 1.00 89.50 625 ASP A CA 1
ATOM 4889 C C . ASP A 1 625 ? -18.677 -8.333 19.387 1.00 89.50 625 ASP A C 1
ATOM 4891 O O . ASP A 1 625 ? -19.229 -9.376 19.736 1.00 89.50 625 ASP A O 1
ATOM 4895 N N . PHE A 1 626 ? -19.350 -7.184 19.247 1.00 92.12 626 PHE A N 1
ATOM 4896 C CA . PHE A 1 626 ? -20.793 -7.080 19.438 1.00 92.12 626 PHE A CA 1
ATOM 4897 C C . PHE A 1 626 ? -21.549 -7.960 18.439 1.00 92.12 626 PHE A C 1
ATOM 4899 O O . PHE A 1 626 ? -22.429 -8.717 18.844 1.00 92.12 626 PHE A O 1
ATOM 4906 N N . MET A 1 627 ? -21.205 -7.894 17.149 1.00 90.75 627 MET A N 1
ATOM 4907 C CA . MET A 1 627 ? -21.856 -8.694 16.104 1.00 90.75 627 MET A CA 1
ATOM 4908 C C . MET A 1 627 ? -21.594 -10.195 16.274 1.00 90.75 627 MET A C 1
ATOM 4910 O O . MET A 1 627 ? -22.507 -10.995 16.087 1.00 90.75 627 MET A O 1
ATOM 4914 N N . MET A 1 628 ? -20.377 -10.581 16.669 1.00 89.06 628 MET A N 1
ATOM 4915 C CA . MET A 1 628 ? -20.028 -11.974 16.956 1.00 89.06 628 MET A CA 1
ATOM 4916 C C . MET A 1 628 ? -20.854 -12.522 18.121 1.00 89.06 628 MET A C 1
ATOM 4918 O O . MET A 1 628 ? -21.512 -13.549 17.960 1.00 89.06 628 MET A O 1
ATOM 4922 N N . ALA A 1 629 ? -20.899 -11.807 19.250 1.00 89.56 629 ALA A N 1
ATOM 4923 C CA . ALA A 1 629 ? -21.706 -12.205 20.403 1.00 89.56 629 ALA A CA 1
ATOM 4924 C C . ALA A 1 629 ? -23.209 -12.231 20.070 1.00 89.56 629 ALA A C 1
ATOM 4926 O O . ALA A 1 629 ? -23.891 -13.186 20.411 1.00 89.56 629 ALA A O 1
ATOM 4927 N N . SER A 1 630 ? -23.704 -11.254 19.305 1.00 88.38 630 SER A N 1
ATOM 4928 C CA . SER A 1 630 ? -25.104 -11.196 18.845 1.00 88.38 630 SER A CA 1
ATOM 4929 C C . SER A 1 630 ? -25.504 -12.366 17.937 1.00 88.38 630 SER A C 1
ATOM 4931 O O . SER A 1 630 ? -26.678 -12.712 17.846 1.00 88.38 630 SER A O 1
ATOM 4933 N N . SER A 1 631 ? -24.542 -12.970 17.232 1.00 86.94 631 SER A N 1
ATOM 4934 C CA . SER A 1 631 ? -24.772 -14.155 16.394 1.00 86.94 631 SER A CA 1
ATOM 4935 C C . SER A 1 631 ? -24.681 -15.480 17.162 1.00 86.94 631 SER A C 1
ATOM 4937 O O . SER A 1 631 ? -25.076 -16.521 16.637 1.00 86.94 631 SER A O 1
ATOM 4939 N N . SER A 1 632 ? -24.155 -15.449 18.390 1.00 85.56 632 SER A N 1
ATOM 4940 C CA . SER A 1 632 ? -23.917 -16.615 19.240 1.00 85.56 632 SER A CA 1
ATOM 4941 C C . SER A 1 632 ? -25.137 -16.866 20.128 1.00 85.56 632 SER A C 1
ATOM 4943 O O . SER A 1 632 ? -25.528 -16.027 20.938 1.00 85.56 632 SER A O 1
ATOM 4945 N N . GLU A 1 633 ? -25.771 -18.030 19.972 1.00 83.00 633 GLU A N 1
ATOM 4946 C CA . GLU A 1 633 ? -26.991 -18.383 20.706 1.00 83.00 633 GLU A CA 1
ATOM 4947 C C . GLU A 1 633 ? -26.720 -18.409 22.224 1.00 83.00 633 GLU A C 1
ATOM 4949 O O . GLU A 1 633 ? -25.804 -19.089 22.696 1.00 83.00 633 GLU A O 1
ATOM 4954 N N . GLY A 1 634 ? -27.494 -17.641 22.996 1.00 79.75 634 GLY A N 1
ATOM 4955 C CA . GLY A 1 634 ? -27.336 -17.523 24.450 1.00 79.75 634 GLY A CA 1
ATOM 4956 C C . GLY A 1 634 ? -26.199 -16.603 24.922 1.00 79.75 634 GLY A C 1
ATOM 4957 O O . GLY A 1 634 ? -26.009 -16.489 26.129 1.00 79.75 634 GLY A O 1
ATOM 4958 N N . SER A 1 635 ? -25.459 -15.942 24.022 1.00 86.25 635 SER A N 1
ATOM 4959 C CA . SER A 1 635 ? -24.443 -14.947 24.397 1.00 86.25 635 SER A CA 1
ATOM 4960 C C . SER A 1 635 ? -25.033 -13.541 24.425 1.00 86.25 635 SER A C 1
ATOM 4962 O O . SER A 1 635 ? -25.868 -13.188 23.595 1.00 86.25 635 SER A O 1
ATOM 4964 N N . CYS A 1 636 ? -24.572 -12.713 25.359 1.00 90.50 636 CYS A N 1
ATOM 4965 C CA . CYS A 1 636 ? -24.965 -11.314 25.460 1.00 90.50 636 CYS A CA 1
ATOM 4966 C C . CYS A 1 636 ? -23.766 -10.384 25.206 1.00 90.50 636 CYS A C 1
ATOM 4968 O O . CYS A 1 636 ? -22.715 -10.516 25.850 1.00 90.50 636 CYS A O 1
ATOM 4970 N N . PRO A 1 637 ? -23.887 -9.424 24.270 1.00 93.19 637 PRO A N 1
ATOM 4971 C CA . PRO A 1 637 ? -22.774 -8.569 23.899 1.00 93.19 637 PRO A CA 1
ATOM 4972 C C . PRO A 1 637 ? -22.476 -7.506 24.965 1.00 93.19 637 PRO A C 1
ATOM 4974 O O . PRO A 1 637 ? -23.321 -7.115 25.773 1.00 93.19 637 PRO A O 1
ATOM 4977 N N . THR A 1 638 ? -21.247 -6.986 24.936 1.00 94.06 638 THR A N 1
ATOM 4978 C CA . THR A 1 638 ? -20.845 -5.847 25.772 1.00 94.06 638 THR A CA 1
ATOM 4979 C C . THR A 1 638 ? -20.123 -4.791 24.950 1.00 94.06 638 THR A C 1
ATOM 4981 O O . THR A 1 638 ? -19.348 -5.133 24.056 1.00 94.06 638 THR A O 1
ATOM 4984 N N . LEU A 1 639 ? -20.301 -3.518 25.300 1.00 94.94 639 LEU A N 1
ATOM 4985 C CA . LEU A 1 639 ? -19.578 -2.398 24.687 1.00 94.94 639 LEU A CA 1
ATOM 4986 C C . LEU A 1 639 ? -18.687 -1.690 25.710 1.00 94.94 639 LEU A C 1
ATOM 4988 O O . LEU A 1 639 ? -19.022 -1.678 26.893 1.00 94.94 639 LEU A O 1
ATOM 4992 N N . PRO A 1 640 ? -17.550 -1.107 25.303 1.00 94.62 640 PRO A N 1
ATOM 4993 C CA . PRO A 1 640 ? -16.783 -0.225 26.174 1.00 94.62 640 PRO A CA 1
ATOM 4994 C C . PRO A 1 640 ? -17.581 1.038 26.545 1.00 94.62 640 PRO A C 1
ATOM 4996 O O . PRO A 1 640 ? -18.427 1.512 25.783 1.00 94.62 640 PRO A O 1
ATOM 4999 N N . VAL A 1 641 ? -17.306 1.582 27.732 1.00 95.12 641 VAL A N 1
ATOM 5000 C CA . VAL A 1 641 ? -18.049 2.713 28.308 1.00 95.12 641 VAL A CA 1
ATOM 5001 C C . VAL A 1 641 ? -17.104 3.844 28.638 1.00 95.12 641 VAL A C 1
ATOM 5003 O O . VAL A 1 641 ? -16.046 3.632 29.235 1.00 95.12 641 VAL A O 1
ATOM 5006 N N . VAL A 1 642 ? -17.534 5.053 28.305 1.00 93.62 642 VAL A N 1
ATOM 5007 C CA . VAL A 1 642 ? -16.903 6.286 28.763 1.00 93.62 642 VAL A CA 1
ATOM 5008 C C . VAL A 1 642 ? -17.859 7.074 29.643 1.00 93.62 642 VAL A C 1
ATOM 5010 O O . VAL A 1 642 ? -19.071 7.049 29.431 1.00 93.62 642 VAL A O 1
ATOM 5013 N N . ASP A 1 643 ? -17.314 7.789 30.618 1.00 91.94 643 ASP A N 1
ATOM 5014 C CA . ASP A 1 643 ? -18.018 8.844 31.332 1.00 91.94 643 ASP A CA 1
ATOM 5015 C C . ASP A 1 643 ? -17.324 10.194 31.120 1.00 91.94 643 ASP A C 1
ATOM 5017 O O . ASP A 1 643 ? -16.133 10.282 30.806 1.00 91.94 643 ASP A O 1
ATOM 5021 N N . ILE A 1 644 ? -18.115 11.261 31.211 1.00 90.25 644 ILE A N 1
ATOM 5022 C CA . ILE A 1 644 ? -17.622 12.630 31.111 1.00 90.25 644 ILE A CA 1
ATOM 5023 C C . ILE A 1 644 ? -17.471 13.142 32.535 1.00 90.25 644 ILE A C 1
ATOM 5025 O O . ILE A 1 644 ? -18.456 13.275 33.260 1.00 90.25 644 ILE A O 1
ATOM 5029 N N . VAL A 1 645 ? -16.232 13.410 32.933 1.00 88.62 645 VAL A N 1
ATOM 5030 C CA . VAL A 1 645 ? -15.890 13.861 34.284 1.00 88.62 645 VAL A CA 1
ATOM 5031 C C . VAL A 1 645 ? -15.277 15.250 34.235 1.00 88.62 645 VAL A C 1
ATOM 5033 O O . VAL A 1 645 ? -14.672 15.645 33.238 1.00 88.62 645 VAL A O 1
ATOM 5036 N N . GLN A 1 646 ? -15.444 16.015 35.307 1.00 83.00 646 GLN A N 1
ATOM 5037 C CA . GLN A 1 646 ? -14.781 17.305 35.448 1.00 83.00 646 GLN A CA 1
ATOM 5038 C C . GLN A 1 646 ? -13.363 17.066 35.974 1.00 83.00 646 GLN A C 1
ATOM 5040 O O . GLN A 1 646 ? -13.199 16.438 37.016 1.00 83.00 646 GLN A O 1
ATOM 5045 N N . GLY A 1 647 ? -12.349 17.490 35.218 1.00 69.56 647 GLY A N 1
ATOM 5046 C CA . GLY A 1 647 ? -10.955 17.406 35.650 1.00 69.56 647 GLY A CA 1
ATOM 5047 C C . GLY A 1 647 ? -10.584 18.523 36.628 1.00 69.56 647 GLY A C 1
ATOM 5048 O O . GLY A 1 647 ? -11.319 19.504 36.770 1.00 69.56 647 GLY A O 1
ATOM 5049 N N . ASP A 1 648 ? -9.401 18.409 37.235 1.00 67.75 648 ASP A N 1
ATOM 5050 C CA . ASP A 1 648 ? -8.884 19.358 38.239 1.00 67.75 648 ASP A CA 1
ATOM 5051 C C . ASP A 1 648 ? -8.790 20.806 37.725 1.00 67.75 648 ASP A C 1
ATOM 5053 O O . ASP A 1 648 ? -8.877 21.762 38.490 1.00 67.75 648 ASP A O 1
ATOM 5057 N N . SER A 1 649 ? -8.667 20.992 36.408 1.00 62.22 649 SER A N 1
ATOM 5058 C CA . SER A 1 649 ? -8.568 22.297 35.747 1.00 62.22 649 SER A CA 1
ATOM 5059 C C . SER A 1 649 ? -9.917 22.909 35.340 1.00 62.22 649 SER A C 1
ATOM 5061 O O . SER A 1 649 ? -9.952 23.786 34.477 1.00 62.22 649 SER A O 1
ATOM 5063 N N . SER A 1 650 ? -11.041 22.466 35.919 1.00 65.00 650 SER A N 1
ATOM 5064 C CA . SER A 1 650 ? -12.433 22.837 35.572 1.00 65.00 650 SER A CA 1
ATOM 5065 C C . SER A 1 650 ? -12.917 22.421 34.171 1.00 65.00 650 SER A C 1
ATOM 5067 O O . SER A 1 650 ? -14.115 22.508 33.888 1.00 65.00 650 SER A O 1
ATOM 5069 N N . GLN A 1 651 ? -12.030 21.908 33.311 1.00 76.38 651 GLN A N 1
ATOM 5070 C CA . GLN A 1 651 ? -12.374 21.377 31.991 1.00 76.38 651 GLN A CA 1
ATOM 5071 C C . GLN A 1 651 ? -12.952 19.957 32.086 1.00 76.38 651 GLN A C 1
ATOM 5073 O O . GLN A 1 651 ? -12.434 19.102 32.805 1.00 76.38 651 GLN A O 1
ATOM 5078 N N . LYS A 1 652 ? -14.021 19.688 31.324 1.00 84.56 652 LYS A N 1
ATOM 5079 C CA . LYS A 1 652 ? -14.549 18.327 31.135 1.00 84.56 652 LYS A CA 1
ATOM 5080 C C . LYS A 1 652 ? -13.510 17.466 30.404 1.00 84.56 652 LYS A C 1
ATOM 5082 O O . LYS A 1 652 ? -12.874 17.940 29.466 1.00 84.56 652 LYS A O 1
ATOM 5087 N N . THR A 1 653 ? -13.386 16.202 30.794 1.00 86.50 653 THR A N 1
ATOM 5088 C CA . THR A 1 653 ? -12.547 15.192 30.137 1.00 86.50 653 THR A CA 1
ATOM 5089 C C . THR A 1 653 ? -13.300 13.868 30.004 1.00 86.50 653 THR A C 1
ATOM 5091 O O . THR A 1 653 ? -14.303 13.635 30.681 1.00 86.50 653 THR A O 1
ATOM 5094 N N . ILE A 1 654 ? -12.829 13.007 29.103 1.00 87.44 654 ILE A N 1
ATOM 5095 C CA . ILE A 1 654 ? -13.364 11.660 28.904 1.00 87.44 654 ILE A CA 1
ATOM 5096 C C . ILE A 1 654 ? -12.549 10.691 29.756 1.00 87.44 654 ILE A C 1
ATOM 5098 O O . ILE A 1 654 ? -11.325 10.631 29.625 1.00 87.44 654 ILE A O 1
ATOM 5102 N N . ARG A 1 655 ? -13.229 9.887 30.573 1.00 89.81 655 ARG A N 1
ATOM 5103 C CA . ARG A 1 655 ? -12.624 8.787 31.322 1.00 89.81 655 ARG A CA 1
ATOM 5104 C C . ARG A 1 655 ? -13.233 7.458 30.879 1.00 89.81 655 ARG A C 1
ATOM 5106 O O . ARG A 1 655 ? -14.415 7.357 30.561 1.00 89.81 655 ARG A O 1
ATOM 5113 N N . PHE A 1 656 ? -12.394 6.429 30.809 1.00 91.44 656 PHE A N 1
ATOM 5114 C CA . PHE A 1 656 ? -12.851 5.067 30.559 1.00 91.44 656 PHE A CA 1
ATOM 5115 C C . PHE A 1 656 ? -13.477 4.505 31.837 1.00 91.44 656 PHE A C 1
ATOM 5117 O O . PHE A 1 656 ? -12.803 4.399 32.858 1.00 91.44 656 PHE A O 1
ATOM 5124 N N . TYR A 1 657 ? -14.764 4.168 31.786 1.00 93.19 657 TYR A N 1
ATOM 5125 C CA . TYR A 1 657 ? -15.509 3.712 32.960 1.00 93.19 657 TYR A CA 1
ATOM 5126 C C . TYR A 1 657 ? -15.454 2.189 33.135 1.00 93.19 657 TYR A C 1
ATOM 5128 O O . TYR A 1 657 ? -15.403 1.701 34.261 1.00 93.19 657 TYR A O 1
ATOM 5136 N N . GLY A 1 658 ? -15.499 1.435 32.032 1.00 93.50 658 GLY A N 1
ATOM 5137 C CA . GLY A 1 658 ? -15.624 -0.022 32.049 1.00 93.50 658 GLY A CA 1
ATOM 5138 C C . GLY A 1 658 ? -16.408 -0.546 30.847 1.00 93.50 658 GLY A C 1
ATOM 5139 O O . GLY A 1 658 ? -16.117 -0.174 29.707 1.00 93.50 658 GLY A O 1
ATOM 5140 N N . ARG A 1 659 ? -17.399 -1.418 31.077 1.00 94.25 659 ARG A N 1
ATOM 5141 C CA . ARG A 1 659 ? -18.204 -2.043 30.009 1.00 94.25 659 ARG A CA 1
ATOM 5142 C C . ARG A 1 659 ? -19.708 -2.001 30.281 1.00 94.25 659 ARG A C 1
ATOM 5144 O O . ARG A 1 659 ? -20.149 -2.160 31.410 1.00 94.25 659 ARG A O 1
ATOM 5151 N N . ALA A 1 660 ? -20.494 -1.818 29.229 1.00 96.69 660 ALA A N 1
ATOM 5152 C CA . ALA A 1 660 ? -21.947 -1.854 29.218 1.00 96.69 660 ALA A CA 1
ATOM 5153 C C . ALA A 1 660 ? -22.398 -3.260 28.832 1.00 96.69 660 ALA A C 1
ATOM 5155 O O . ALA A 1 660 ? -21.895 -3.815 27.853 1.00 96.69 660 ALA A O 1
ATOM 5156 N N . ILE A 1 661 ? -23.332 -3.820 29.594 1.00 95.88 661 ILE A N 1
ATOM 5157 C CA . ILE A 1 661 ? -23.932 -5.130 29.348 1.00 95.88 661 ILE A CA 1
ATOM 5158 C C . ILE A 1 661 ? -25.247 -4.931 28.611 1.00 95.88 661 ILE A C 1
ATOM 5160 O O . ILE A 1 661 ? -26.097 -4.167 29.067 1.00 95.88 661 ILE A O 1
ATOM 5164 N N . PHE A 1 662 ? -25.424 -5.646 27.504 1.00 95.69 662 PHE A N 1
ATOM 5165 C CA . PHE A 1 662 ? -26.668 -5.660 26.747 1.00 95.69 662 PHE A CA 1
ATOM 5166 C C . PHE A 1 662 ? -27.377 -7.001 26.921 1.00 95.69 662 PHE A C 1
ATOM 5168 O O . PHE A 1 662 ? -26.723 -8.034 27.017 1.00 95.69 662 PHE A O 1
ATOM 5175 N N . ASN A 1 663 ? -28.706 -6.982 26.979 1.00 92.81 663 ASN A N 1
ATOM 5176 C CA . ASN A 1 663 ? -29.525 -8.194 26.953 1.00 92.81 663 ASN A CA 1
ATOM 5177 C C . ASN A 1 663 ? -29.794 -8.669 25.508 1.00 92.81 663 ASN A C 1
ATOM 5179 O O . ASN A 1 663 ? -29.331 -8.050 24.548 1.00 92.81 663 ASN A O 1
ATOM 5183 N N . HIS A 1 664 ? -30.578 -9.741 25.349 1.00 88.62 664 HIS A N 1
ATOM 5184 C CA . HIS A 1 664 ? -30.946 -10.307 24.037 1.00 88.62 664 HIS A CA 1
ATOM 5185 C C . HIS A 1 664 ? -31.755 -9.366 23.135 1.00 88.62 664 HIS A C 1
ATOM 5187 O O . HIS A 1 664 ? -31.721 -9.501 21.914 1.00 88.62 664 HIS A O 1
ATOM 5193 N N . ASP A 1 665 ? -32.433 -8.370 23.710 1.00 90.19 665 ASP A N 1
ATOM 5194 C CA . ASP A 1 665 ? -33.119 -7.311 22.957 1.00 90.19 665 ASP A CA 1
ATOM 5195 C C . ASP A 1 665 ? -32.186 -6.145 22.582 1.00 90.19 665 ASP A C 1
ATOM 5197 O O . ASP A 1 665 ? -32.631 -5.121 22.056 1.00 90.19 665 ASP A O 1
ATOM 5201 N N . TYR A 1 666 ? -30.888 -6.277 22.871 1.00 94.19 666 TYR A N 1
ATOM 5202 C CA . TYR A 1 666 ? -29.872 -5.238 22.727 1.00 94.19 666 TYR A CA 1
ATOM 5203 C C . TYR A 1 666 ? -30.230 -3.949 23.472 1.00 94.19 666 TYR A C 1
ATOM 5205 O O . TYR A 1 666 ? -29.974 -2.842 22.989 1.00 94.19 666 TYR A O 1
ATOM 5213 N N . LYS A 1 667 ? -30.800 -4.095 24.672 1.00 95.75 667 LYS A N 1
ATOM 5214 C CA . LYS A 1 667 ? -31.008 -3.018 25.645 1.00 95.75 667 LYS A CA 1
ATOM 5215 C C . LYS A 1 667 ? -29.951 -3.092 26.733 1.00 95.75 667 LYS A C 1
ATOM 5217 O O . LYS A 1 667 ? -29.573 -4.179 27.170 1.00 95.75 667 LYS A O 1
ATOM 5222 N N . LEU A 1 668 ? -29.488 -1.934 27.179 1.00 96.56 668 LEU A N 1
ATOM 5223 C CA . LEU A 1 668 ? -28.551 -1.805 28.283 1.00 96.56 668 LEU A CA 1
ATOM 5224 C C . LEU A 1 668 ? -29.180 -2.365 29.567 1.00 96.56 668 LEU A C 1
ATOM 5226 O O . LEU A 1 668 ? -30.126 -1.789 30.100 1.00 96.56 668 LEU A O 1
ATOM 5230 N N . ALA A 1 669 ? -28.627 -3.466 30.067 1.00 94.81 669 ALA A N 1
ATOM 5231 C CA . ALA A 1 669 ? -29.035 -4.106 31.315 1.00 94.81 669 ALA A CA 1
ATOM 5232 C C . ALA A 1 669 ? -28.271 -3.546 32.526 1.00 94.81 669 ALA A C 1
ATOM 5234 O O . ALA A 1 669 ? -28.807 -3.476 33.630 1.00 94.81 669 ALA A O 1
ATOM 5235 N N . GLY A 1 670 ? -27.021 -3.119 32.324 1.00 95.31 670 GLY A N 1
ATOM 5236 C CA . GLY A 1 670 ? -26.206 -2.527 33.378 1.00 95.31 670 GLY A CA 1
ATOM 5237 C C . GLY A 1 670 ? -24.748 -2.348 32.986 1.00 95.31 670 GLY A C 1
ATOM 5238 O O . GLY A 1 670 ? -24.398 -2.363 31.804 1.00 95.31 670 GLY A O 1
ATOM 5239 N N . TYR A 1 671 ? -23.893 -2.172 33.991 1.00 96.06 671 TYR A N 1
ATOM 5240 C CA . TYR A 1 671 ? -22.483 -1.861 33.789 1.00 96.06 671 TYR A CA 1
ATOM 5241 C C . TYR A 1 671 ? -21.559 -2.746 34.624 1.00 96.06 671 TYR A C 1
ATOM 5243 O O . TYR A 1 671 ? -21.876 -3.114 35.759 1.00 96.06 671 TYR A O 1
ATOM 5251 N N . LEU A 1 672 ? -20.386 -3.004 34.052 1.00 95.31 672 LEU A N 1
ATOM 5252 C CA . LEU A 1 672 ? -19.174 -3.427 34.737 1.00 95.31 672 LEU A CA 1
ATOM 5253 C C . LEU A 1 672 ? -18.261 -2.211 34.875 1.00 95.31 672 LEU A C 1
ATOM 5255 O O . LEU A 1 672 ? -18.057 -1.484 33.896 1.00 95.31 672 LEU A O 1
ATOM 5259 N N . ASN A 1 673 ? -17.717 -1.986 36.068 1.00 94.38 673 ASN A N 1
ATOM 5260 C CA . ASN A 1 673 ? -16.688 -0.966 36.271 1.00 94.38 673 ASN A CA 1
ATOM 5261 C C . ASN A 1 673 ? -15.368 -1.362 35.569 1.00 94.38 673 ASN A C 1
ATOM 5263 O O . ASN A 1 673 ? -15.291 -2.391 34.893 1.00 94.38 673 ASN A O 1
ATOM 5267 N N . PHE A 1 674 ? -14.328 -0.539 35.702 1.00 91.56 674 PHE A N 1
ATOM 5268 C CA . PHE A 1 674 ? -13.039 -0.766 35.050 1.00 91.56 674 PHE A CA 1
ATOM 5269 C C . PHE A 1 674 ? -12.441 -2.143 35.382 1.00 91.56 674 PHE A C 1
ATOM 5271 O O . PHE A 1 674 ? -12.128 -2.912 34.471 1.00 91.56 674 PHE A O 1
ATOM 5278 N N . VAL A 1 675 ? -12.356 -2.472 36.672 1.00 91.94 675 VAL A N 1
ATOM 5279 C CA . VAL A 1 675 ? -11.747 -3.709 37.179 1.00 91.94 675 VAL A CA 1
ATOM 5280 C C . VAL A 1 675 ? -12.591 -4.932 36.803 1.00 91.94 675 VAL A C 1
ATOM 5282 O O . VAL A 1 675 ? -12.080 -5.896 36.237 1.00 91.94 675 VAL A O 1
ATOM 5285 N N . GLU A 1 676 ? -13.908 -4.868 37.007 1.00 94.94 676 GLU A N 1
ATOM 5286 C CA . GLU A 1 676 ? -14.855 -5.917 36.602 1.00 94.94 676 GLU A CA 1
ATOM 5287 C C . GLU A 1 676 ? -14.789 -6.180 35.085 1.00 94.94 676 GLU A C 1
ATOM 5289 O O . GLU A 1 676 ? -14.778 -7.326 34.625 1.00 94.94 676 GLU A O 1
ATOM 5294 N N . GLY A 1 677 ? -14.707 -5.109 34.290 1.00 93.12 677 GLY A N 1
ATOM 5295 C CA . GLY A 1 677 ? -14.550 -5.177 32.842 1.00 93.12 677 GLY A CA 1
ATOM 5296 C C . GLY A 1 677 ? -13.228 -5.822 32.426 1.00 93.12 677 GLY A C 1
ATOM 5297 O O . GLY A 1 677 ? -13.219 -6.620 31.485 1.00 93.12 677 GLY A O 1
ATOM 5298 N N . ALA A 1 678 ? -12.137 -5.523 33.133 1.00 92.81 678 ALA A N 1
ATOM 5299 C CA . ALA A 1 678 ? -10.825 -6.121 32.914 1.00 92.81 678 ALA A CA 1
ATOM 5300 C C . ALA A 1 678 ? -10.810 -7.621 33.245 1.00 92.81 678 ALA A C 1
ATOM 5302 O O . ALA A 1 678 ? -10.330 -8.417 32.438 1.00 92.81 678 ALA A O 1
ATOM 5303 N N . TYR A 1 679 ? -11.414 -8.040 34.359 1.00 95.06 679 TYR A N 1
ATOM 5304 C CA . TYR A 1 679 ? -11.562 -9.458 34.702 1.00 95.06 679 TYR A CA 1
ATOM 5305 C C . TYR A 1 679 ? -12.383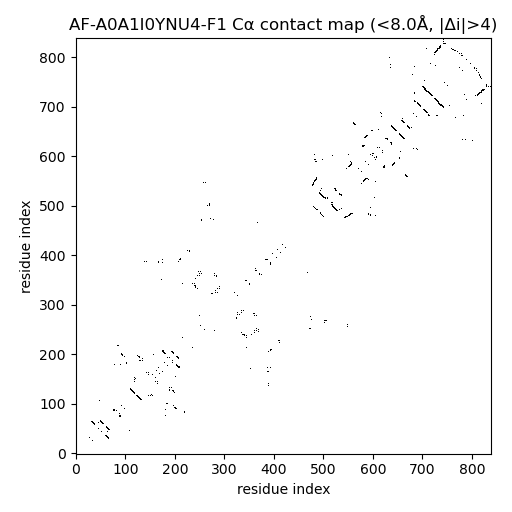 -10.229 33.674 1.00 95.06 679 TYR A C 1
ATOM 5307 O O . TYR A 1 679 ? -11.988 -11.318 33.257 1.00 95.06 679 TYR A O 1
ATOM 5315 N N . ARG A 1 680 ? -13.486 -9.650 33.185 1.00 94.38 680 ARG A N 1
ATOM 5316 C CA . ARG A 1 680 ? -14.225 -10.232 32.060 1.00 94.38 680 ARG A CA 1
ATOM 5317 C C . ARG A 1 680 ? -13.323 -10.395 30.833 1.00 94.38 680 ARG A C 1
ATOM 5319 O O . ARG A 1 680 ? -13.376 -11.429 30.170 1.00 94.38 680 ARG A O 1
ATOM 5326 N N . GLN A 1 681 ? -12.506 -9.391 30.513 1.00 92.19 681 GLN A N 1
ATOM 5327 C CA . GLN A 1 681 ? -11.574 -9.499 29.392 1.00 92.19 681 GLN A CA 1
ATOM 5328 C C . GLN A 1 681 ? -10.495 -10.555 29.634 1.00 92.19 681 GLN A C 1
ATOM 5330 O O . GLN A 1 681 ? -10.161 -11.283 28.707 1.00 92.19 681 GLN A O 1
ATOM 5335 N N . TRP A 1 682 ? -10.015 -10.737 30.863 1.00 94.38 682 TRP A N 1
ATOM 5336 C CA . TRP A 1 682 ? -9.125 -11.847 31.201 1.00 94.38 682 TRP A CA 1
ATOM 5337 C C . TRP A 1 682 ? -9.802 -13.198 30.944 1.00 94.38 682 TRP A C 1
ATOM 5339 O O . TRP A 1 682 ? -9.226 -14.038 30.252 1.00 94.38 682 TRP A O 1
ATOM 5349 N N . ILE A 1 683 ? -11.056 -13.382 31.378 1.00 95.25 683 ILE A N 1
ATOM 5350 C CA . ILE A 1 683 ? -11.835 -14.604 31.107 1.00 95.25 683 ILE A CA 1
ATOM 5351 C C . ILE A 1 683 ? -11.904 -14.905 29.600 1.00 95.25 683 ILE A C 1
ATOM 5353 O O . ILE A 1 683 ? -11.770 -16.064 29.202 1.00 95.25 683 ILE A O 1
ATOM 5357 N N . LEU A 1 684 ? -12.049 -13.877 28.762 1.00 91.69 684 LEU A N 1
ATOM 5358 C CA . LEU A 1 684 ? -12.141 -14.005 27.304 1.00 91.69 684 LEU A CA 1
ATOM 5359 C C . LEU A 1 684 ? -10.791 -13.924 26.567 1.00 91.69 684 LEU A C 1
ATOM 5361 O O . LEU A 1 684 ? -10.772 -13.952 25.339 1.00 91.69 684 LEU A O 1
ATOM 5365 N N . ASN A 1 685 ? -9.664 -13.861 27.285 1.00 89.38 685 ASN A N 1
ATOM 5366 C CA . ASN A 1 685 ? -8.316 -13.658 26.729 1.00 89.38 685 ASN A CA 1
ATOM 5367 C C . ASN A 1 685 ? -8.157 -12.359 25.894 1.00 89.38 685 ASN A C 1
ATOM 5369 O O . ASN A 1 685 ? -7.436 -12.338 24.898 1.00 89.38 685 ASN A O 1
ATOM 5373 N N . GLY A 1 686 ? -8.821 -11.272 26.297 1.00 86.12 686 GLY A N 1
ATOM 5374 C CA . GLY A 1 686 ? -8.877 -9.975 25.610 1.00 86.12 686 GLY A CA 1
ATOM 5375 C C . GLY A 1 686 ? -8.220 -8.804 26.355 1.00 86.12 686 GLY A C 1
ATOM 5376 O O . GLY A 1 686 ? -8.665 -7.668 26.205 1.00 86.12 686 GLY A O 1
ATOM 5377 N N . ILE A 1 687 ? -7.203 -9.050 27.188 1.00 87.81 687 ILE A N 1
ATOM 5378 C CA . ILE A 1 687 ? -6.502 -8.016 27.975 1.00 87.81 687 ILE A CA 1
ATOM 5379 C C . ILE A 1 687 ? -4.978 -8.143 27.841 1.00 87.81 687 ILE A C 1
ATOM 5381 O O . ILE A 1 687 ? -4.458 -9.253 27.726 1.00 87.81 687 ILE A O 1
ATOM 5385 N N . SER A 1 688 ? -4.262 -7.012 27.821 1.00 88.25 688 SER A N 1
ATOM 5386 C CA . SER A 1 688 ? -2.799 -6.978 27.641 1.00 88.25 688 SER A CA 1
ATOM 5387 C C . SER A 1 688 ? -2.017 -6.829 28.949 1.00 88.25 688 SER A C 1
ATOM 5389 O O . SER A 1 688 ? -1.037 -7.549 29.150 1.00 88.25 688 SER A O 1
ATOM 5391 N N . PHE A 1 689 ? -2.467 -5.953 29.847 1.00 90.94 689 PHE A N 1
ATOM 5392 C CA . PHE A 1 689 ? -1.967 -5.798 31.218 1.00 90.94 689 PHE A CA 1
ATOM 5393 C C . PHE A 1 689 ? -3.111 -5.380 32.156 1.00 90.94 689 PHE A C 1
ATOM 5395 O O . PHE A 1 689 ? -4.132 -4.869 31.691 1.00 90.94 689 PHE A O 1
ATOM 5402 N N . LEU A 1 690 ? -2.949 -5.625 33.455 1.00 92.06 690 LEU A N 1
ATOM 5403 C CA . LEU A 1 690 ? -3.883 -5.218 34.506 1.00 92.06 690 LEU A CA 1
ATOM 5404 C C . LEU A 1 690 ? -3.101 -4.904 35.775 1.00 92.06 690 LEU A C 1
ATOM 5406 O O . LEU A 1 690 ? -2.321 -5.740 36.231 1.00 92.06 690 LEU A O 1
ATOM 5410 N N . ASP A 1 691 ? -3.366 -3.742 36.353 1.00 91.69 691 ASP A N 1
ATOM 5411 C CA . ASP A 1 691 ? -2.828 -3.360 37.651 1.00 91.69 691 ASP A CA 1
ATOM 5412 C C . ASP A 1 691 ? -3.789 -3.852 38.737 1.00 91.69 691 ASP A C 1
ATOM 5414 O O . ASP A 1 691 ? -4.989 -3.569 38.694 1.00 91.69 691 ASP A O 1
ATOM 5418 N N . ILE A 1 692 ? -3.268 -4.640 39.675 1.00 92.81 692 ILE A N 1
ATOM 5419 C CA . ILE A 1 692 ? -4.011 -5.196 40.806 1.00 92.81 692 ILE A CA 1
ATOM 5420 C C . ILE A 1 692 ? -3.363 -4.674 42.081 1.00 92.81 692 ILE A C 1
ATOM 5422 O O . ILE A 1 692 ? -2.158 -4.824 42.261 1.00 92.81 692 ILE A O 1
ATOM 5426 N N . GLU A 1 693 ? -4.156 -4.099 42.973 1.00 93.00 693 GLU A N 1
ATOM 5427 C CA . GLU A 1 693 ? -3.713 -3.708 44.306 1.00 93.00 693 GLU A CA 1
ATOM 5428 C C . GLU A 1 693 ? -4.531 -4.477 45.334 1.00 93.00 693 GLU A C 1
ATOM 5430 O O . GLU A 1 693 ? -5.759 -4.445 45.295 1.00 93.00 693 GLU A O 1
ATOM 5435 N N . GLU A 1 694 ? -3.851 -5.164 46.249 1.00 94.06 694 GLU A N 1
ATOM 5436 C CA . GLU A 1 694 ? -4.509 -5.896 47.329 1.00 94.06 694 GLU A CA 1
ATOM 5437 C C . GLU A 1 694 ? -3.880 -5.562 48.675 1.00 94.06 694 GLU A C 1
ATOM 5439 O O . GLU A 1 694 ? -2.663 -5.395 48.800 1.00 94.06 694 GLU A O 1
ATOM 5444 N N . ASN A 1 695 ? -4.727 -5.495 49.699 1.00 93.12 695 ASN A N 1
ATOM 5445 C CA . ASN A 1 695 ? -4.286 -5.369 51.080 1.00 93.12 695 ASN A CA 1
ATOM 5446 C C . ASN A 1 695 ? -3.786 -6.729 51.592 1.00 93.12 695 ASN A C 1
ATOM 5448 O O . ASN A 1 695 ? -4.419 -7.755 51.338 1.00 93.12 695 ASN A O 1
ATOM 5452 N N . ILE A 1 696 ? -2.677 -6.734 52.332 1.00 91.12 696 ILE A N 1
ATOM 5453 C CA . ILE A 1 696 ? -2.073 -7.916 52.952 1.00 91.12 696 ILE A CA 1
ATOM 5454 C C . ILE A 1 696 ? -2.284 -7.821 54.472 1.00 91.12 696 ILE A C 1
ATOM 5456 O O . ILE A 1 696 ? -1.481 -7.186 55.165 1.00 91.12 696 ILE A O 1
ATOM 5460 N N . PRO A 1 697 ? -3.344 -8.441 55.028 1.00 83.12 697 PRO A N 1
ATOM 5461 C CA . PRO A 1 697 ? -3.704 -8.279 56.437 1.00 83.12 697 PRO A CA 1
ATOM 5462 C C . PRO A 1 697 ? -2.594 -8.701 57.405 1.00 83.12 697 PRO A C 1
ATOM 5464 O O . PRO A 1 697 ? -2.448 -8.108 58.470 1.00 83.12 697 PRO A O 1
ATOM 5467 N N . GLU A 1 698 ? -1.769 -9.693 57.049 1.00 82.56 698 GLU A N 1
ATOM 5468 C CA . GLU A 1 698 ? -0.666 -10.141 57.906 1.00 82.56 698 GLU A CA 1
ATOM 5469 C C . GLU A 1 698 ? 0.492 -9.132 58.005 1.00 82.56 698 GLU A C 1
ATOM 5471 O O . GLU A 1 698 ? 1.380 -9.287 58.856 1.00 82.56 698 GLU A O 1
ATOM 5476 N N . ALA A 1 699 ? 0.514 -8.113 57.144 1.00 79.94 699 ALA A N 1
ATOM 5477 C CA . ALA A 1 699 ? 1.620 -7.173 57.001 1.00 79.94 699 ALA A CA 1
ATOM 5478 C C . ALA A 1 699 ? 1.218 -5.688 57.013 1.00 79.94 699 ALA A C 1
ATOM 5480 O O . ALA A 1 699 ? 2.080 -4.843 56.774 1.00 79.94 699 ALA A O 1
ATOM 5481 N N . ASP A 1 700 ? -0.048 -5.399 57.337 1.00 80.62 700 ASP A N 1
ATOM 5482 C CA . ASP A 1 700 ? -0.605 -4.055 57.552 1.00 80.62 700 ASP A CA 1
ATOM 5483 C C . ASP A 1 700 ? -0.231 -3.054 56.442 1.00 80.62 700 ASP A C 1
ATOM 5485 O O . ASP A 1 700 ? 0.404 -2.027 56.676 1.00 80.62 700 ASP A O 1
ATOM 5489 N N . GLY A 1 701 ? -0.565 -3.402 55.196 1.00 88.56 701 GLY A N 1
ATOM 5490 C CA . GLY A 1 701 ? -0.300 -2.568 54.023 1.00 88.56 701 GLY A CA 1
ATOM 5491 C C . GLY A 1 701 ? -0.730 -3.231 52.714 1.00 88.56 701 GLY A C 1
ATOM 5492 O O . GLY A 1 701 ? -1.114 -4.400 52.697 1.00 88.56 701 GLY A O 1
ATOM 5493 N N . SER A 1 702 ? -0.639 -2.501 51.601 1.00 92.25 702 SER A N 1
ATOM 5494 C CA . SER A 1 702 ? -0.996 -3.004 50.269 1.00 92.25 702 SER A CA 1
ATOM 5495 C C . SER A 1 702 ? 0.217 -3.372 49.415 1.00 92.25 702 SER A C 1
ATOM 5497 O O . SER A 1 702 ? 1.334 -2.890 49.620 1.00 92.25 702 SER A O 1
ATOM 5499 N N . VAL A 1 703 ? -0.003 -4.256 48.444 1.00 92.62 703 VAL A N 1
ATOM 5500 C CA . VAL A 1 703 ? 0.965 -4.567 47.389 1.00 92.62 703 VAL A CA 1
ATOM 5501 C C . VAL A 1 703 ? 0.292 -4.360 46.038 1.00 92.62 703 VAL A C 1
ATOM 5503 O O . VAL A 1 703 ? -0.744 -4.963 45.754 1.00 92.62 703 VAL A O 1
ATOM 5506 N N . GLY A 1 704 ? 0.919 -3.535 45.201 1.00 93.19 704 GLY A N 1
ATOM 5507 C CA . GLY A 1 704 ? 0.558 -3.339 43.803 1.00 93.19 704 GLY A CA 1
ATOM 5508 C C . GLY A 1 704 ? 1.317 -4.309 42.898 1.00 93.19 704 GLY A C 1
ATOM 5509 O O . GLY A 1 704 ? 2.548 -4.406 42.955 1.00 93.19 704 GLY A O 1
ATOM 5510 N N . VAL A 1 705 ? 0.591 -5.032 42.049 1.00 94.25 705 VAL A N 1
ATOM 5511 C CA . VAL A 1 705 ? 1.125 -6.003 41.093 1.00 94.25 705 VAL A CA 1
ATOM 5512 C C . VAL A 1 705 ? 0.573 -5.721 39.700 1.00 94.25 705 VAL A C 1
ATOM 5514 O O . VAL A 1 705 ? -0.629 -5.794 39.461 1.00 94.25 705 VAL A O 1
ATOM 5517 N N . ILE A 1 706 ? 1.475 -5.495 38.749 1.00 94.44 706 ILE A N 1
ATOM 5518 C CA . ILE A 1 706 ? 1.158 -5.422 37.324 1.00 94.44 706 ILE A CA 1
ATOM 5519 C C . ILE A 1 706 ? 1.166 -6.842 36.767 1.00 94.44 706 ILE A C 1
ATOM 5521 O O . ILE A 1 706 ? 2.206 -7.511 36.739 1.00 94.44 706 ILE A O 1
ATOM 5525 N N . VAL A 1 707 ? 0.010 -7.320 36.317 1.00 94.75 707 VAL A N 1
ATOM 5526 C CA . VAL A 1 707 ? -0.140 -8.642 35.706 1.00 94.75 707 VAL A CA 1
ATOM 5527 C C . VAL A 1 707 ? -0.076 -8.523 34.187 1.00 94.75 707 VAL A C 1
ATOM 5529 O O . VAL A 1 707 ? -0.692 -7.652 33.581 1.00 94.75 707 VAL A O 1
ATOM 5532 N N . THR A 1 708 ? 0.680 -9.420 33.564 1.00 94.56 708 THR A N 1
ATOM 5533 C CA . THR A 1 708 ? 0.843 -9.555 32.111 1.00 94.56 708 THR A CA 1
ATOM 5534 C C . THR A 1 708 ? 0.748 -11.031 31.709 1.00 94.56 708 THR A C 1
ATOM 5536 O O . THR A 1 708 ? 0.615 -11.910 32.564 1.00 94.56 708 THR A O 1
ATOM 5539 N N . ASN A 1 709 ? 0.827 -11.338 30.410 1.00 94.44 709 ASN A N 1
ATOM 5540 C CA . ASN A 1 709 ? 0.832 -12.714 29.885 1.00 94.44 709 ASN A CA 1
ATOM 5541 C C . ASN A 1 709 ? -0.353 -13.559 30.388 1.00 94.44 709 ASN A C 1
ATOM 5543 O O . ASN A 1 709 ? -0.177 -14.649 30.939 1.00 94.44 709 ASN A O 1
ATOM 5547 N N . PHE A 1 710 ? -1.560 -13.036 30.202 1.00 94.44 710 PHE A N 1
ATOM 5548 C CA . PHE A 1 710 ? -2.790 -13.668 30.655 1.00 94.44 710 PHE A CA 1
ATOM 5549 C C . PHE A 1 710 ? -3.138 -14.935 29.876 1.00 94.44 710 PHE A C 1
ATOM 5551 O O . PHE A 1 710 ? -2.939 -15.029 28.665 1.00 94.44 710 PHE A O 1
ATOM 5558 N N . SER A 1 711 ? -3.730 -15.895 30.580 1.00 96.06 711 SER A N 1
ATOM 5559 C CA . SER A 1 711 ? -4.402 -17.049 29.997 1.00 96.06 711 SER A CA 1
ATOM 5560 C C . SER A 1 711 ? -5.633 -17.410 30.823 1.00 96.06 711 SER A C 1
ATOM 5562 O O . SER A 1 711 ? -5.606 -17.346 32.054 1.00 96.06 711 SER A O 1
ATOM 5564 N N . SER A 1 712 ? -6.703 -17.794 30.133 1.00 96.44 712 SER A N 1
ATOM 5565 C CA . SER A 1 712 ? -7.966 -18.249 30.704 1.00 96.44 712 SER A CA 1
ATOM 5566 C C . SER A 1 712 ? -8.382 -19.588 30.101 1.00 96.44 712 SER A C 1
ATOM 5568 O O . SER A 1 712 ? -8.288 -19.803 28.885 1.00 96.44 712 SER A O 1
ATOM 5570 N N . LYS A 1 713 ? -8.881 -20.484 30.956 1.00 96.31 713 LYS A N 1
ATOM 5571 C CA . LYS A 1 713 ? -9.484 -21.759 30.575 1.00 96.31 713 LYS A CA 1
ATOM 5572 C C . LYS A 1 713 ? -10.810 -21.947 31.306 1.00 96.31 713 LYS A C 1
ATOM 5574 O O . LYS A 1 713 ? -10.861 -22.023 32.527 1.00 96.31 713 LYS A O 1
ATOM 5579 N N . LEU A 1 714 ? -11.877 -22.085 30.526 1.00 96.12 714 LEU A N 1
ATOM 5580 C CA . LEU A 1 714 ? -13.212 -22.415 31.019 1.00 96.12 714 LEU A CA 1
ATOM 5581 C C . LEU A 1 714 ? -13.441 -23.924 30.925 1.00 96.12 714 LEU A C 1
ATOM 5583 O O . LEU A 1 714 ? -13.289 -24.505 29.845 1.00 96.12 714 LEU A O 1
ATOM 5587 N N . LYS A 1 715 ? -13.830 -24.565 32.028 1.00 94.81 715 LYS A N 1
ATOM 5588 C CA . LYS A 1 715 ? -14.250 -25.973 32.067 1.00 94.81 715 LYS A CA 1
ATOM 5589 C C . LYS A 1 715 ? -15.706 -26.059 32.499 1.00 94.81 715 LYS A C 1
ATOM 5591 O O . LYS A 1 715 ? -16.112 -25.427 33.467 1.00 94.81 715 LYS A O 1
ATOM 5596 N N . SER A 1 716 ? -16.472 -26.878 31.798 1.00 93.12 716 SER A N 1
ATOM 5597 C CA . SER A 1 716 ? -17.880 -27.121 32.076 1.00 93.12 716 SER A CA 1
ATOM 5598 C C . SER A 1 716 ? -18.102 -28.585 32.442 1.00 93.12 716 SER A C 1
ATOM 5600 O O . SER A 1 716 ? -17.517 -29.499 31.850 1.00 93.12 716 SER A O 1
ATOM 5602 N N . ARG A 1 717 ? -18.940 -28.822 33.452 1.00 90.69 717 ARG A N 1
ATOM 5603 C CA . ARG A 1 717 ? -19.407 -30.159 33.835 1.00 90.69 717 ARG A CA 1
ATOM 5604 C C . ARG A 1 717 ? -20.922 -30.139 33.946 1.00 90.69 717 ARG A C 1
ATOM 5606 O O . ARG A 1 717 ? -21.478 -29.231 34.558 1.00 90.69 717 ARG A O 1
ATOM 5613 N N . ILE A 1 718 ? -21.566 -31.165 33.409 1.00 84.44 718 ILE A N 1
ATOM 5614 C CA . ILE A 1 718 ? -23.010 -31.369 33.525 1.00 84.44 718 ILE A CA 1
ATOM 5615 C C . ILE A 1 718 ? -23.220 -32.611 34.383 1.00 84.44 718 ILE A C 1
ATOM 5617 O O . ILE A 1 718 ? -22.627 -33.658 34.118 1.00 84.44 718 ILE A O 1
ATOM 5621 N N . THR A 1 719 ? -23.997 -32.492 35.457 1.00 77.44 719 THR A N 1
ATOM 5622 C CA . THR A 1 719 ? -24.382 -33.656 36.266 1.00 77.44 719 THR A CA 1
ATOM 5623 C C . THR A 1 719 ? -25.562 -34.395 35.635 1.00 77.44 719 THR A C 1
ATOM 5625 O O . THR A 1 719 ? -26.278 -33.852 34.798 1.00 77.44 719 THR A O 1
ATOM 5628 N N . SER A 1 720 ? -25.809 -35.628 36.079 1.00 65.81 720 SER A N 1
ATOM 5629 C CA . SER A 1 720 ? -26.938 -36.475 35.659 1.00 65.81 720 SER A CA 1
ATOM 5630 C C . SER A 1 720 ? -28.331 -35.846 35.860 1.00 65.81 720 SER A C 1
ATOM 5632 O O . SER A 1 720 ? -29.290 -36.311 35.257 1.00 65.81 720 SER A O 1
ATOM 5634 N N . GLU A 1 721 ? -28.442 -34.770 36.648 1.00 68.88 721 GLU A N 1
ATOM 5635 C CA . GLU A 1 721 ? -29.662 -33.966 36.851 1.00 68.88 721 GLU A CA 1
ATOM 5636 C C . GLU A 1 721 ? -29.731 -32.704 35.957 1.00 68.88 721 GLU A C 1
ATOM 5638 O O . GLU A 1 721 ? -30.470 -31.775 36.268 1.00 68.88 721 GLU A O 1
ATOM 5643 N N . ASN A 1 722 ? -28.930 -32.608 34.887 1.00 67.81 722 ASN A N 1
ATOM 5644 C CA . ASN A 1 722 ? -28.805 -31.418 34.022 1.00 67.81 722 ASN A CA 1
ATOM 5645 C C . ASN A 1 722 ? -28.333 -30.127 34.732 1.00 67.81 722 ASN A C 1
ATOM 5647 O O . ASN A 1 722 ? -28.479 -29.034 34.186 1.00 67.81 722 ASN A O 1
ATOM 5651 N N . LYS A 1 723 ? -27.713 -30.213 35.919 1.00 82.88 723 LYS A N 1
ATOM 5652 C CA . LYS A 1 723 ? -27.124 -29.034 36.579 1.00 82.88 723 LYS A CA 1
ATOM 5653 C C . LYS A 1 723 ? -25.742 -28.743 35.999 1.00 82.88 723 LYS A C 1
ATOM 5655 O O . LYS A 1 723 ? -24.849 -29.595 36.036 1.00 82.88 723 LYS A O 1
ATOM 5660 N N . VAL A 1 724 ? -25.566 -27.527 35.491 1.00 89.38 724 VAL A N 1
ATOM 5661 C CA . VAL A 1 724 ? -24.307 -27.050 34.909 1.00 89.38 724 VAL A CA 1
ATOM 5662 C C . VAL A 1 724 ? -23.409 -26.487 36.013 1.00 89.38 724 VAL A C 1
ATOM 5664 O O . VAL A 1 724 ? -23.847 -25.716 36.868 1.00 89.38 724 VAL A O 1
ATOM 5667 N N . LYS A 1 725 ? -22.134 -26.877 35.999 1.00 93.56 725 LYS A N 1
ATOM 5668 C CA . LYS A 1 725 ? -21.069 -26.294 36.822 1.00 93.56 725 LYS A CA 1
ATOM 5669 C C . LYS A 1 725 ? -19.993 -25.722 35.914 1.00 93.56 725 LYS A C 1
ATOM 5671 O O . LYS A 1 725 ? -19.560 -26.409 34.985 1.00 93.56 725 LYS A O 1
ATOM 5676 N N . MET A 1 726 ? -19.546 -24.510 36.222 1.00 95.25 726 MET A N 1
ATOM 5677 C CA . MET A 1 726 ? -18.501 -23.817 35.473 1.00 95.25 726 MET A CA 1
ATOM 5678 C C . MET A 1 726 ? -17.287 -23.577 36.362 1.00 95.25 726 MET A C 1
ATOM 5680 O O . MET A 1 726 ? -17.405 -23.130 37.498 1.00 95.25 726 MET A O 1
ATOM 5684 N N . GLU A 1 727 ? -16.111 -23.873 35.832 1.00 97.00 727 GLU A N 1
ATOM 5685 C CA . GLU A 1 727 ? -14.832 -23.625 36.481 1.00 97.00 727 GLU A CA 1
ATOM 5686 C C . GLU A 1 727 ? -14.015 -22.676 35.601 1.00 97.00 727 GLU A C 1
ATOM 5688 O O . GLU A 1 727 ? -13.776 -22.960 34.422 1.00 97.00 727 GLU A O 1
ATOM 5693 N N . ILE A 1 728 ? -13.621 -21.539 36.177 1.00 97.62 728 ILE A N 1
ATOM 5694 C CA . ILE A 1 728 ? -12.776 -20.528 35.547 1.00 97.62 728 ILE A CA 1
ATOM 5695 C C . ILE A 1 728 ? -11.359 -20.699 36.092 1.00 97.62 728 ILE A C 1
ATOM 5697 O O . ILE A 1 728 ? -11.113 -20.461 37.271 1.00 97.62 728 ILE A O 1
ATOM 5701 N N . GLU A 1 729 ? -10.421 -21.081 35.231 1.00 97.75 729 GLU A N 1
ATOM 5702 C CA . GLU A 1 729 ? -8.993 -21.104 35.550 1.00 97.75 729 GLU A CA 1
ATOM 5703 C C . GLU A 1 729 ? -8.312 -19.906 34.889 1.00 97.75 729 GLU A C 1
ATOM 5705 O O . GLU A 1 729 ? -8.224 -19.837 33.662 1.00 97.75 729 GLU A O 1
ATOM 5710 N N . LEU A 1 730 ? -7.818 -18.973 35.700 1.00 97.75 730 LEU A N 1
ATOM 5711 C CA . LEU A 1 730 ? -7.091 -17.790 35.250 1.00 97.75 730 LEU A CA 1
ATOM 5712 C C . LEU A 1 730 ? -5.619 -17.915 35.630 1.00 97.75 730 LEU A C 1
ATOM 5714 O O . LEU A 1 730 ? -5.275 -18.335 36.731 1.00 97.75 730 LEU A O 1
ATOM 5718 N N . SER A 1 731 ? -4.724 -17.529 34.730 1.00 97.62 731 SER A N 1
ATOM 5719 C CA . SER A 1 731 ? -3.290 -17.467 35.009 1.00 97.62 731 SER A CA 1
ATOM 5720 C C . SER A 1 731 ? -2.640 -16.245 34.376 1.00 97.62 731 SER A C 1
ATOM 5722 O O . SER A 1 731 ? -3.141 -15.716 33.382 1.00 97.62 731 SER A O 1
ATOM 5724 N N . GLY A 1 732 ? -1.549 -15.782 34.983 1.00 96.56 732 GLY A N 1
ATOM 5725 C CA . GLY A 1 732 ? -0.819 -14.592 34.554 1.00 96.56 732 GLY A CA 1
ATOM 5726 C C . GLY A 1 732 ? 0.559 -14.488 35.204 1.00 96.56 732 GLY A C 1
ATOM 5727 O O . GLY A 1 732 ? 0.908 -15.252 36.110 1.00 96.56 732 GLY A O 1
ATOM 5728 N N . VAL A 1 733 ? 1.362 -13.542 34.731 1.00 96.88 733 VAL A N 1
ATOM 5729 C CA . VAL A 1 733 ? 2.694 -13.230 35.259 1.00 96.88 733 VAL A CA 1
ATOM 5730 C C . VAL A 1 733 ? 2.639 -11.884 35.965 1.00 96.88 733 VAL A C 1
ATOM 5732 O O . VAL A 1 733 ? 2.326 -10.880 35.336 1.00 96.88 733 VAL A O 1
ATOM 5735 N N . GLY A 1 734 ? 2.946 -11.871 37.260 1.00 95.50 734 GLY A N 1
ATOM 5736 C CA . GLY A 1 734 ? 2.928 -10.668 38.089 1.00 95.50 734 GLY A CA 1
ATOM 5737 C C . GLY A 1 734 ? 4.304 -10.018 38.226 1.00 95.50 734 GLY A C 1
ATOM 5738 O O . GLY A 1 734 ? 5.324 -10.705 38.368 1.00 95.50 734 GLY A O 1
ATOM 5739 N N . HIS A 1 735 ? 4.315 -8.692 38.236 1.00 95.00 735 HIS A N 1
ATOM 5740 C CA . HIS A 1 735 ? 5.459 -7.851 38.565 1.00 95.00 735 HIS A CA 1
ATOM 5741 C C . HIS A 1 735 ? 5.042 -6.892 39.673 1.00 95.00 735 HIS A C 1
ATOM 5743 O O . HIS A 1 735 ? 4.099 -6.131 39.487 1.00 95.00 735 HIS A O 1
ATOM 5749 N N . VAL A 1 736 ? 5.718 -6.929 40.820 1.00 93.88 736 VAL A N 1
ATOM 5750 C CA . VAL A 1 736 ? 5.417 -5.985 41.903 1.00 93.88 736 VAL A CA 1
ATOM 5751 C C . VAL A 1 736 ? 5.847 -4.590 41.462 1.00 93.88 736 VAL A C 1
ATOM 5753 O O . VAL A 1 736 ? 7.009 -4.388 41.102 1.00 93.88 736 VAL A O 1
ATOM 5756 N N . SER A 1 737 ? 4.905 -3.652 41.465 1.00 91.75 737 SER A N 1
ATOM 5757 C CA . SER A 1 737 ? 5.146 -2.232 41.203 1.00 91.75 737 SER A CA 1
ATOM 5758 C C . SER A 1 737 ? 5.279 -1.434 42.493 1.00 91.75 737 SER A C 1
ATOM 5760 O O . SER A 1 737 ? 6.033 -0.466 42.531 1.00 91.75 737 SER A O 1
ATOM 5762 N N . GLU A 1 738 ? 4.576 -1.855 43.543 1.00 91.44 738 GLU A N 1
ATOM 5763 C CA . GLU A 1 738 ? 4.497 -1.135 44.807 1.00 91.44 738 GLU A CA 1
ATOM 5764 C C . GLU A 1 738 ? 4.404 -2.111 45.981 1.00 91.44 738 GLU A C 1
ATOM 5766 O O . GLU A 1 738 ? 3.716 -3.130 45.909 1.00 91.44 738 GLU A O 1
ATOM 5771 N N . ASN A 1 739 ? 5.110 -1.800 47.068 1.00 90.62 739 ASN A N 1
ATOM 5772 C CA . ASN A 1 739 ? 5.069 -2.565 48.306 1.00 90.62 739 ASN A CA 1
ATOM 5773 C C . ASN A 1 739 ? 4.957 -1.606 49.491 1.00 90.62 739 ASN A C 1
ATOM 5775 O O . ASN A 1 739 ? 5.965 -1.064 49.946 1.00 90.62 739 ASN A O 1
ATOM 5779 N N . ASN A 1 740 ? 3.733 -1.443 49.991 1.00 90.31 740 ASN A N 1
ATOM 5780 C CA . ASN A 1 740 ? 3.436 -0.634 51.166 1.00 90.31 740 ASN A CA 1
ATOM 5781 C C . ASN A 1 740 ? 3.361 -1.440 52.464 1.00 90.31 740 ASN A C 1
ATOM 5783 O O . ASN A 1 740 ? 3.065 -0.885 53.519 1.00 90.31 740 ASN A O 1
ATOM 5787 N N . THR A 1 741 ? 3.654 -2.736 52.404 1.00 89.38 741 THR A N 1
ATOM 5788 C CA . THR A 1 741 ? 3.724 -3.608 53.579 1.00 89.38 741 THR A CA 1
ATOM 5789 C C . THR A 1 741 ? 5.084 -3.509 54.257 1.00 89.38 741 THR A C 1
ATOM 5791 O O . THR A 1 741 ? 6.053 -3.055 53.654 1.00 89.38 741 THR A O 1
ATOM 5794 N N . ASN A 1 742 ? 5.201 -4.030 55.477 1.00 88.19 742 ASN A N 1
ATOM 5795 C CA . ASN A 1 742 ? 6.491 -4.203 56.151 1.00 88.19 742 ASN A CA 1
ATOM 5796 C C . ASN A 1 742 ? 7.267 -5.472 55.728 1.00 88.19 742 ASN A C 1
ATOM 5798 O O . ASN A 1 742 ? 8.169 -5.896 56.447 1.00 88.19 742 ASN A O 1
ATOM 5802 N N . LEU A 1 743 ? 6.943 -6.106 54.594 1.00 88.56 743 LEU A N 1
ATOM 5803 C CA . LEU A 1 743 ? 7.578 -7.355 54.148 1.00 88.56 743 LEU A CA 1
ATOM 5804 C C . LEU A 1 743 ? 8.793 -7.110 53.246 1.00 88.56 743 LEU A C 1
ATOM 5806 O O . LEU A 1 743 ? 8.695 -6.388 52.256 1.00 88.56 743 LEU A O 1
ATOM 5810 N N . ASP A 1 744 ? 9.903 -7.818 53.487 1.00 89.44 744 ASP A N 1
ATOM 5811 C CA . ASP A 1 744 ? 10.982 -7.930 52.493 1.00 89.44 744 ASP A CA 1
ATOM 5812 C C . ASP A 1 744 ? 10.634 -8.977 51.425 1.00 89.44 744 ASP A C 1
ATOM 5814 O O . ASP A 1 744 ? 10.638 -10.187 51.684 1.00 89.44 744 ASP A O 1
ATOM 5818 N N . LEU A 1 745 ? 10.370 -8.523 50.198 1.00 90.31 745 LEU A N 1
ATOM 5819 C CA . LEU A 1 745 ? 9.948 -9.383 49.089 1.00 90.31 745 LEU A CA 1
ATOM 5820 C C . LEU A 1 745 ? 11.088 -10.187 48.446 1.00 90.31 745 LEU A C 1
ATOM 5822 O O . LEU A 1 745 ? 10.819 -11.076 47.636 1.00 90.31 745 LEU A O 1
ATOM 5826 N N . ARG A 1 746 ? 12.359 -9.965 48.829 1.00 89.50 746 ARG A N 1
ATOM 5827 C CA . ARG A 1 746 ? 13.470 -10.872 48.446 1.00 89.50 746 ARG A CA 1
ATOM 5828 C C . ARG A 1 746 ? 13.294 -12.261 49.043 1.00 89.50 746 ARG A C 1
ATOM 5830 O O . ARG A 1 746 ? 13.872 -13.236 48.562 1.00 89.50 746 ARG A O 1
ATOM 5837 N N . ARG A 1 747 ? 12.532 -12.358 50.130 1.00 89.62 747 ARG A N 1
ATOM 5838 C CA . ARG A 1 747 ? 12.331 -13.592 50.875 1.00 89.62 747 ARG A CA 1
ATOM 5839 C C . ARG A 1 747 ? 11.209 -14.386 50.234 1.00 89.62 747 ARG A C 1
ATOM 5841 O O . ARG A 1 747 ? 10.072 -13.934 50.135 1.00 89.62 747 ARG A O 1
ATOM 5848 N N . GLN A 1 748 ? 11.514 -15.624 49.856 1.00 90.19 748 GLN A N 1
ATOM 5849 C CA . GLN A 1 748 ? 10.566 -16.483 49.146 1.00 90.19 748 GLN A CA 1
ATOM 5850 C C . GLN A 1 748 ? 9.269 -16.728 49.935 1.00 90.19 748 GLN A C 1
ATOM 5852 O O . GLN A 1 748 ? 8.213 -16.898 49.332 1.00 90.19 748 GLN A O 1
ATOM 5857 N N . LYS A 1 749 ? 9.331 -16.744 51.274 1.00 91.38 749 LYS A N 1
ATOM 5858 C CA . LYS A 1 749 ? 8.152 -16.897 52.137 1.00 91.38 749 LYS A CA 1
ATOM 5859 C C . LYS A 1 749 ? 7.201 -15.703 52.005 1.00 91.38 749 LYS A C 1
ATOM 5861 O O . LYS A 1 749 ? 6.018 -15.913 51.760 1.00 91.38 749 LYS A O 1
ATOM 5866 N N . ASN A 1 750 ? 7.733 -14.486 52.093 1.00 91.62 750 ASN A N 1
ATOM 5867 C CA . ASN A 1 750 ? 6.966 -13.245 51.973 1.00 91.62 750 ASN A CA 1
ATOM 5868 C C . ASN A 1 750 ? 6.408 -13.078 50.557 1.00 91.62 750 ASN A C 1
ATOM 5870 O O . ASN A 1 750 ? 5.235 -12.770 50.385 1.00 91.62 750 ASN A O 1
ATOM 5874 N N . LEU A 1 751 ? 7.212 -13.394 49.538 1.00 91.31 751 LEU A N 1
ATOM 5875 C CA . LEU A 1 751 ? 6.759 -13.372 48.149 1.00 91.31 751 LEU A CA 1
ATOM 5876 C C . LEU A 1 751 ? 5.613 -14.364 47.893 1.00 91.31 751 LEU A C 1
ATOM 5878 O O . LEU A 1 751 ? 4.655 -14.038 47.197 1.00 91.31 751 LEU A O 1
ATOM 5882 N N . LYS A 1 752 ? 5.687 -15.574 48.469 1.00 93.19 752 LYS A N 1
ATOM 5883 C CA . LYS A 1 752 ? 4.603 -16.566 48.386 1.00 93.19 752 LYS A CA 1
ATOM 5884 C C . LYS A 1 752 ? 3.347 -16.116 49.122 1.00 93.19 752 LYS A C 1
ATOM 5886 O O . LYS A 1 752 ? 2.265 -16.398 48.624 1.00 93.19 752 LYS A O 1
ATOM 5891 N N . LEU A 1 753 ? 3.487 -15.450 50.270 1.00 92.69 753 LEU A N 1
ATOM 5892 C CA . LEU A 1 753 ? 2.356 -14.876 50.997 1.00 92.69 753 LEU A CA 1
ATOM 5893 C C . LEU A 1 753 ? 1.613 -13.883 50.100 1.00 92.69 753 LEU A C 1
ATOM 5895 O O . LEU A 1 753 ? 0.459 -14.128 49.774 1.00 92.69 753 LEU A O 1
ATOM 5899 N N . VAL A 1 754 ? 2.317 -12.869 49.587 1.00 92.75 754 VAL A N 1
ATOM 5900 C CA . VAL A 1 754 ? 1.748 -11.869 48.667 1.00 92.75 754 VAL A CA 1
ATOM 5901 C C . VAL A 1 754 ? 1.110 -12.530 47.446 1.00 92.75 754 VAL A C 1
ATOM 5903 O O . VAL A 1 754 ? -0.021 -12.220 47.092 1.00 92.75 754 VAL A O 1
ATOM 5906 N N . GLN A 1 755 ? 1.800 -13.484 46.817 1.00 95.31 755 GLN A N 1
ATOM 5907 C CA . GLN A 1 755 ? 1.264 -14.194 45.657 1.00 95.31 755 GLN A CA 1
ATOM 5908 C C . GLN A 1 755 ? -0.026 -14.963 45.978 1.00 95.31 755 GLN A C 1
ATOM 5910 O O . GLN A 1 755 ? -0.948 -14.973 45.165 1.00 95.31 755 GLN A O 1
ATOM 5915 N N . ASN A 1 756 ? -0.090 -15.633 47.129 1.00 95.19 756 ASN A N 1
ATOM 5916 C CA . ASN A 1 756 ? -1.273 -16.381 47.538 1.00 95.19 756 ASN A CA 1
ATOM 5917 C C . ASN A 1 756 ? -2.439 -15.436 47.842 1.00 95.19 756 ASN A C 1
ATOM 5919 O O . ASN A 1 756 ? -3.530 -15.687 47.340 1.00 95.19 756 ASN A O 1
ATOM 5923 N N . THR A 1 757 ? -2.195 -14.334 48.558 1.00 94.69 757 THR A N 1
ATOM 5924 C CA . THR A 1 757 ? -3.217 -13.322 48.857 1.00 94.69 757 THR A CA 1
ATOM 5925 C C . THR A 1 757 ? -3.766 -12.690 47.578 1.00 94.69 757 THR A C 1
ATOM 5927 O O . THR A 1 757 ? -4.978 -12.628 47.410 1.00 94.69 757 THR A O 1
ATOM 5930 N N . ILE A 1 758 ? -2.900 -12.316 46.625 1.00 94.56 758 ILE A N 1
ATOM 5931 C CA . ILE A 1 758 ? -3.315 -11.801 45.307 1.00 94.56 758 ILE A CA 1
ATOM 5932 C C . ILE A 1 758 ? -4.203 -12.819 44.581 1.00 94.56 758 ILE A C 1
ATOM 5934 O O . ILE A 1 758 ? -5.246 -12.457 44.041 1.00 94.56 758 ILE A O 1
ATOM 5938 N N . ASN A 1 759 ? -3.816 -14.098 44.568 1.00 96.50 759 ASN A N 1
ATOM 5939 C CA . ASN A 1 759 ? -4.587 -15.151 43.903 1.00 96.50 759 ASN A CA 1
ATOM 5940 C C . ASN A 1 759 ? -5.948 -15.390 44.562 1.00 96.50 759 ASN A C 1
ATOM 5942 O O . ASN A 1 759 ? -6.947 -15.541 43.859 1.00 96.50 759 ASN A O 1
ATOM 5946 N N . GLU A 1 760 ? -5.995 -15.424 45.891 1.00 96.25 760 GLU A N 1
ATOM 5947 C CA . GLU A 1 760 ? -7.222 -15.603 46.663 1.00 96.25 760 GLU A CA 1
ATOM 5948 C C . GLU A 1 760 ? -8.173 -14.421 46.454 1.00 96.25 760 GLU A C 1
ATOM 5950 O O . GLU A 1 760 ? -9.283 -14.620 45.963 1.00 96.25 760 GLU A O 1
ATOM 5955 N N . LYS A 1 761 ? -7.703 -13.188 46.683 1.00 95.88 761 LYS A N 1
ATOM 5956 C CA . LYS A 1 761 ? -8.509 -11.969 46.528 1.00 95.88 761 LYS A CA 1
ATOM 5957 C C . LYS A 1 761 ? -8.986 -11.744 45.102 1.00 95.88 761 LYS A C 1
ATOM 5959 O O . LYS A 1 761 ? -10.165 -11.494 44.879 1.00 95.88 761 LYS A O 1
ATOM 5964 N N . THR A 1 762 ? -8.121 -11.957 44.111 1.00 95.94 762 THR A N 1
ATOM 5965 C CA . THR A 1 762 ? -8.545 -11.888 42.704 1.00 95.94 762 THR A CA 1
ATOM 5966 C C . THR A 1 762 ? -9.610 -12.949 42.398 1.00 95.94 762 THR A C 1
ATOM 5968 O O . THR A 1 762 ? -10.546 -12.675 41.650 1.00 95.94 762 THR A O 1
ATOM 5971 N N . SER A 1 763 ? -9.513 -14.157 42.974 1.00 97.19 763 SER A N 1
ATOM 5972 C CA . SER A 1 763 ? -10.536 -15.199 42.789 1.00 97.19 763 SER A CA 1
ATOM 5973 C C . SER A 1 763 ? -11.875 -14.795 43.414 1.00 97.19 763 SER A C 1
ATOM 5975 O O . SER A 1 763 ? -12.913 -15.001 42.783 1.00 97.19 763 SER A O 1
ATOM 5977 N N . GLU A 1 764 ? -11.852 -14.190 44.607 1.00 96.75 764 GLU A N 1
ATOM 5978 C CA . GLU A 1 764 ? -13.030 -13.622 45.277 1.00 96.75 764 GLU A CA 1
ATOM 5979 C C . GLU A 1 764 ? -13.671 -12.524 44.419 1.00 96.75 764 GLU A C 1
ATOM 5981 O O . GLU A 1 764 ? -14.838 -12.647 44.053 1.00 96.75 764 GLU A O 1
ATOM 5986 N N . HIS A 1 765 ? -12.902 -11.519 43.991 1.00 96.75 765 HIS A N 1
ATOM 5987 C CA . HIS A 1 765 ? -13.407 -10.402 43.186 1.00 96.75 765 HIS A CA 1
ATOM 5988 C C . HIS A 1 765 ? -14.003 -10.855 41.841 1.00 96.75 765 HIS A C 1
ATOM 5990 O O . HIS A 1 765 ? -15.051 -10.364 41.410 1.00 96.75 765 HIS A O 1
ATOM 5996 N N . VAL A 1 766 ? -13.372 -11.822 41.164 1.00 97.06 766 VAL A N 1
ATOM 5997 C CA . VAL A 1 766 ? -13.913 -12.397 39.920 1.00 97.06 766 VAL A CA 1
ATOM 5998 C C . VAL A 1 766 ? -15.210 -13.159 40.197 1.00 97.06 766 VAL A C 1
ATOM 6000 O O . VAL A 1 766 ? -16.159 -13.042 39.421 1.00 97.06 766 VAL A O 1
ATOM 6003 N N . LEU A 1 767 ? -15.281 -13.924 41.290 1.00 97.56 767 LEU A N 1
ATOM 6004 C CA . LEU A 1 767 ? -16.487 -14.660 41.666 1.00 97.56 767 LEU A CA 1
ATOM 6005 C C . LEU A 1 767 ? -17.640 -13.711 42.022 1.00 97.56 767 LEU A C 1
ATOM 6007 O O . LEU A 1 767 ? -18.755 -13.918 41.550 1.00 97.56 767 LEU A O 1
ATOM 6011 N N . GLU A 1 768 ? -17.378 -12.655 42.791 1.00 97.12 768 GLU A N 1
ATOM 6012 C CA . GLU A 1 768 ? -18.356 -11.613 43.125 1.00 97.12 768 GLU A CA 1
ATOM 6013 C C . GLU A 1 768 ? -18.910 -10.939 41.870 1.00 97.12 768 GLU A C 1
ATOM 6015 O O . GLU A 1 768 ? -20.123 -10.780 41.726 1.00 97.12 768 GLU A O 1
ATOM 6020 N N . MET A 1 769 ? -18.034 -10.612 40.918 1.00 97.00 769 MET A N 1
ATOM 6021 C CA . MET A 1 769 ? -18.417 -10.039 39.632 1.00 97.00 769 MET A CA 1
ATOM 6022 C C . MET A 1 769 ? -19.294 -10.998 38.813 1.00 97.00 769 MET A C 1
ATOM 6024 O O . MET A 1 769 ? -20.311 -10.576 38.258 1.00 97.00 769 MET A O 1
ATOM 6028 N N . VAL A 1 770 ? -18.971 -12.296 38.788 1.00 96.88 770 VAL A N 1
ATOM 6029 C CA . VAL A 1 770 ? -19.805 -13.310 38.124 1.00 96.88 770 VAL A CA 1
ATOM 6030 C C . VAL A 1 770 ? -21.168 -13.445 38.809 1.00 96.88 770 VAL A C 1
ATOM 6032 O O . VAL A 1 770 ? -22.186 -13.414 38.119 1.00 96.88 770 VAL A O 1
ATOM 6035 N N . ILE A 1 771 ? -21.214 -13.519 40.143 1.00 96.31 771 ILE A N 1
ATOM 6036 C CA . ILE A 1 771 ? -22.464 -13.616 40.917 1.00 96.31 771 ILE A CA 1
ATOM 6037 C C . ILE A 1 771 ? -23.336 -12.382 40.690 1.00 96.31 771 ILE A C 1
ATOM 6039 O O . ILE A 1 771 ? -24.539 -12.515 40.456 1.00 96.31 771 ILE A O 1
ATOM 6043 N N . LYS A 1 772 ? -22.740 -11.186 40.710 1.00 95.75 772 LYS A N 1
ATOM 6044 C CA . LYS A 1 772 ? -23.422 -9.929 40.393 1.00 95.75 772 LYS A CA 1
ATOM 6045 C C . LYS A 1 772 ? -24.072 -10.010 39.016 1.00 95.75 772 LYS A C 1
ATOM 6047 O O . LYS A 1 772 ? -25.261 -9.740 38.897 1.00 95.75 772 LYS A O 1
ATOM 6052 N N . VAL A 1 773 ? -23.340 -10.439 37.987 1.00 95.38 773 VAL A N 1
ATOM 6053 C CA . VAL A 1 773 ? -23.901 -10.564 36.634 1.00 95.38 773 VAL A CA 1
ATOM 6054 C C . VAL A 1 773 ? -25.002 -11.624 36.562 1.00 95.38 773 VAL A C 1
ATOM 6056 O O . VAL A 1 773 ? -26.059 -11.351 35.993 1.00 95.38 773 VAL A O 1
ATOM 6059 N N . GLN A 1 774 ? -24.805 -12.793 37.177 1.00 94.31 774 GLN A N 1
ATOM 6060 C CA . GLN A 1 774 ? -25.803 -13.865 37.221 1.00 94.31 774 GLN A CA 1
ATOM 6061 C C . GLN A 1 774 ? -27.099 -13.412 37.898 1.00 94.31 774 GLN A C 1
ATOM 6063 O O . GLN A 1 774 ? -28.173 -13.622 37.350 1.00 94.31 774 GLN A O 1
ATOM 6068 N N . LYS A 1 775 ? -27.020 -12.784 39.076 1.00 94.06 775 LYS A N 1
ATOM 6069 C CA . LYS A 1 775 ? -28.204 -12.461 39.885 1.00 94.06 775 LYS A CA 1
ATOM 6070 C C . LYS A 1 775 ? -28.854 -11.128 39.522 1.00 94.06 775 LYS A C 1
ATOM 6072 O O . LYS A 1 775 ? -30.067 -11.008 39.650 1.00 94.06 775 LYS A O 1
ATOM 6077 N N . GLN A 1 776 ? -28.078 -10.138 39.081 1.00 94.31 776 GLN A N 1
ATOM 6078 C CA . GLN A 1 776 ? -28.597 -8.801 38.781 1.00 94.31 776 GLN A CA 1
ATOM 6079 C C . GLN A 1 776 ? -29.021 -8.640 37.318 1.00 94.31 776 GLN A C 1
ATOM 6081 O O . GLN A 1 776 ? -30.028 -7.988 37.053 1.00 94.31 776 GLN A O 1
ATOM 6086 N N . TYR A 1 777 ? -28.254 -9.190 36.372 1.00 92.69 777 TYR A N 1
ATOM 6087 C CA . TYR A 1 777 ? -28.482 -8.964 34.939 1.00 92.69 777 TYR A CA 1
ATOM 6088 C C . TYR A 1 777 ? -29.012 -10.203 34.217 1.00 92.69 777 TYR A C 1
ATOM 6090 O O . TYR A 1 777 ? -29.753 -10.064 33.250 1.00 92.69 777 TYR A O 1
ATOM 6098 N N . GLY A 1 778 ? -28.654 -11.402 34.686 1.00 90.94 778 GLY A N 1
ATOM 6099 C CA . GLY A 1 778 ? -29.156 -12.665 34.146 1.00 90.94 778 GLY A CA 1
ATOM 6100 C C . GLY A 1 778 ? -28.699 -12.970 32.720 1.00 90.94 778 GLY A C 1
ATOM 6101 O O . GLY A 1 778 ? -29.345 -13.758 32.039 1.00 90.94 778 GLY A O 1
ATOM 6102 N N . THR A 1 779 ? -27.609 -12.348 32.265 1.00 90.44 779 THR A N 1
ATOM 6103 C CA . THR A 1 779 ? -27.102 -12.453 30.893 1.00 90.44 779 THR A CA 1
ATOM 6104 C C . THR A 1 779 ? -25.675 -12.995 30.861 1.00 90.44 779 THR A C 1
ATOM 6106 O O . THR A 1 779 ? -24.800 -12.539 31.602 1.00 90.44 779 THR A O 1
ATOM 6109 N N . ASP A 1 780 ? -25.413 -13.964 29.980 1.00 93.06 780 ASP A N 1
ATOM 6110 C CA . ASP A 1 780 ? -24.078 -14.548 29.837 1.00 93.06 780 ASP A CA 1
ATOM 6111 C C . ASP A 1 780 ? -23.165 -13.646 29.003 1.00 93.06 780 ASP A C 1
ATOM 6113 O O . ASP A 1 780 ? -23.205 -13.627 27.771 1.00 93.06 780 ASP A O 1
ATOM 6117 N N . VAL A 1 781 ? -22.305 -12.905 29.699 1.00 93.38 781 VAL A N 1
ATOM 6118 C CA . VAL A 1 781 ? -21.260 -12.071 29.092 1.00 93.38 781 VAL A CA 1
ATOM 6119 C C . VAL A 1 781 ? -19.870 -12.706 29.173 1.00 93.38 781 VAL A C 1
ATOM 6121 O O . VAL A 1 781 ? -18.902 -12.064 28.757 1.00 93.38 781 VAL A O 1
ATOM 6124 N N . PHE A 1 782 ? -19.747 -13.921 29.717 1.00 94.56 782 PHE A N 1
ATOM 6125 C CA . PHE A 1 782 ? -18.475 -14.595 30.015 1.00 94.56 782 PHE A CA 1
ATOM 6126 C C . PHE A 1 782 ? -18.109 -15.682 29.000 1.00 94.56 782 PHE A C 1
ATOM 6128 O O . PHE A 1 782 ? -16.991 -16.196 29.041 1.00 94.56 782 PHE A O 1
ATOM 6135 N N . GLY A 1 783 ? -19.029 -16.029 28.096 1.00 91.62 783 GLY A N 1
ATOM 6136 C CA . GLY A 1 783 ? -18.833 -17.086 27.103 1.00 91.62 783 GLY A CA 1
ATOM 6137 C C . GLY A 1 783 ? -18.995 -18.487 27.697 1.00 91.62 783 GLY A C 1
ATOM 6138 O O . GLY A 1 783 ? -18.368 -19.442 27.226 1.00 91.62 783 GLY A O 1
ATOM 6139 N N . PHE A 1 784 ? -19.797 -18.629 28.759 1.00 94.25 784 PHE A N 1
ATOM 6140 C CA . PHE A 1 784 ? -20.071 -19.937 29.355 1.00 94.25 784 PHE A CA 1
ATOM 6141 C C . PHE A 1 784 ? -20.870 -20.819 28.396 1.00 94.25 784 PHE A C 1
ATOM 6143 O O . PHE A 1 784 ? -20.551 -22.002 28.265 1.00 94.25 784 PHE A O 1
ATOM 6150 N N . ASN A 1 785 ? -21.829 -20.242 27.674 1.00 91.44 785 ASN A N 1
ATOM 6151 C CA . ASN A 1 785 ? -22.568 -20.888 26.594 1.00 91.44 785 ASN A CA 1
ATOM 6152 C C . ASN A 1 785 ? -21.623 -21.476 25.534 1.00 91.44 785 ASN A C 1
ATOM 6154 O O . ASN A 1 785 ? -21.730 -22.647 25.176 1.00 91.44 785 ASN A O 1
ATOM 6158 N N . GLU A 1 786 ? -20.639 -20.700 25.076 1.00 91.00 786 GLU A N 1
ATOM 6159 C CA . GLU A 1 786 ? -19.682 -21.125 24.054 1.00 91.00 786 GLU A CA 1
ATOM 6160 C C . GLU A 1 786 ? -18.752 -22.222 24.566 1.00 91.00 786 GLU A C 1
ATOM 6162 O O . GLU A 1 786 ? -18.470 -23.192 23.857 1.00 91.00 786 GLU A O 1
ATOM 6167 N N . ALA A 1 787 ? -18.285 -22.100 25.811 1.00 92.69 787 ALA A N 1
ATOM 6168 C CA . ALA A 1 787 ? -17.489 -23.136 26.454 1.00 92.69 787 ALA A CA 1
ATOM 6169 C C . ALA A 1 787 ? -18.278 -24.446 26.596 1.00 92.69 787 ALA A C 1
ATOM 6171 O O . ALA A 1 787 ? -17.726 -25.516 26.328 1.00 92.69 787 ALA A O 1
ATOM 6172 N N . LEU A 1 788 ? -19.559 -24.355 26.962 1.00 91.88 788 LEU A N 1
ATOM 6173 C CA . LEU A 1 788 ? -20.453 -25.494 27.115 1.00 91.88 788 LEU A CA 1
ATOM 6174 C C . LEU A 1 788 ? -20.769 -26.151 25.771 1.00 91.88 788 LEU A C 1
ATOM 6176 O O . LEU A 1 788 ? -20.610 -27.358 25.644 1.00 91.88 788 LEU A O 1
ATOM 6180 N N . ASN A 1 789 ? -21.125 -25.373 24.749 1.00 92.75 789 ASN A N 1
ATOM 6181 C CA . ASN A 1 789 ? -21.364 -25.871 23.395 1.00 92.75 789 ASN A CA 1
ATOM 6182 C C . ASN A 1 789 ? -20.116 -26.563 22.820 1.00 92.75 789 ASN A C 1
ATOM 6184 O O . ASN A 1 789 ? -20.199 -27.641 22.238 1.00 92.75 789 ASN A O 1
ATOM 6188 N N . ARG A 1 790 ? -18.928 -25.985 23.044 1.00 93.38 790 ARG A N 1
ATOM 6189 C CA . ARG A 1 790 ? -17.658 -26.560 22.583 1.00 93.38 790 ARG A CA 1
ATOM 6190 C C . ARG A 1 790 ? -17.308 -27.879 23.279 1.00 93.38 790 ARG A C 1
ATOM 6192 O O . ARG A 1 790 ? -16.677 -28.730 22.659 1.00 93.38 790 ARG A O 1
ATOM 6199 N N . GLN A 1 791 ? -17.650 -28.037 24.558 1.00 94.69 791 GLN A N 1
ATOM 6200 C CA . GLN A 1 791 ? -17.279 -29.213 25.359 1.00 94.69 791 GLN A CA 1
ATOM 6201 C C . GLN A 1 791 ? -18.357 -30.307 25.365 1.00 94.69 791 GLN A C 1
ATOM 6203 O O . GLN A 1 791 ? -18.012 -31.485 25.363 1.00 94.69 791 GLN A O 1
ATOM 6208 N N . HIS A 1 792 ? -19.635 -29.921 25.334 1.00 93.19 792 HIS A N 1
ATOM 6209 C CA . HIS A 1 792 ? -20.816 -30.785 25.458 1.00 93.19 792 HIS A CA 1
ATOM 6210 C C . HIS A 1 792 ? -21.917 -30.359 24.457 1.00 93.19 792 HIS A C 1
ATOM 6212 O O . HIS A 1 792 ? -22.983 -29.875 24.851 1.00 93.19 792 HIS A O 1
ATOM 6218 N N . PRO A 1 793 ? -21.688 -30.500 23.134 1.00 93.25 793 PRO A N 1
ATOM 6219 C CA . PRO A 1 793 ? -22.587 -29.960 22.104 1.00 93.25 793 PRO A CA 1
ATOM 6220 C C . PRO A 1 793 ? -23.976 -30.618 22.088 1.00 93.25 793 PRO A C 1
ATOM 6222 O O . PRO A 1 793 ? -24.969 -29.992 21.712 1.00 93.25 793 PRO A O 1
ATOM 6225 N N . ARG A 1 794 ? -24.080 -31.895 22.482 1.00 91.25 794 ARG A N 1
ATOM 6226 C CA . ARG A 1 794 ? -25.361 -32.623 22.493 1.00 91.25 794 ARG A CA 1
ATOM 6227 C C . ARG A 1 794 ? -26.268 -32.127 23.610 1.00 91.25 794 ARG A C 1
ATOM 6229 O O . ARG A 1 794 ? -27.472 -31.996 23.416 1.00 91.25 794 ARG A O 1
ATOM 6236 N N . GLU A 1 795 ? -25.687 -31.870 24.768 1.00 89.75 795 GLU A N 1
ATOM 6237 C CA . GLU A 1 795 ? -26.354 -31.379 25.960 1.00 89.75 795 GLU A CA 1
ATOM 6238 C C . GLU A 1 795 ? -26.723 -29.907 25.794 1.00 89.75 795 GLU A C 1
ATOM 6240 O O . GLU A 1 795 ? -27.862 -29.543 26.079 1.00 89.75 795 GLU A O 1
ATOM 6245 N N . TRP A 1 796 ? -25.820 -29.097 25.224 1.00 90.69 796 TRP A N 1
ATOM 6246 C CA . TRP A 1 796 ? -26.104 -27.713 24.842 1.00 90.69 796 TRP A CA 1
ATOM 6247 C C . TRP A 1 796 ? -27.374 -27.604 23.992 1.00 90.69 796 TRP A C 1
ATOM 6249 O O . TRP A 1 796 ? -28.277 -26.841 24.326 1.00 90.69 796 TRP A O 1
ATOM 6259 N N . ASN A 1 797 ? -27.513 -28.443 22.960 1.00 90.38 797 ASN A N 1
ATOM 6260 C CA . ASN A 1 797 ? -28.697 -28.441 22.097 1.00 90.38 797 ASN A CA 1
ATOM 6261 C C . ASN A 1 797 ? -30.021 -28.699 22.834 1.00 90.38 797 ASN A C 1
ATOM 6263 O O . ASN A 1 797 ? -31.065 -28.272 22.347 1.00 90.38 797 ASN A O 1
ATOM 6267 N N . LYS A 1 798 ? -29.995 -29.370 23.993 1.00 89.69 798 LYS A N 1
ATOM 6268 C CA . LYS A 1 798 ? -31.195 -29.616 24.806 1.00 89.69 798 LYS A CA 1
ATOM 6269 C C . LYS A 1 798 ? -31.574 -28.415 25.668 1.00 89.69 798 LYS A C 1
ATOM 6271 O O . LYS A 1 798 ? -32.754 -28.219 25.927 1.00 89.69 798 LYS A O 1
ATOM 6276 N N . ILE A 1 799 ? -30.587 -27.648 26.129 1.00 88.75 799 ILE A N 1
ATOM 6277 C CA . ILE A 1 799 ? -30.786 -26.609 27.148 1.00 88.75 799 ILE A CA 1
ATOM 6278 C C . ILE A 1 799 ? -30.691 -25.178 26.609 1.00 88.75 799 ILE A C 1
ATOM 6280 O O . ILE A 1 799 ? -31.104 -24.249 27.295 1.00 88.75 799 ILE A O 1
ATOM 6284 N N . LYS A 1 800 ? -30.178 -24.986 25.388 1.00 88.12 800 LYS A N 1
ATOM 6285 C CA . LYS A 1 800 ? -29.911 -23.663 24.799 1.00 88.12 800 LYS A CA 1
ATOM 6286 C C . LYS A 1 800 ? -31.115 -22.714 24.798 1.00 88.12 800 LYS A C 1
ATOM 6288 O O . LYS A 1 800 ? -30.943 -21.524 25.022 1.00 88.12 800 LYS A O 1
ATOM 6293 N N . GLY A 1 801 ? -32.335 -23.235 24.632 1.00 87.00 801 GLY A N 1
ATOM 6294 C CA . GLY A 1 801 ? -33.567 -22.433 24.658 1.00 87.00 801 GLY A CA 1
ATOM 6295 C C . GLY A 1 801 ? -33.976 -21.922 26.047 1.00 87.00 801 GLY A C 1
ATOM 6296 O O . GLY A 1 801 ? -34.853 -21.075 26.144 1.00 87.00 801 GLY A O 1
ATOM 6297 N N . GLN A 1 802 ? -33.360 -22.432 27.117 1.00 88.62 802 GLN A N 1
ATOM 6298 C CA . GLN A 1 802 ? -33.596 -22.034 28.513 1.00 88.62 802 GLN A CA 1
ATOM 6299 C C . GLN A 1 802 ? -32.310 -21.512 29.172 1.00 88.62 802 GLN A C 1
ATOM 6301 O O . GLN A 1 802 ? -32.205 -21.470 30.400 1.00 88.62 802 GLN A O 1
ATOM 6306 N N . TRP A 1 803 ? -31.306 -21.152 28.364 1.00 90.75 803 TRP A N 1
ATOM 6307 C CA . TRP A 1 803 ? -29.970 -20.841 28.857 1.00 90.75 803 TRP A CA 1
ATOM 6308 C C . TRP A 1 803 ? -29.958 -19.694 29.864 1.00 90.75 803 TRP A C 1
ATOM 6310 O O . TRP A 1 803 ? -29.297 -19.819 30.887 1.00 90.75 803 TRP A O 1
ATOM 6320 N N . ASP A 1 804 ? -30.731 -18.634 29.638 1.00 86.88 804 ASP A N 1
ATOM 6321 C CA . ASP A 1 804 ? -30.744 -17.471 30.531 1.00 86.88 804 ASP A CA 1
ATOM 6322 C C . ASP A 1 804 ? -31.223 -17.822 31.940 1.00 86.88 804 ASP A C 1
ATOM 6324 O O . ASP A 1 804 ? -30.692 -17.313 32.921 1.00 86.88 804 ASP A O 1
ATOM 6328 N N . THR A 1 805 ? -32.192 -18.734 32.065 1.00 88.75 805 THR A N 1
ATOM 6329 C CA . THR A 1 805 ? -32.654 -19.224 33.370 1.00 88.75 805 THR A CA 1
ATOM 6330 C C . THR A 1 805 ? -31.594 -20.103 34.022 1.00 88.75 805 THR A C 1
ATOM 6332 O O . THR A 1 805 ? -31.297 -19.950 35.202 1.00 88.75 805 THR A O 1
ATOM 6335 N N . ILE A 1 806 ? -30.980 -20.999 33.245 1.00 90.06 806 ILE A N 1
ATOM 6336 C CA . ILE A 1 806 ? -29.946 -21.909 33.748 1.00 90.06 806 ILE A CA 1
ATOM 6337 C C . ILE A 1 806 ? -28.723 -21.120 34.214 1.00 90.06 806 ILE A C 1
ATOM 6339 O O . ILE A 1 806 ? -28.212 -21.397 35.297 1.00 90.06 806 ILE A O 1
ATOM 6343 N N . PHE A 1 807 ? -28.287 -20.126 33.435 1.00 92.19 807 PHE A N 1
ATOM 6344 C CA . PHE A 1 807 ? -27.121 -19.284 33.691 1.00 92.19 807 PHE A CA 1
ATOM 6345 C C . PHE A 1 807 ? -27.147 -18.655 35.087 1.00 92.19 807 PHE A C 1
ATOM 6347 O O . PHE A 1 807 ? -26.118 -18.640 35.765 1.00 92.19 807 PHE A O 1
ATOM 6354 N N . GLN A 1 808 ? -28.316 -18.203 35.548 1.00 91.81 808 GLN A N 1
ATOM 6355 C CA . GLN A 1 808 ? -28.482 -17.557 36.855 1.00 91.81 808 GLN A CA 1
ATOM 6356 C C . GLN A 1 808 ? -28.188 -18.489 38.038 1.00 91.81 808 GLN A C 1
ATOM 6358 O O . GLN A 1 808 ? -27.801 -18.009 39.107 1.00 91.81 808 GLN A O 1
ATOM 6363 N N . ASP A 1 809 ? -28.344 -19.801 37.857 1.00 91.06 809 ASP A N 1
ATOM 6364 C CA . ASP A 1 809 ? -28.208 -20.812 38.913 1.00 91.06 809 ASP A CA 1
ATOM 6365 C C . ASP A 1 809 ? -26.976 -21.714 38.746 1.00 91.06 809 ASP A C 1
ATOM 6367 O O . ASP A 1 809 ? -26.748 -22.632 39.541 1.00 91.06 809 ASP A O 1
ATOM 6371 N N . ILE A 1 810 ? -26.136 -21.441 37.742 1.00 92.00 810 ILE A N 1
ATOM 6372 C CA . ILE A 1 810 ? -24.869 -22.150 37.551 1.00 92.00 810 ILE A CA 1
ATOM 6373 C C . ILE A 1 810 ? -23.969 -21.924 38.762 1.00 92.00 810 ILE A C 1
ATOM 6375 O O . ILE A 1 810 ? -23.649 -20.791 39.125 1.00 92.00 810 ILE A O 1
ATOM 6379 N N . LYS A 1 811 ? -23.465 -23.023 39.329 1.00 92.94 811 LYS A N 1
ATOM 6380 C CA . LYS A 1 811 ? -22.403 -22.957 40.333 1.00 92.94 811 LYS A CA 1
ATOM 6381 C C . LYS A 1 811 ? -21.066 -22.694 39.642 1.00 92.94 811 LYS A C 1
ATOM 6383 O O . LYS A 1 811 ? -20.607 -23.534 38.862 1.00 92.94 811 LYS A O 1
ATOM 6388 N N . VAL A 1 812 ? -20.447 -21.562 39.970 1.00 96.00 812 VAL A N 1
ATOM 6389 C CA . VAL A 1 812 ? -19.155 -21.137 39.423 1.00 96.00 812 VAL A CA 1
ATOM 6390 C C . VAL A 1 812 ? -18.058 -21.290 40.474 1.00 96.00 812 VAL A C 1
ATOM 6392 O O . VAL A 1 812 ? -18.256 -20.956 41.640 1.00 96.00 812 VAL A O 1
ATOM 6395 N N . THR A 1 813 ? -16.903 -21.810 40.069 1.00 96.81 813 THR A N 1
ATOM 6396 C CA . THR A 1 813 ? -15.671 -21.811 40.870 1.00 96.81 813 THR A CA 1
ATOM 6397 C C . THR A 1 813 ? -14.575 -21.081 40.110 1.00 96.81 813 THR A C 1
ATOM 6399 O O . THR A 1 813 ? -14.396 -21.328 38.917 1.00 96.81 813 THR A O 1
ATOM 6402 N N . VAL A 1 814 ? -13.834 -20.210 40.789 1.00 97.69 814 VAL A N 1
ATOM 6403 C CA . VAL A 1 814 ? -12.754 -19.421 40.188 1.00 97.69 814 VAL A CA 1
ATOM 6404 C C . VAL A 1 814 ? -11.435 -19.805 40.837 1.00 97.69 814 VAL A C 1
ATOM 6406 O O . VAL A 1 814 ? -11.328 -19.807 42.057 1.00 97.69 814 VAL A O 1
ATOM 6409 N N . ASN A 1 815 ? -10.445 -20.122 40.008 1.00 97.50 815 ASN A N 1
ATOM 6410 C CA . ASN A 1 815 ? -9.090 -20.448 40.423 1.00 97.50 815 ASN A CA 1
ATOM 6411 C C . ASN A 1 815 ? -8.116 -19.514 39.697 1.00 97.50 815 ASN A C 1
ATOM 6413 O O . ASN A 1 815 ? -7.908 -19.655 38.489 1.00 97.50 815 ASN A O 1
ATOM 6417 N N . VAL A 1 816 ? -7.507 -18.577 40.422 1.00 97.69 816 VAL A N 1
ATOM 6418 C CA . VAL A 1 816 ? -6.498 -17.658 39.875 1.00 97.69 816 VAL A CA 1
ATOM 6419 C C . VAL A 1 816 ? -5.089 -18.126 40.236 1.00 97.69 816 VAL A C 1
ATOM 6421 O O . VAL A 1 816 ? -4.803 -18.514 41.367 1.00 97.69 816 VAL A O 1
ATOM 6424 N N . LYS A 1 817 ? -4.182 -18.078 39.258 1.00 97.38 817 LYS A N 1
ATOM 6425 C CA . LYS A 1 817 ? -2.759 -18.384 39.411 1.00 97.38 817 LYS A CA 1
ATOM 6426 C C . LYS A 1 817 ? -1.890 -17.327 38.731 1.00 97.38 817 LYS A C 1
ATOM 6428 O O . LYS A 1 817 ? -1.378 -17.523 37.626 1.00 97.38 817 LYS A O 1
ATOM 6433 N N . VAL A 1 818 ? -1.689 -16.216 39.419 1.00 96.44 818 VAL A N 1
ATOM 6434 C CA . VAL A 1 818 ? -0.648 -15.230 39.136 1.00 96.44 818 VAL A CA 1
ATOM 6435 C C . VAL A 1 818 ? 0.667 -15.729 39.723 1.00 96.44 818 VAL A C 1
ATOM 6437 O O . VAL A 1 818 ? 0.740 -16.114 40.890 1.00 96.44 818 VAL A O 1
ATOM 6440 N N . ASN A 1 819 ? 1.710 -15.756 38.895 1.00 96.25 819 ASN A N 1
ATOM 6441 C CA . ASN A 1 819 ? 3.064 -16.098 39.316 1.00 96.25 819 ASN A CA 1
ATOM 6442 C C . ASN A 1 819 ? 3.935 -14.839 39.310 1.00 96.25 819 ASN A C 1
ATOM 6444 O O . ASN A 1 819 ? 4.207 -14.294 38.236 1.00 96.25 819 ASN A O 1
ATOM 6448 N N . ILE A 1 820 ? 4.370 -14.384 40.484 1.00 94.88 820 ILE A N 1
ATOM 6449 C CA . ILE A 1 820 ? 5.188 -13.178 40.621 1.00 94.88 820 ILE A CA 1
ATOM 6450 C C . ILE A 1 820 ? 6.628 -13.512 40.225 1.00 94.88 820 ILE A C 1
ATOM 6452 O O . ILE A 1 820 ? 7.282 -14.345 40.851 1.00 94.88 820 ILE A O 1
ATOM 6456 N N . LYS A 1 821 ? 7.130 -12.874 39.162 1.00 93.00 821 LYS A N 1
ATOM 6457 C CA . LYS A 1 821 ? 8.487 -13.119 38.636 1.00 93.00 821 LYS A CA 1
ATOM 6458 C C . LYS A 1 821 ? 9.496 -12.034 38.989 1.00 93.00 821 LYS A C 1
ATOM 6460 O O . LYS A 1 821 ? 10.696 -12.279 38.902 1.00 93.00 821 LYS A O 1
ATOM 6465 N N . SER A 1 822 ? 9.030 -10.842 39.338 1.00 89.81 822 SER A N 1
ATOM 6466 C CA . SER A 1 822 ? 9.880 -9.704 39.673 1.00 89.81 822 SER A CA 1
ATOM 6467 C C . SER A 1 822 ? 9.259 -8.910 40.812 1.00 89.81 822 SER A C 1
ATOM 6469 O O . SER A 1 822 ? 8.038 -8.769 40.870 1.00 89.81 822 SER A O 1
ATOM 6471 N N . ILE A 1 823 ? 10.117 -8.402 41.694 1.00 90.31 823 ILE A N 1
ATOM 6472 C CA . ILE A 1 823 ? 9.751 -7.611 42.875 1.00 90.31 823 ILE A CA 1
ATOM 6473 C C . ILE A 1 823 ? 10.171 -6.136 42.746 1.00 90.31 823 ILE A C 1
ATOM 6475 O O . ILE A 1 823 ? 10.173 -5.413 43.732 1.00 90.31 823 ILE A O 1
ATOM 6479 N N . GLY A 1 824 ? 10.589 -5.706 41.549 1.00 84.06 824 GLY A N 1
ATOM 6480 C CA . GLY A 1 824 ? 11.194 -4.391 41.327 1.00 84.06 824 GLY A CA 1
ATOM 6481 C C . GLY A 1 824 ? 12.702 -4.353 41.616 1.00 84.06 824 GLY A C 1
ATOM 6482 O O . GLY A 1 824 ? 13.377 -5.385 41.624 1.00 84.06 824 GLY A O 1
ATOM 6483 N N . LEU A 1 825 ? 13.246 -3.144 41.802 1.00 82.75 825 LEU A N 1
ATOM 6484 C CA . LEU A 1 825 ? 14.682 -2.903 42.039 1.00 82.75 825 LEU A CA 1
ATOM 6485 C C . LEU A 1 825 ? 15.105 -3.138 43.496 1.00 82.75 825 LEU A C 1
ATOM 6487 O O . LEU A 1 825 ? 16.277 -3.398 43.765 1.00 82.75 825 LEU A O 1
ATOM 6491 N N . VAL A 1 826 ? 14.161 -3.033 44.432 1.00 79.69 826 VAL A N 1
ATOM 6492 C CA . VAL A 1 826 ? 14.393 -3.132 45.874 1.00 79.69 826 VAL A CA 1
ATOM 6493 C C . VAL A 1 826 ? 13.338 -4.067 46.461 1.00 79.69 826 VAL A C 1
ATOM 6495 O O . VAL A 1 826 ? 12.170 -3.977 46.109 1.00 79.69 826 VAL A O 1
ATOM 6498 N N . GLY A 1 827 ? 13.759 -4.992 47.324 1.00 75.62 827 GLY A N 1
ATOM 6499 C CA . GLY A 1 827 ? 12.859 -5.923 48.013 1.00 75.62 827 GLY A CA 1
ATOM 6500 C C . GLY A 1 827 ? 12.209 -5.390 49.286 1.00 75.62 827 GLY A C 1
ATOM 6501 O O . GLY A 1 827 ? 10.998 -5.558 49.432 1.00 75.62 827 GLY A O 1
ATOM 6502 N N . PRO A 1 828 ? 12.975 -4.788 50.217 1.00 80.62 828 PRO A N 1
ATOM 6503 C CA . PRO A 1 828 ? 12.395 -4.155 51.390 1.00 80.62 828 PRO A CA 1
ATOM 6504 C C . PRO A 1 828 ? 11.676 -2.848 51.024 1.00 80.62 828 PRO A C 1
ATOM 6506 O O . PRO A 1 828 ? 12.130 -2.125 50.133 1.00 80.62 828 PRO A O 1
ATOM 6509 N N . PRO A 1 829 ? 10.585 -2.518 51.727 1.00 82.38 829 PRO A N 1
ATOM 6510 C CA . PRO A 1 829 ? 9.890 -1.249 51.559 1.00 82.38 829 PRO A CA 1
ATOM 6511 C C . PRO A 1 829 ? 10.788 -0.091 52.028 1.00 82.38 829 PRO A C 1
ATOM 6513 O O . PRO A 1 829 ? 11.410 -0.160 53.086 1.00 82.38 829 PRO A O 1
ATOM 6516 N N . LEU A 1 830 ? 10.852 0.996 51.256 1.00 81.88 830 LEU A N 1
ATOM 6517 C CA . LEU A 1 830 ? 11.737 2.136 51.558 1.00 81.88 830 LEU A CA 1
ATOM 6518 C C . LEU A 1 830 ? 11.241 3.014 52.718 1.00 81.88 830 LEU A C 1
ATOM 6520 O O . LEU A 1 830 ? 12.007 3.803 53.265 1.00 81.88 830 LEU A O 1
ATOM 6524 N N . GLN A 1 831 ? 9.965 2.896 53.081 1.00 82.38 831 GLN A N 1
ATOM 6525 C CA . GLN A 1 831 ? 9.311 3.746 54.080 1.00 82.38 831 GLN A CA 1
ATOM 6526 C C . GLN A 1 831 ? 9.424 3.249 55.526 1.00 82.38 831 GLN A C 1
ATOM 6528 O O . GLN A 1 831 ? 9.105 3.998 56.447 1.00 82.38 831 GLN A O 1
ATOM 6533 N N . PHE A 1 832 ? 9.896 2.018 55.745 1.00 81.00 832 PHE A N 1
ATOM 6534 C CA . PHE A 1 832 ? 10.061 1.442 57.081 1.00 81.00 832 PHE A CA 1
ATOM 6535 C C . PHE A 1 832 ? 11.530 1.441 57.505 1.00 81.00 832 PHE A C 1
ATOM 6537 O O . PHE A 1 832 ? 12.433 1.252 56.687 1.00 81.00 832 PHE A O 1
ATOM 6544 N N . LYS A 1 833 ? 11.785 1.634 58.805 1.00 79.81 833 LYS A N 1
ATOM 6545 C CA . LYS A 1 833 ? 13.128 1.446 59.365 1.00 79.81 833 LYS A CA 1
ATOM 6546 C C . LYS A 1 833 ? 13.466 -0.041 59.362 1.00 79.81 833 LYS A C 1
ATOM 6548 O O . LYS A 1 833 ? 12.589 -0.884 59.502 1.00 79.81 833 LYS A O 1
ATOM 6553 N N . GLU A 1 834 ? 14.751 -0.364 59.275 1.00 73.25 834 GLU A N 1
ATOM 6554 C CA . GLU A 1 834 ? 15.237 -1.742 59.122 1.00 73.25 834 GLU A CA 1
ATOM 6555 C C . GLU A 1 834 ? 14.766 -2.701 60.238 1.00 73.25 834 GLU A C 1
ATOM 6557 O O . GLU A 1 834 ? 14.578 -3.887 59.987 1.00 73.25 834 GLU A O 1
ATOM 6562 N N . GLY A 1 835 ? 14.508 -2.183 61.447 1.00 70.81 835 GLY A N 1
ATOM 6563 C CA . GLY A 1 835 ? 13.968 -2.952 62.576 1.00 70.81 835 GLY A CA 1
ATOM 6564 C C . GLY A 1 835 ? 12.464 -3.249 62.512 1.00 70.81 835 GLY A C 1
ATOM 6565 O O . GLY A 1 835 ? 12.008 -4.168 63.186 1.00 70.81 835 GLY A O 1
ATOM 6566 N N . ASP A 1 836 ? 11.712 -2.516 61.690 1.00 74.75 836 ASP A N 1
ATOM 6567 C CA . ASP A 1 836 ? 10.258 -2.656 61.545 1.00 74.75 836 ASP A CA 1
ATOM 6568 C C . ASP A 1 836 ? 9.884 -3.574 60.363 1.00 74.75 836 ASP A C 1
ATOM 6570 O O . ASP A 1 836 ? 8.713 -3.912 60.174 1.00 74.75 836 ASP A O 1
ATOM 6574 N N . ILE A 1 837 ? 10.878 -3.995 59.568 1.00 77.44 837 ILE A N 1
ATOM 6575 C CA . ILE A 1 837 ? 10.708 -4.870 58.405 1.00 77.44 837 ILE A CA 1
ATOM 6576 C C . ILE A 1 837 ? 10.672 -6.330 58.864 1.00 77.44 837 ILE A C 1
ATOM 6578 O O . ILE A 1 837 ? 11.637 -6.861 59.421 1.00 77.44 837 ILE A O 1
ATOM 6582 N N . LYS A 1 838 ? 9.564 -7.014 58.575 1.00 73.81 838 LYS A N 1
ATOM 6583 C CA . LYS A 1 838 ? 9.411 -8.452 58.796 1.00 73.81 838 LYS A CA 1
ATOM 6584 C C . LYS A 1 838 ? 10.313 -9.216 57.820 1.00 73.81 838 LYS A C 1
ATOM 6586 O O . LYS A 1 838 ? 10.074 -9.231 56.607 1.00 73.81 838 LYS A O 1
ATOM 6591 N N . GLN A 1 839 ? 11.362 -9.829 58.375 1.00 68.25 839 GLN A N 1
ATOM 6592 C CA . GLN A 1 839 ? 12.331 -10.649 57.639 1.00 68.25 839 GLN A CA 1
ATOM 6593 C C . GLN A 1 839 ? 11.785 -11.998 57.176 1.00 68.25 839 GLN A C 1
ATOM 6595 O O . GLN A 1 839 ? 10.922 -12.589 57.865 1.00 68.25 839 GLN A O 1
#

pLDDT: mean 82.41, std 15.75, range [27.97, 97.75]

Nearest PDB structures (foldseek):
  3n54-assembly1_B  TM=7.123E-01  e=7.160E-15  Bacillus subtilis subsp. subtilis str. 168
  6o59-assembly3_A  TM=8.310E-01  e=6.320E-12  Priestia megaterium
  6o59-assembly3_B  TM=8.023E-01  e=1.206E-08  Priestia megaterium
  9jxc-assembly2_C  TM=3.995E-01  e=1.373E+00  Acinetobacter baumannii

Radius of gyration: 41.78 Å; Cα contacts (8 Å, |Δi|>4): 1421; chains: 1; bounding box: 116×66×119 Å